Protein AF-0000000079000591 (afdb_homodimer)

Solvent-accessible surface area (backbone atoms only — not comparable to full-atom values): 46806 Å² total; per-residue (Å²): 119,65,68,60,52,50,49,56,67,38,37,59,54,49,50,49,48,50,48,49,52,49,49,50,49,47,48,49,46,45,53,67,62,35,70,65,86,67,61,50,68,36,43,50,58,63,55,76,77,54,72,83,65,67,75,59,40,80,70,52,73,66,54,51,50,54,41,52,32,21,48,31,30,57,65,73,35,48,44,93,63,38,47,54,37,32,30,71,96,40,66,27,30,32,38,39,32,44,15,27,47,52,42,21,47,54,18,33,38,75,63,64,70,42,50,70,68,57,41,52,50,46,54,52,33,29,47,53,42,61,58,66,50,63,55,24,93,68,35,31,60,37,36,30,29,33,55,86,74,54,38,74,42,80,68,71,42,62,39,71,51,23,49,14,40,29,45,48,34,50,49,36,38,33,66,73,38,27,88,49,17,54,56,52,42,55,38,46,26,68,27,36,53,56,63,69,60,62,73,58,78,76,72,84,77,67,48,42,43,60,49,61,68,66,63,87,82,46,86,64,71,32,48,48,40,42,52,48,18,27,76,43,45,22,35,31,35,45,60,38,5,31,10,46,57,32,74,54,87,85,63,38,55,37,75,48,97,88,40,77,39,68,48,32,86,41,50,36,76,91,46,89,45,70,30,42,71,53,54,40,33,46,48,38,32,40,39,38,17,24,33,15,46,38,44,33,50,45,50,48,52,49,50,47,51,50,54,42,67,68,36,90,67,76,57,79,74,45,39,21,48,74,54,90,69,80,76,85,59,51,77,70,50,87,82,59,69,57,76,58,60,97,72,62,65,69,74,69,76,65,53,48,64,29,43,40,34,53,36,37,34,52,22,33,35,40,30,42,56,57,59,43,75,66,28,46,52,46,35,59,70,44,53,79,40,56,37,86,85,49,16,33,27,43,29,27,36,80,86,66,45,76,37,78,53,36,34,33,53,38,18,18,35,42,24,34,18,54,28,23,32,44,64,34,34,67,35,35,52,26,68,48,39,61,81,80,81,68,74,72,81,71,75,78,71,130,119,67,67,60,54,51,49,56,66,39,37,60,57,49,51,48,48,50,48,49,50,50,50,50,47,47,49,50,47,45,54,66,63,33,70,64,85,65,60,49,68,37,46,49,57,64,57,75,79,54,72,82,65,67,74,58,39,82,70,52,74,66,55,51,49,52,40,50,31,22,49,32,30,60,65,74,36,49,43,93,64,38,45,52,36,31,31,72,97,40,66,26,31,30,38,39,33,46,15,28,46,53,41,22,47,54,18,33,38,75,63,64,70,42,49,70,66,58,41,54,50,46,53,52,32,28,48,52,41,61,59,67,50,64,55,22,93,66,35,32,59,37,36,30,29,33,56,86,74,53,38,74,41,78,66,72,41,61,36,69,51,24,49,14,40,28,45,50,35,50,51,38,38,34,66,73,39,28,87,49,16,54,55,53,43,57,37,45,27,67,27,36,54,57,62,67,57,50,69,67,81,73,65,90,65,71,44,52,43,67,44,58,51,61,64,88,80,47,87,63,71,33,49,48,40,42,53,48,18,27,76,43,44,21,35,30,36,44,57,38,6,28,12,46,58,33,78,58,89,84,64,39,55,38,74,51,97,88,39,75,38,68,49,34,85,41,51,36,77,91,46,91,44,69,30,40,71,53,53,38,33,45,49,37,30,40,38,39,18,24,33,14,46,39,44,34,52,46,50,48,51,49,51,46,53,50,54,43,66,68,36,90,66,78,58,77,74,44,40,22,47,75,49,89,69,80,74,83,60,47,77,71,46,86,82,58,67,58,75,57,60,98,73,61,61,91,55,78,68,62,51,49,54,35,44,40,35,53,36,37,35,52,21,33,35,41,30,41,55,55,59,44,77,68,27,47,51,44,36,59,69,45,54,79,41,56,37,86,85,49,17,33,28,44,30,26,38,80,87,64,44,77,37,78,54,38,36,33,53,40,18,17,35,42,23,34,18,53,27,22,30,44,63,33,33,68,36,34,53,26,67,48,39,60,80,79,81,70,74,72,83,71,75,80,72,130

InterPro domains:
  IPR021478 Domain of unknown function DUF3131 [PF11329] (66-422)

Secondary structure (DSSP, 8-state):
-HHHHHHHHHHHHHHHHHHHHHHHHHHHHHHHHS------SS-----TTPPPPPPP-PPPHHHHHHHHHHHHHHHHTB-TTS-B-SBTTB-EEEHHHHHHHHHHHHHHHHTTSS-HHHHHHHHHHHHHHHHTS-B-TTS-B-SEEETTT-PBPSSS---HHHHHHHHHHHHHHHHH-GGGHHHHHHHHHTS-GGGGS----S-SSS-GGG-----TT-S--SHHHHHHHHHHHTTS-HHHHHHHTSPPTT--EEEETTEEEE--S-B-TTSSPBPEE-HHHHHHHHHH---HHHHHHHHHHHHHHHHHHS-SS-PPP-EE---------GGG-SSS-----TTS-S---S-GGG-B-EEHHHHHHHHHHT--HHHHHHHHHTGGGEETTTEEEEEE-TTS-EEEEEBHHHHHHHHHHHHHHHH--SS-SGGG------TT------/-HHHHHHHHHHHHHHHHHHHHHHHHHHHHHHHHS------SS-----TTPPPPPPP-PPPHHHHHHHHHHHHHHHHTB-TTS-B-SBTTB-EEEHHHHHHHHHHHHHHHHTTSS-HHHHHHHHHHHHHHHHTS-B-TTS-B-SEEETTT-PBPSSS---HHHHHHHHHHHHHHHHH-GGGHHHHHHHHHTS-GGGGS----S-SSS-GGG-----TT-TT-SHHHHHHHHHHHTTS-HHHHHHHTSPPTT--EEEETTEEEE--S-B-TTSSPBPEE-HHHHHHHHHH---HHHHHHHHHHHHHHHHHHS-SS-PPP-EE---------GGG-SSS-----TTS-TTTTS-GGGSB-EEHHHHHHHHHHT--HHHHHHHHHTGGGEETTTEEEEEE-TTS-EEEEEBHHHHHHHHHHHHHHHH--SS-SGGG------TT------

pLDDT: mean 79.76, std 21.19, range [26.06, 98.94]

Structure (mmCIF, N/CA/C/O backbone):
data_AF-0000000079000591-model_v1
#
loop_
_entity.id
_entity.type
_entity.pdbx_description
1 polymer 'DUF3131 domain-containing protein'
#
loop_
_atom_site.group_PDB
_atom_site.id
_atom_site.type_symbol
_atom_site.label_atom_id
_atom_site.label_alt_id
_atom_site.label_comp_id
_atom_site.label_asym_id
_atom_site.label_entity_id
_atom_site.label_seq_id
_atom_site.pdbx_PDB_ins_code
_atom_site.Cartn_x
_atom_site.Cartn_y
_atom_site.Cartn_z
_atom_site.occupancy
_atom_site.B_iso_or_equiv
_atom_site.auth_seq_id
_atom_site.auth_comp_id
_atom_site.auth_asym_id
_atom_site.auth_atom_id
_atom_site.pdbx_PDB_model_num
ATOM 1 N N . MET A 1 1 ? 69.938 27.797 -31.812 1 36.22 1 MET A N 1
ATOM 2 C CA . MET A 1 1 ? 70.5 26.578 -31.234 1 36.22 1 MET A CA 1
ATOM 3 C C . MET A 1 1 ? 70.062 26.375 -29.797 1 36.22 1 MET A C 1
ATOM 5 O O . MET A 1 1 ? 70.188 25.281 -29.266 1 36.22 1 MET A O 1
ATOM 9 N N . LYS A 1 2 ? 69.812 27.609 -29.094 1 47.53 2 LYS A N 1
ATOM 10 C CA . LYS A 1 2 ? 69.562 27.609 -27.656 1 47.53 2 LYS A CA 1
ATOM 11 C C . LYS A 1 2 ? 68.125 27.219 -27.328 1 47.53 2 LYS A C 1
ATOM 13 O O . LYS A 1 2 ? 67.875 26.703 -26.234 1 47.53 2 LYS A O 1
ATOM 18 N N . VAL A 1 3 ? 67.312 27.562 -28.156 1 53.5 3 VAL A N 1
ATOM 19 C CA . VAL A 1 3 ? 65.875 27.266 -27.922 1 53.5 3 VAL A CA 1
ATOM 20 C C . VAL A 1 3 ? 65.688 25.75 -28.031 1 53.5 3 VAL A C 1
ATOM 22 O O . VAL A 1 3 ? 64.875 25.188 -27.266 1 53.5 3 VAL A O 1
ATOM 25 N N . SER A 1 4 ? 66.5 25.094 -28.891 1 54.19 4 SER A N 1
ATOM 26 C CA . SER A 1 4 ? 66.312 23.656 -29.109 1 54.19 4 SER A CA 1
ATOM 27 C C . SER A 1 4 ? 66.812 22.859 -27.922 1 54.19 4 SER A C 1
ATOM 29 O O . SER A 1 4 ? 66.312 21.797 -27.578 1 54.19 4 SER A O 1
ATOM 31 N N . SER A 1 5 ? 67.938 23.375 -27.281 1 55.09 5 SER A N 1
ATOM 32 C CA . SER A 1 5 ? 68.5 22.688 -26.125 1 55.09 5 SER A CA 1
ATOM 33 C C . SER A 1 5 ? 67.625 22.844 -24.891 1 55.09 5 SER A C 1
ATOM 35 O O . SER A 1 5 ? 67.5 21.922 -24.062 1 55.09 5 SER A O 1
ATOM 37 N N . ALA A 1 6 ? 67 24 -24.797 1 57.06 6 ALA A N 1
ATOM 38 C CA . ALA A 1 6 ? 66.125 24.234 -23.656 1 57.06 6 ALA A CA 1
ATOM 39 C C . ALA A 1 6 ? 64.875 23.406 -23.75 1 57.06 6 ALA A C 1
ATOM 41 O O . ALA A 1 6 ? 64.375 22.922 -22.75 1 57.06 6 ALA A O 1
ATOM 42 N N . LEU A 1 7 ? 64.438 23.219 -24.938 1 56.03 7 LEU A N 1
ATOM 43 C CA . LEU A 1 7 ? 63.25 22.406 -25.156 1 56.03 7 LEU A CA 1
ATOM 44 C C . LEU A 1 7 ? 63.562 20.922 -24.922 1 56.03 7 LEU A C 1
ATOM 46 O O . LEU A 1 7 ? 62.688 20.188 -24.438 1 56.03 7 LEU A O 1
ATOM 50 N N . LEU A 1 8 ? 64.875 20.547 -25.109 1 59.09 8 LEU A N 1
ATOM 51 C CA . LEU A 1 8 ? 65.25 19.172 -24.844 1 59.09 8 LEU A CA 1
ATOM 52 C C . LEU A 1 8 ? 65.375 18.906 -23.344 1 59.09 8 LEU A C 1
ATOM 54 O O . LEU A 1 8 ? 65 17.828 -22.891 1 59.09 8 LEU A O 1
ATOM 58 N N . SER A 1 9 ? 65.875 19.922 -22.578 1 60.62 9 SER A N 1
ATOM 59 C CA . SER A 1 9 ? 65.938 19.734 -21.125 1 60.62 9 SER A CA 1
ATOM 60 C C . SER A 1 9 ? 64.5 19.797 -20.5 1 60.62 9 SER A C 1
ATOM 62 O O . SER A 1 9 ? 64.25 19.141 -19.5 1 60.62 9 SER A O 1
ATOM 64 N N . ALA A 1 10 ? 63.719 20.625 -21.125 1 59.75 10 ALA A N 1
ATOM 65 C CA . ALA A 1 10 ? 62.375 20.781 -20.609 1 59.75 10 ALA A CA 1
ATOM 66 C C . ALA A 1 10 ? 61.438 19.688 -21.141 1 59.75 10 ALA A C 1
ATOM 68 O O . ALA A 1 10 ? 60.281 19.625 -20.781 1 59.75 10 ALA A O 1
ATOM 69 N N . ARG A 1 11 ? 62.094 18.875 -21.984 1 61.03 11 ARG A N 1
ATOM 70 C CA . ARG A 1 11 ? 61.344 17.781 -22.578 1 61.03 11 ARG A CA 1
ATOM 71 C C . ARG A 1 11 ? 60.812 16.828 -21.516 1 61.03 11 ARG A C 1
ATOM 73 O O . ARG A 1 11 ? 59.656 16.359 -21.609 1 61.03 11 ARG A O 1
ATOM 80 N N . SER A 1 12 ? 61.688 16.672 -20.547 1 62.84 12 SER A N 1
ATOM 81 C CA . SER A 1 12 ? 61.25 15.797 -19.469 1 62.84 12 SER A CA 1
ATOM 82 C C . SER A 1 12 ? 60.094 16.422 -18.672 1 62.84 12 SER A C 1
ATOM 84 O O . SER A 1 12 ? 59.156 15.727 -18.297 1 62.84 12 SER A O 1
ATOM 86 N N . TYR A 1 13 ? 60.281 17.734 -18.516 1 61.78 13 TYR A N 1
ATOM 87 C CA . TYR A 1 13 ? 59.219 18.406 -17.766 1 61.78 13 TYR A CA 1
ATOM 88 C C . TYR A 1 13 ? 57.938 18.516 -18.594 1 61.78 13 TYR A C 1
ATOM 90 O O . TYR A 1 13 ? 56.844 18.328 -18.062 1 61.78 13 TYR A O 1
ATOM 98 N N . ILE A 1 14 ? 58.094 18.734 -19.875 1 64.38 14 ILE A N 1
ATOM 99 C CA . ILE A 1 14 ? 56.938 18.844 -20.766 1 64.38 14 ILE A CA 1
ATOM 100 C C . ILE A 1 14 ? 56.281 17.469 -20.891 1 64.38 14 ILE A C 1
ATOM 102 O O . ILE A 1 14 ? 55.031 17.375 -20.859 1 64.38 14 ILE A O 1
ATOM 106 N N . THR A 1 15 ? 57.094 16.359 -20.922 1 66.12 15 THR A N 1
ATOM 107 C CA . THR A 1 15 ? 56.531 15.016 -20.984 1 66.12 15 THR A CA 1
ATOM 108 C C . THR A 1 15 ? 55.781 14.68 -19.703 1 66.12 15 THR A C 1
ATOM 110 O O . THR A 1 15 ? 54.719 14.055 -19.734 1 66.12 15 THR A O 1
ATOM 113 N N . ILE A 1 16 ? 56.312 15.195 -18.625 1 63 16 ILE A N 1
ATOM 114 C CA . ILE A 1 16 ? 55.656 14.977 -17.344 1 63 16 ILE A CA 1
ATOM 115 C C . ILE A 1 16 ? 54.375 15.797 -17.266 1 63 16 ILE A C 1
ATOM 117 O O . ILE A 1 16 ? 53.344 15.297 -16.828 1 63 16 ILE A O 1
ATOM 121 N N . LEU A 1 17 ? 54.469 17.016 -17.797 1 67.62 17 LEU A N 1
ATOM 122 C CA . LEU A 1 17 ? 53.281 17.875 -17.781 1 67.62 17 LEU A CA 1
ATOM 123 C C . LEU A 1 17 ? 52.219 17.344 -18.703 1 67.62 17 LEU A C 1
ATOM 125 O O . LEU A 1 17 ? 51.031 17.359 -18.359 1 67.62 17 LEU A O 1
ATOM 129 N N . VAL A 1 18 ? 52.625 16.859 -19.828 1 70.88 18 VAL A N 1
ATOM 130 C CA . VAL A 1 18 ? 51.688 16.266 -20.781 1 70.88 18 VAL A CA 1
ATOM 131 C C . VAL A 1 18 ? 51.094 14.984 -20.203 1 70.88 18 VAL A C 1
ATOM 133 O O . VAL A 1 18 ? 49.906 14.727 -20.328 1 70.88 18 VAL A O 1
ATOM 136 N N . GLY A 1 19 ? 51.969 14.211 -19.547 1 66.75 19 GLY A N 1
ATOM 137 C CA . GLY A 1 19 ? 51.469 13.031 -18.859 1 66.75 19 GLY A CA 1
ATOM 138 C C . GLY A 1 19 ? 50.469 13.352 -17.781 1 66.75 19 GLY A C 1
ATOM 139 O O . GLY A 1 19 ? 49.438 12.688 -17.656 1 66.75 19 GLY A O 1
ATOM 140 N N . PHE A 1 20 ? 50.781 14.445 -17.016 1 66.31 20 PHE A N 1
ATOM 141 C CA . PHE A 1 20 ? 49.844 14.891 -15.977 1 66.31 20 PHE A CA 1
ATOM 142 C C . PHE A 1 20 ? 48.562 15.398 -16.578 1 66.31 20 PHE A C 1
ATOM 144 O O . PHE A 1 20 ? 47.469 15.125 -16.062 1 66.31 20 PHE A O 1
ATOM 151 N N . LEU A 1 21 ? 48.625 16.094 -17.672 1 69.19 21 LEU A N 1
ATOM 152 C CA . LEU A 1 21 ? 47.438 16.625 -18.312 1 69.19 21 LEU A CA 1
ATOM 153 C C . LEU A 1 21 ? 46.594 15.5 -18.922 1 69.19 21 LEU A C 1
ATOM 155 O O . LEU A 1 21 ? 45.375 15.531 -18.859 1 69.19 21 LEU A O 1
ATOM 159 N N . ILE A 1 22 ? 47.25 14.523 -19.422 1 70.81 22 ILE A N 1
ATOM 160 C CA . ILE A 1 22 ? 46.531 13.367 -19.953 1 70.81 22 ILE A CA 1
ATOM 161 C C . ILE A 1 22 ? 45.938 12.57 -18.812 1 70.81 22 ILE A C 1
ATOM 163 O O . ILE A 1 22 ? 44.781 12.141 -18.891 1 70.81 22 ILE A O 1
ATOM 167 N N . GLY A 1 23 ? 46.688 12.391 -17.797 1 63.59 23 GLY A N 1
ATOM 168 C CA . GLY A 1 23 ? 46.125 11.742 -16.609 1 63.59 23 GLY A CA 1
ATOM 169 C C . GLY A 1 23 ? 44.938 12.469 -16.031 1 63.59 23 GLY A C 1
ATOM 170 O O . GLY A 1 23 ? 43.906 11.844 -15.719 1 63.59 23 GLY A O 1
ATOM 171 N N . PHE A 1 24 ? 45.062 13.742 -15.945 1 65.31 24 PHE A N 1
ATOM 172 C CA . PHE A 1 24 ? 43.938 14.578 -15.477 1 65.31 24 PHE A CA 1
ATOM 173 C C . PHE A 1 24 ? 42.75 14.508 -16.422 1 65.31 24 PHE A C 1
ATOM 175 O O . PHE A 1 24 ? 41.625 14.406 -15.992 1 65.31 24 PHE A O 1
ATOM 182 N N . ALA A 1 25 ? 43 14.508 -17.609 1 66.19 25 ALA A N 1
ATOM 183 C CA . ALA A 1 25 ? 41.938 14.398 -18.609 1 66.19 25 ALA A CA 1
ATOM 184 C C . ALA A 1 25 ? 41.25 13.039 -18.531 1 66.19 25 ALA A C 1
ATOM 186 O O . ALA A 1 25 ? 40.031 12.945 -18.656 1 66.19 25 ALA A O 1
ATOM 187 N N . VAL A 1 26 ? 41.938 12.055 -18.344 1 64.56 26 VAL A N 1
ATOM 188 C CA . VAL A 1 26 ? 41.375 10.711 -18.188 1 64.56 26 VAL A CA 1
ATOM 189 C C . VAL A 1 26 ? 40.531 10.641 -16.906 1 64.56 26 VAL A C 1
ATOM 191 O O . VAL A 1 26 ? 39.438 10.078 -16.906 1 64.56 26 VAL A O 1
ATOM 194 N N . VAL A 1 27 ? 41.062 11.172 -15.859 1 57.75 27 VAL A N 1
ATOM 195 C CA . VAL A 1 27 ? 40.312 11.188 -14.602 1 57.75 27 VAL A CA 1
ATOM 196 C C . VAL A 1 27 ? 39 11.961 -14.797 1 57.75 27 VAL A C 1
ATOM 198 O O . VAL A 1 27 ? 37.938 11.5 -14.367 1 57.75 27 VAL A O 1
ATOM 201 N N . VAL A 1 28 ? 39.156 13.078 -15.359 1 59.5 28 VAL A N 1
ATOM 202 C CA . VAL A 1 28 ? 37.938 13.867 -15.625 1 59.5 28 VAL A CA 1
ATOM 203 C C . VAL A 1 28 ? 37.031 13.109 -16.578 1 59.5 28 VAL A C 1
ATOM 205 O O . VAL A 1 28 ? 35.812 13.102 -16.406 1 59.5 28 VAL A O 1
ATOM 208 N N . TRP A 1 29 ? 37.594 12.484 -17.5 1 59.56 29 TRP A N 1
ATOM 209 C CA . TRP A 1 29 ? 36.812 11.688 -18.453 1 59.56 29 TRP A CA 1
ATOM 210 C C . TRP A 1 29 ? 36.156 10.5 -17.75 1 59.56 29 TRP A C 1
ATOM 212 O O . TRP A 1 29 ? 34.969 10.219 -17.969 1 59.56 29 TRP A O 1
ATOM 222 N N . VAL A 1 30 ? 36.906 9.812 -17.016 1 52.81 30 VAL A N 1
ATOM 223 C CA . VAL A 1 30 ? 36.375 8.703 -16.234 1 52.81 30 VAL A CA 1
ATOM 224 C C . VAL A 1 30 ? 35.312 9.219 -15.242 1 52.81 30 VAL A C 1
ATOM 226 O O . VAL A 1 30 ? 34.281 8.609 -15.062 1 52.81 30 VAL A O 1
ATOM 229 N N . GLU A 1 31 ? 35.719 10.281 -14.523 1 47.88 31 GLU A N 1
ATOM 230 C CA . GLU A 1 31 ? 34.75 10.922 -13.633 1 47.88 31 GLU A CA 1
ATOM 231 C C . GLU A 1 31 ? 33.5 11.328 -14.383 1 47.88 31 GLU A C 1
ATOM 233 O O . GLU A 1 31 ? 32.375 11.18 -13.859 1 47.88 31 GLU A O 1
ATOM 238 N N . ARG A 1 32 ? 33.75 11.875 -15.453 1 46.72 32 ARG A N 1
ATOM 239 C CA . ARG A 1 32 ? 32.594 12.258 -16.281 1 46.72 32 ARG A CA 1
ATOM 240 C C . ARG A 1 32 ? 31.828 11.023 -16.75 1 46.72 32 ARG A C 1
ATOM 242 O O . ARG A 1 32 ? 30.625 11.094 -17.031 1 46.72 32 ARG A O 1
ATOM 249 N N . GLN A 1 33 ? 32.625 10.078 -17.094 1 41.69 33 GLN A N 1
ATOM 250 C CA . GLN A 1 33 ? 31.984 8.828 -17.469 1 41.69 33 GLN A CA 1
ATOM 251 C C . GLN A 1 33 ? 31.516 8.055 -16.25 1 41.69 33 GLN A C 1
ATOM 253 O O . GLN A 1 33 ? 30.781 7.066 -16.375 1 41.69 33 GLN A O 1
ATOM 258 N N . MET A 1 34 ? 32.25 8.312 -15.227 1 37.62 34 MET A N 1
ATOM 259 C CA . MET A 1 34 ? 31.75 7.703 -13.992 1 37.62 34 MET A CA 1
ATOM 260 C C . MET A 1 34 ? 30.312 8.125 -13.711 1 37.62 34 MET A C 1
ATOM 262 O O . MET A 1 34 ? 30 9.312 -13.711 1 37.62 34 MET A O 1
ATOM 266 N N . PRO A 1 35 ? 29.453 7.328 -13.93 1 33.84 35 PRO A N 1
ATOM 267 C CA . PRO A 1 35 ? 28.109 7.805 -13.57 1 33.84 35 PRO A CA 1
ATOM 268 C C . PRO A 1 35 ? 28.047 8.359 -12.156 1 33.84 35 PRO A C 1
ATOM 270 O O . PRO A 1 35 ? 28.703 7.84 -11.25 1 33.84 35 PRO A O 1
ATOM 273 N N . THR A 1 36 ? 28.172 9.664 -11.891 1 35.19 36 THR A N 1
ATOM 274 C CA . THR A 1 36 ? 27.844 10.25 -10.594 1 35.19 36 THR A CA 1
ATOM 275 C C . THR A 1 36 ? 26.922 9.336 -9.805 1 35.19 36 THR A C 1
ATOM 277 O O . THR A 1 36 ? 26.047 8.688 -10.383 1 35.19 36 THR A O 1
ATOM 280 N N . ARG A 1 37 ? 27.391 8.914 -8.594 1 36.34 37 ARG A N 1
ATOM 281 C CA . ARG A 1 37 ? 26.438 8.258 -7.699 1 36.34 37 ARG A CA 1
ATOM 282 C C . ARG A 1 37 ? 25.047 8.859 -7.844 1 36.34 37 ARG A C 1
ATOM 284 O O . ARG A 1 37 ? 24.766 9.938 -7.312 1 36.34 37 ARG A O 1
ATOM 291 N N . VAL A 1 38 ? 24.547 8.906 -8.961 1 37.97 38 VAL A N 1
ATOM 292 C CA . VAL A 1 38 ? 23.156 9.375 -9.07 1 37.97 38 VAL A CA 1
ATOM 293 C C . VAL A 1 38 ? 22.25 8.508 -8.195 1 37.97 38 VAL A C 1
ATOM 295 O O . VAL A 1 38 ? 22.078 7.316 -8.461 1 37.97 38 VAL A O 1
ATOM 298 N N . GLU A 1 39 ? 22.406 8.781 -6.754 1 42.69 39 GLU A N 1
ATOM 299 C CA . GLU A 1 39 ? 21.359 8.156 -5.938 1 42.69 39 GLU A CA 1
ATOM 300 C C . GLU A 1 39 ? 19.984 8.297 -6.59 1 42.69 39 GLU A C 1
ATOM 302 O O . GLU A 1 39 ? 19.594 9.398 -6.984 1 42.69 39 GLU A O 1
ATOM 307 N N . SER A 1 40 ? 19.641 7.262 -7.188 1 46.94 40 SER A N 1
ATOM 308 C CA . SER A 1 40 ? 18.281 7.293 -7.75 1 46.94 40 SER A CA 1
ATOM 309 C C . SER A 1 40 ? 17.25 7.555 -6.668 1 46.94 40 SER A C 1
ATOM 311 O O . SER A 1 40 ? 17.438 7.184 -5.508 1 46.94 40 SER A O 1
ATOM 313 N N . SER A 1 41 ? 16.406 8.578 -6.914 1 44.34 41 SER A N 1
ATOM 314 C CA . SER A 1 41 ? 15.297 8.867 -6.012 1 44.34 41 SER A CA 1
ATOM 315 C C . SER A 1 41 ? 14.547 7.602 -5.621 1 44.34 41 SER A C 1
ATOM 317 O O . SER A 1 41 ? 13.836 7.578 -4.617 1 44.34 41 SER A O 1
ATOM 319 N N . SER A 1 42 ? 14.859 6.586 -6.594 1 55.12 42 SER A N 1
ATOM 320 C CA . SER A 1 42 ? 14.281 5.277 -6.312 1 55.12 42 SER A CA 1
ATOM 321 C C . SER A 1 42 ? 15.266 4.387 -5.566 1 55.12 42 SER A C 1
ATOM 323 O O . SER A 1 42 ? 16.484 4.531 -5.719 1 55.12 42 SER A O 1
ATOM 325 N N . GLY A 1 43 ? 15.086 4.082 -4.152 1 63 43 GLY A N 1
ATOM 326 C CA . GLY A 1 43 ? 15.953 3.184 -3.406 1 63 43 GLY A CA 1
ATOM 327 C C . GLY A 1 43 ? 16.547 3.818 -2.16 1 63 43 GLY A C 1
ATOM 328 O O . GLY A 1 43 ? 17.656 3.492 -1.758 1 63 43 GLY A O 1
ATOM 329 N N . ILE A 1 44 ? 15.938 4.816 -1.806 1 74.25 44 ILE A N 1
ATOM 330 C CA . ILE A 1 44 ? 16.375 5.477 -0.583 1 74.25 44 ILE A CA 1
ATOM 331 C C . ILE A 1 44 ? 16.203 4.539 0.606 1 74.25 44 ILE A C 1
ATOM 333 O O . ILE A 1 44 ? 15.117 3.986 0.812 1 74.25 44 ILE A O 1
ATOM 337 N N . THR A 1 45 ? 17.391 4.312 1.263 1 78.81 45 THR A N 1
ATOM 338 C CA . THR A 1 45 ? 17.375 3.494 2.471 1 78.81 45 THR A CA 1
ATOM 339 C C . THR A 1 45 ? 17.609 4.359 3.709 1 78.81 45 THR A C 1
ATOM 341 O O . THR A 1 45 ? 18.062 5.5 3.604 1 78.81 45 THR A O 1
ATOM 344 N N . LEU A 1 46 ? 17.234 3.871 4.793 1 85.12 46 LEU A N 1
ATOM 345 C CA . LEU A 1 46 ? 17.391 4.605 6.043 1 85.12 46 LEU A CA 1
ATOM 346 C C . LEU A 1 46 ? 18.859 4.789 6.391 1 85.12 46 LEU A C 1
ATOM 348 O O . LEU A 1 46 ? 19.656 3.84 6.305 1 85.12 46 LEU A O 1
ATOM 352 N N . SER A 1 47 ? 19.172 5.973 6.734 1 84.69 47 SER A N 1
ATOM 353 C CA . SER A 1 47 ? 20.531 6.258 7.191 1 84.69 47 SER A CA 1
ATOM 354 C C . SER A 1 47 ? 20.781 5.691 8.586 1 84.69 47 SER A C 1
ATOM 356 O O . SER A 1 47 ? 19.828 5.445 9.336 1 84.69 47 SER A O 1
ATOM 358 N N . ASP A 1 48 ? 22.078 5.543 8.945 1 80 48 ASP A N 1
ATOM 359 C CA . ASP A 1 48 ? 22.453 4.988 10.242 1 80 48 ASP A CA 1
ATOM 360 C C . ASP A 1 48 ? 22.062 5.926 11.375 1 80 48 ASP A C 1
ATOM 362 O O . ASP A 1 48 ? 21.828 5.48 12.5 1 80 48 ASP A O 1
ATOM 366 N N . ASP A 1 49 ? 21.953 7.129 11.055 1 85.94 49 ASP A N 1
ATOM 367 C CA . ASP A 1 49 ? 21.672 8.102 12.102 1 85.94 49 ASP A CA 1
ATOM 368 C C . ASP A 1 49 ? 20.188 8.422 12.172 1 85.94 49 ASP A C 1
ATOM 370 O O . ASP A 1 49 ? 19.781 9.359 12.867 1 85.94 49 ASP A O 1
ATOM 374 N N . PHE A 1 50 ? 19.422 7.699 11.383 1 89.5 50 PHE A N 1
ATOM 375 C CA . PHE A 1 50 ? 17.984 7.863 11.531 1 89.5 50 PHE A CA 1
ATOM 376 C C . PHE A 1 50 ? 17.547 7.625 12.977 1 89.5 50 PHE A C 1
ATOM 378 O O . PHE A 1 50 ? 17.875 6.594 13.562 1 89.5 50 PHE A O 1
ATOM 385 N N . PRO A 1 51 ? 16.797 8.516 13.562 1 88.38 51 PRO A N 1
ATOM 386 C CA . PRO A 1 51 ? 16.484 8.406 14.984 1 88.38 51 PRO A CA 1
ATOM 387 C C . PRO A 1 51 ? 15.328 7.441 15.266 1 88.38 51 PRO A C 1
ATOM 389 O O . PRO A 1 51 ? 14.484 7.215 14.391 1 88.38 51 PRO A O 1
ATOM 392 N N . PRO A 1 52 ? 15.359 6.871 16.469 1 84.31 52 PRO A N 1
ATOM 393 C CA . PRO A 1 52 ? 14.141 6.164 16.859 1 84.31 52 PRO A CA 1
ATOM 394 C C . PRO A 1 52 ? 12.922 7.086 16.953 1 84.31 52 PRO A C 1
ATOM 396 O O . PRO A 1 52 ? 13.047 8.234 17.375 1 84.31 52 PRO A O 1
ATOM 399 N N . LEU A 1 53 ? 11.852 6.617 16.516 1 89.12 53 LEU A N 1
ATOM 400 C CA . LEU A 1 53 ? 10.633 7.414 16.578 1 89.12 53 LEU A CA 1
ATOM 401 C C . LEU A 1 53 ? 9.961 7.281 17.938 1 89.12 53 LEU A C 1
ATOM 403 O O . LEU A 1 53 ? 10.039 6.223 18.578 1 89.12 53 LEU A O 1
ATOM 407 N N . PRO A 1 54 ? 9.312 8.305 18.312 1 91.44 54 PRO A N 1
ATOM 408 C CA . PRO A 1 54 ? 8.75 8.32 19.656 1 91.44 54 PRO A CA 1
ATOM 409 C C . PRO A 1 54 ? 7.562 7.367 19.812 1 91.44 54 PRO A C 1
ATOM 411 O O . PRO A 1 54 ? 6.781 7.191 18.875 1 91.44 54 PRO A O 1
ATOM 414 N N . ASP A 1 55 ? 7.383 6.891 21.062 1 89.44 55 ASP A N 1
ATOM 415 C CA . ASP A 1 55 ? 6.23 6.059 21.391 1 89.44 55 ASP A CA 1
ATOM 416 C C . ASP A 1 55 ? 4.984 6.91 21.625 1 89.44 55 ASP A C 1
ATOM 418 O O . ASP A 1 55 ? 5.09 8.094 21.953 1 89.44 55 ASP A O 1
ATOM 422 N N . ALA A 1 56 ? 3.898 6.242 21.469 1 93.69 56 ALA A N 1
ATOM 423 C CA . ALA A 1 56 ? 2.643 6.906 21.812 1 93.69 56 ALA A CA 1
ATOM 424 C C . ALA A 1 56 ? 2.572 7.219 23.297 1 93.69 56 ALA A C 1
ATOM 426 O O . ALA A 1 56 ? 3.146 6.5 24.125 1 93.69 56 ALA A O 1
ATOM 427 N N . ARG A 1 57 ? 1.882 8.266 23.625 1 96.19 57 ARG A N 1
ATOM 428 C CA . ARG A 1 57 ? 1.639 8.695 25 1 96.19 57 ARG A CA 1
ATOM 429 C C . ARG A 1 57 ? 0.338 9.484 25.109 1 96.19 57 ARG A C 1
ATOM 431 O O . ARG A 1 57 ? -0.161 10 24.094 1 96.19 57 ARG A O 1
ATOM 438 N N . PRO A 1 58 ? -0.187 9.523 26.297 1 97.06 58 PRO A N 1
ATOM 439 C CA . PRO A 1 58 ? -1.362 10.383 26.453 1 97.06 58 PRO A CA 1
ATOM 440 C C . PRO A 1 58 ? -1.063 11.852 26.156 1 97.06 58 PRO A C 1
ATOM 442 O O . PRO A 1 58 ? 0.076 12.297 26.312 1 97.06 58 PRO A O 1
ATOM 445 N N . LEU A 1 59 ? -2.043 12.539 25.75 1 98.38 59 LEU A N 1
ATOM 446 C CA . LEU A 1 59 ? -1.896 13.969 25.5 1 98.38 59 LEU A CA 1
ATOM 447 C C . LEU A 1 59 ? -1.768 14.734 26.812 1 98.38 59 LEU A C 1
ATOM 449 O O . LEU A 1 59 ? -2.387 14.375 27.812 1 98.38 59 LEU A O 1
ATOM 453 N N . THR A 1 60 ? -0.955 15.773 26.797 1 98.12 60 THR A N 1
ATOM 454 C CA . THR A 1 60 ? -0.987 16.734 27.891 1 98.12 60 THR A CA 1
ATOM 455 C C . THR A 1 60 ? -2.287 17.531 27.875 1 98.12 60 THR A C 1
ATOM 457 O O . THR A 1 60 ? -3.041 17.484 26.891 1 98.12 60 THR A O 1
ATOM 460 N N . PHE A 1 61 ? -2.531 18.219 28.922 1 97.88 61 PHE A N 1
ATOM 461 C CA . PHE A 1 61 ? -3.725 19.062 29.016 1 97.88 61 PHE A CA 1
ATOM 462 C C . PHE A 1 61 ? -3.775 20.062 27.859 1 97.88 61 PHE A C 1
ATOM 464 O O . PHE A 1 61 ? -4.809 20.203 27.219 1 97.88 61 PHE A O 1
ATOM 471 N N . ASP A 1 62 ? -2.695 20.75 27.609 1 98.06 62 ASP A N 1
ATOM 472 C CA . ASP A 1 62 ? -2.631 21.734 26.531 1 98.06 62 ASP A CA 1
ATOM 473 C C . ASP A 1 62 ? -2.896 21.078 25.172 1 98.06 62 ASP A C 1
ATOM 475 O O . ASP A 1 62 ? -3.631 21.641 24.344 1 98.06 62 ASP A O 1
ATOM 479 N N . GLU A 1 63 ? -2.305 19.969 24.938 1 98.62 63 GLU A N 1
ATOM 480 C CA . GLU A 1 63 ? -2.486 19.266 23.672 1 98.62 63 GLU A CA 1
ATOM 481 C C . GLU A 1 63 ? -3.951 18.891 23.453 1 98.62 63 GLU A C 1
ATOM 483 O O . GLU A 1 63 ? -4.449 18.938 22.328 1 98.62 63 GLU A O 1
ATOM 488 N N . ALA A 1 64 ? -4.633 18.5 24.516 1 98.62 64 ALA A N 1
ATOM 489 C CA . ALA A 1 64 ? -6.055 18.188 24.438 1 98.62 64 ALA A CA 1
ATOM 490 C C . ALA A 1 64 ? -6.867 19.422 24.047 1 98.62 64 ALA A C 1
ATOM 492 O O . ALA A 1 64 ? -7.812 19.328 23.25 1 98.62 64 ALA A O 1
ATOM 493 N N . ILE A 1 65 ? -6.488 20.531 24.578 1 98.38 65 ILE A N 1
ATOM 494 C CA . ILE A 1 65 ? -7.148 21.781 24.234 1 98.38 65 ILE A CA 1
ATOM 495 C C . ILE A 1 65 ? -6.887 22.125 22.766 1 98.38 65 ILE A C 1
ATOM 497 O O . ILE A 1 65 ? -7.797 22.531 22.047 1 98.38 65 ILE A O 1
ATOM 501 N N . TRP A 1 66 ? -5.59 21.953 22.297 1 98.81 66 TRP A N 1
ATOM 502 C CA . TRP A 1 66 ? -5.242 22.219 20.906 1 98.81 66 TRP A CA 1
ATOM 503 C C . TRP A 1 66 ? -6.125 21.406 19.953 1 98.81 66 TRP A C 1
ATOM 505 O O . TRP A 1 66 ? -6.57 21.906 18.922 1 98.81 66 TRP A O 1
ATOM 515 N N . ALA A 1 67 ? -6.398 20.141 20.359 1 98.88 67 ALA A N 1
ATOM 516 C CA . ALA A 1 67 ? -7.223 19.25 19.547 1 98.88 67 ALA A CA 1
ATOM 517 C C . ALA A 1 67 ? -8.656 19.766 19.453 1 98.88 67 ALA A C 1
ATOM 519 O O . ALA A 1 67 ? -9.242 19.766 18.375 1 98.88 67 ALA A O 1
ATOM 520 N N . ARG A 1 68 ? -9.195 20.203 20.516 1 98.75 68 ARG A N 1
ATOM 521 C CA . ARG A 1 68 ? -10.57 20.703 20.531 1 98.75 68 ARG A CA 1
ATOM 522 C C . ARG A 1 68 ? -10.703 21.984 19.703 1 98.75 68 ARG A C 1
ATOM 524 O O . ARG A 1 68 ? -11.711 22.172 19.016 1 98.75 68 ARG A O 1
ATOM 531 N N . VAL A 1 69 ? -9.703 22.781 19.812 1 98.81 69 VAL A N 1
ATOM 532 C CA . VAL A 1 69 ? -9.719 24.016 19.016 1 98.81 69 VAL A CA 1
ATOM 533 C C . VAL A 1 69 ? -9.633 23.688 17.531 1 98.81 69 VAL A C 1
ATOM 535 O O . VAL A 1 69 ? -10.336 24.281 16.719 1 98.81 69 VAL A O 1
ATOM 538 N N . ALA A 1 70 ? -8.766 22.75 17.156 1 98.94 70 ALA A N 1
ATOM 539 C CA . ALA A 1 70 ? -8.672 22.328 15.75 1 98.94 70 ALA A CA 1
ATOM 540 C C . ALA A 1 70 ? -10 21.766 15.258 1 98.94 70 ALA A C 1
ATOM 542 O O . ALA A 1 70 ? -10.43 22.062 14.141 1 98.94 70 ALA A O 1
ATOM 543 N N . TRP A 1 71 ? -10.672 20.984 16.094 1 98.88 71 TRP A N 1
ATOM 544 C CA . TRP A 1 71 ? -11.953 20.391 15.719 1 98.88 71 TRP A CA 1
ATOM 545 C C . TRP A 1 71 ? -13.023 21.453 15.555 1 98.88 71 TRP A C 1
ATOM 547 O O . TRP A 1 71 ? -13.93 21.312 14.727 1 98.88 71 TRP A O 1
ATOM 557 N N . GLN A 1 72 ? -12.891 22.516 16.297 1 98.81 72 GLN A N 1
ATOM 558 C CA . GLN A 1 72 ? -13.875 23.594 16.219 1 98.81 72 GLN A CA 1
ATOM 559 C C . GLN A 1 72 ? -14 24.109 14.781 1 98.81 72 GLN A C 1
ATOM 561 O O . GLN A 1 72 ? -15.094 24.5 14.359 1 98.81 72 GLN A O 1
ATOM 566 N N . TYR A 1 73 ? -12.922 24.109 14.039 1 98.81 73 TYR A N 1
ATOM 567 C CA . TYR A 1 73 ? -13.023 24.469 12.633 1 98.81 73 TYR A CA 1
ATOM 568 C C . TYR A 1 73 ? -14.094 23.656 11.93 1 98.81 73 TYR A C 1
ATOM 570 O O . TYR A 1 73 ? -14.906 24.188 11.18 1 98.81 73 TYR A O 1
ATOM 578 N N . PHE A 1 74 ? -14.07 22.375 12.125 1 98.81 74 PHE A N 1
ATOM 579 C CA . PHE A 1 74 ? -14.953 21.453 11.414 1 98.81 74 PHE A CA 1
ATOM 580 C C . PHE A 1 74 ? -16.391 21.578 11.93 1 98.81 74 PHE A C 1
ATOM 582 O O . PHE A 1 74 ? -17.344 21.281 11.203 1 98.81 74 PHE A O 1
ATOM 589 N N . VAL A 1 75 ? -16.547 21.984 13.148 1 98.44 75 VAL A N 1
ATOM 590 C CA . VAL A 1 75 ? -17.875 22.312 13.648 1 98.44 75 VAL A CA 1
ATOM 591 C C . VAL A 1 75 ? -18.406 23.562 12.945 1 98.44 75 VAL A C 1
ATOM 593 O O . VAL A 1 75 ? -19.531 23.578 12.43 1 98.44 75 VAL A O 1
ATOM 596 N N . ASN A 1 76 ? -17.531 24.562 12.828 1 98.19 76 ASN A N 1
ATOM 597 C CA . ASN A 1 76 ? -17.922 25.875 12.305 1 98.19 76 ASN A CA 1
ATOM 598 C C . ASN A 1 76 ? -18.203 25.812 10.805 1 98.19 76 ASN A C 1
ATOM 600 O O . ASN A 1 76 ? -19 26.594 10.289 1 98.19 76 ASN A O 1
ATOM 604 N N . ASN A 1 77 ? -17.547 24.906 10.117 1 97.44 77 ASN A N 1
ATOM 605 C CA . ASN A 1 77 ? -17.594 24.953 8.656 1 97.44 77 ASN A CA 1
ATOM 606 C C . ASN A 1 77 ? -18.328 23.75 8.078 1 97.44 77 ASN A C 1
ATOM 608 O O . ASN A 1 77 ? -18.25 23.484 6.879 1 97.44 77 ASN A O 1
ATOM 612 N N . SER A 1 78 ? -18.969 23 8.938 1 96.56 78 SER A N 1
ATOM 613 C CA . SER A 1 78 ? -19.828 21.906 8.484 1 96.56 78 SER A CA 1
ATOM 614 C C . SER A 1 78 ? -21.031 22.438 7.703 1 96.56 78 SER A C 1
ATOM 616 O O . SER A 1 78 ? -21.625 23.453 8.086 1 96.56 78 SER A O 1
ATOM 618 N N . ARG A 1 79 ? -21.375 21.719 6.715 1 94.06 79 ARG A N 1
ATOM 619 C CA . ARG A 1 79 ? -22.5 22.094 5.875 1 94.06 79 ARG A CA 1
ATOM 620 C C . ARG A 1 79 ? -23.672 21.141 6.094 1 94.06 79 ARG A C 1
ATOM 622 O O . ARG A 1 79 ? -23.516 20.047 6.617 1 94.06 79 ARG A O 1
ATOM 629 N N . PRO A 1 80 ? -24.844 21.531 5.566 1 91.88 80 PRO A N 1
ATOM 630 C CA . PRO A 1 80 ? -26.031 20.688 5.738 1 91.88 80 PRO A CA 1
ATOM 631 C C . PRO A 1 80 ? -25.906 19.359 4.996 1 91.88 80 PRO A C 1
ATOM 633 O O . PRO A 1 80 ? -26.531 18.359 5.402 1 91.88 80 PRO A O 1
ATOM 636 N N . ASP A 1 81 ? -25.188 19.344 3.977 1 91.62 81 ASP A N 1
ATOM 637 C CA . ASP A 1 81 ? -25.094 18.109 3.201 1 91.62 81 ASP A CA 1
ATOM 638 C C . ASP A 1 81 ? -24.109 17.141 3.834 1 91.62 81 ASP A C 1
ATOM 640 O O . ASP A 1 81 ? -23.938 16.016 3.357 1 91.62 81 ASP A O 1
ATOM 644 N N . GLY A 1 82 ? -23.438 17.594 4.844 1 94.12 82 GLY A N 1
ATOM 645 C CA . GLY A 1 82 ? -22.547 16.688 5.555 1 94.12 82 GLY A CA 1
ATOM 646 C C . GLY A 1 82 ? -21.094 16.891 5.207 1 94.12 82 GLY A C 1
ATOM 647 O O . GLY A 1 82 ? -20.203 16.297 5.824 1 94.12 82 GLY A O 1
ATOM 648 N N . LEU A 1 83 ? -20.797 17.734 4.234 1 96.38 83 LEU A N 1
ATOM 649 C CA . LEU A 1 83 ? -19.422 18.047 3.869 1 96.38 83 LEU A CA 1
ATOM 650 C C . LEU A 1 83 ? -18.953 19.312 4.578 1 96.38 83 LEU A C 1
ATOM 652 O O . LEU A 1 83 ? -19.703 19.938 5.328 1 96.38 83 LEU A O 1
ATOM 656 N N . VAL A 1 84 ? -17.688 19.609 4.5 1 97.19 84 VAL A N 1
ATOM 657 C CA . VAL A 1 84 ? -17.078 20.734 5.191 1 97.19 84 VAL A CA 1
ATOM 658 C C . VAL A 1 84 ? -16.359 21.625 4.184 1 97.19 84 VAL A C 1
ATOM 660 O O . VAL A 1 84 ? -15.695 21.141 3.27 1 97.19 84 VAL A O 1
ATOM 663 N N . ASN A 1 85 ? -16.516 22.922 4.387 1 95.06 85 ASN A N 1
ATOM 664 C CA . ASN A 1 85 ? -15.805 23.859 3.527 1 95.06 85 ASN A CA 1
ATOM 665 C C . ASN A 1 85 ? -14.297 23.75 3.697 1 95.06 85 ASN A C 1
ATOM 667 O O . ASN A 1 85 ? -13.805 23.547 4.809 1 95.06 85 ASN A O 1
ATOM 671 N N . ALA A 1 86 ? -13.562 23.969 2.584 1 94.44 86 ALA A N 1
ATOM 672 C CA . ALA A 1 86 ? -12.109 23.844 2.59 1 94.44 86 ALA A CA 1
ATOM 673 C C . ALA A 1 86 ? -11.461 25.016 3.316 1 94.44 86 ALA A C 1
ATOM 675 O O . ALA A 1 86 ? -10.32 24.906 3.779 1 94.44 86 ALA A O 1
ATOM 676 N N . GLN A 1 87 ? -12.148 26.125 3.414 1 93.44 87 GLN A N 1
ATOM 677 C CA . GLN A 1 87 ? -11.625 27.344 4.012 1 93.44 87 GLN A CA 1
ATOM 678 C C . GLN A 1 87 ? -12.719 28.125 4.738 1 93.44 87 GLN A C 1
ATOM 680 O O . GLN A 1 87 ? -13.844 28.219 4.246 1 93.44 87 GLN A O 1
ATOM 685 N N . ASP A 1 88 ? -12.312 28.578 5.895 1 94.5 88 ASP A N 1
ATOM 686 C CA . ASP A 1 88 ? -13.258 29.391 6.668 1 94.5 88 ASP A CA 1
ATOM 687 C C . ASP A 1 88 ? -13.703 30.625 5.879 1 94.5 88 ASP A C 1
ATOM 689 O O . ASP A 1 88 ? -12.867 31.359 5.34 1 94.5 88 ASP A O 1
ATOM 693 N N . GLY A 1 89 ? -15 30.766 5.812 1 88.56 89 GLY A N 1
ATOM 694 C CA . GLY A 1 89 ? -15.562 31.938 5.141 1 88.56 89 GLY A CA 1
ATOM 695 C C . GLY A 1 89 ? -15.602 31.781 3.633 1 88.56 89 GLY A C 1
ATOM 696 O O . GLY A 1 89 ? -15.961 32.719 2.922 1 88.56 89 GLY A O 1
ATOM 697 N N . ALA A 1 90 ? -15.203 30.672 3.07 1 87.25 90 ALA A N 1
ATOM 698 C CA . ALA A 1 90 ? -15.227 30.422 1.63 1 87.25 90 ALA A CA 1
ATOM 699 C C . ALA A 1 90 ? -16 29.156 1.301 1 87.25 90 ALA A C 1
ATOM 701 O O . ALA A 1 90 ? -15.609 28.062 1.718 1 87.25 90 ALA A O 1
ATOM 702 N N . PRO A 1 91 ? -17 29.25 0.479 1 89.5 91 PRO A N 1
ATOM 703 C CA . PRO A 1 91 ? -17.906 28.109 0.26 1 89.5 91 PRO A CA 1
ATOM 704 C C . PRO A 1 91 ? -17.438 27.188 -0.864 1 89.5 91 PRO A C 1
ATOM 706 O O . PRO A 1 91 ? -18.109 27.078 -1.89 1 89.5 91 PRO A O 1
ATOM 709 N N . TRP A 1 92 ? -16.344 26.547 -0.676 1 90.81 92 TRP A N 1
ATOM 710 C CA . TRP A 1 92 ? -15.852 25.562 -1.639 1 90.81 92 TRP A CA 1
ATOM 711 C C . TRP A 1 92 ? -15.156 24.406 -0.93 1 90.81 92 TRP A C 1
ATOM 713 O O . TRP A 1 92 ? -14.852 24.5 0.261 1 90.81 92 TRP A O 1
ATOM 723 N N . PHE A 1 93 ? -15.086 23.359 -1.649 1 92.62 93 PHE A N 1
ATOM 724 C CA . PHE A 1 93 ? -14.328 22.219 -1.146 1 92.62 93 PHE A CA 1
ATOM 725 C C . PHE A 1 93 ? -13.711 21.438 -2.295 1 92.62 93 PHE A C 1
ATOM 727 O O . PHE A 1 93 ? -14.039 21.656 -3.461 1 92.62 93 PHE A O 1
ATOM 734 N N . SER A 1 94 ? -12.734 20.641 -1.97 1 91.88 94 SER A N 1
ATOM 735 C CA . SER A 1 94 ? -12.047 19.766 -2.914 1 91.88 94 SER A CA 1
ATOM 736 C C . SER A 1 94 ? -12 18.344 -2.402 1 91.88 94 SER A C 1
ATOM 738 O O . SER A 1 94 ? -12.359 18.062 -1.257 1 91.88 94 SER A O 1
ATOM 740 N N . LEU A 1 95 ? -11.562 17.422 -3.268 1 93.31 95 LEU A N 1
ATOM 741 C CA . LEU A 1 95 ? -11.391 16.047 -2.824 1 93.31 95 LEU A CA 1
ATOM 742 C C . LEU A 1 95 ? -10.312 15.953 -1.75 1 93.31 95 LEU A C 1
ATOM 744 O O . LEU A 1 95 ? -10.438 15.164 -0.808 1 93.31 95 LEU A O 1
ATOM 748 N N . TRP A 1 96 ? -9.273 16.75 -1.925 1 94 96 TRP A N 1
ATOM 749 C CA . TRP A 1 96 ? -8.211 16.781 -0.927 1 94 96 TRP A CA 1
ATOM 750 C C . TRP A 1 96 ? -8.742 17.234 0.426 1 94 96 TRP A C 1
ATOM 752 O O . TRP A 1 96 ? -8.539 16.562 1.441 1 94 96 TRP A O 1
ATOM 762 N N . SER A 1 97 ? -9.469 18.344 0.406 1 95.19 97 SER A N 1
ATOM 763 C CA . SER A 1 97 ? -9.977 18.875 1.667 1 95.19 97 SER A CA 1
ATOM 764 C C . SER A 1 97 ? -10.984 17.922 2.303 1 95.19 97 SER A C 1
ATOM 766 O O . SER A 1 97 ? -11.07 17.844 3.529 1 95.19 97 SER A O 1
ATOM 768 N N . THR A 1 98 ? -11.719 17.25 1.49 1 97.25 98 THR A N 1
ATOM 769 C CA . THR A 1 98 ? -12.672 16.281 2.016 1 97.25 98 THR A CA 1
ATOM 770 C C . THR A 1 98 ? -11.945 15.094 2.639 1 97.25 98 THR A C 1
ATOM 772 O O . THR A 1 98 ? -12.344 14.594 3.691 1 97.25 98 THR A O 1
ATOM 775 N N . GLY A 1 99 ? -10.891 14.617 1.937 1 98.25 99 GLY A N 1
ATOM 776 C CA . GLY A 1 99 ? -10.055 13.609 2.564 1 98.25 99 GLY A CA 1
ATOM 777 C C . GLY A 1 99 ? -9.5 14.047 3.906 1 98.25 99 GLY A C 1
ATOM 778 O O . GLY A 1 99 ? -9.5 13.281 4.867 1 98.25 99 GLY A O 1
ATOM 779 N N . SER A 1 100 ? -9.07 15.281 3.949 1 98 100 SER A N 1
ATOM 780 C CA . SER A 1 100 ? -8.57 15.852 5.195 1 98 100 SER A CA 1
ATOM 781 C C . SER A 1 100 ? -9.656 15.867 6.27 1 98 100 SER A C 1
ATOM 783 O O . SER A 1 100 ? -9.383 15.57 7.434 1 98 100 SER A O 1
ATOM 785 N N . TYR A 1 101 ? -10.859 16.203 5.898 1 98.75 101 TYR A N 1
ATOM 786 C CA . TYR A 1 101 ? -11.984 16.219 6.828 1 98.75 101 TYR A CA 1
ATOM 787 C C . TYR A 1 101 ? -12.258 14.836 7.395 1 98.75 101 TYR A C 1
ATOM 789 O O . TYR A 1 101 ? -12.422 14.672 8.609 1 98.75 101 TYR A O 1
ATOM 797 N N . LEU A 1 102 ? -12.297 13.82 6.527 1 98.94 102 LEU A N 1
ATOM 798 C CA . LEU A 1 102 ? -12.555 12.461 6.996 1 98.94 102 LEU A CA 1
ATOM 799 C C . LEU A 1 102 ? -11.477 12.008 7.973 1 98.94 102 LEU A C 1
ATOM 801 O O . LEU A 1 102 ? -11.781 11.406 9.008 1 98.94 102 LEU A O 1
ATOM 805 N N . LEU A 1 103 ? -10.242 12.312 7.684 1 98.88 103 LEU A N 1
ATOM 806 C CA . LEU A 1 103 ? -9.133 11.938 8.562 1 98.88 103 LEU A CA 1
ATOM 807 C C . LEU A 1 103 ? -9.172 12.742 9.859 1 98.88 103 LEU A C 1
ATOM 809 O O . LEU A 1 103 ? -8.797 12.234 10.914 1 98.88 103 LEU A O 1
ATOM 813 N N . ALA A 1 104 ? -9.641 14 9.727 1 98.94 104 ALA A N 1
ATOM 814 C CA . ALA A 1 104 ? -9.852 14.805 10.93 1 98.94 104 ALA A CA 1
ATOM 815 C C . ALA A 1 104 ? -10.898 14.172 11.828 1 98.94 104 ALA A C 1
ATOM 817 O O . ALA A 1 104 ? -10.734 14.141 13.055 1 98.94 104 ALA A O 1
ATOM 818 N N . ALA A 1 105 ? -11.961 13.719 11.258 1 98.94 105 ALA A N 1
ATOM 819 C CA . ALA A 1 105 ? -13.016 13.078 12.031 1 98.94 105 ALA A CA 1
ATOM 820 C C . ALA A 1 105 ? -12.5 11.812 12.719 1 98.94 105 ALA A C 1
ATOM 822 O O . ALA A 1 105 ? -12.805 11.578 13.891 1 98.94 105 ALA A O 1
ATOM 823 N N . VAL A 1 106 ? -11.719 11 12.008 1 98.81 106 VAL A N 1
ATOM 824 C CA . VAL A 1 106 ? -11.102 9.82 12.609 1 98.81 106 VAL A CA 1
ATOM 825 C C . VAL A 1 106 ? -10.242 10.234 13.797 1 98.81 106 VAL A C 1
ATOM 827 O O . VAL A 1 106 ? -10.328 9.633 14.875 1 98.81 106 VAL A O 1
ATOM 830 N N . SER A 1 107 ? -9.477 11.266 13.594 1 98.88 107 SER A N 1
ATOM 831 C CA . SER A 1 107 ? -8.57 11.734 14.633 1 98.88 107 SER A CA 1
ATOM 832 C C . SER A 1 107 ? -9.344 12.273 15.836 1 98.88 107 SER A C 1
ATOM 834 O O . SER A 1 107 ? -9.008 11.969 16.984 1 98.88 107 SER A O 1
ATOM 836 N N . ALA A 1 108 ? -10.352 13.062 15.57 1 98.88 108 ALA A N 1
ATOM 837 C CA . ALA A 1 108 ? -11.172 13.617 16.641 1 98.88 108 ALA A CA 1
ATOM 838 C C . ALA A 1 108 ? -11.828 12.516 17.469 1 98.88 108 ALA A C 1
ATOM 840 O O . ALA A 1 108 ? -11.906 12.609 18.688 1 98.88 108 ALA A O 1
ATOM 841 N N . TYR A 1 109 ? -12.305 11.508 16.828 1 98.69 109 TYR A N 1
ATOM 842 C CA . TYR A 1 109 ? -12.898 10.367 17.516 1 98.69 109 TYR A CA 1
ATOM 843 C C . TYR A 1 109 ? -11.867 9.656 18.375 1 98.69 109 TYR A C 1
ATOM 845 O O . TYR A 1 109 ? -12.125 9.375 19.547 1 98.69 109 TYR A O 1
ATOM 853 N N . ARG A 1 110 ? -10.672 9.438 17.828 1 97.81 110 ARG A N 1
ATOM 854 C CA . ARG A 1 110 ? -9.617 8.734 18.547 1 97.81 110 ARG A CA 1
ATOM 855 C C . ARG A 1 110 ? -9.141 9.547 19.75 1 97.81 110 ARG A C 1
ATOM 857 O O . ARG A 1 110 ? -8.68 8.977 20.75 1 97.81 110 ARG A O 1
ATOM 864 N N . LEU A 1 111 ? -9.305 10.836 19.688 1 98.5 111 LEU A N 1
ATOM 865 C CA . LEU A 1 111 ? -8.852 11.727 20.75 1 98.5 111 LEU A CA 1
ATOM 866 C C . LEU A 1 111 ? -9.969 12 21.75 1 98.5 111 LEU A C 1
ATOM 868 O O . LEU A 1 111 ? -9.812 12.828 22.641 1 98.5 111 LEU A O 1
ATOM 872 N N . ASP A 1 112 ? -11.141 11.391 21.516 1 97.56 112 ASP A N 1
ATOM 873 C CA . ASP A 1 112 ? -12.312 11.523 22.375 1 97.56 112 ASP A CA 1
ATOM 874 C C . ASP A 1 112 ? -12.836 12.953 22.375 1 97.56 112 ASP A C 1
ATOM 876 O O . ASP A 1 112 ? -13.32 13.453 23.391 1 97.56 112 ASP A O 1
ATOM 880 N N . VAL A 1 113 ? -12.586 13.602 21.281 1 98.62 113 VAL A N 1
ATOM 881 C CA . VAL A 1 113 ? -13.156 14.938 21.094 1 98.62 113 VAL A CA 1
ATOM 882 C C . VAL A 1 113 ? -14.625 14.82 20.703 1 98.62 113 VAL A C 1
ATOM 884 O O . VAL A 1 113 ? -15.445 15.664 21.094 1 98.62 113 VAL A O 1
ATOM 887 N N . ILE A 1 114 ? -14.938 13.836 19.922 1 98.69 114 ILE A N 1
ATOM 888 C CA . ILE A 1 114 ? -16.328 13.578 19.547 1 98.69 114 ILE A CA 1
ATOM 889 C C . ILE A 1 114 ? -16.703 12.141 19.922 1 98.69 114 ILE A C 1
ATOM 891 O O . ILE A 1 114 ? -15.82 11.289 20.062 1 98.69 114 ILE A O 1
ATOM 895 N N . THR A 1 115 ? -17.953 11.852 20.031 1 98.31 115 THR A N 1
ATOM 896 C CA . THR A 1 115 ? -18.453 10.531 20.391 1 98.31 115 THR A CA 1
ATOM 897 C C . THR A 1 115 ? -18.484 9.617 19.172 1 98.31 115 THR A C 1
ATOM 899 O O . THR A 1 115 ? -18.375 10.086 18.031 1 98.31 115 THR A O 1
ATOM 902 N N . ARG A 1 116 ? -18.641 8.344 19.422 1 97.62 116 ARG A N 1
ATOM 903 C CA . ARG A 1 116 ? -18.781 7.355 18.359 1 97.62 116 ARG A CA 1
ATOM 904 C C . ARG A 1 116 ? -19.984 7.676 17.469 1 97.62 116 ARG A C 1
ATOM 906 O O . ARG A 1 116 ? -19.891 7.594 16.25 1 97.62 116 ARG A O 1
ATOM 913 N N . ASP A 1 117 ? -21.094 8.031 18.094 1 98.38 117 ASP A N 1
ATOM 914 C CA . ASP A 1 117 ? -22.312 8.328 17.344 1 98.38 117 ASP A CA 1
ATOM 915 C C . ASP A 1 117 ? -22.094 9.523 16.406 1 98.38 117 ASP A C 1
ATOM 917 O O . ASP A 1 117 ? -22.5 9.484 15.25 1 98.38 117 ASP A O 1
ATOM 921 N N . GLU A 1 118 ? -21.469 10.578 16.969 1 98.44 118 GLU A N 1
ATOM 922 C CA . GLU A 1 118 ? -21.219 11.75 16.141 1 98.44 118 GLU A CA 1
ATOM 923 C C . GLU A 1 118 ? -20.266 11.414 15 1 98.44 118 GLU A C 1
ATOM 925 O O . GLU A 1 118 ? -20.484 11.852 13.859 1 98.44 118 GLU A O 1
ATOM 930 N N . PHE A 1 119 ? -19.297 10.664 15.352 1 98.69 119 PHE A N 1
ATOM 931 C CA . PHE A 1 119 ? -18.344 10.25 14.344 1 98.69 119 PHE A CA 1
ATOM 932 C C . PHE A 1 119 ? -19.031 9.492 13.211 1 98.69 119 PHE A C 1
ATOM 934 O O . PHE A 1 119 ? -18.891 9.844 12.039 1 98.69 119 PHE A O 1
ATOM 941 N N . ASP A 1 120 ? -19.766 8.461 13.516 1 98.69 120 ASP A N 1
ATOM 942 C CA . ASP A 1 120 ? -20.438 7.621 12.531 1 98.69 120 ASP A CA 1
ATOM 943 C C . ASP A 1 120 ? -21.422 8.43 11.695 1 98.69 120 ASP A C 1
ATOM 945 O O . ASP A 1 120 ? -21.531 8.234 10.484 1 98.69 120 ASP A O 1
ATOM 949 N N . GLU A 1 121 ? -22.109 9.297 12.32 1 98.5 121 GLU A N 1
ATOM 950 C CA . GLU A 1 121 ? -23.062 10.141 11.609 1 98.5 121 GLU A CA 1
ATOM 951 C C . GLU A 1 121 ? -22.359 11.047 10.602 1 98.5 121 GLU A C 1
ATOM 953 O O . GLU A 1 121 ? -22.781 11.148 9.445 1 98.5 121 GLU A O 1
ATOM 958 N N . ARG A 1 122 ? -21.312 11.695 11.016 1 98.69 122 ARG A N 1
ATOM 959 C CA . ARG A 1 122 ? -20.562 12.602 10.141 1 98.69 122 ARG A CA 1
ATOM 960 C C . ARG A 1 122 ? -19.984 11.859 8.945 1 98.69 122 ARG A C 1
ATOM 962 O O . ARG A 1 122 ? -20.094 12.328 7.809 1 98.69 122 ARG A O 1
ATOM 969 N N . ILE A 1 123 ? -19.344 10.68 9.219 1 98.81 123 ILE A N 1
ATOM 970 C CA . ILE A 1 123 ? -18.734 9.898 8.148 1 98.81 123 ILE A CA 1
ATOM 971 C C . ILE A 1 123 ? -19.812 9.438 7.172 1 98.81 123 ILE A C 1
ATOM 973 O O . ILE A 1 123 ? -19.656 9.562 5.957 1 98.81 123 ILE A O 1
ATOM 977 N N . SER A 1 124 ? -20.922 8.922 7.68 1 98.56 124 SER A N 1
ATOM 978 C CA . SER A 1 124 ? -22.016 8.43 6.832 1 98.56 124 SER A CA 1
ATOM 979 C C . SER A 1 124 ? -22.562 9.547 5.949 1 98.56 124 SER A C 1
ATOM 981 O O . SER A 1 124 ? -22.781 9.352 4.754 1 98.56 124 SER A O 1
ATOM 983 N N . GLN A 1 125 ? -22.766 10.695 6.535 1 98 125 GLN A N 1
ATOM 984 C CA . GLN A 1 125 ? -23.297 11.828 5.781 1 98 125 GLN A CA 1
ATOM 985 C C . GLN A 1 125 ? -22.312 12.289 4.715 1 98 125 GLN A C 1
ATOM 987 O O . GLN A 1 125 ? -22.719 12.617 3.594 1 98 125 GLN A O 1
ATOM 992 N N . ALA A 1 126 ? -21.109 12.336 5.074 1 98.38 126 ALA A N 1
ATOM 993 C CA . ALA A 1 126 ? -20.078 12.773 4.125 1 98.38 126 ALA A CA 1
ATOM 994 C C . ALA A 1 126 ? -20 11.82 2.934 1 98.38 126 ALA A C 1
ATOM 996 O O . ALA A 1 126 ? -19.938 12.258 1.783 1 98.38 126 ALA A O 1
ATOM 997 N N . LEU A 1 127 ? -19.969 10.523 3.225 1 98.44 127 LEU A N 1
ATOM 998 C CA . LEU A 1 127 ? -19.891 9.523 2.16 1 98.44 127 LEU A CA 1
ATOM 999 C C . LEU A 1 127 ? -21.125 9.586 1.26 1 98.44 127 LEU A C 1
ATOM 1001 O O . LEU A 1 127 ? -21 9.461 0.039 1 98.44 127 LEU A O 1
ATOM 1005 N N . PHE A 1 128 ? -22.25 9.766 1.854 1 97.19 128 PHE A N 1
ATOM 1006 C CA . PHE A 1 128 ? -23.469 9.914 1.071 1 97.19 128 PHE A CA 1
ATOM 1007 C C . PHE A 1 128 ? -23.391 11.148 0.179 1 97.19 128 PHE A C 1
ATOM 1009 O O . PHE A 1 128 ? -23.703 11.078 -1.014 1 97.19 128 PHE A O 1
ATOM 1016 N N . ALA A 1 129 ? -22.984 12.242 0.757 1 96.44 129 ALA A N 1
ATOM 1017 C CA . ALA A 1 129 ? -22.891 13.5 0.014 1 96.44 129 ALA A CA 1
ATOM 1018 C C . ALA A 1 129 ? -21.906 13.375 -1.146 1 96.44 129 ALA A C 1
ATOM 1020 O O . ALA A 1 129 ? -22.172 13.883 -2.24 1 96.44 129 ALA A O 1
ATOM 1021 N N . LEU A 1 130 ? -20.812 12.734 -0.945 1 96.94 130 LEU A N 1
ATOM 1022 C CA . LEU A 1 130 ? -19.828 12.5 -1.998 1 96.94 130 LEU A CA 1
ATOM 1023 C C . LEU A 1 130 ? -20.453 11.734 -3.158 1 96.94 130 LEU A C 1
ATOM 1025 O O . LEU A 1 130 ? -20.156 12 -4.32 1 96.94 130 LEU A O 1
ATOM 1029 N N . GLY A 1 131 ? -21.266 10.781 -2.836 1 95.44 131 GLY A N 1
ATOM 1030 C CA . GLY A 1 131 ? -21.906 9.969 -3.846 1 95.44 131 GLY A CA 1
ATOM 1031 C C . GLY A 1 131 ? -22.906 10.734 -4.684 1 95.44 131 GLY A C 1
ATOM 1032 O O . GLY A 1 131 ? -23.297 10.289 -5.77 1 95.44 131 GLY A O 1
ATOM 1033 N N . GLU A 1 132 ? -23.312 11.898 -4.227 1 94.38 132 GLU A N 1
ATOM 1034 C CA . GLU A 1 132 ? -24.344 12.688 -4.898 1 94.38 132 GLU A CA 1
ATOM 1035 C C . GLU A 1 132 ? -23.719 13.805 -5.738 1 94.38 132 GLU A C 1
ATOM 1037 O O . GLU A 1 132 ? -24.438 14.539 -6.422 1 94.38 132 GLU A O 1
ATOM 1042 N N . LEU A 1 133 ? -22.469 13.922 -5.707 1 94.81 133 LEU A N 1
ATOM 1043 C CA . LEU A 1 133 ? -21.812 15.008 -6.43 1 94.81 133 LEU A CA 1
ATOM 1044 C C . LEU A 1 133 ? -21.953 14.828 -7.934 1 94.81 133 LEU A C 1
ATOM 1046 O O . LEU A 1 133 ? -21.891 13.711 -8.445 1 94.81 133 LEU A O 1
ATOM 1050 N N . PRO A 1 134 ? -22.172 15.984 -8.609 1 94.81 134 PRO A N 1
ATOM 1051 C CA . PRO A 1 134 ? -22.047 15.875 -10.062 1 94.81 134 PRO A CA 1
ATOM 1052 C C . PRO A 1 134 ? -20.656 15.438 -10.516 1 94.81 134 PRO A C 1
ATOM 1054 O O . PRO A 1 134 ? -19.656 15.859 -9.93 1 94.81 134 PRO A O 1
ATOM 1057 N N . LEU A 1 135 ? -20.641 14.656 -11.523 1 95.06 135 LEU A N 1
ATOM 1058 C CA . LEU A 1 135 ? -19.375 14.125 -12.008 1 95.06 135 LEU A CA 1
ATOM 1059 C C . LEU A 1 135 ? -18.953 14.805 -13.297 1 95.06 135 LEU A C 1
ATOM 1061 O O . LEU A 1 135 ? -19.781 15.438 -13.969 1 95.06 135 LEU A O 1
ATOM 1065 N N . THR A 1 136 ? -17.703 14.766 -13.586 1 92.12 136 THR A N 1
ATOM 1066 C CA . THR A 1 136 ? -17.172 15.219 -14.867 1 92.12 136 THR A CA 1
ATOM 1067 C C . THR A 1 136 ? -17.656 14.328 -16 1 92.12 136 THR A C 1
ATOM 1069 O O . THR A 1 136 ? -18.203 13.25 -15.766 1 92.12 136 THR A O 1
ATOM 1072 N N . PRO A 1 137 ? -17.453 14.781 -17.188 1 91.19 137 PRO A N 1
ATOM 1073 C CA . PRO A 1 137 ? -17.875 13.969 -18.344 1 91.19 137 PRO A CA 1
ATOM 1074 C C . PRO A 1 137 ? -17.234 12.586 -18.359 1 91.19 137 PRO A C 1
ATOM 1076 O O . PRO A 1 137 ? -17.797 11.641 -18.906 1 91.19 137 PRO A O 1
ATOM 1079 N N . ASP A 1 138 ? -16.156 12.43 -17.734 1 88.56 138 ASP A N 1
ATOM 1080 C CA . ASP A 1 138 ? -15.445 11.156 -17.719 1 88.56 138 ASP A CA 1
ATOM 1081 C C . ASP A 1 138 ? -15.914 10.273 -16.562 1 88.56 138 ASP A C 1
ATOM 1083 O O . ASP A 1 138 ? -15.383 9.18 -16.359 1 88.56 138 ASP A O 1
ATOM 1087 N N . GLY A 1 139 ? -16.828 10.758 -15.797 1 93.62 139 GLY A N 1
ATOM 1088 C CA . GLY A 1 139 ? -17.422 9.961 -14.734 1 93.62 139 GLY A CA 1
ATOM 1089 C C . GLY A 1 139 ? -16.625 10 -13.438 1 93.62 139 GLY A C 1
ATOM 1090 O O . GLY A 1 139 ? -16.641 9.047 -12.664 1 93.62 139 GLY A O 1
ATOM 1091 N N . LEU A 1 140 ? -15.883 11.125 -13.289 1 92.88 140 LEU A N 1
ATOM 1092 C CA . LEU A 1 140 ? -15.062 11.297 -12.094 1 92.88 140 LEU A CA 1
ATOM 1093 C C . LEU A 1 140 ? -15.508 12.523 -11.305 1 92.88 140 LEU A C 1
ATOM 1095 O O . LEU A 1 140 ? -16.062 13.469 -11.875 1 92.88 140 LEU A O 1
ATOM 1099 N N . PRO A 1 141 ? -15.32 12.469 -9.969 1 93.88 141 PRO A N 1
ATOM 1100 C CA . PRO A 1 141 ? -15.508 13.727 -9.25 1 93.88 141 PRO A CA 1
ATOM 1101 C C . PRO A 1 141 ? -14.531 14.82 -9.703 1 93.88 141 PRO A C 1
ATOM 1103 O O . PRO A 1 141 ? -13.375 14.523 -10.016 1 93.88 141 PRO A O 1
ATOM 1106 N N . ALA A 1 142 ? -15.062 15.984 -9.695 1 90.94 142 ALA A N 1
ATOM 1107 C CA . ALA A 1 142 ? -14.242 17.125 -10.086 1 90.94 142 ALA A CA 1
ATOM 1108 C C . ALA A 1 142 ? -13.25 17.484 -8.992 1 90.94 142 ALA A C 1
ATOM 1110 O O . ALA A 1 142 ? -13.391 17.047 -7.848 1 90.94 142 ALA A O 1
ATOM 1111 N N . ALA A 1 143 ? -12.297 18.344 -9.336 1 86.94 143 ALA A N 1
ATOM 1112 C CA . ALA A 1 143 ? -11.266 18.75 -8.383 1 86.94 143 ALA A CA 1
ATOM 1113 C C . ALA A 1 143 ? -11.852 19.656 -7.301 1 86.94 143 ALA A C 1
ATOM 1115 O O . ALA A 1 143 ? -11.453 19.578 -6.137 1 86.94 143 ALA A O 1
ATOM 1116 N N . TYR A 1 144 ? -12.789 20.516 -7.781 1 89.06 144 TYR A N 1
ATOM 1117 C CA . TYR A 1 144 ? -13.344 21.516 -6.871 1 89.06 144 TYR A CA 1
ATOM 1118 C C . TYR A 1 144 ? -14.852 21.641 -7.047 1 89.06 144 TYR A C 1
ATOM 1120 O O . TYR A 1 144 ? -15.367 21.516 -8.156 1 89.06 144 TYR A O 1
ATOM 1128 N N . TYR A 1 145 ? -15.461 21.922 -5.953 1 91.38 145 TYR A N 1
ATOM 1129 C CA . TYR A 1 145 ? -16.906 22.141 -5.938 1 91.38 145 TYR A CA 1
ATOM 1130 C C . TYR A 1 145 ? -17.25 23.391 -5.137 1 91.38 145 TYR A C 1
ATOM 1132 O O . TYR A 1 145 ? -16.531 23.766 -4.203 1 91.38 145 TYR A O 1
ATOM 1140 N N . ARG A 1 146 ? -18.375 23.906 -5.566 1 88.38 146 ARG A N 1
ATOM 1141 C CA . ARG A 1 146 ? -18.969 24.969 -4.746 1 88.38 146 ARG A CA 1
ATOM 1142 C C . ARG A 1 146 ? -19.719 24.375 -3.555 1 88.38 146 ARG A C 1
ATOM 1144 O O . ARG A 1 146 ? -20.312 23.312 -3.658 1 88.38 146 ARG A O 1
ATOM 1151 N N . GLY A 1 147 ? -19.641 24.969 -2.459 1 79.62 147 GLY A N 1
ATOM 1152 C CA . GLY A 1 147 ? -20.266 24.484 -1.239 1 79.62 147 GLY A CA 1
ATOM 1153 C C . GLY A 1 147 ? -21.781 24.562 -1.269 1 79.62 147 GLY A C 1
ATOM 1154 O O . GLY A 1 147 ? -22.469 23.766 -0.615 1 79.62 147 GLY A O 1
ATOM 1155 N N . ASP A 1 148 ? -22.469 25.469 -1.845 1 70.62 148 ASP A N 1
ATOM 1156 C CA . ASP A 1 148 ? -23.922 25.688 -1.746 1 70.62 148 ASP A CA 1
ATOM 1157 C C . ASP A 1 148 ? -24.672 24.812 -2.752 1 70.62 148 ASP A C 1
ATOM 1159 O O . ASP A 1 148 ? -25.75 24.297 -2.453 1 70.62 148 ASP A O 1
ATOM 1163 N N . LYS A 1 149 ? -24.297 24.703 -4.008 1 66.38 149 LYS A N 1
ATOM 1164 C CA . LYS A 1 149 ? -25.094 23.984 -5.004 1 66.38 149 LYS A CA 1
ATOM 1165 C C . LYS A 1 149 ? -24.344 22.766 -5.531 1 66.38 149 LYS A C 1
ATOM 1167 O O . LYS A 1 149 ? -24.875 21.984 -6.32 1 66.38 149 LYS A O 1
ATOM 1172 N N . GLN A 1 150 ? -23.5 22.344 -4.918 1 71.38 150 GLN A N 1
ATOM 1173 C CA . GLN A 1 150 ? -22.625 21.25 -5.332 1 71.38 150 GLN A CA 1
ATOM 1174 C C . GLN A 1 150 ? -22.312 21.328 -6.828 1 71.38 150 GLN A C 1
ATOM 1176 O O . GLN A 1 150 ? -22.453 20.344 -7.543 1 71.38 150 GLN A O 1
ATOM 1181 N N . GLU A 1 151 ? -22.031 22.516 -7.234 1 87.12 151 GLU A N 1
ATOM 1182 C CA . GLU A 1 151 ? -21.641 22.75 -8.625 1 87.12 151 GLU A CA 1
ATOM 1183 C C . GLU A 1 151 ? -20.125 22.656 -8.797 1 87.12 151 GLU A C 1
ATOM 1185 O O . GLU A 1 151 ? -19.375 23.047 -7.895 1 87.12 151 GLU A O 1
ATOM 1190 N N . ILE A 1 152 ? -19.781 22.094 -9.891 1 90.25 152 ILE A N 1
ATOM 1191 C CA . ILE A 1 152 ? -18.359 22.016 -10.203 1 90.25 152 ILE A CA 1
ATOM 1192 C C . ILE A 1 152 ? -17.781 23.422 -10.328 1 90.25 152 ILE A C 1
ATOM 1194 O O . ILE A 1 152 ? -18.375 24.297 -10.953 1 90.25 152 ILE A O 1
ATOM 1198 N N . LEU A 1 153 ? -16.766 23.594 -9.641 1 85.19 153 LEU A N 1
ATOM 1199 C CA . LEU A 1 153 ? -16.047 24.859 -9.695 1 85.19 153 LEU A CA 1
ATOM 1200 C C . LEU A 1 153 ? -14.867 24.781 -10.664 1 85.19 153 LEU A C 1
ATOM 1202 O O . LEU A 1 153 ? -14.016 23.906 -10.531 1 85.19 153 LEU A O 1
ATOM 1206 N N . GLY A 1 154 ? -14.812 25.688 -11.68 1 80.38 154 GLY A N 1
ATOM 1207 C CA . GLY A 1 154 ? -13.742 25.688 -12.664 1 80.38 154 GLY A CA 1
ATOM 1208 C C . GLY A 1 154 ? -13.922 24.625 -13.742 1 80.38 154 GLY A C 1
ATOM 1209 O O . GLY A 1 154 ? -15.047 24.359 -14.172 1 80.38 154 GLY A O 1
ATOM 1210 N N . LYS A 1 155 ? -12.766 24.094 -14.195 1 80.06 155 LYS A N 1
ATOM 1211 C CA . LYS A 1 155 ? -12.805 23.078 -15.25 1 80.06 155 LYS A CA 1
ATOM 1212 C C . LYS A 1 155 ? -13.32 21.75 -14.703 1 80.06 155 LYS A C 1
ATOM 1214 O O . LYS A 1 155 ? -12.969 21.359 -13.594 1 80.06 155 LYS A O 1
ATOM 1219 N N . PRO A 1 156 ? -14.141 21.203 -15.469 1 86.12 156 PRO A N 1
ATOM 1220 C CA . PRO A 1 156 ? -14.672 19.906 -15.047 1 86.12 156 PRO A CA 1
ATOM 1221 C C . PRO A 1 156 ? -13.648 18.766 -15.188 1 86.12 156 PRO A C 1
ATOM 1223 O O . PRO A 1 156 ? -13.867 17.828 -15.961 1 86.12 156 PRO A O 1
ATOM 1226 N N . GLU A 1 157 ? -12.609 18.906 -14.445 1 83.94 157 GLU A N 1
ATOM 1227 C CA . GLU A 1 157 ? -11.523 17.922 -14.438 1 83.94 157 GLU A CA 1
ATOM 1228 C C . GLU A 1 157 ? -11.266 17.406 -13.023 1 83.94 157 GLU A C 1
ATOM 1230 O O . GLU A 1 157 ? -11.547 18.094 -12.039 1 83.94 157 GLU A O 1
ATOM 1235 N N . SER A 1 158 ? -10.812 16.234 -13.055 1 87.62 158 SER A N 1
ATOM 1236 C CA . SER A 1 158 ? -10.547 15.617 -11.766 1 87.62 158 SER A CA 1
ATOM 1237 C C . SER A 1 158 ? -9.102 15.844 -11.328 1 87.62 158 SER A C 1
ATOM 1239 O O . SER A 1 158 ? -8.242 16.141 -12.156 1 87.62 158 SER A O 1
ATOM 1241 N N . SER A 1 159 ? -8.844 15.797 -10.031 1 86.19 159 SER A N 1
ATOM 1242 C CA . SER A 1 159 ? -7.508 15.852 -9.445 1 86.19 159 SER A CA 1
ATOM 1243 C C . SER A 1 159 ? -7.059 14.477 -8.961 1 86.19 159 SER A C 1
ATOM 1245 O O . SER A 1 159 ? -7.582 13.961 -7.973 1 86.19 159 SER A O 1
ATOM 1247 N N . ALA A 1 160 ? -6.008 13.891 -9.609 1 87.69 160 ALA A N 1
ATOM 1248 C CA . ALA A 1 160 ? -5.516 12.578 -9.203 1 87.69 160 ALA A CA 1
ATOM 1249 C C . ALA A 1 160 ? -4.984 12.617 -7.773 1 87.69 160 ALA A C 1
ATOM 1251 O O . ALA A 1 160 ? -5.219 11.688 -6.996 1 87.69 160 ALA A O 1
ATOM 1252 N N . ILE A 1 161 ? -4.285 13.664 -7.441 1 89.94 161 ILE A N 1
ATOM 1253 C CA . ILE A 1 161 ? -3.699 13.789 -6.113 1 89.94 161 ILE A CA 1
ATOM 1254 C C . ILE A 1 161 ? -4.809 13.953 -5.074 1 89.94 161 ILE A C 1
ATOM 1256 O O . ILE A 1 161 ? -4.727 13.391 -3.977 1 89.94 161 ILE A O 1
ATOM 1260 N N . GLY A 1 162 ? -5.859 14.719 -5.441 1 92.06 162 GLY A N 1
ATOM 1261 C CA . GLY A 1 162 ? -7.02 14.828 -4.57 1 92.06 162 GLY A CA 1
ATOM 1262 C C . GLY A 1 162 ? -7.715 13.508 -4.324 1 92.06 162 GLY A C 1
ATOM 1263 O O . GLY A 1 162 ? -8.086 13.195 -3.193 1 92.06 162 GLY A O 1
ATOM 1264 N N . VAL A 1 163 ? -7.848 12.75 -5.398 1 93.88 163 VAL A N 1
ATOM 1265 C CA . VAL A 1 163 ? -8.43 11.414 -5.277 1 93.88 163 VAL A CA 1
ATOM 1266 C C . VAL A 1 163 ? -7.566 10.547 -4.367 1 93.88 163 VAL A C 1
ATOM 1268 O O . VAL A 1 163 ? -8.086 9.805 -3.531 1 93.88 163 VAL A O 1
ATOM 1271 N N . GLY A 1 164 ? -6.262 10.688 -4.535 1 95.06 164 GLY A N 1
ATOM 1272 C CA . GLY A 1 164 ? -5.344 9.93 -3.695 1 95.06 164 GLY A CA 1
ATOM 1273 C C . GLY A 1 164 ? -5.539 10.195 -2.215 1 95.06 164 GLY A C 1
ATOM 1274 O O . GLY A 1 164 ? -5.52 9.266 -1.405 1 95.06 164 GLY A O 1
ATOM 1275 N N . ARG A 1 165 ? -5.684 11.469 -1.853 1 96.06 165 ARG A N 1
ATOM 1276 C CA . ARG A 1 165 ? -5.902 11.844 -0.458 1 96.06 165 ARG A CA 1
ATOM 1277 C C . ARG A 1 165 ? -7.211 11.258 0.066 1 96.06 165 ARG A C 1
ATOM 1279 O O . ARG A 1 165 ? -7.262 10.75 1.188 1 96.06 165 ARG A O 1
ATOM 1286 N N . LEU A 1 166 ? -8.25 11.375 -0.737 1 97.88 166 LEU A N 1
ATOM 1287 C CA . LEU A 1 166 ? -9.539 10.836 -0.336 1 97.88 166 LEU A CA 1
ATOM 1288 C C . LEU A 1 166 ? -9.469 9.32 -0.166 1 97.88 166 LEU A C 1
ATOM 1290 O O . LEU A 1 166 ? -10 8.773 0.805 1 97.88 166 LEU A O 1
ATOM 1294 N N . LEU A 1 167 ? -8.797 8.648 -1.09 1 98.19 167 LEU A N 1
ATOM 1295 C CA . LEU A 1 167 ? -8.664 7.199 -1.007 1 98.19 167 LEU A CA 1
ATOM 1296 C C . LEU A 1 167 ? -7.902 6.793 0.253 1 98.19 167 LEU A C 1
ATOM 1298 O O . LEU A 1 167 ? -8.18 5.746 0.842 1 98.19 167 LEU A O 1
ATOM 1302 N N . MET A 1 168 ? -6.922 7.602 0.653 1 98.44 168 MET A N 1
ATOM 1303 C CA . MET A 1 168 ? -6.211 7.332 1.9 1 98.44 168 MET A CA 1
ATOM 1304 C C . MET A 1 168 ? -7.176 7.309 3.082 1 98.44 168 MET A C 1
ATOM 1306 O O . MET A 1 168 ? -7.125 6.402 3.914 1 98.44 168 MET A O 1
ATOM 1310 N N . ALA A 1 169 ? -8.039 8.281 3.127 1 98.81 169 ALA A N 1
ATOM 1311 C CA . ALA A 1 169 ? -9.031 8.336 4.191 1 98.81 169 ALA A CA 1
ATOM 1312 C C . ALA A 1 169 ? -9.969 7.129 4.137 1 98.81 169 ALA A C 1
ATOM 1314 O O . ALA A 1 169 ? -10.289 6.539 5.168 1 98.81 169 ALA A O 1
ATOM 1315 N N . LEU A 1 170 ? -10.398 6.773 2.953 1 98.75 170 LEU A N 1
ATOM 1316 C CA . LEU A 1 170 ? -11.312 5.645 2.795 1 98.75 170 LEU A CA 1
ATOM 1317 C C . LEU A 1 170 ? -10.648 4.34 3.219 1 98.75 170 LEU A C 1
ATOM 1319 O O . LEU A 1 170 ? -11.297 3.469 3.805 1 98.75 170 LEU A O 1
ATOM 1323 N N . GLN A 1 171 ? -9.383 4.23 2.932 1 98.31 171 GLN A N 1
ATOM 1324 C CA . GLN A 1 171 ? -8.648 3.037 3.344 1 98.31 171 GLN A CA 1
ATOM 1325 C C . GLN A 1 171 ? -8.633 2.9 4.863 1 98.31 171 GLN A C 1
ATOM 1327 O O . GLN A 1 171 ? -8.812 1.804 5.395 1 98.31 171 GLN A O 1
ATOM 1332 N N . VAL A 1 172 ? -8.375 3.984 5.52 1 98.44 172 VAL A N 1
ATOM 1333 C CA . VAL A 1 172 ? -8.383 3.975 6.98 1 98.44 172 VAL A CA 1
ATOM 1334 C C . VAL A 1 172 ? -9.75 3.527 7.488 1 98.44 172 VAL A C 1
ATOM 1336 O O . VAL A 1 172 ? -9.844 2.701 8.398 1 98.44 172 VAL A O 1
ATOM 1339 N N . LEU A 1 173 ? -10.82 4.035 6.859 1 98.56 173 LEU A N 1
ATOM 1340 C CA . LEU A 1 173 ? -12.172 3.672 7.258 1 98.56 173 LEU A CA 1
ATOM 1341 C C . LEU A 1 173 ? -12.414 2.18 7.062 1 98.56 173 LEU A C 1
ATOM 1343 O O . LEU A 1 173 ? -13.008 1.523 7.922 1 98.56 173 LEU A O 1
ATOM 1347 N N . LEU A 1 174 ? -11.93 1.616 6.027 1 97.69 174 LEU A N 1
ATOM 1348 C CA . LEU A 1 174 ? -12.172 0.216 5.707 1 97.69 174 LEU A CA 1
ATOM 1349 C C . LEU A 1 174 ? -11.508 -0.703 6.727 1 97.69 174 LEU A C 1
ATOM 1351 O O . LEU A 1 174 ? -12.117 -1.681 7.172 1 97.69 174 LEU A O 1
ATOM 1355 N N . TRP A 1 175 ? -10.336 -0.373 7.121 1 96.94 175 TRP A N 1
ATOM 1356 C CA . TRP A 1 175 ? -9.586 -1.252 8.008 1 96.94 175 TRP A CA 1
ATOM 1357 C C . TRP A 1 175 ? -10.07 -1.129 9.445 1 96.94 175 TRP A C 1
ATOM 1359 O O . TRP A 1 175 ? -10.023 -2.098 10.211 1 96.94 175 TRP A O 1
ATOM 1369 N N . HIS A 1 176 ? -10.586 0.073 9.82 1 97.31 176 HIS A N 1
ATOM 1370 C CA . HIS A 1 176 ? -10.773 0.287 11.25 1 97.31 176 HIS A CA 1
ATOM 1371 C C . HIS A 1 176 ? -12.242 0.52 11.586 1 97.31 176 HIS A C 1
ATOM 1373 O O . HIS A 1 176 ? -12.648 0.395 12.742 1 97.31 176 HIS A O 1
ATOM 1379 N N . TYR A 1 177 ? -13.008 0.847 10.617 1 97.69 177 TYR A N 1
ATOM 1380 C CA . TYR A 1 177 ? -14.406 1.174 10.852 1 97.69 177 TYR A CA 1
ATOM 1381 C C . TYR A 1 177 ? -15.305 0.466 9.844 1 97.69 177 TYR A C 1
ATOM 1383 O O . TYR A 1 177 ? -15.938 1.112 9.008 1 97.69 177 TYR A O 1
ATOM 1391 N N . PRO A 1 178 ? -15.445 -0.84 10.078 1 96.19 178 PRO A N 1
ATOM 1392 C CA . PRO A 1 178 ? -16.094 -1.711 9.086 1 96.19 178 PRO A CA 1
ATOM 1393 C C . PRO A 1 178 ? -17.547 -1.349 8.836 1 96.19 178 PRO A C 1
ATOM 1395 O O . PRO A 1 178 ? -18.094 -1.682 7.785 1 96.19 178 PRO A O 1
ATOM 1398 N N . GLN A 1 179 ? -18.203 -0.647 9.711 1 96.88 179 GLN A N 1
ATOM 1399 C CA . GLN A 1 179 ? -19.594 -0.26 9.523 1 96.88 179 GLN A CA 1
ATOM 1400 C C . GLN A 1 179 ? -19.75 0.683 8.336 1 96.88 179 GLN A C 1
ATOM 1402 O O . GLN A 1 179 ? -20.844 0.836 7.797 1 96.88 179 GLN A O 1
ATOM 1407 N N . HIS A 1 180 ? -18.719 1.312 7.934 1 98.31 180 HIS A N 1
ATOM 1408 C CA . HIS A 1 180 ? -18.797 2.275 6.84 1 98.31 180 HIS A CA 1
ATOM 1409 C C . HIS A 1 180 ? -18.359 1.648 5.52 1 98.31 180 HIS A C 1
ATOM 1411 O O . HIS A 1 180 ? -18.422 2.295 4.469 1 98.31 180 HIS A O 1
ATOM 1417 N N . ALA A 1 181 ? -17.969 0.357 5.539 1 97.81 181 ALA A N 1
ATOM 1418 C CA . ALA A 1 181 ? -17.422 -0.319 4.367 1 97.81 181 ALA A CA 1
ATOM 1419 C C . ALA A 1 181 ? -18.453 -0.372 3.238 1 97.81 181 ALA A C 1
ATOM 1421 O O . ALA A 1 181 ? -18.125 -0.119 2.078 1 97.81 181 ALA A O 1
ATOM 1422 N N . PRO A 1 182 ? -19.734 -0.652 3.537 1 97.38 182 PRO A N 1
ATOM 1423 C CA . PRO A 1 182 ? -20.703 -0.669 2.439 1 97.38 182 PRO A CA 1
ATOM 1424 C C . PRO A 1 182 ? -20.844 0.687 1.75 1 97.38 182 PRO A C 1
ATOM 1426 O O . PRO A 1 182 ? -20.953 0.752 0.523 1 97.38 182 PRO A O 1
ATOM 1429 N N . ALA A 1 183 ? -20.844 1.74 2.559 1 98.19 183 ALA A N 1
ATOM 1430 C CA . ALA A 1 183 ? -20.969 3.078 1.986 1 98.19 183 ALA A CA 1
ATOM 1431 C C . ALA A 1 183 ? -19.75 3.418 1.131 1 98.19 183 ALA A C 1
ATOM 1433 O O . ALA A 1 183 ? -19.875 4.055 0.082 1 98.19 183 ALA A O 1
ATOM 1434 N N . VAL A 1 184 ? -18.562 3.023 1.57 1 98.19 184 VAL A N 1
ATOM 1435 C CA . VAL A 1 184 ? -17.328 3.25 0.808 1 98.19 184 VAL A CA 1
ATOM 1436 C C . VAL A 1 184 ? -17.422 2.512 -0.527 1 98.19 184 VAL A C 1
ATOM 1438 O O . VAL A 1 184 ? -17.094 3.074 -1.574 1 98.19 184 VAL A O 1
ATOM 1441 N N . ASN A 1 185 ? -17.781 1.258 -0.451 1 95.81 185 ASN A N 1
ATOM 1442 C CA . ASN A 1 185 ? -17.922 0.448 -1.657 1 95.81 185 ASN A CA 1
ATOM 1443 C C . ASN A 1 185 ? -18.922 1.06 -2.631 1 95.81 185 ASN A C 1
ATOM 1445 O O . ASN A 1 185 ? -18.672 1.135 -3.832 1 95.81 185 ASN A O 1
ATOM 1449 N N . ALA A 1 186 ? -20.078 1.511 -2.133 1 95.75 186 ALA A N 1
ATOM 1450 C CA . ALA A 1 186 ? -21.094 2.143 -2.959 1 95.75 186 ALA A CA 1
ATOM 1451 C C . ALA A 1 186 ? -20.562 3.41 -3.621 1 95.75 186 ALA A C 1
ATOM 1453 O O . ALA A 1 186 ? -20.828 3.664 -4.797 1 95.75 186 ALA A O 1
ATOM 1454 N N . LEU A 1 187 ? -19.844 4.164 -2.914 1 96.75 187 LEU A N 1
ATOM 1455 C CA . LEU A 1 187 ? -19.25 5.398 -3.42 1 96.75 187 LEU A CA 1
ATOM 1456 C C . LEU A 1 187 ? -18.344 5.113 -4.605 1 96.75 187 LEU A C 1
ATOM 1458 O O . LEU A 1 187 ? -18.484 5.727 -5.668 1 96.75 187 LEU A O 1
ATOM 1462 N N . LEU A 1 188 ? -17.469 4.207 -4.449 1 96 188 LEU A N 1
ATOM 1463 C CA . LEU A 1 188 ? -16.438 3.941 -5.457 1 96 188 LEU A CA 1
ATOM 1464 C C . LEU A 1 188 ? -17.047 3.287 -6.691 1 96 188 LEU A C 1
ATOM 1466 O O . LEU A 1 188 ? -16.531 3.428 -7.797 1 96 188 LEU A O 1
ATOM 1470 N N . SER A 1 189 ? -18.125 2.582 -6.547 1 94.31 189 SER A N 1
ATOM 1471 C CA . SER A 1 189 ? -18.781 1.931 -7.676 1 94.31 189 SER A CA 1
ATOM 1472 C C . SER A 1 189 ? -19.375 2.957 -8.633 1 94.31 189 SER A C 1
ATOM 1474 O O . SER A 1 189 ? -19.703 2.627 -9.773 1 94.31 189 SER A O 1
ATOM 1476 N N . GLN A 1 190 ? -19.5 4.188 -8.172 1 95 190 GLN A N 1
ATOM 1477 C CA . GLN A 1 190 ? -20.094 5.234 -8.984 1 95 190 GLN A CA 1
ATOM 1478 C C . GLN A 1 190 ? -19.047 5.922 -9.859 1 95 190 GLN A C 1
ATOM 1480 O O . GLN A 1 190 ? -19.391 6.633 -10.805 1 95 190 GLN A O 1
ATOM 1485 N N . TRP A 1 191 ? -17.859 5.754 -9.523 1 95.75 191 TRP A N 1
ATOM 1486 C CA . TRP A 1 191 ? -16.812 6.539 -10.164 1 95.75 191 TRP A CA 1
ATOM 1487 C C . TRP A 1 191 ? -16.062 5.703 -11.195 1 95.75 191 TRP A C 1
ATOM 1489 O O . TRP A 1 191 ? -15.68 4.562 -10.922 1 95.75 191 TRP A O 1
ATOM 1499 N N . HIS A 1 192 ? -15.812 6.285 -12.344 1 93.69 192 HIS A N 1
ATOM 1500 C CA . HIS A 1 192 ? -14.992 5.664 -13.375 1 93.69 192 HIS A CA 1
ATOM 1501 C C . HIS A 1 192 ? -13.516 5.941 -13.141 1 93.69 192 HIS A C 1
ATOM 1503 O O . HIS A 1 192 ? -12.875 6.633 -13.938 1 93.69 192 HIS A O 1
ATOM 1509 N N . LEU A 1 193 ? -12.953 5.324 -12.203 1 92.94 193 LEU A N 1
ATOM 1510 C CA . LEU A 1 193 ? -11.609 5.645 -11.727 1 92.94 193 LEU A CA 1
ATOM 1511 C C . LEU A 1 193 ? -10.562 5.336 -12.789 1 92.94 193 LEU A C 1
ATOM 1513 O O . LEU A 1 193 ? -9.477 5.918 -12.789 1 92.94 193 LEU A O 1
ATOM 1517 N N . ASP A 1 194 ? -10.812 4.441 -13.711 1 87.94 194 ASP A N 1
ATOM 1518 C CA . ASP A 1 194 ? -9.883 4.125 -14.789 1 87.94 194 ASP A CA 1
ATOM 1519 C C . ASP A 1 194 ? -9.594 5.355 -15.641 1 87.94 194 ASP A C 1
ATOM 1521 O O . ASP A 1 194 ? -8.531 5.453 -16.266 1 87.94 194 ASP A O 1
ATOM 1525 N N . ALA A 1 195 ? -10.531 6.266 -15.648 1 86.56 195 ALA A N 1
ATOM 1526 C CA . ALA A 1 195 ? -10.438 7.441 -16.516 1 86.56 195 ALA A CA 1
ATOM 1527 C C . ALA A 1 195 ? -9.414 8.438 -15.977 1 86.56 195 ALA A C 1
ATOM 1529 O O . ALA A 1 195 ? -9.047 9.391 -16.656 1 86.56 195 ALA A O 1
ATOM 1530 N N . LEU A 1 196 ? -8.93 8.188 -14.805 1 85.12 196 LEU A N 1
ATOM 1531 C CA . LEU A 1 196 ? -7.926 9.078 -14.234 1 85.12 196 LEU A CA 1
ATOM 1532 C C . LEU A 1 196 ? -6.609 8.977 -14.992 1 85.12 196 LEU A C 1
ATOM 1534 O O . LEU A 1 196 ? -5.777 9.883 -14.93 1 85.12 196 LEU A O 1
ATOM 1538 N N . PHE A 1 197 ? -6.461 7.812 -15.609 1 76.69 197 PHE A N 1
ATOM 1539 C CA . PHE A 1 197 ? -5.184 7.562 -16.266 1 76.69 197 PHE A CA 1
ATOM 1540 C C . PHE A 1 197 ? -5.375 7.363 -17.766 1 76.69 197 PHE A C 1
ATOM 1542 O O . PHE A 1 197 ? -6.254 6.609 -18.188 1 76.69 197 PHE A O 1
ATOM 1549 N N . VAL A 1 198 ? -5.008 8.469 -18.531 1 61.69 198 VAL A N 1
ATOM 1550 C CA . VAL A 1 198 ? -5.199 8.406 -19.984 1 61.69 198 VAL A CA 1
ATOM 1551 C C . VAL A 1 198 ? -3.939 7.859 -20.641 1 61.69 198 VAL A C 1
ATOM 1553 O O . VAL A 1 198 ? -2.822 8.133 -20.203 1 61.69 198 VAL A O 1
ATOM 1556 N N . GLN A 1 199 ? -4.176 6.797 -21.438 1 54.47 199 GLN A N 1
ATOM 1557 C CA . GLN A 1 199 ? -3.092 6.285 -22.266 1 54.47 199 GLN A CA 1
ATOM 1558 C C . GLN A 1 199 ? -2.518 7.383 -23.156 1 54.47 199 GLN A C 1
ATOM 1560 O O . GLN A 1 199 ? -3.266 8.164 -23.75 1 54.47 199 GLN A O 1
ATOM 1565 N N . ALA A 1 200 ? -1.375 7.879 -22.875 1 48.72 200 ALA A N 1
ATOM 1566 C CA . ALA A 1 200 ? -0.753 8.867 -23.766 1 48.72 200 ALA A CA 1
ATOM 1567 C C . ALA A 1 200 ? -0.872 8.445 -25.219 1 48.72 200 ALA A C 1
ATOM 1569 O O . ALA A 1 200 ? -0.637 7.281 -25.562 1 48.72 200 ALA A O 1
ATOM 1570 N N . LYS A 1 201 ? -1.875 8.93 -26.078 1 43.91 201 LYS A N 1
ATOM 1571 C CA . LYS A 1 201 ? -1.943 8.641 -27.516 1 43.91 201 LYS A CA 1
ATOM 1572 C C . LYS A 1 201 ? -0.562 8.32 -28.078 1 43.91 201 LYS A C 1
ATOM 1574 O O . LYS A 1 201 ? -0.094 7.184 -27.969 1 43.91 201 LYS A O 1
ATOM 1579 N N . ASN A 1 202 ? -0.181 9.156 -29.234 1 38.62 202 ASN A N 1
ATOM 1580 C CA . ASN A 1 202 ? 0.668 9.086 -30.422 1 38.62 202 ASN A CA 1
ATOM 1581 C C . ASN A 1 202 ? 2.131 8.859 -30.047 1 38.62 202 ASN A C 1
ATOM 1583 O O . ASN A 1 202 ? 3.027 9.133 -30.859 1 38.62 202 ASN A O 1
ATOM 1587 N N . THR A 1 203 ? 2.621 9.375 -28.969 1 38.88 203 THR A N 1
ATOM 1588 C CA . THR A 1 203 ? 4.039 9.5 -29.281 1 38.88 203 THR A CA 1
ATOM 1589 C C . THR A 1 203 ? 4.676 8.125 -29.484 1 38.88 203 THR A C 1
ATOM 1591 O O . THR A 1 203 ? 4.312 7.164 -28.812 1 38.88 203 THR A O 1
ATOM 1594 N N . ASN A 1 204 ? 5.066 7.785 -30.625 1 38.44 204 ASN A N 1
ATOM 1595 C CA . ASN A 1 204 ? 5.797 6.617 -31.109 1 38.44 204 ASN A CA 1
ATOM 1596 C C . ASN A 1 204 ? 6.395 5.824 -29.938 1 38.44 204 ASN A C 1
ATOM 1598 O O . ASN A 1 204 ? 6.734 4.648 -30.094 1 38.44 204 ASN A O 1
ATOM 1602 N N . ALA A 1 205 ? 7.34 6.469 -29.203 1 38.56 205 ALA A N 1
ATOM 1603 C CA . ALA A 1 205 ? 8.312 5.746 -28.391 1 38.56 205 ALA A CA 1
ATOM 1604 C C . ALA A 1 205 ? 7.633 5.023 -27.234 1 38.56 205 ALA A C 1
ATOM 1606 O O . ALA A 1 205 ? 7.824 3.818 -27.047 1 38.56 205 ALA A O 1
ATOM 1607 N N . ALA A 1 206 ? 7.758 5.75 -25.891 1 42.22 206 ALA A N 1
ATOM 1608 C CA . ALA A 1 206 ? 7.859 5.301 -24.516 1 42.22 206 ALA A CA 1
ATOM 1609 C C . ALA A 1 206 ? 6.504 4.844 -23.984 1 42.22 206 ALA A C 1
ATOM 1611 O O . ALA A 1 206 ? 5.461 5.332 -24.422 1 42.22 206 ALA A O 1
ATOM 1612 N N . LEU A 1 207 ? 6.469 3.693 -23.406 1 49.5 207 LEU A N 1
ATOM 1613 C CA . LEU A 1 207 ? 5.363 3.035 -22.703 1 49.5 207 LEU A CA 1
ATOM 1614 C C . LEU A 1 207 ? 4.457 4.059 -22.031 1 49.5 207 LEU A C 1
ATOM 1616 O O . LEU A 1 207 ? 4.938 4.938 -21.312 1 49.5 207 LEU A O 1
ATOM 1620 N N . ALA A 1 208 ? 3.277 4.238 -22.547 1 49.31 208 ALA A N 1
ATOM 1621 C CA . ALA A 1 208 ? 2.217 5.066 -21.969 1 49.31 208 ALA A CA 1
ATOM 1622 C C . ALA A 1 208 ? 2.318 5.113 -20.453 1 49.31 208 ALA A C 1
ATOM 1624 O O . ALA A 1 208 ? 1.983 6.125 -19.828 1 49.31 208 ALA A O 1
ATOM 1625 N N . VAL A 1 209 ? 2.717 4.027 -19.891 1 53.72 209 VAL A N 1
ATOM 1626 C CA . VAL A 1 209 ? 2.705 3.865 -18.438 1 53.72 209 VAL A CA 1
ATOM 1627 C C . VAL A 1 209 ? 3.779 4.75 -17.812 1 53.72 209 VAL A C 1
ATOM 1629 O O . VAL A 1 209 ? 3.725 5.055 -16.625 1 53.72 209 VAL A O 1
ATOM 1632 N N . ARG A 1 210 ? 4.66 5.152 -18.672 1 52.78 210 ARG A N 1
ATOM 1633 C CA . ARG A 1 210 ? 5.77 5.895 -18.094 1 52.78 210 ARG A CA 1
ATOM 1634 C C . ARG A 1 210 ? 5.348 7.316 -17.734 1 52.78 210 ARG A C 1
ATOM 1636 O O . ARG A 1 210 ? 5.977 7.961 -16.891 1 52.78 210 ARG A O 1
ATOM 1643 N N . HIS A 1 211 ? 4.289 7.707 -18.438 1 51.34 211 HIS A N 1
ATOM 1644 C CA . HIS A 1 211 ? 4.051 9.109 -18.125 1 51.34 211 HIS A CA 1
ATOM 1645 C C . HIS A 1 211 ? 2.658 9.312 -17.531 1 51.34 211 HIS A C 1
ATOM 1647 O O . HIS A 1 211 ? 1.657 8.992 -18.172 1 51.34 211 HIS A O 1
ATOM 1653 N N . TRP A 1 212 ? 2.67 8.992 -16.312 1 56.53 212 TRP A N 1
ATOM 1654 C CA . TRP A 1 212 ? 1.458 9.422 -15.625 1 56.53 212 TRP A CA 1
ATOM 1655 C C . TRP A 1 212 ? 1.267 10.93 -15.75 1 56.53 212 TRP A C 1
ATOM 1657 O O . TRP A 1 212 ? 2.16 11.703 -15.406 1 56.53 212 TRP A O 1
ATOM 1667 N N . VAL A 1 213 ? 0.343 11.312 -16.75 1 54.56 213 VAL A N 1
ATOM 1668 C CA . VAL A 1 213 ? 0.144 12.742 -16.906 1 54.56 213 VAL A CA 1
ATOM 1669 C C . VAL A 1 213 ? -0.91 13.234 -15.914 1 54.56 213 VAL A C 1
ATOM 1671 O O . VAL A 1 213 ? -2.006 12.672 -15.836 1 54.56 213 VAL A O 1
ATOM 1674 N N . ILE A 1 214 ? -0.436 13.766 -14.852 1 55.66 214 ILE A N 1
ATOM 1675 C CA . ILE A 1 214 ? -1.34 14.555 -14.016 1 55.66 214 ILE A CA 1
ATOM 1676 C C . ILE A 1 214 ? -1.742 15.828 -14.75 1 55.66 214 ILE A C 1
ATOM 1678 O O . ILE A 1 214 ? -0.899 16.5 -15.352 1 55.66 214 ILE A O 1
ATOM 1682 N N . PRO A 1 215 ? -3.023 15.891 -14.891 1 54.06 215 PRO A N 1
ATOM 1683 C CA . PRO A 1 215 ? -3.416 17.141 -15.555 1 54.06 215 PRO A CA 1
ATOM 1684 C C . PRO A 1 215 ? -2.564 18.328 -15.125 1 54.06 215 PRO A C 1
ATOM 1686 O O . PRO A 1 215 ? -2.096 18.375 -13.984 1 54.06 215 PRO A O 1
ATOM 1689 N N . THR A 1 216 ? -2.277 19.156 -16.047 1 46.75 216 THR A N 1
ATOM 1690 C CA . THR A 1 216 ? -1.4 20.328 -15.953 1 46.75 216 THR A CA 1
ATOM 1691 C C . THR A 1 216 ? -1.869 21.266 -14.859 1 46.75 216 THR A C 1
ATOM 1693 O O . THR A 1 216 ? -1.068 22.016 -14.289 1 46.75 216 THR A O 1
ATOM 1696 N N . ASP A 1 217 ? -3.111 21.172 -14.453 1 54.19 217 ASP A N 1
ATOM 1697 C CA . ASP A 1 217 ? -3.561 22.172 -13.484 1 54.19 217 ASP A CA 1
ATOM 1698 C C . ASP A 1 217 ? -3.641 21.578 -12.086 1 54.19 217 ASP A C 1
ATOM 1700 O O . ASP A 1 217 ? -4.281 22.141 -11.195 1 54.19 217 ASP A O 1
ATOM 1704 N N . GLU A 1 218 ? -2.758 20.578 -12.008 1 61 218 GLU A N 1
ATOM 1705 C CA . GLU A 1 218 ? -2.707 19.969 -10.672 1 61 218 GLU A CA 1
ATOM 1706 C C . GLU A 1 218 ? -1.89 20.844 -9.719 1 61 218 GLU A C 1
ATOM 1708 O O . GLU A 1 218 ? -0.687 21.016 -9.906 1 61 218 GLU A O 1
ATOM 1713 N N . PRO A 1 219 ? -2.619 21.375 -8.719 1 60.56 219 PRO A N 1
ATOM 1714 C CA . PRO A 1 219 ? -1.889 22.25 -7.812 1 60.56 219 PRO A CA 1
ATOM 1715 C C . PRO A 1 219 ? -0.802 21.516 -7.023 1 60.56 219 PRO A C 1
ATOM 1717 O O . PRO A 1 219 ? 0.203 22.125 -6.645 1 60.56 219 PRO A O 1
ATOM 1720 N N . ARG A 1 220 ? -1.03 20.234 -6.82 1 63.78 220 ARG A N 1
ATOM 1721 C CA . ARG A 1 220 ? -0.059 19.438 -6.078 1 63.78 220 ARG A CA 1
ATOM 1722 C C . ARG A 1 220 ? 0.67 18.469 -7.004 1 63.78 220 ARG A C 1
ATOM 1724 O O . ARG A 1 220 ? 0.352 17.281 -7.035 1 63.78 220 ARG A O 1
ATOM 1731 N N . ASP A 1 221 ? 1.666 19 -7.75 1 71.19 221 ASP A N 1
ATOM 1732 C CA . ASP A 1 221 ? 2.297 18.141 -8.742 1 71.19 221 ASP A CA 1
ATOM 1733 C C . ASP A 1 221 ? 3.762 17.875 -8.398 1 71.19 221 ASP A C 1
ATOM 1735 O O . ASP A 1 221 ? 4.531 17.422 -9.242 1 71.19 221 ASP A O 1
ATOM 1739 N N . SER A 1 222 ? 4.117 18.156 -7.113 1 80.62 222 SER A N 1
ATOM 1740 C CA . SER A 1 222 ? 5.488 17.859 -6.703 1 80.62 222 SER A CA 1
ATOM 1741 C C . SER A 1 222 ? 5.711 16.359 -6.555 1 80.62 222 SER A C 1
ATOM 1743 O O . SER A 1 222 ? 4.754 15.586 -6.469 1 80.62 222 SER A O 1
ATOM 1745 N N . PHE A 1 223 ? 7 16 -6.547 1 85.56 223 PHE A N 1
ATOM 1746 C CA . PHE A 1 223 ? 7.367 14.602 -6.418 1 85.56 223 PHE A CA 1
ATOM 1747 C C . PHE A 1 223 ? 6.816 14.016 -5.121 1 85.56 223 PHE A C 1
ATOM 1749 O O . PHE A 1 223 ? 6.312 12.891 -5.109 1 85.56 223 PHE A O 1
ATOM 1756 N N . GLY A 1 224 ? 6.891 14.75 -4.066 1 88.81 224 GLY A N 1
ATOM 1757 C CA . GLY A 1 224 ? 6.406 14.289 -2.775 1 88.81 224 GLY A CA 1
ATOM 1758 C C . GLY A 1 224 ? 4.922 13.977 -2.773 1 88.81 224 GLY A C 1
ATOM 1759 O O . GLY A 1 224 ? 4.504 12.922 -2.285 1 88.81 224 GLY A O 1
ATOM 1760 N N . TYR A 1 225 ? 4.129 14.875 -3.33 1 89.56 225 TYR A N 1
ATOM 1761 C CA . TYR A 1 225 ? 2.684 14.672 -3.346 1 89.56 225 TYR A CA 1
ATOM 1762 C C . TYR A 1 225 ? 2.307 13.531 -4.281 1 89.56 225 TYR A C 1
ATOM 1764 O O . TYR A 1 225 ? 1.358 12.789 -4.016 1 89.56 225 TYR A O 1
ATOM 1772 N N . ARG A 1 226 ? 3.041 13.406 -5.352 1 87.12 226 ARG A N 1
ATOM 1773 C CA . ARG A 1 226 ? 2.816 12.266 -6.238 1 87.12 226 ARG A CA 1
ATOM 1774 C C . ARG A 1 226 ? 3.121 10.953 -5.535 1 87.12 226 ARG A C 1
ATOM 1776 O O . ARG A 1 226 ? 2.371 9.984 -5.668 1 87.12 226 ARG A O 1
ATOM 1783 N N . THR A 1 227 ? 4.215 10.945 -4.832 1 90.69 227 THR A N 1
ATOM 1784 C CA . THR A 1 227 ? 4.598 9.75 -4.094 1 90.69 227 THR A CA 1
ATOM 1785 C C . THR A 1 227 ? 3.555 9.406 -3.035 1 90.69 227 THR A C 1
ATOM 1787 O O . THR A 1 227 ? 3.174 8.242 -2.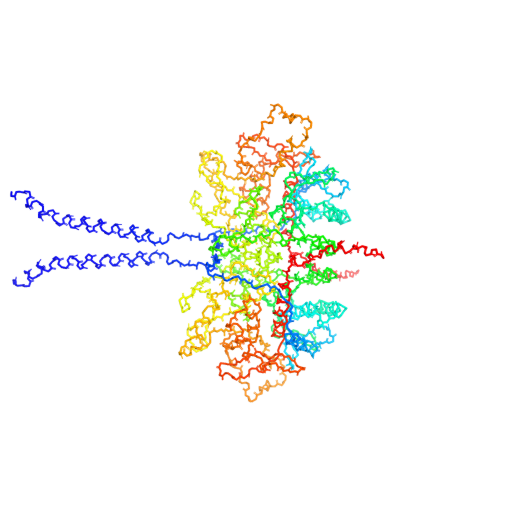881 1 90.69 227 THR A O 1
ATOM 1790 N N . TYR A 1 228 ? 3.072 10.43 -2.377 1 93.94 228 TYR A N 1
ATOM 1791 C CA . TYR A 1 228 ? 2.021 10.242 -1.384 1 93.94 228 TYR A CA 1
ATOM 1792 C C . TYR A 1 228 ? 0.775 9.633 -2.02 1 93.94 228 TYR A C 1
ATOM 1794 O O . TYR A 1 228 ? 0.229 8.648 -1.516 1 93.94 228 TYR A O 1
ATOM 1802 N N . ALA A 1 229 ? 0.381 10.203 -3.109 1 93 229 ALA A N 1
ATOM 1803 C CA . ALA A 1 229 ? -0.844 9.758 -3.771 1 93 229 ALA A CA 1
ATOM 1804 C C . ALA A 1 229 ? -0.68 8.352 -4.344 1 93 229 ALA A C 1
ATOM 1806 O O . ALA A 1 229 ? -1.657 7.613 -4.48 1 93 229 ALA A O 1
ATOM 1807 N N . SER A 1 230 ? 0.54 7.945 -4.648 1 92.62 230 SER A N 1
ATOM 1808 C CA . SER A 1 230 ? 0.787 6.648 -5.27 1 92.62 230 SER A CA 1
ATOM 1809 C C . SER A 1 230 ? 0.438 5.504 -4.32 1 92.62 230 SER A C 1
ATOM 1811 O O . SER A 1 230 ? 0.169 4.387 -4.762 1 92.62 230 SER A O 1
ATOM 1813 N N . HIS A 1 231 ? 0.399 5.766 -3.035 1 95.25 231 HIS A N 1
ATOM 1814 C CA . HIS A 1 231 ? 0.099 4.73 -2.051 1 95.25 231 HIS A CA 1
ATOM 1815 C C . HIS A 1 231 ? -1.3 4.16 -2.26 1 95.25 231 HIS A C 1
ATOM 1817 O O . HIS A 1 231 ? -1.563 3.008 -1.912 1 95.25 231 HIS A O 1
ATOM 1823 N N . THR A 1 232 ? -2.172 4.945 -2.859 1 96.56 232 THR A N 1
ATOM 1824 C CA . THR A 1 232 ? -3.543 4.48 -3.02 1 96.56 232 THR A CA 1
ATOM 1825 C C . THR A 1 232 ? -3.924 4.414 -4.496 1 96.56 232 THR A C 1
ATOM 1827 O O . THR A 1 232 ? -4.664 3.52 -4.914 1 96.56 232 THR A O 1
ATOM 1830 N N . LEU A 1 233 ? -3.395 5.336 -5.297 1 93.81 233 LEU A N 1
ATOM 1831 C CA . LEU A 1 233 ? -3.746 5.367 -6.711 1 93.81 233 LEU A CA 1
ATOM 1832 C C . LEU A 1 233 ? -3.316 4.078 -7.406 1 93.81 233 LEU A C 1
ATOM 1834 O O . LEU A 1 233 ? -3.893 3.697 -8.43 1 93.81 233 LEU A O 1
ATOM 1838 N N . ARG A 1 234 ? -2.373 3.4 -6.785 1 93.62 234 ARG A N 1
ATOM 1839 C CA . ARG A 1 234 ? -1.842 2.186 -7.395 1 93.62 234 ARG A CA 1
ATOM 1840 C C . ARG A 1 234 ? -2.896 1.083 -7.426 1 93.62 234 ARG A C 1
ATOM 1842 O O . ARG A 1 234 ? -2.768 0.116 -8.18 1 93.62 234 ARG A O 1
ATOM 1849 N N . PHE A 1 235 ? -3.934 1.211 -6.684 1 95.06 235 PHE A N 1
ATOM 1850 C CA . PHE A 1 235 ? -4.938 0.16 -6.574 1 95.06 235 PHE A CA 1
ATOM 1851 C C . PHE A 1 235 ? -5.992 0.302 -7.664 1 95.06 235 PHE A C 1
ATOM 1853 O O . PHE A 1 235 ? -6.891 -0.535 -7.781 1 95.06 235 PHE A O 1
ATOM 1860 N N . ILE A 1 236 ? -5.93 1.32 -8.484 1 93.25 236 ILE A N 1
ATOM 1861 C CA . ILE A 1 236 ? -6.992 1.6 -9.445 1 93.25 236 ILE A CA 1
ATOM 1862 C C . ILE A 1 236 ? -7 0.53 -10.531 1 93.25 236 ILE A C 1
ATOM 1864 O O . ILE A 1 236 ? -8.023 -0.115 -10.773 1 93.25 236 ILE A O 1
ATOM 1868 N N . ASN A 1 237 ? -5.891 0.319 -11.188 1 90.56 237 ASN A N 1
ATOM 1869 C CA . ASN A 1 237 ? -5.691 -0.739 -12.18 1 90.56 237 ASN A CA 1
ATOM 1870 C C . ASN A 1 237 ? -4.211 -0.971 -12.461 1 90.56 237 ASN A C 1
ATOM 1872 O O . ASN A 1 237 ? -3.352 -0.323 -11.867 1 90.56 237 ASN A O 1
ATOM 1876 N N . THR A 1 238 ? -3.924 -1.911 -13.289 1 88.81 238 THR A N 1
ATOM 1877 C CA . THR A 1 238 ? -2.543 -2.305 -13.555 1 88.81 238 THR A CA 1
ATOM 1878 C C . THR A 1 238 ? -1.755 -1.14 -14.148 1 88.81 238 THR A C 1
ATOM 1880 O O . THR A 1 238 ? -0.608 -0.901 -13.766 1 88.81 238 THR A O 1
ATOM 1883 N N . THR A 1 239 ? -2.344 -0.385 -15.023 1 84.88 239 THR A N 1
ATOM 1884 C CA . THR A 1 239 ? -1.695 0.774 -15.625 1 84.88 239 THR A CA 1
ATOM 1885 C C . THR A 1 239 ? -1.361 1.819 -14.562 1 84.88 239 THR A C 1
ATOM 1887 O O . THR A 1 239 ? -0.264 2.383 -14.562 1 84.88 239 THR A O 1
ATOM 1890 N N . ALA A 1 240 ? -2.303 2.047 -13.742 1 88.38 240 ALA A N 1
ATOM 1891 C CA . ALA A 1 240 ? -2.09 3.006 -12.656 1 88.38 240 ALA A CA 1
ATOM 1892 C C . ALA A 1 240 ? -0.936 2.572 -11.758 1 88.38 240 ALA A C 1
ATOM 1894 O O . ALA A 1 240 ? -0.066 3.379 -11.422 1 88.38 240 ALA A O 1
ATOM 1895 N N . GLY A 1 241 ? -0.947 1.287 -11.391 1 89.56 241 GLY A N 1
ATOM 1896 C CA . GLY A 1 241 ? 0.107 0.779 -10.523 1 89.56 241 GLY A CA 1
ATOM 1897 C C . GLY A 1 241 ? 1.497 0.989 -11.094 1 89.56 241 GLY A C 1
ATOM 1898 O O . GLY A 1 241 ? 2.412 1.401 -10.383 1 89.56 241 GLY A O 1
ATOM 1899 N N . LEU A 1 242 ? 1.665 0.771 -12.328 1 88.44 242 LEU A N 1
ATOM 1900 C CA . LEU A 1 242 ? 2.947 0.945 -13.008 1 88.44 242 LEU A CA 1
ATOM 1901 C C . LEU A 1 242 ? 3.291 2.424 -13.141 1 88.44 242 LEU A C 1
ATOM 1903 O O . LEU A 1 242 ? 4.43 2.826 -12.891 1 88.44 242 LEU A O 1
ATOM 1907 N N . ALA A 1 243 ? 2.307 3.191 -13.445 1 85.56 243 ALA A N 1
ATOM 1908 C CA . ALA A 1 243 ? 2.527 4.598 -13.773 1 85.56 243 ALA A CA 1
ATOM 1909 C C . ALA A 1 243 ? 2.861 5.406 -12.523 1 85.56 243 ALA A C 1
ATOM 1911 O O . ALA A 1 243 ? 3.822 6.18 -12.516 1 85.56 243 ALA A O 1
ATOM 1912 N N . VAL A 1 244 ? 2.143 5.207 -11.469 1 88.31 244 VAL A N 1
ATOM 1913 C CA . VAL A 1 244 ? 2.229 6.133 -10.344 1 88.31 244 VAL A CA 1
ATOM 1914 C C . VAL A 1 244 ? 3.43 5.777 -9.469 1 88.31 244 VAL A C 1
ATOM 1916 O O . VAL A 1 244 ? 3.875 6.586 -8.656 1 88.31 244 VAL A O 1
ATOM 1919 N N . THR A 1 245 ? 3.906 4.57 -9.625 1 88.19 245 THR A N 1
ATOM 1920 C CA . THR A 1 245 ? 5.043 4.164 -8.805 1 88.19 245 THR A CA 1
ATOM 1921 C C . THR A 1 245 ? 6.352 4.355 -9.562 1 88.19 245 THR A C 1
ATOM 1923 O O . THR A 1 245 ? 7.43 4.07 -9.039 1 88.19 245 THR A O 1
ATOM 1926 N N . GLN A 1 246 ? 6.242 4.844 -10.758 1 81.56 246 GLN A N 1
ATOM 1927 C CA . GLN A 1 246 ? 7.402 5.219 -11.562 1 81.56 246 GLN A CA 1
ATOM 1928 C C . GLN A 1 246 ? 7.785 6.676 -11.328 1 81.56 246 GLN A C 1
ATOM 1930 O O . GLN A 1 246 ? 6.938 7.57 -11.414 1 81.56 246 GLN A O 1
ATOM 1935 N N . PRO A 1 247 ? 9.055 6.832 -10.992 1 76.31 247 PRO A N 1
ATOM 1936 C CA . PRO A 1 247 ? 9.445 8.242 -10.906 1 76.31 247 PRO A CA 1
ATOM 1937 C C . PRO A 1 247 ? 9.297 8.977 -12.234 1 76.31 247 PRO A C 1
ATOM 1939 O O . PRO A 1 247 ? 9.547 8.406 -13.297 1 76.31 247 PRO A O 1
ATOM 1942 N N . PRO A 1 248 ? 8.844 10.227 -12.141 1 73.88 248 PRO A N 1
ATOM 1943 C CA . PRO A 1 248 ? 8.742 11.008 -13.375 1 73.88 248 PRO A CA 1
ATOM 1944 C C . PRO A 1 248 ? 10.07 11.117 -14.117 1 73.88 248 PRO A C 1
ATOM 1946 O O . PRO A 1 248 ? 11.133 11.008 -13.5 1 73.88 248 PRO A O 1
ATOM 1949 N N . GLU A 1 249 ? 9.93 11.312 -15.422 1 69.56 249 GLU A N 1
ATOM 1950 C CA . GLU A 1 249 ? 11.133 11.484 -16.234 1 69.56 249 GLU A CA 1
ATOM 1951 C C . GLU A 1 249 ? 11.969 12.664 -15.734 1 69.56 249 GLU A C 1
ATOM 1953 O O . GLU A 1 249 ? 11.43 13.734 -15.469 1 69.56 249 GLU A O 1
ATOM 1958 N N . GLY A 1 250 ? 13.211 12.438 -15.523 1 70.06 250 GLY A N 1
ATOM 1959 C CA . GLY A 1 250 ? 14.109 13.508 -15.102 1 70.06 250 GLY A CA 1
ATOM 1960 C C . GLY A 1 250 ? 14.164 13.68 -13.594 1 70.06 250 GLY A C 1
ATOM 1961 O O . GLY A 1 250 ? 14.805 14.602 -13.094 1 70.06 250 GLY A O 1
ATOM 1962 N N . GLN A 1 251 ? 13.422 12.812 -12.953 1 79.19 251 GLN A N 1
ATOM 1963 C CA . GLN A 1 251 ? 13.484 12.883 -11.492 1 79.19 251 GLN A CA 1
ATOM 1964 C C . GLN A 1 251 ? 14.914 12.664 -11 1 79.19 251 GLN A C 1
ATOM 1966 O O . GLN A 1 251 ? 15.602 11.75 -11.453 1 79.19 251 GLN A O 1
ATOM 1971 N N . SER A 1 252 ? 15.367 13.547 -10.125 1 78.62 252 SER A N 1
ATOM 1972 C CA . SER A 1 252 ? 16.734 13.469 -9.633 1 78.62 252 SER A CA 1
ATOM 1973 C C . SER A 1 252 ? 16.828 13.875 -8.164 1 78.62 252 SER A C 1
ATOM 1975 O O . SER A 1 252 ? 15.844 14.336 -7.586 1 78.62 252 SER A O 1
ATOM 1977 N N . MET A 1 253 ? 17.953 13.492 -7.613 1 85.12 253 MET A N 1
ATOM 1978 C CA . MET A 1 253 ? 18.297 14 -6.285 1 85.12 253 MET A CA 1
ATOM 1979 C C . MET A 1 253 ? 19.031 15.328 -6.379 1 85.12 253 MET A C 1
ATOM 1981 O O . MET A 1 253 ? 19.766 15.57 -7.336 1 85.12 253 MET A O 1
ATOM 1985 N N . ILE A 1 254 ? 18.797 16.188 -5.43 1 83.94 254 ILE A N 1
ATOM 1986 C CA . ILE A 1 254 ? 19.5 17.469 -5.379 1 83.94 254 ILE A CA 1
ATOM 1987 C C . ILE A 1 254 ? 20.156 17.625 -4.012 1 83.94 254 ILE A C 1
ATOM 1989 O O . ILE A 1 254 ? 19.672 17.109 -3.012 1 83.94 254 ILE A O 1
ATOM 1993 N N . ASP A 1 255 ? 21.25 18.312 -4.09 1 84.75 255 ASP A N 1
ATOM 1994 C CA . ASP A 1 255 ? 22 18.609 -2.867 1 84.75 255 ASP A CA 1
ATOM 1995 C C . ASP A 1 255 ? 21.578 19.938 -2.262 1 84.75 255 ASP A C 1
ATOM 1997 O O . ASP A 1 255 ? 21.656 20.984 -2.92 1 84.75 255 ASP A O 1
ATOM 2001 N N . ILE A 1 256 ? 21.094 19.922 -1.091 1 85.19 256 ILE A N 1
ATOM 2002 C CA . ILE A 1 256 ? 20.797 21.125 -0.329 1 85.19 256 ILE A CA 1
ATOM 2003 C C . ILE A 1 256 ? 21.578 21.109 0.981 1 85.19 256 ILE A C 1
ATOM 2005 O O . ILE A 1 256 ? 21.281 20.328 1.88 1 85.19 256 ILE A O 1
ATOM 2009 N N . ASP A 1 257 ? 22.594 22.062 1.057 1 83.69 257 ASP A N 1
ATOM 2010 C CA . ASP A 1 257 ? 23.438 22.203 2.244 1 83.69 257 ASP A CA 1
ATOM 2011 C C . ASP A 1 257 ? 24.109 20.891 2.609 1 83.69 257 ASP A C 1
ATOM 2013 O O . ASP A 1 257 ? 24.141 20.5 3.781 1 83.69 257 ASP A O 1
ATOM 2017 N N . GLY A 1 258 ? 24.516 20.062 1.669 1 84.69 258 GLY A N 1
ATOM 2018 C CA . GLY A 1 258 ? 25.266 18.844 1.875 1 84.69 258 GLY A CA 1
ATOM 2019 C C . GLY A 1 258 ? 24.391 17.609 2.061 1 84.69 258 GLY A C 1
ATOM 2020 O O . GLY A 1 258 ? 24.906 16.516 2.328 1 84.69 258 GLY A O 1
ATOM 2021 N N . ILE A 1 259 ? 23.156 17.812 1.964 1 89.25 259 ILE A N 1
ATOM 2022 C CA . ILE A 1 259 ? 22.234 16.703 2.158 1 89.25 259 ILE A CA 1
ATOM 2023 C C . ILE A 1 259 ? 21.438 16.469 0.88 1 89.25 259 ILE A C 1
ATOM 2025 O O . ILE A 1 259 ? 20.859 17.406 0.317 1 89.25 259 ILE A O 1
ATOM 2029 N N . MET A 1 260 ? 21.422 15.18 0.413 1 88.44 260 MET A N 1
ATOM 2030 C CA . MET A 1 260 ? 20.719 14.836 -0.822 1 88.44 260 MET A CA 1
ATOM 2031 C C . MET A 1 260 ? 19.234 14.586 -0.558 1 88.44 260 MET A C 1
ATOM 2033 O O . MET A 1 260 ? 18.875 13.789 0.313 1 88.44 260 MET A O 1
ATOM 2037 N N . VAL A 1 261 ? 18.391 15.305 -1.266 1 90 261 VAL A N 1
ATOM 2038 C CA . VAL A 1 261 ? 16.938 15.102 -1.194 1 90 261 VAL A CA 1
ATOM 2039 C C . VAL A 1 261 ? 16.359 15.039 -2.604 1 90 261 VAL A C 1
ATOM 2041 O O . VAL A 1 261 ? 16.969 15.523 -3.559 1 90 261 VAL A O 1
ATOM 2044 N N . PRO A 1 262 ? 15.203 14.359 -2.727 1 87.69 262 PRO A N 1
ATOM 2045 C CA . PRO A 1 262 ? 14.594 14.352 -4.059 1 87.69 262 PRO A CA 1
ATOM 2046 C C . PRO A 1 262 ? 14.234 15.75 -4.555 1 87.69 262 PRO A C 1
ATOM 2048 O O . PRO A 1 262 ? 13.773 16.578 -3.771 1 87.69 262 PRO A O 1
ATOM 2051 N N . ASP A 1 263 ? 14.438 15.953 -5.816 1 84.69 263 ASP A N 1
ATOM 2052 C CA . ASP A 1 263 ? 14.023 17.203 -6.438 1 84.69 263 ASP A CA 1
ATOM 2053 C C . ASP A 1 263 ? 12.5 17.266 -6.566 1 84.69 263 ASP A C 1
ATOM 2055 O O . ASP A 1 263 ? 11.891 16.438 -7.246 1 84.69 263 ASP A O 1
ATOM 2059 N N . GLU A 1 264 ? 11.922 18.203 -5.934 1 81.81 264 GLU A N 1
ATOM 2060 C CA . GLU A 1 264 ? 10.469 18.344 -5.918 1 81.81 264 GLU A CA 1
ATOM 2061 C C . GLU A 1 264 ? 9.969 19.016 -7.188 1 81.81 264 GLU A C 1
ATOM 2063 O O . GLU A 1 264 ? 8.758 19.078 -7.434 1 81.81 264 GLU A O 1
ATOM 2068 N N . GLY A 1 265 ? 10.836 19.391 -8.016 1 73.5 265 GLY A N 1
ATOM 2069 C CA . GLY A 1 265 ? 10.477 20.109 -9.227 1 73.5 265 GLY A CA 1
ATOM 2070 C C . GLY A 1 265 ? 10 21.531 -8.969 1 73.5 265 GLY A C 1
ATOM 2071 O O . GLY A 1 265 ? 9.375 22.141 -9.836 1 73.5 265 GLY A O 1
ATOM 2072 N N . LEU A 1 266 ? 10.18 21.984 -7.754 1 72.06 266 LEU A N 1
ATOM 2073 C CA . LEU A 1 266 ? 9.766 23.328 -7.348 1 72.06 266 LEU A CA 1
ATOM 2074 C C . LEU A 1 266 ? 10.984 24.203 -7.082 1 72.06 266 LEU A C 1
ATOM 2076 O O . LEU A 1 266 ? 12.016 23.719 -6.605 1 72.06 266 LEU A O 1
ATOM 2080 N N . ARG A 1 267 ? 10.773 25.406 -7.566 1 66.88 267 ARG A N 1
ATOM 2081 C CA . ARG A 1 267 ? 11.82 26.391 -7.316 1 66.88 267 ARG A CA 1
ATOM 2082 C C . ARG A 1 267 ? 11.289 27.562 -6.496 1 66.88 267 ARG A C 1
ATOM 2084 O O . ARG A 1 267 ? 10.094 27.859 -6.543 1 66.88 267 ARG A O 1
ATOM 2091 N N . THR A 1 268 ? 12.195 28.172 -5.594 1 63.56 268 THR A N 1
ATOM 2092 C CA . THR A 1 268 ? 11.812 29.281 -4.727 1 63.56 268 THR A CA 1
ATOM 2093 C C . THR A 1 268 ? 11.484 30.516 -5.551 1 63.56 268 THR A C 1
ATOM 2095 O O . THR A 1 268 ? 11.953 30.672 -6.68 1 63.56 268 THR A O 1
ATOM 2098 N N . PRO A 1 269 ? 10.562 31.375 -4.965 1 58.34 269 PRO A N 1
ATOM 2099 C CA . PRO A 1 269 ? 10.195 32.594 -5.691 1 58.34 269 PRO A CA 1
ATOM 2100 C C . PRO A 1 269 ? 11.398 33.5 -5.977 1 58.34 269 PRO A C 1
ATOM 2102 O O . PRO A 1 269 ? 11.352 34.312 -6.902 1 58.34 269 PRO A O 1
ATOM 2105 N N . TRP A 1 270 ? 12.352 33.531 -5.062 1 56.91 270 TRP A N 1
ATOM 2106 C CA . TRP A 1 270 ? 13.445 34.5 -5.199 1 56.91 270 TRP A CA 1
ATOM 2107 C C . TRP A 1 270 ? 14.586 33.906 -6.02 1 56.91 270 TRP A C 1
ATOM 2109 O O . TRP A 1 270 ? 15.688 34.438 -6.07 1 56.91 270 TRP A O 1
ATOM 2119 N N . GLY A 1 271 ? 14.398 32.656 -6.633 1 56.81 271 GLY A N 1
ATOM 2120 C CA . GLY A 1 271 ? 15.508 32.219 -7.461 1 56.81 271 GLY A CA 1
ATOM 2121 C C . GLY A 1 271 ? 15.414 30.75 -7.852 1 56.81 271 GLY A C 1
ATOM 2122 O O . GLY A 1 271 ? 14.32 30.203 -7.941 1 56.81 271 GLY A O 1
ATOM 2123 N N . LYS A 1 272 ? 16.609 30.266 -8.219 1 60.94 272 LYS A N 1
ATOM 2124 C CA . LYS A 1 272 ? 16.859 28.938 -8.805 1 60.94 272 LYS A CA 1
ATOM 2125 C C . LYS A 1 272 ? 17.031 27.891 -7.719 1 60.94 272 LYS A C 1
ATOM 2127 O O . LYS A 1 272 ? 17.281 26.719 -8.016 1 60.94 272 LYS A O 1
ATOM 2132 N N . GLN A 1 273 ? 16.672 28.453 -6.434 1 68.75 273 GLN A N 1
ATOM 2133 C CA . GLN A 1 273 ? 16.922 27.438 -5.41 1 68.75 273 GLN A CA 1
ATOM 2134 C C . GLN A 1 273 ? 15.758 26.453 -5.312 1 68.75 273 GLN A C 1
ATOM 2136 O O . GLN A 1 273 ? 14.594 26.844 -5.43 1 68.75 273 GLN A O 1
ATOM 2141 N N . PRO A 1 274 ? 16.203 25.281 -5.102 1 75.62 274 PRO A N 1
ATOM 2142 C CA . PRO A 1 274 ? 15.164 24.266 -4.965 1 75.62 274 PRO A CA 1
ATOM 2143 C C . PRO A 1 274 ? 14.344 24.422 -3.686 1 75.62 274 PRO A C 1
ATOM 2145 O O . PRO A 1 274 ? 14.867 24.875 -2.666 1 75.62 274 PRO A O 1
ATOM 2148 N N . SER A 1 275 ? 13.062 24.25 -3.84 1 76.19 275 SER A N 1
ATOM 2149 C CA . SER A 1 275 ? 12.164 24.297 -2.691 1 76.19 275 SER A CA 1
ATOM 2150 C C . SER A 1 275 ? 11.922 22.891 -2.129 1 76.19 275 SER A C 1
ATOM 2152 O O . SER A 1 275 ? 11.922 21.922 -2.873 1 76.19 275 SER A O 1
ATOM 2154 N N . LEU A 1 276 ? 11.836 22.906 -0.789 1 83.44 276 LEU A N 1
ATOM 2155 C CA . LEU A 1 276 ? 11.539 21.656 -0.105 1 83.44 276 LEU A CA 1
ATOM 2156 C C . LEU A 1 276 ? 10.039 21.547 0.181 1 83.44 276 LEU A C 1
ATOM 2158 O O . LEU A 1 276 ? 9.383 22.547 0.49 1 83.44 276 LEU A O 1
ATOM 2162 N N . VAL A 1 277 ? 9.531 20.391 -0.001 1 86.25 277 VAL A N 1
ATOM 2163 C CA . VAL A 1 277 ? 8.164 20.062 0.399 1 86.25 277 VAL A CA 1
ATOM 2164 C C . VAL A 1 277 ? 8.188 18.969 1.47 1 86.25 277 VAL A C 1
ATOM 2166 O O . VAL A 1 277 ? 8.672 17.859 1.227 1 86.25 277 VAL A O 1
ATOM 2169 N N . SER A 1 278 ? 7.613 19.281 2.619 1 90.94 278 SER A N 1
ATOM 2170 C CA . SER A 1 278 ? 7.73 18.344 3.736 1 90.94 278 SER A CA 1
ATOM 2171 C C . SER A 1 278 ? 6.438 17.578 3.945 1 90.94 278 SER A C 1
ATOM 2173 O O . SER A 1 278 ? 6.469 16.391 4.312 1 90.94 278 SER A O 1
ATOM 2175 N N . LEU A 1 279 ? 5.352 18.188 3.623 1 92.62 279 LEU A N 1
ATOM 2176 C CA . LEU A 1 279 ? 4.059 17.734 4.125 1 92.62 279 LEU A CA 1
ATOM 2177 C C . LEU A 1 279 ? 3.719 16.344 3.592 1 92.62 279 LEU A C 1
ATOM 2179 O O . LEU A 1 279 ? 3.27 15.477 4.348 1 92.62 279 LEU A O 1
ATOM 2183 N N . PRO A 1 280 ? 3.93 16.062 2.271 1 93.56 280 PRO A N 1
ATOM 2184 C CA . PRO A 1 280 ? 3.533 14.727 1.794 1 93.56 280 PRO A CA 1
ATOM 2185 C C . PRO A 1 280 ? 4.277 13.602 2.504 1 93.56 280 PRO A C 1
ATOM 2187 O O . PRO A 1 280 ? 3.707 12.531 2.734 1 93.56 280 PRO A O 1
ATOM 2190 N N . TRP A 1 281 ? 5.523 13.852 2.873 1 95.31 281 TRP A N 1
ATOM 2191 C CA . TRP A 1 281 ? 6.305 12.852 3.594 1 95.31 281 TRP A CA 1
ATOM 2192 C C . TRP A 1 281 ? 5.824 12.719 5.035 1 95.31 281 TRP A C 1
ATOM 2194 O O . TRP A 1 281 ? 5.723 11.609 5.566 1 95.31 281 TRP A O 1
ATOM 2204 N N . LEU A 1 282 ? 5.477 13.836 5.598 1 96.75 282 LEU A N 1
ATOM 2205 C CA . LEU A 1 282 ? 4.988 13.844 6.973 1 96.75 282 LEU A CA 1
ATOM 2206 C C . LEU A 1 282 ? 3.605 13.211 7.062 1 96.75 282 LEU A C 1
ATOM 2208 O O . LEU A 1 282 ? 3.307 12.492 8.023 1 96.75 282 LEU A O 1
ATOM 2212 N N . LEU A 1 283 ? 2.775 13.492 6.062 1 97.56 283 LEU A N 1
ATOM 2213 C CA . LEU A 1 283 ? 1.456 12.867 6.027 1 97.56 283 LEU A CA 1
ATOM 2214 C C . LEU A 1 283 ? 1.57 11.352 5.957 1 97.56 283 LEU A C 1
ATOM 2216 O O . LEU A 1 283 ? 0.813 10.641 6.621 1 97.56 283 LEU A O 1
ATOM 2220 N N . THR A 1 284 ? 2.516 10.875 5.168 1 97.75 284 THR A N 1
ATOM 2221 C CA . THR A 1 284 ? 2.742 9.438 5.102 1 97.75 284 THR A CA 1
ATOM 2222 C C . THR A 1 284 ? 3.078 8.875 6.48 1 97.75 284 THR A C 1
ATOM 2224 O O . THR A 1 284 ? 2.6 7.805 6.855 1 97.75 284 THR A O 1
ATOM 2227 N N . GLY A 1 285 ? 3.895 9.609 7.215 1 97.75 285 GLY A N 1
ATOM 2228 C CA . GLY A 1 285 ? 4.227 9.195 8.57 1 97.75 285 GLY A CA 1
ATOM 2229 C C . GLY A 1 285 ? 3.029 9.172 9.5 1 97.75 285 GLY A C 1
ATOM 2230 O O . GLY A 1 285 ? 2.811 8.188 10.211 1 97.75 285 GLY A O 1
ATOM 2231 N N . LEU A 1 286 ? 2.232 10.18 9.469 1 98.44 286 LEU A N 1
ATOM 2232 C CA . LEU A 1 286 ? 1.095 10.312 10.375 1 98.44 286 LEU A CA 1
ATOM 2233 C C . LEU A 1 286 ? 0.03 9.266 10.062 1 98.44 286 LEU A C 1
ATOM 2235 O O . LEU A 1 286 ? -0.612 8.734 10.969 1 98.44 286 LEU A O 1
ATOM 2239 N N . GLU A 1 287 ? -0.108 8.969 8.797 1 98.56 287 GLU A N 1
ATOM 2240 C CA . GLU A 1 287 ? -1.272 8.203 8.375 1 98.56 287 GLU A CA 1
ATOM 2241 C C . GLU A 1 287 ? -0.919 6.727 8.188 1 98.56 287 GLU A C 1
ATOM 2243 O O . GLU A 1 287 ? -1.706 5.848 8.539 1 98.56 287 GLU A O 1
ATOM 2248 N N . LEU A 1 288 ? 0.323 6.449 7.691 1 97.25 288 LEU A N 1
ATOM 2249 C CA . LEU A 1 288 ? 0.709 5.078 7.375 1 97.25 288 LEU A CA 1
ATOM 2250 C C . LEU A 1 288 ? 1.895 4.637 8.227 1 97.25 288 LEU A C 1
ATOM 2252 O O . LEU A 1 288 ? 2.301 3.475 8.18 1 97.25 288 LEU A O 1
ATOM 2256 N N . GLY A 1 289 ? 2.494 5.461 8.977 1 94.44 289 GLY A N 1
ATOM 2257 C CA . GLY A 1 289 ? 3.645 5.113 9.797 1 94.44 289 GLY A CA 1
ATOM 2258 C C . GLY A 1 289 ? 4.945 5.102 9.016 1 94.44 289 GLY A C 1
ATOM 2259 O O . GLY A 1 289 ? 5.859 4.332 9.336 1 94.44 289 GLY A O 1
ATOM 2260 N N . PHE A 1 290 ? 5.059 5.887 8.016 1 93.38 290 PHE A N 1
ATOM 2261 C CA . PHE A 1 290 ? 6.211 6.012 7.133 1 93.38 290 PHE A CA 1
ATOM 2262 C C . PHE A 1 290 ? 6.492 4.699 6.418 1 93.38 290 PHE A C 1
ATOM 2264 O O . PHE A 1 290 ? 5.922 3.662 6.766 1 93.38 290 PHE A O 1
ATOM 2271 N N . ASP A 1 291 ? 7.219 4.66 5.422 1 91.94 291 ASP A N 1
ATOM 2272 C CA . ASP A 1 291 ? 8.109 3.639 4.875 1 91.94 291 ASP A CA 1
ATOM 2273 C C . ASP A 1 291 ? 9.555 4.121 4.863 1 91.94 291 ASP A C 1
ATOM 2275 O O . ASP A 1 291 ? 9.844 5.246 5.27 1 91.94 291 ASP A O 1
ATOM 2279 N N . ALA A 1 292 ? 10.469 3.307 4.426 1 88.69 292 ALA A N 1
ATOM 2280 C CA . ALA A 1 292 ? 11.883 3.662 4.496 1 88.69 292 ALA A CA 1
ATOM 2281 C C . ALA A 1 292 ? 12.164 4.941 3.719 1 88.69 292 ALA A C 1
ATOM 2283 O O . ALA A 1 292 ? 12.898 5.816 4.191 1 88.69 292 ALA A O 1
ATOM 2284 N N . GLN A 1 293 ? 11.562 5.047 2.545 1 90.81 293 GLN A N 1
ATOM 2285 C CA . GLN A 1 293 ? 11.805 6.219 1.709 1 90.81 293 GLN A CA 1
ATOM 2286 C C . GLN A 1 293 ? 11.258 7.48 2.361 1 90.81 293 GLN A C 1
ATOM 2288 O O . GLN A 1 293 ? 11.977 8.469 2.521 1 90.81 293 GLN A O 1
ATOM 2293 N N . SER A 1 294 ? 10 7.449 2.711 1 94.5 294 SER A N 1
ATOM 2294 C CA . SER A 1 294 ? 9.383 8.648 3.271 1 94.5 294 SER A CA 1
ATOM 2295 C C . SER A 1 294 ? 10.008 9.016 4.613 1 94.5 294 SER A C 1
ATOM 2297 O O . SER A 1 294 ? 10.188 10.195 4.914 1 94.5 294 SER A O 1
ATOM 2299 N N . GLY A 1 295 ? 10.359 8.023 5.414 1 94.06 295 GLY A N 1
ATOM 2300 C CA . GLY A 1 295 ? 11.031 8.297 6.672 1 94.06 295 GLY A CA 1
ATOM 2301 C C . GLY A 1 295 ? 12.383 8.961 6.488 1 94.06 295 GLY A C 1
ATOM 2302 O O . GLY A 1 295 ? 12.688 9.961 7.152 1 94.06 295 GLY A O 1
ATOM 2303 N N . GLU A 1 296 ? 13.148 8.422 5.578 1 93.25 296 GLU A N 1
ATOM 2304 C CA . GLU A 1 296 ? 14.484 8.953 5.344 1 93.25 296 GLU A CA 1
ATOM 2305 C C . GLU A 1 296 ? 14.422 10.359 4.758 1 93.25 296 GLU A C 1
ATOM 2307 O O . GLU A 1 296 ? 15.164 11.25 5.18 1 93.25 296 GLU A O 1
ATOM 2312 N N . VAL A 1 297 ? 13.555 10.555 3.797 1 93.94 297 VAL A N 1
ATOM 2313 C CA . VAL A 1 297 ? 13.438 11.875 3.182 1 93.94 297 VAL A CA 1
ATOM 2314 C C . VAL A 1 297 ? 12.992 12.898 4.227 1 93.94 297 VAL A C 1
ATOM 2316 O O . VAL A 1 297 ? 13.531 14 4.289 1 93.94 297 VAL A O 1
ATOM 2319 N N . ALA A 1 298 ? 12.016 12.555 5.043 1 95.38 298 ALA A N 1
ATOM 2320 C CA . ALA A 1 298 ? 11.586 13.445 6.117 1 95.38 298 ALA A CA 1
ATOM 2321 C C . ALA A 1 298 ? 12.742 13.781 7.051 1 95.38 298 ALA A C 1
ATOM 2323 O O . ALA A 1 298 ? 12.93 14.938 7.426 1 95.38 298 ALA A O 1
ATOM 2324 N N . TRP A 1 299 ? 13.508 12.773 7.371 1 94.62 299 TRP A N 1
ATOM 2325 C CA . TRP A 1 299 ? 14.656 12.953 8.258 1 94.62 299 TRP A CA 1
ATOM 2326 C C . TRP A 1 299 ? 15.68 13.898 7.641 1 94.62 299 TRP A C 1
ATOM 2328 O O . TRP A 1 299 ? 16.172 14.812 8.305 1 94.62 299 TRP A O 1
ATOM 2338 N N . ARG A 1 300 ? 15.961 13.688 6.391 1 93.75 300 ARG A N 1
ATOM 2339 C CA . ARG A 1 300 ? 16.922 14.539 5.684 1 93.75 300 ARG A CA 1
ATOM 2340 C C . ARG A 1 300 ? 16.422 15.977 5.602 1 93.75 300 ARG A C 1
ATOM 2342 O O . ARG A 1 300 ? 17.188 16.922 5.797 1 93.75 300 ARG A O 1
ATOM 2349 N N . ILE A 1 301 ? 15.156 16.141 5.328 1 93.06 301 ILE A N 1
ATOM 2350 C CA . ILE A 1 301 ? 14.578 17.469 5.277 1 93.06 301 ILE A CA 1
ATOM 2351 C C . ILE A 1 301 ? 14.695 18.141 6.645 1 93.06 301 ILE A C 1
ATOM 2353 O O . ILE A 1 301 ? 15.039 19.328 6.742 1 93.06 301 ILE A O 1
ATOM 2357 N N . MET A 1 302 ? 14.414 17.438 7.676 1 93.56 302 MET A N 1
ATOM 2358 C CA . MET A 1 302 ? 14.531 17.969 9.023 1 93.56 302 MET A CA 1
ATOM 2359 C C . MET A 1 302 ? 15.961 18.438 9.312 1 93.56 302 MET A C 1
ATOM 2361 O O . MET A 1 302 ? 16.172 19.5 9.883 1 93.56 302 MET A O 1
ATOM 2365 N N . GLN A 1 303 ? 16.922 17.625 8.883 1 92.06 303 GLN A N 1
ATOM 2366 C CA . GLN A 1 303 ? 18.312 17.969 9.102 1 92.06 303 GLN A CA 1
ATOM 2367 C C . GLN A 1 303 ? 18.672 19.266 8.375 1 92.06 303 GLN A C 1
ATOM 2369 O O . GLN A 1 303 ? 19.375 20.109 8.93 1 92.06 303 GLN A O 1
ATOM 2374 N N . ILE A 1 304 ? 18.219 19.375 7.168 1 90 304 ILE A N 1
ATOM 2375 C CA . ILE A 1 304 ? 18.484 20.578 6.398 1 90 304 ILE A CA 1
ATOM 2376 C C . ILE A 1 304 ? 17.891 21.781 7.121 1 90 304 ILE A C 1
ATOM 2378 O O . ILE A 1 304 ? 18.562 22.812 7.281 1 90 304 ILE A O 1
ATOM 2382 N N . GLN A 1 305 ? 16.672 21.641 7.57 1 87.88 305 GLN A N 1
ATOM 2383 C CA . GLN A 1 305 ? 16 22.75 8.242 1 87.88 305 GLN A CA 1
ATOM 2384 C C . GLN A 1 305 ? 16.688 23.078 9.57 1 87.88 305 GLN A C 1
ATOM 2386 O O . GLN A 1 305 ? 16.812 24.266 9.922 1 87.88 305 GLN A O 1
ATOM 2391 N N . GLN A 1 306 ? 17.125 22.125 10.258 1 87.69 306 GLN A N 1
ATOM 2392 C CA . GLN A 1 306 ? 17.828 22.328 11.516 1 87.69 306 GLN A CA 1
ATOM 2393 C C . GLN A 1 306 ? 19.156 23.062 11.289 1 87.69 306 GLN A C 1
ATOM 2395 O O . GLN A 1 306 ? 19.484 24 12.031 1 87.69 306 GLN A O 1
ATOM 2400 N N . ARG A 1 307 ? 19.812 22.672 10.305 1 84.38 307 ARG A N 1
ATOM 2401 C CA . ARG A 1 307 ? 21.094 23.297 9.984 1 84.38 307 ARG A CA 1
ATOM 2402 C C . ARG A 1 307 ? 20.906 24.75 9.586 1 84.38 307 ARG A C 1
ATOM 2404 O O . ARG A 1 307 ? 21.703 25.609 9.961 1 84.38 307 ARG A O 1
ATOM 2411 N N . ARG A 1 308 ? 19.906 24.984 8.906 1 81.69 308 ARG A N 1
ATOM 2412 C CA . ARG A 1 308 ? 19.656 26.344 8.445 1 81.69 308 ARG A CA 1
ATOM 2413 C C . ARG A 1 308 ? 19.172 27.219 9.586 1 81.69 308 ARG A C 1
ATOM 2415 O O . ARG A 1 308 ? 19.406 28.438 9.586 1 81.69 308 ARG A O 1
ATOM 2422 N N . HIS A 1 309 ? 18.516 26.688 10.531 1 76.94 309 HIS A N 1
ATOM 2423 C CA . HIS A 1 309 ? 18.031 27.438 11.68 1 76.94 309 HIS A CA 1
ATOM 2424 C C . HIS A 1 309 ? 19.172 27.781 12.641 1 76.94 309 HIS A C 1
ATOM 2426 O O . HIS A 1 309 ? 19.109 28.797 13.344 1 76.94 309 HIS A O 1
ATOM 2432 N N . SER A 1 310 ? 20.125 26.953 12.625 1 69.44 310 SER A N 1
ATOM 2433 C CA . SER A 1 310 ? 21.234 27.125 13.578 1 69.44 310 SER A CA 1
ATOM 2434 C C . SER A 1 310 ? 22.266 28.094 13.039 1 69.44 310 SER A C 1
ATOM 2436 O O . SER A 1 310 ? 23.172 28.516 13.773 1 69.44 310 SER A O 1
ATOM 2438 N N . LEU A 1 311 ? 22.047 28.484 11.844 1 58.16 311 LEU A N 1
ATOM 2439 C CA . LEU A 1 311 ? 23.047 29.359 11.242 1 58.16 311 LEU A CA 1
ATOM 2440 C C . LEU A 1 311 ? 22.922 30.797 11.766 1 58.16 311 LEU A C 1
ATOM 2442 O O . LEU A 1 311 ? 21.812 31.25 12.062 1 58.16 311 LEU A O 1
ATOM 2446 N N . ARG A 1 312 ? 24.062 31.312 12.008 1 55.5 312 ARG A N 1
ATOM 2447 C CA . ARG A 1 312 ? 24.156 32.719 12.438 1 55.5 312 ARG A CA 1
ATOM 2448 C C . ARG A 1 312 ? 23.5 33.625 11.414 1 55.5 312 ARG A C 1
ATOM 2450 O O . ARG A 1 312 ? 22.828 34.594 11.789 1 55.5 312 ARG A O 1
ATOM 2457 N N . VAL A 1 313 ? 23.719 33.344 10.133 1 51.97 313 VAL A N 1
ATOM 2458 C CA . VAL A 1 313 ? 23.062 34.062 9.047 1 51.97 313 VAL A CA 1
ATOM 2459 C C . VAL A 1 313 ? 21.797 33.312 8.625 1 51.97 313 VAL A C 1
ATOM 2461 O O . VAL A 1 313 ? 21.875 32.156 8.219 1 51.97 313 VAL A O 1
ATOM 2464 N N . ARG A 1 314 ? 20.719 33.969 8.984 1 58.72 314 ARG A N 1
ATOM 2465 C CA . ARG A 1 314 ? 19.438 33.344 8.719 1 58.72 314 ARG A CA 1
ATOM 2466 C C . ARG A 1 314 ? 19.219 33.125 7.223 1 58.72 314 ARG A C 1
ATOM 2468 O O . ARG A 1 314 ? 19.281 34.062 6.434 1 58.72 314 ARG A O 1
ATOM 2475 N N . LYS A 1 315 ? 19.297 31.906 6.785 1 64.5 315 LYS A N 1
ATOM 2476 C CA . LYS A 1 315 ? 18.906 31.578 5.418 1 64.5 315 LYS A CA 1
ATOM 2477 C C . LYS A 1 315 ? 17.391 31.547 5.273 1 64.5 315 LYS A C 1
ATOM 2479 O O . LYS A 1 315 ? 16.672 31.219 6.227 1 64.5 315 LYS A O 1
ATOM 2484 N N . PRO A 1 316 ? 16.984 32.062 4.117 1 62.75 316 PRO A N 1
ATOM 2485 C CA . PRO A 1 316 ? 15.523 32.031 3.924 1 62.75 316 PRO A CA 1
ATOM 2486 C C . PRO A 1 316 ? 14.945 30.609 3.99 1 62.75 316 PRO A C 1
ATOM 2488 O O . PRO A 1 316 ? 15.625 29.641 3.639 1 62.75 316 PRO A O 1
ATOM 2491 N N . PRO A 1 317 ? 13.766 30.578 4.605 1 63.44 317 PRO A N 1
ATOM 2492 C CA . PRO A 1 317 ? 13.102 29.266 4.633 1 63.44 317 PRO A CA 1
ATOM 2493 C C . PRO A 1 317 ? 12.852 28.719 3.234 1 63.44 317 PRO A C 1
ATOM 2495 O O . PRO A 1 317 ? 12.547 29.469 2.307 1 63.44 317 PRO A O 1
ATOM 2498 N N . ILE A 1 318 ? 13.188 27.469 2.986 1 65 318 ILE A N 1
ATOM 2499 C CA . ILE A 1 318 ? 13.047 26.844 1.675 1 65 318 ILE A CA 1
ATOM 2500 C C . ILE A 1 318 ? 11.914 25.812 1.713 1 65 318 ILE A C 1
ATOM 2502 O O . ILE A 1 318 ? 11.719 25.078 0.752 1 65 318 ILE A O 1
ATOM 2506 N N . SER A 1 319 ? 11.266 25.766 2.879 1 64.12 319 SER A N 1
ATOM 2507 C CA . SER A 1 319 ? 10.172 24.812 2.941 1 64.12 319 SER A CA 1
ATOM 2508 C C . SER A 1 319 ? 8.852 25.438 2.521 1 64.12 319 SER A C 1
ATOM 2510 O O . SER A 1 319 ? 8.547 26.578 2.914 1 64.12 319 SER A O 1
ATOM 2512 N N . THR A 1 320 ? 8.328 24.703 1.51 1 61.31 320 THR A N 1
ATOM 2513 C CA . THR A 1 320 ? 7.035 25.203 1.06 1 61.31 320 THR A CA 1
ATOM 2514 C C . THR A 1 320 ? 5.91 24.312 1.575 1 61.31 320 THR A C 1
ATOM 2516 O O . THR A 1 320 ? 6.125 23.125 1.866 1 61.31 320 THR A O 1
ATOM 2519 N N . ASP A 1 321 ? 5.047 24.969 2.213 1 64.56 321 ASP A N 1
ATOM 2520 C CA . ASP A 1 321 ? 3.799 24.266 2.479 1 64.56 321 ASP A CA 1
ATOM 2521 C C . ASP A 1 321 ? 2.715 24.672 1.483 1 64.56 321 ASP A C 1
ATOM 2523 O O . ASP A 1 321 ? 2.514 25.859 1.227 1 64.56 321 ASP A O 1
ATOM 2527 N N . TYR A 1 322 ? 2.301 23.672 0.735 1 59.47 322 TYR A N 1
ATOM 2528 C CA . TYR A 1 322 ? 1.292 23.906 -0.294 1 59.47 322 TYR A CA 1
ATOM 2529 C C . TYR A 1 322 ? -0.007 24.406 0.319 1 59.47 322 TYR A C 1
ATOM 2531 O O . TYR A 1 322 ? -0.462 23.891 1.343 1 59.47 322 TYR A O 1
ATOM 2539 N N . ALA A 1 323 ? -0.356 25.641 -0.096 1 56.72 323 ALA A N 1
ATOM 2540 C CA . ALA A 1 323 ? -1.695 26.109 0.247 1 56.72 323 ALA A CA 1
ATOM 2541 C C . ALA A 1 323 ? -2.67 25.891 -0.907 1 56.72 323 ALA A C 1
ATOM 2543 O O . ALA A 1 323 ? -2.447 26.375 -2.018 1 56.72 323 ALA A O 1
ATOM 2544 N N . GLU A 1 324 ? -3.6 25.047 -0.666 1 56.41 324 GLU A N 1
ATOM 2545 C CA . GLU A 1 324 ? -4.637 24.891 -1.683 1 56.41 324 GLU A CA 1
ATOM 2546 C C . GLU A 1 324 ? -5.406 26.203 -1.874 1 56.41 324 GLU A C 1
ATOM 2548 O O . GLU A 1 324 ? -5.734 26.875 -0.901 1 56.41 324 GLU A O 1
ATOM 2553 N N . GLN A 1 325 ? -5.371 26.703 -3.078 1 56.91 325 GLN A N 1
ATOM 2554 C CA . GLN A 1 325 ? -6.215 27.844 -3.393 1 56.91 325 GLN A CA 1
ATOM 2555 C C . GLN A 1 325 ? -7.277 27.484 -4.426 1 56.91 325 GLN A C 1
ATOM 2557 O O . GLN A 1 325 ? -7.008 26.719 -5.355 1 56.91 325 GLN A O 1
ATOM 2562 N N . ALA A 1 326 ? -8.648 27.891 -3.99 1 57.97 326 ALA A N 1
ATOM 2563 C CA . ALA A 1 326 ? -9.688 27.703 -5 1 57.97 326 ALA A CA 1
ATOM 2564 C C . ALA A 1 326 ? -9.344 28.453 -6.285 1 57.97 326 ALA A C 1
ATOM 2566 O O . ALA A 1 326 ? -8.711 29.5 -6.242 1 57.97 326 ALA A O 1
ATOM 2567 N N . PRO A 1 327 ? -9.648 27.719 -7.422 1 56.5 327 PRO A N 1
ATOM 2568 C CA . PRO A 1 327 ? -9.453 28.453 -8.664 1 56.5 327 PRO A CA 1
ATOM 2569 C C . PRO A 1 327 ? -10.219 29.781 -8.688 1 56.5 327 PRO A C 1
ATOM 2571 O O . PRO A 1 327 ? -11.234 29.922 -8.008 1 56.5 327 PRO A O 1
ATOM 2574 N N . ASP A 1 328 ? -9.625 30.922 -9.023 1 52.44 328 ASP A N 1
ATOM 2575 C CA . ASP A 1 328 ? -10.234 32.25 -9.156 1 52.44 328 ASP A CA 1
ATOM 2576 C C . ASP A 1 328 ? -11.555 32.156 -9.914 1 52.44 328 ASP A C 1
ATOM 2578 O O . ASP A 1 328 ? -11.594 31.734 -11.07 1 52.44 328 ASP A O 1
ATOM 2582 N N . PHE A 1 329 ? -12.656 32.094 -9.234 1 43 329 PHE A N 1
ATOM 2583 C CA . PHE A 1 329 ? -14.023 32.062 -9.727 1 43 329 PHE A CA 1
ATOM 2584 C C . PHE A 1 329 ? -14.367 33.344 -10.469 1 43 329 PHE A C 1
ATOM 2586 O O . PHE A 1 329 ? -15.461 33.469 -11.023 1 43 329 PHE A O 1
ATOM 2593 N N . ALA A 1 330 ? -13.883 34.531 -10.133 1 38.22 330 ALA A N 1
ATOM 2594 C CA . ALA A 1 330 ? -14.484 35.781 -10.609 1 38.22 330 ALA A CA 1
ATOM 2595 C C . ALA A 1 330 ? -14.703 35.75 -12.117 1 38.22 330 ALA A C 1
ATOM 2597 O O . ALA A 1 330 ? -15.492 36.531 -12.656 1 38.22 330 ALA A O 1
ATOM 2598 N N . THR A 1 331 ? -13.969 35.062 -12.836 1 38.41 331 THR A N 1
ATOM 2599 C CA . THR A 1 331 ? -14.242 35.312 -14.242 1 38.41 331 THR A CA 1
ATOM 2600 C C . THR A 1 331 ? -15.523 34.625 -14.688 1 38.41 331 THR A C 1
ATOM 2602 O O . THR A 1 331 ? -15.992 34.812 -15.812 1 38.41 331 THR A O 1
ATOM 2605 N N . ALA A 1 332 ? -16.125 33.688 -13.961 1 37.44 332 ALA A N 1
ATOM 2606 C CA . ALA A 1 332 ? -17.203 33.031 -14.695 1 37.44 332 ALA A CA 1
ATOM 2607 C C . ALA A 1 332 ? -18.547 33.656 -14.336 1 37.44 332 ALA A C 1
ATOM 2609 O O . ALA A 1 332 ? -19.594 33.062 -14.609 1 37.44 332 ALA A O 1
ATOM 2610 N N . ILE A 1 333 ? -18.672 34.625 -13.375 1 35.91 333 ILE A N 1
ATOM 2611 C CA . ILE A 1 333 ? -20.016 35.188 -13.375 1 35.91 333 ILE A CA 1
ATOM 2612 C C . ILE A 1 333 ? -20.266 35.969 -14.672 1 35.91 333 ILE A C 1
ATOM 2614 O O . ILE A 1 333 ? -19.516 36.875 -14.992 1 35.91 333 ILE A O 1
ATOM 2618 N N . PRO A 1 334 ? -21.141 35.656 -15.516 1 34.88 334 PRO A N 1
ATOM 2619 C CA . PRO A 1 334 ? -21.391 36.469 -16.719 1 34.88 334 PRO A CA 1
ATOM 2620 C C . PRO A 1 334 ? -21.391 37.969 -16.422 1 34.88 334 PRO A C 1
ATOM 2622 O O . PRO A 1 334 ? -20.875 38.75 -17.219 1 34.88 334 PRO A O 1
ATOM 2625 N N . GLU A 1 335 ? -22.453 38.531 -15.633 1 33.47 335 GLU A N 1
ATOM 2626 C CA . GLU A 1 335 ? -22.75 39.969 -15.609 1 33.47 335 GLU A CA 1
ATOM 2627 C C . GLU A 1 335 ? -21.75 40.719 -14.742 1 33.47 335 GLU A C 1
ATOM 2629 O O . GLU A 1 335 ? -21.672 41.969 -14.805 1 33.47 335 GLU A O 1
ATOM 2634 N N . ARG A 1 336 ? -21.578 40.312 -13.484 1 34.34 336 ARG A N 1
ATOM 2635 C CA . ARG A 1 336 ? -20.828 41.25 -12.664 1 34.34 336 ARG A CA 1
ATOM 2636 C C . ARG A 1 336 ? -19.328 41.188 -12.992 1 34.34 336 ARG A C 1
ATOM 2638 O O . ARG A 1 336 ? -18.797 40.094 -13.234 1 34.34 336 ARG A O 1
ATOM 2645 N N . GLN A 1 337 ? -18.797 42.281 -13.406 1 29.41 337 GLN A N 1
ATOM 2646 C CA . GLN A 1 337 ? -17.359 42.531 -13.562 1 29.41 337 GLN A CA 1
ATOM 2647 C C . GLN A 1 337 ? -16.562 41.906 -12.414 1 29.41 337 GLN A C 1
ATOM 2649 O O . GLN A 1 337 ? -17.016 41.906 -11.266 1 29.41 337 GLN A O 1
ATOM 2654 N N . PRO A 1 338 ? -15.75 40.969 -12.609 1 34.28 338 PRO A N 1
ATOM 2655 C CA . PRO A 1 338 ? -14.906 40.438 -11.531 1 34.28 338 PRO A CA 1
ATOM 2656 C C . PRO A 1 338 ? -14.516 41.531 -10.523 1 34.28 338 PRO A C 1
ATOM 2658 O O . PRO A 1 338 ? -13.867 42.5 -10.883 1 34.28 338 PRO A O 1
ATOM 2661 N N . GLN A 1 339 ? -15.555 42.062 -9.781 1 31.8 339 GLN A N 1
ATOM 2662 C CA . GLN A 1 339 ? -15.094 43.094 -8.836 1 31.8 339 GLN A CA 1
ATOM 2663 C C . GLN A 1 339 ? -13.977 42.531 -7.949 1 31.8 339 GLN A C 1
ATOM 2665 O O . GLN A 1 339 ? -14.188 41.594 -7.203 1 31.8 339 GLN A O 1
ATOM 2670 N N . ARG A 1 340 ? -12.789 42.531 -8.367 1 35.66 340 ARG A N 1
ATOM 2671 C CA . ARG A 1 340 ? -11.531 42.312 -7.664 1 35.66 340 ARG A CA 1
ATOM 2672 C C . ARG A 1 340 ? -11.531 43 -6.309 1 35.66 340 ARG A C 1
ATOM 2674 O O . ARG A 1 340 ? -11.906 44.188 -6.207 1 35.66 340 ARG A O 1
ATOM 2681 N N . ALA A 1 341 ? -11.82 42.438 -5.266 1 34.5 341 ALA A N 1
ATOM 2682 C CA . ALA A 1 341 ? -11.586 43.312 -4.133 1 34.5 341 ALA A CA 1
ATOM 2683 C C . ALA A 1 341 ? -10.297 44.125 -4.316 1 34.5 341 ALA A C 1
ATOM 2685 O O . ALA A 1 341 ? -9.32 43.625 -4.875 1 34.5 341 ALA A O 1
ATOM 2686 N N . PRO A 1 342 ? -10.242 45.5 -4.211 1 35.41 342 PRO A N 1
ATOM 2687 C CA . PRO A 1 342 ? -9.242 46.5 -4.582 1 35.41 342 PRO A CA 1
ATOM 2688 C C . PRO A 1 342 ? -7.848 46.188 -4.051 1 35.41 342 PRO A C 1
ATOM 2690 O O . PRO A 1 342 ? -6.848 46.688 -4.578 1 35.41 342 PRO A O 1
ATOM 2693 N N . GLY A 1 343 ? -7.527 45.125 -3.254 1 32.12 343 GLY A N 1
ATOM 2694 C CA . GLY A 1 343 ? -6.242 44.719 -2.725 1 32.12 343 GLY A CA 1
ATOM 2695 C C . GLY A 1 343 ? -5.883 43.281 -3.109 1 32.12 343 GLY A C 1
ATOM 2696 O O . GLY A 1 343 ? -4.828 42.781 -2.721 1 32.12 343 GLY A O 1
ATOM 2697 N N . GLU A 1 344 ? -6.875 42.469 -3.168 1 32.69 344 GLU A N 1
ATOM 2698 C CA . GLU A 1 344 ? -6.484 41.125 -3.623 1 32.69 344 GLU A CA 1
ATOM 2699 C C . GLU A 1 344 ? -5.953 41.156 -5.055 1 32.69 344 GLU A C 1
ATOM 2701 O O . GLU A 1 344 ? -6.68 41.531 -5.98 1 32.69 344 GLU A O 1
ATOM 2706 N N . THR A 1 345 ? -4.773 41.719 -5.137 1 28.58 345 THR A N 1
ATOM 2707 C CA . THR A 1 345 ? -4.168 41.656 -6.465 1 28.58 345 THR A CA 1
ATOM 2708 C C . THR A 1 345 ? -4.438 40.312 -7.117 1 28.58 345 THR A C 1
ATOM 2710 O O . THR A 1 345 ? -4.652 39.312 -6.426 1 28.58 345 THR A O 1
ATOM 2713 N N . ALA A 1 346 ? -4.805 40.344 -8.328 1 30.14 346 ALA A N 1
ATOM 2714 C CA . ALA A 1 346 ? -4.922 39.219 -9.266 1 30.14 346 ALA A CA 1
ATOM 2715 C C . ALA A 1 346 ? -4.137 38 -8.773 1 30.14 346 ALA A C 1
ATOM 2717 O O . ALA A 1 346 ? -3.35 38.094 -7.828 1 30.14 346 ALA A O 1
ATOM 2718 N N . TYR A 1 347 ? -3.641 37.156 -9.805 1 30.25 347 TYR A N 1
ATOM 2719 C CA . TYR A 1 347 ? -2.572 36.188 -9.82 1 30.25 347 TYR A CA 1
ATOM 2720 C C . TYR A 1 347 ? -1.396 36.625 -8.961 1 30.25 347 TYR A C 1
ATOM 2722 O O . TYR A 1 347 ? -0.603 37.469 -9.375 1 30.25 347 TYR A O 1
ATOM 2730 N N . ASP A 1 348 ? -1.391 37.094 -7.887 1 32.5 348 ASP A N 1
ATOM 2731 C CA . ASP A 1 348 ? 0.055 37.062 -7.688 1 32.5 348 ASP A CA 1
ATOM 2732 C C . ASP A 1 348 ? 0.646 35.781 -8.273 1 32.5 348 ASP A C 1
ATOM 2734 O O . ASP A 1 348 ? 0.258 34.688 -7.891 1 32.5 348 ASP A O 1
ATOM 2738 N N . LYS A 1 349 ? 0.971 35.625 -9.461 1 38.28 349 LYS A N 1
ATOM 2739 C CA . LYS A 1 349 ? 1.68 34.656 -10.297 1 38.28 349 LYS A CA 1
ATOM 2740 C C . LYS A 1 349 ? 2.488 33.688 -9.453 1 38.28 349 LYS A C 1
ATOM 2742 O O . LYS A 1 349 ? 3.217 32.844 -9.984 1 38.28 349 LYS A O 1
ATOM 2747 N N . ALA A 1 350 ? 2.762 34 -8.32 1 41.06 350 ALA A N 1
ATOM 2748 C CA . ALA A 1 350 ? 3.703 33.125 -7.633 1 41.06 350 ALA A CA 1
ATOM 2749 C C . ALA A 1 350 ? 3.023 31.812 -7.195 1 41.06 350 ALA A C 1
ATOM 2751 O O . ALA A 1 350 ? 1.951 31.844 -6.586 1 41.06 350 ALA A O 1
ATOM 2752 N N . ALA A 1 351 ? 3.004 30.75 -7.895 1 43.5 351 ALA A N 1
ATOM 2753 C CA . ALA A 1 351 ? 2.604 29.375 -7.637 1 43.5 351 ALA A CA 1
ATOM 2754 C C . ALA A 1 351 ? 2.598 29.078 -6.141 1 43.5 351 ALA A C 1
ATOM 2756 O O . ALA A 1 351 ? 3.584 29.344 -5.445 1 43.5 351 ALA A O 1
ATOM 2757 N N . PRO A 1 352 ? 1.401 29.016 -5.512 1 44.72 352 PRO A N 1
ATOM 2758 C CA . PRO A 1 352 ? 1.243 28.781 -4.074 1 44.72 352 PRO A CA 1
ATOM 2759 C C . PRO A 1 352 ? 2.32 27.859 -3.508 1 44.72 352 PRO A C 1
ATOM 2761 O O . PRO A 1 352 ? 2.691 27.984 -2.338 1 44.72 352 PRO A O 1
ATOM 2764 N N . GLU A 1 353 ? 2.584 26.812 -4.277 1 46.94 353 GLU A N 1
ATOM 2765 C CA . GLU A 1 353 ? 3.748 26.062 -3.836 1 46.94 353 GLU A CA 1
ATOM 2766 C C . GLU A 1 353 ? 4.961 26.969 -3.645 1 46.94 353 GLU A C 1
ATOM 2768 O O . GLU A 1 353 ? 5.98 26.547 -3.096 1 46.94 353 GLU A O 1
ATOM 2773 N N . ARG A 1 354 ? 4.773 28.281 -4.113 1 51.94 354 ARG A N 1
ATOM 2774 C CA . ARG A 1 354 ? 5.953 29.109 -4.332 1 51.94 354 ARG A CA 1
ATOM 2775 C C . ARG A 1 354 ? 6.207 30.031 -3.145 1 51.94 354 ARG A C 1
ATOM 2777 O O . ARG A 1 354 ? 7.16 30.812 -3.15 1 51.94 354 ARG A O 1
ATOM 2784 N N . THR A 1 355 ? 5.117 29.906 -2.096 1 58.34 355 THR A N 1
ATOM 2785 C CA . THR A 1 355 ? 5.469 30.828 -1.021 1 58.34 355 THR A CA 1
ATOM 2786 C C . THR A 1 355 ? 5.992 30.062 0.195 1 58.34 355 THR A C 1
ATOM 2788 O O . THR A 1 355 ? 5.328 29.141 0.689 1 58.34 355 THR A O 1
ATOM 2791 N N . ALA A 1 356 ? 7.141 30.312 0.503 1 68.06 356 ALA A N 1
ATOM 2792 C CA . ALA A 1 356 ? 7.75 29.766 1.715 1 68.06 356 ALA A CA 1
ATOM 2793 C C . ALA A 1 356 ? 7.039 30.281 2.963 1 68.06 356 ALA A C 1
ATOM 2795 O O . ALA A 1 356 ? 6.684 31.469 3.041 1 68.06 356 ALA A O 1
ATOM 2796 N N . ILE A 1 357 ? 6.52 29.438 3.768 1 77.81 357 ILE A N 1
ATOM 2797 C CA . ILE A 1 357 ? 5.848 29.797 5.016 1 77.81 357 ILE A CA 1
ATOM 2798 C C . ILE A 1 357 ? 6.316 28.859 6.129 1 77.81 357 ILE A C 1
ATOM 2800 O O . ILE A 1 357 ? 6.77 27.75 5.863 1 77.81 357 ILE A O 1
ATOM 2804 N N . THR A 1 358 ? 6.359 29.453 7.344 1 84.31 358 THR A N 1
ATOM 2805 C CA . THR A 1 358 ? 6.344 28.547 8.492 1 84.31 358 THR A CA 1
ATOM 2806 C C . THR A 1 358 ? 4.953 27.953 8.688 1 84.31 358 THR A C 1
ATOM 2808 O O . THR A 1 358 ? 4.027 28.656 9.109 1 84.31 358 THR A O 1
ATOM 2811 N N . SER A 1 359 ? 4.82 26.734 8.414 1 90.06 359 SER A N 1
ATOM 2812 C CA . SER A 1 359 ? 3.518 26.094 8.312 1 90.06 359 SER A CA 1
ATOM 2813 C C . SER A 1 359 ? 3.098 25.484 9.648 1 90.06 359 SER A C 1
ATOM 2815 O O . SER A 1 359 ? 3.852 24.703 10.25 1 90.06 359 SER A O 1
ATOM 2817 N N . THR A 1 360 ? 1.836 25.781 10.062 1 94.94 360 THR A N 1
ATOM 2818 C CA . THR A 1 360 ? 1.267 25.156 11.25 1 94.94 360 THR A CA 1
ATOM 2819 C C . THR A 1 360 ? 1.182 23.641 11.07 1 94.94 360 THR A C 1
ATOM 2821 O O . THR A 1 360 ? 1.496 22.875 11.992 1 94.94 360 THR A O 1
ATOM 2824 N N . ARG A 1 361 ? 0.847 23.188 9.875 1 95.25 361 ARG A N 1
ATOM 2825 C CA . ARG A 1 361 ? 0.715 21.781 9.562 1 95.25 361 ARG A CA 1
ATOM 2826 C C . ARG A 1 361 ? 2.033 21.047 9.781 1 95.25 361 ARG A C 1
ATOM 2828 O O . ARG A 1 361 ? 2.084 20.062 10.523 1 95.25 361 ARG A O 1
ATOM 2835 N N . SER A 1 362 ? 3.027 21.578 9.156 1 93.31 362 SER A N 1
ATOM 2836 C CA . SER A 1 362 ? 4.324 20.906 9.258 1 93.31 362 SER A CA 1
ATOM 2837 C C . SER A 1 362 ? 4.867 20.969 10.68 1 93.31 362 SER A C 1
ATOM 2839 O O . SER A 1 362 ? 5.5 20.031 11.148 1 93.31 362 SER A O 1
ATOM 2841 N N . ALA A 1 363 ? 4.625 22.109 11.352 1 94.88 363 ALA A N 1
ATOM 2842 C CA . ALA A 1 363 ? 5.105 22.25 12.727 1 94.88 363 ALA A CA 1
ATOM 2843 C C . ALA A 1 363 ? 4.539 21.156 13.625 1 94.88 363 ALA A C 1
ATOM 2845 O O . ALA A 1 363 ? 5.281 20.5 14.359 1 94.88 363 ALA A O 1
ATOM 2846 N N . PHE A 1 364 ? 3.268 20.938 13.523 1 98.19 364 PHE A N 1
ATOM 2847 C CA . PHE A 1 364 ? 2.635 19.938 14.359 1 98.19 364 PHE A CA 1
ATOM 2848 C C . PHE A 1 364 ? 3.043 18.531 13.922 1 98.19 364 PHE A C 1
ATOM 2850 O O . PHE A 1 364 ? 3.211 17.641 14.758 1 98.19 364 PHE A O 1
ATOM 2857 N N . ALA A 1 365 ? 3.172 18.328 12.641 1 97.62 365 ALA A N 1
ATOM 2858 C CA . ALA A 1 365 ? 3.568 17.016 12.141 1 97.62 365 ALA A CA 1
ATOM 2859 C C . ALA A 1 365 ? 4.973 16.656 12.617 1 97.62 365 ALA A C 1
ATOM 2861 O O . ALA A 1 365 ? 5.211 15.531 13.078 1 97.62 365 ALA A O 1
ATOM 2862 N N . TRP A 1 366 ? 5.918 17.641 12.516 1 96.38 366 TRP A N 1
ATOM 2863 C CA . TRP A 1 366 ? 7.266 17.422 13.031 1 96.38 366 TRP A CA 1
ATOM 2864 C C . TRP A 1 366 ? 7.234 17.125 14.523 1 96.38 366 TRP A C 1
ATOM 2866 O O . TRP A 1 366 ? 7.918 16.203 15 1 96.38 366 TRP A O 1
ATOM 2876 N N . TYR A 1 367 ? 6.469 17.859 15.211 1 97.44 367 TYR A N 1
ATOM 2877 C CA . TYR A 1 367 ? 6.332 17.719 16.656 1 97.44 367 TYR A CA 1
ATOM 2878 C C . TYR A 1 367 ? 5.828 16.328 17.031 1 97.44 367 TYR A C 1
ATOM 2880 O O . TYR A 1 367 ? 6.312 15.727 17.984 1 97.44 367 TYR A O 1
ATOM 2888 N N . ALA A 1 368 ? 4.918 15.836 16.281 1 98.56 368 ALA A N 1
ATOM 2889 C CA . ALA A 1 368 ? 4.324 14.531 16.578 1 98.56 368 ALA A CA 1
ATOM 2890 C C . ALA A 1 368 ? 5.281 13.398 16.203 1 98.56 368 ALA A C 1
ATOM 2892 O O . ALA A 1 368 ? 5.473 12.461 16.984 1 98.56 368 ALA A O 1
ATOM 2893 N N . LEU A 1 369 ? 5.957 13.445 15.094 1 97.75 369 LEU A N 1
ATOM 2894 C CA . LEU A 1 369 ? 6.664 12.32 14.492 1 97.75 369 LEU A CA 1
ATOM 2895 C C . LEU A 1 369 ? 8.062 12.172 15.078 1 97.75 369 LEU A C 1
ATOM 2897 O O . LEU A 1 369 ? 8.547 11.062 15.266 1 97.75 369 LEU A O 1
ATOM 2901 N N . PHE A 1 370 ? 8.719 13.273 15.375 1 95.94 370 PHE A N 1
ATOM 2902 C CA . PHE A 1 370 ? 10.117 13.188 15.789 1 95.94 370 PHE A CA 1
ATOM 2903 C C . PHE A 1 370 ? 10.289 13.672 17.234 1 95.94 370 PHE A C 1
ATOM 2905 O O . PHE A 1 370 ? 11.156 13.188 17.953 1 95.94 370 PHE A O 1
ATOM 2912 N N . ARG A 1 371 ? 9.562 14.586 17.703 1 95.62 371 ARG A N 1
ATOM 2913 C CA . ARG A 1 371 ? 9.492 15.07 19.078 1 95.62 371 ARG A CA 1
ATOM 2914 C C . ARG A 1 371 ? 10.891 15.367 19.625 1 95.62 371 ARG A C 1
ATOM 2916 O O . ARG A 1 371 ? 11.258 14.867 20.688 1 95.62 371 ARG A O 1
ATOM 2923 N N . ASN A 1 372 ? 11.602 16.141 19.016 1 93.5 372 ASN A N 1
ATOM 2924 C CA . ASN A 1 372 ? 12.906 16.609 19.484 1 93.5 372 ASN A CA 1
ATOM 2925 C C . ASN A 1 372 ? 12.891 18.094 19.781 1 93.5 372 ASN A C 1
ATOM 2927 O O . ASN A 1 372 ? 11.844 18.75 19.703 1 93.5 372 ASN A O 1
ATOM 2931 N N . GLY A 1 373 ? 14.055 18.641 20.234 1 93.06 373 GLY A N 1
ATOM 2932 C CA . GLY A 1 373 ? 14.109 20.047 20.641 1 93.06 373 GLY A CA 1
ATOM 2933 C C . GLY A 1 373 ? 13.742 21 19.531 1 93.06 373 GLY A C 1
ATOM 2934 O O . GLY A 1 373 ? 13.062 22 19.766 1 93.06 373 GLY A O 1
ATOM 2935 N N . TRP A 1 374 ? 14.125 20.734 18.312 1 92.31 374 TRP A N 1
ATOM 2936 C CA . TRP A 1 374 ? 13.852 21.609 17.156 1 92.31 374 TRP A CA 1
ATOM 2937 C C . TRP A 1 374 ? 12.367 21.594 16.828 1 92.31 374 TRP A C 1
ATOM 2939 O O . TRP A 1 374 ? 11.766 22.641 16.594 1 92.31 374 TRP A O 1
ATOM 2949 N N . SER A 1 375 ? 11.773 20.391 16.781 1 94.5 375 SER A N 1
ATOM 2950 C CA . SER A 1 375 ? 10.352 20.297 16.453 1 94.5 375 SER A CA 1
ATOM 2951 C C . SER A 1 375 ? 9.492 20.922 17.547 1 94.5 375 SER A C 1
ATOM 2953 O O . SER A 1 375 ? 8.445 21.516 17.25 1 94.5 375 SER A O 1
ATOM 2955 N N . GLU A 1 376 ? 9.922 20.828 18.766 1 95.44 376 GLU A N 1
ATOM 2956 C CA . GLU A 1 376 ? 9.211 21.484 19.859 1 95.44 376 GLU A CA 1
ATOM 2957 C C . GLU A 1 376 ? 9.273 23 19.703 1 95.44 376 GLU A C 1
ATOM 2959 O O . GLU A 1 376 ? 8.273 23.688 19.922 1 95.44 376 GLU A O 1
ATOM 2964 N N . ALA A 1 377 ? 10.43 23.484 19.344 1 93.44 377 ALA A N 1
ATOM 2965 C CA . ALA A 1 377 ? 10.586 24.938 19.141 1 93.44 377 ALA A CA 1
ATOM 2966 C C . ALA A 1 377 ? 9.695 25.422 18.016 1 93.44 377 ALA A C 1
ATOM 2968 O O . ALA A 1 377 ? 9.086 26.484 18.109 1 93.44 377 ALA A O 1
ATOM 2969 N N . LEU A 1 378 ? 9.641 24.656 16.953 1 92 378 LEU A N 1
ATOM 2970 C CA . LEU A 1 378 ? 8.789 25.016 15.82 1 92 378 LEU A CA 1
ATOM 2971 C C . LEU A 1 378 ? 7.316 25.031 16.219 1 92 378 LEU A C 1
ATOM 2973 O O . LEU A 1 378 ? 6.574 25.938 15.859 1 92 378 LEU A O 1
ATOM 2977 N N . ARG A 1 379 ? 6.895 24.016 16.953 1 95.56 379 ARG A N 1
ATOM 2978 C CA . ARG A 1 379 ? 5.523 23.953 17.453 1 95.56 379 ARG A CA 1
ATOM 2979 C C . ARG A 1 379 ? 5.207 25.141 18.328 1 95.56 379 ARG A C 1
ATOM 2981 O O . ARG A 1 379 ? 4.125 25.719 18.234 1 95.56 379 ARG A O 1
ATOM 2988 N N . GLN A 1 380 ? 6.113 25.562 19.172 1 95.88 380 GLN A N 1
ATOM 2989 C CA . GLN A 1 380 ? 5.926 26.719 20.047 1 95.88 380 GLN A CA 1
ATOM 2990 C C . GLN A 1 380 ? 5.777 28 19.234 1 95.88 380 GLN A C 1
ATOM 2992 O O . GLN A 1 380 ? 5.012 28.891 19.609 1 95.88 380 GLN A O 1
ATOM 2997 N N . GLN A 1 381 ? 6.473 28.078 18.156 1 92.31 381 GLN A N 1
ATOM 2998 C CA . GLN A 1 381 ? 6.438 29.266 17.312 1 92.31 381 GLN A CA 1
ATOM 2999 C C . GLN A 1 381 ? 5.039 29.5 16.734 1 92.31 381 GLN A C 1
ATOM 3001 O O . GLN A 1 381 ? 4.633 30.641 16.516 1 92.31 381 GLN A O 1
ATOM 3006 N N . VAL A 1 382 ? 4.309 28.391 16.562 1 95.25 382 VAL A N 1
ATOM 3007 C CA . VAL A 1 382 ? 3.016 28.562 15.922 1 95.25 382 VAL A CA 1
ATOM 3008 C C . VAL A 1 382 ? 1.905 28.562 16.969 1 95.25 382 VAL A C 1
ATOM 3010 O O . VAL A 1 382 ? 0.724 28.672 16.625 1 95.25 382 VAL A O 1
ATOM 3013 N N . GLN A 1 383 ? 2.236 28.531 18.203 1 96.62 383 GLN A N 1
ATOM 3014 C CA . GLN A 1 383 ? 1.255 28.5 19.281 1 96.62 383 GLN A CA 1
ATOM 3015 C C . GLN A 1 383 ? 0.319 29.703 19.219 1 96.62 383 GLN A C 1
ATOM 3017 O O . GLN A 1 383 ? -0.889 29.562 19.422 1 96.62 383 GLN A O 1
ATOM 3022 N N . PRO A 1 384 ? 0.858 30.859 18.844 1 96.5 384 PRO A N 1
ATOM 3023 C CA . PRO A 1 384 ? -0.019 32.031 18.828 1 96.5 384 PRO A CA 1
ATOM 3024 C C . PRO A 1 384 ? -1.032 31.984 17.688 1 96.5 384 PRO A C 1
ATOM 3026 O O . PRO A 1 384 ? -1.933 32.844 17.625 1 96.5 384 PRO A O 1
ATOM 3029 N N . LEU A 1 385 ? -0.903 31.062 16.781 1 97.5 385 LEU A N 1
ATOM 3030 C CA . LEU A 1 385 ? -1.77 30.984 15.617 1 97.5 385 LEU A CA 1
ATOM 3031 C C . LEU A 1 385 ? -3.084 30.281 15.953 1 97.5 385 LEU A C 1
ATOM 3033 O O . LEU A 1 385 ? -3.969 30.172 15.102 1 97.5 385 LEU A O 1
ATOM 3037 N N . LEU A 1 386 ? -3.205 29.844 17.156 1 98.38 386 LEU A N 1
ATOM 3038 C CA . LEU A 1 386 ? -4.457 29.297 17.672 1 98.38 386 LEU A CA 1
ATOM 3039 C C . LEU A 1 386 ? -5.484 30.406 17.875 1 98.38 386 LEU A C 1
ATOM 3041 O O . LEU A 1 386 ? -5.219 31.375 18.594 1 98.38 386 LEU A O 1
ATOM 3045 N N . VAL A 1 387 ? -6.566 30.281 17.203 1 98.19 387 VAL A N 1
ATOM 3046 C CA . VAL A 1 387 ? -7.672 31.219 17.375 1 98.19 387 VAL A CA 1
ATOM 3047 C C . VAL A 1 387 ? -8.836 30.516 18.078 1 98.19 387 VAL A C 1
ATOM 3049 O O . VAL A 1 387 ? -9.562 29.734 17.453 1 98.19 387 VAL A O 1
ATOM 3052 N N . PRO A 1 388 ? -9.023 30.828 19.328 1 96.19 388 PRO A N 1
ATOM 3053 C CA . PRO A 1 388 ? -10.125 30.188 20.047 1 96.19 388 PRO A CA 1
ATOM 3054 C C . PRO A 1 388 ? -11.469 30.344 19.328 1 96.19 388 PRO A C 1
ATOM 3056 O O . PRO A 1 388 ? -11.789 31.422 18.844 1 96.19 388 PRO A O 1
ATOM 3059 N N . GLY A 1 389 ? -12.172 29.281 19.281 1 96.94 389 GLY A N 1
ATOM 3060 C CA . GLY A 1 389 ? -13.5 29.266 18.688 1 96.94 389 GLY A CA 1
ATOM 3061 C C . GLY A 1 389 ? -13.484 29.141 17.188 1 96.94 389 GLY A C 1
ATOM 3062 O O . GLY A 1 389 ? -14.539 29.047 16.547 1 96.94 389 GLY A O 1
ATOM 3063 N N . LYS A 1 390 ? -12.344 29.172 16.578 1 98 390 LYS A N 1
ATOM 3064 C CA . LYS A 1 390 ? -12.289 29.125 15.117 1 98 390 LYS A CA 1
ATOM 3065 C C . LYS A 1 390 ? -11.375 28 14.633 1 98 390 LYS A C 1
ATOM 3067 O O . LYS A 1 390 ? -11.703 27.297 13.68 1 98 390 LYS A O 1
ATOM 3072 N N . GLY A 1 391 ? -10.203 27.844 15.164 1 98.69 391 GLY A N 1
ATOM 3073 C CA . GLY A 1 391 ? -9.234 26.844 14.75 1 98.69 391 GLY A CA 1
ATOM 3074 C C . GLY A 1 391 ? -7.82 27.375 14.664 1 98.69 391 GLY A C 1
ATOM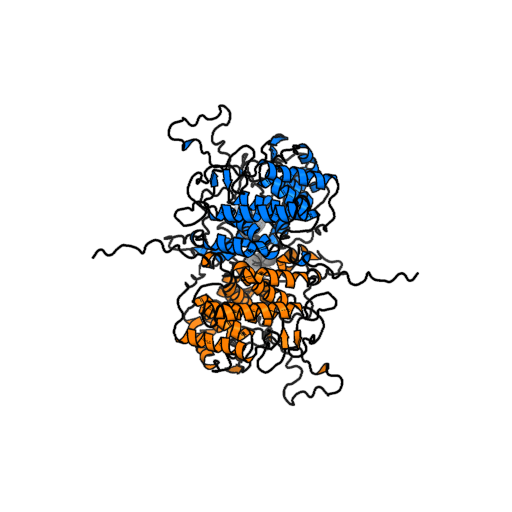 3075 O O . GLY A 1 391 ? -7.469 28.328 15.359 1 98.69 391 GLY A O 1
ATOM 3076 N N . TRP A 1 392 ? -7.004 26.75 13.945 1 98.5 392 TRP A N 1
ATOM 3077 C CA . TRP A 1 392 ? -5.602 27.109 13.75 1 98.5 392 TRP A CA 1
ATOM 3078 C C . TRP A 1 392 ? -5.402 27.812 12.406 1 98.5 392 TRP A C 1
ATOM 3080 O O . TRP A 1 392 ? -5.941 27.359 11.391 1 98.5 392 TRP A O 1
ATOM 3090 N N . GLN A 1 393 ? -4.676 28.828 12.516 1 96.25 393 GLN A N 1
ATOM 3091 C CA . GLN A 1 393 ? -4.32 29.562 11.297 1 96.25 393 GLN A CA 1
ATOM 3092 C C . GLN A 1 393 ? -3.174 28.875 10.562 1 96.25 393 GLN A C 1
ATOM 3094 O O . GLN A 1 393 ? -2.449 28.062 11.148 1 96.25 393 GLN A O 1
ATOM 3099 N N . ARG A 1 394 ? -2.971 29.172 9.336 1 92.38 394 ARG A N 1
ATOM 3100 C CA . ARG A 1 394 ? -2.139 28.453 8.391 1 92.38 394 ARG A CA 1
ATOM 3101 C C . ARG A 1 394 ? -0.667 28.516 8.781 1 92.38 394 ARG A C 1
ATOM 3103 O O . ARG A 1 394 ? 0.071 27.547 8.617 1 92.38 394 ARG A O 1
ATOM 3110 N N . GLY A 1 395 ? -0.197 29.672 9.156 1 91.81 395 GLY A N 1
ATOM 3111 C CA . GLY A 1 395 ? 1.212 29.766 9.5 1 91.81 395 GLY A CA 1
ATOM 3112 C C . GLY A 1 395 ? 1.71 31.203 9.531 1 91.81 395 GLY A C 1
ATOM 3113 O O . GLY A 1 395 ? 0.937 32.125 9.781 1 91.81 395 GLY A O 1
ATOM 3114 N N . LEU A 1 396 ? 3.059 31.312 9.492 1 87.75 396 LEU A N 1
ATOM 3115 C CA . LEU A 1 396 ? 3.723 32.594 9.438 1 87.75 396 LEU A CA 1
ATOM 3116 C C . LEU A 1 396 ? 4.352 32.844 8.062 1 87.75 396 LEU A C 1
ATOM 3118 O O . LEU A 1 396 ? 5.047 31.953 7.543 1 87.75 396 LEU A O 1
ATOM 3122 N N . ASN A 1 397 ? 4.047 33.938 7.52 1 81.81 397 ASN A N 1
ATOM 3123 C CA . ASN A 1 397 ? 4.66 34.312 6.25 1 81.81 397 ASN A CA 1
ATOM 3124 C C . ASN A 1 397 ? 6.164 34.531 6.395 1 81.81 397 ASN A C 1
ATOM 3126 O O . ASN A 1 397 ? 6.695 34.5 7.504 1 81.81 397 ASN A O 1
ATOM 3130 N N . LEU A 1 398 ? 6.871 34.719 5.301 1 75.25 398 LEU A N 1
ATOM 3131 C CA . LEU A 1 398 ? 8.32 34.844 5.305 1 75.25 398 LEU A CA 1
ATOM 3132 C C . LEU A 1 398 ? 8.742 36.062 6.16 1 75.25 398 LEU A C 1
ATOM 3134 O O . LEU A 1 398 ? 9.805 36.031 6.785 1 75.25 398 LEU A O 1
ATOM 3138 N N . ASN A 1 399 ? 7.926 37.062 6.133 1 76.75 399 ASN A N 1
ATOM 3139 C CA . ASN A 1 399 ? 8.227 38.25 6.926 1 76.75 399 ASN A CA 1
ATOM 3140 C C . ASN A 1 399 ? 7.738 38.125 8.367 1 76.75 399 ASN A C 1
ATOM 3142 O O . ASN A 1 399 ? 7.648 39.094 9.094 1 76.75 399 ASN A O 1
ATOM 3146 N N . ASN A 1 400 ? 7.27 36.969 8.742 1 81.19 400 ASN A N 1
ATOM 3147 C CA . ASN A 1 400 ? 6.852 36.594 10.094 1 81.19 400 ASN A CA 1
ATOM 3148 C C . ASN A 1 400 ? 5.477 37.156 10.43 1 81.19 400 ASN A C 1
ATOM 3150 O O . ASN A 1 400 ? 5.051 37.125 11.586 1 81.19 400 ASN A O 1
ATOM 3154 N N . SER A 1 401 ? 4.836 37.75 9.398 1 87.31 401 SER A N 1
ATOM 3155 C CA . SER A 1 401 ? 3.447 38.125 9.641 1 87.31 401 SER A CA 1
ATOM 3156 C C . SER A 1 401 ? 2.537 36.906 9.648 1 87.31 401 SER A C 1
ATOM 3158 O O . SER A 1 401 ? 2.877 35.844 9.07 1 87.31 401 SER A O 1
ATOM 3160 N N . VAL A 1 402 ? 1.455 37.062 10.281 1 91 402 VAL A N 1
ATOM 3161 C CA . VAL A 1 402 ? 0.524 35.938 10.43 1 91 402 VAL A CA 1
ATOM 3162 C C . VAL A 1 402 ? -0.228 35.719 9.117 1 91 402 VAL A C 1
ATOM 3164 O O . VAL A 1 402 ? -0.734 36.688 8.516 1 91 402 VAL A O 1
ATOM 3167 N N . ASN A 1 403 ? -0.161 34.562 8.586 1 89.12 403 ASN A N 1
ATOM 3168 C CA . ASN A 1 403 ? -1.134 34.125 7.594 1 89.12 403 ASN A CA 1
ATOM 3169 C C . ASN A 1 403 ? -2.455 33.719 8.242 1 89.12 403 ASN A C 1
ATOM 3171 O O . ASN A 1 403 ? -2.559 32.656 8.844 1 89.12 403 ASN A O 1
ATOM 3175 N N . ASN A 1 404 ? -3.457 34.469 8.102 1 90.94 404 ASN A N 1
ATOM 3176 C CA . ASN A 1 404 ? -4.648 34.344 8.938 1 90.94 404 ASN A CA 1
ATOM 3177 C C . ASN A 1 404 ? -5.668 33.406 8.312 1 90.94 404 ASN A C 1
ATOM 3179 O O . ASN A 1 404 ? -6.801 33.312 8.789 1 90.94 404 ASN A O 1
ATOM 3183 N N . VAL A 1 405 ? -5.262 32.719 7.273 1 91.12 405 VAL A N 1
ATOM 3184 C CA . VAL A 1 405 ? -6.16 31.75 6.668 1 91.12 405 VAL A CA 1
ATOM 3185 C C . VAL A 1 405 ? -6.367 30.578 7.625 1 91.12 405 VAL A C 1
ATOM 3187 O O . VAL A 1 405 ? -5.41 30.047 8.195 1 91.12 405 VAL A O 1
ATOM 3190 N N . ILE A 1 406 ? -7.613 30.281 7.859 1 95.81 406 ILE A N 1
ATOM 3191 C CA . ILE A 1 406 ? -7.996 29.094 8.625 1 95.81 406 ILE A CA 1
ATOM 3192 C C . ILE A 1 406 ? -8.68 28.078 7.699 1 95.81 406 ILE A C 1
ATOM 3194 O O . ILE A 1 406 ? -9.719 28.375 7.109 1 95.81 406 ILE A O 1
ATOM 3198 N N . ASP A 1 407 ? -8.055 26.891 7.535 1 94.94 407 ASP A N 1
ATOM 3199 C CA . ASP A 1 407 ? -8.562 25.969 6.52 1 94.94 407 ASP A CA 1
ATOM 3200 C C . ASP A 1 407 ? -8.633 24.547 7.051 1 94.94 407 ASP A C 1
ATOM 3202 O O . ASP A 1 407 ? -8.156 24.266 8.148 1 94.94 407 ASP A O 1
ATOM 3206 N N . ALA A 1 408 ? -9.297 23.703 6.324 1 96.88 408 ALA A N 1
ATOM 3207 C CA . ALA A 1 408 ? -9.562 22.312 6.711 1 96.88 408 ALA A CA 1
ATOM 3208 C C . ALA A 1 408 ? -8.266 21.516 6.82 1 96.88 408 ALA A C 1
ATOM 3210 O O . ALA A 1 408 ? -8.07 20.766 7.77 1 96.88 408 ALA A O 1
ATOM 3211 N N . ASP A 1 409 ? -7.363 21.688 5.891 1 95.5 409 ASP A N 1
ATOM 3212 C CA . ASP A 1 409 ? -6.125 20.922 5.844 1 95.5 409 ASP A CA 1
ATOM 3213 C C . ASP A 1 409 ? -5.27 21.172 7.078 1 95.5 409 ASP A C 1
ATOM 3215 O O . ASP A 1 409 ? -4.754 20.234 7.688 1 95.5 409 ASP A O 1
ATOM 3219 N N . THR A 1 410 ? -5.148 22.406 7.434 1 96.5 410 THR A N 1
ATOM 3220 C CA . THR A 1 410 ? -4.352 22.766 8.602 1 96.5 410 THR A CA 1
ATOM 3221 C C . THR A 1 410 ? -4.914 22.125 9.867 1 96.5 410 THR A C 1
ATOM 3223 O O . THR A 1 410 ? -4.184 21.469 10.609 1 96.5 410 THR A O 1
ATOM 3226 N N . ASN A 1 411 ? -6.145 22.297 10.062 1 98.75 411 ASN A N 1
ATOM 3227 C CA . ASN A 1 411 ? -6.758 21.797 11.289 1 98.75 411 ASN A CA 1
ATOM 3228 C C . ASN A 1 411 ? -6.844 20.266 11.297 1 98.75 411 ASN A C 1
ATOM 3230 O O . ASN A 1 411 ? -6.754 19.656 12.359 1 98.75 411 ASN A O 1
ATOM 3234 N N . ALA A 1 412 ? -6.98 19.672 10.141 1 98.81 412 ALA A N 1
ATOM 3235 C CA . ALA A 1 412 ? -6.934 18.219 10.047 1 98.81 412 ALA A CA 1
ATOM 3236 C C . ALA A 1 412 ? -5.562 17.688 10.461 1 98.81 412 ALA A C 1
ATOM 3238 O O . ALA A 1 412 ? -5.465 16.719 11.219 1 98.81 412 ALA A O 1
ATOM 3239 N N . VAL A 1 413 ? -4.492 18.312 9.969 1 98.31 413 VAL A N 1
ATOM 3240 C CA . VAL A 1 413 ? -3.145 17.828 10.234 1 98.31 413 VAL A CA 1
ATOM 3241 C C . VAL A 1 413 ? -2.811 18.031 11.711 1 98.31 413 VAL A C 1
ATOM 3243 O O . VAL A 1 413 ? -2.125 17.203 12.32 1 98.31 413 VAL A O 1
ATOM 3246 N N . VAL A 1 414 ? -3.309 19.109 12.289 1 98.88 414 VAL A N 1
ATOM 3247 C CA . VAL A 1 414 ? -3.141 19.281 13.727 1 98.88 414 VAL A CA 1
ATOM 3248 C C . VAL A 1 414 ? -3.791 18.125 14.477 1 98.88 414 VAL A C 1
ATOM 3250 O O . VAL A 1 414 ? -3.174 17.516 15.352 1 98.88 414 VAL A O 1
ATOM 3253 N N . LEU A 1 415 ? -5 17.812 14.109 1 98.94 415 LEU A N 1
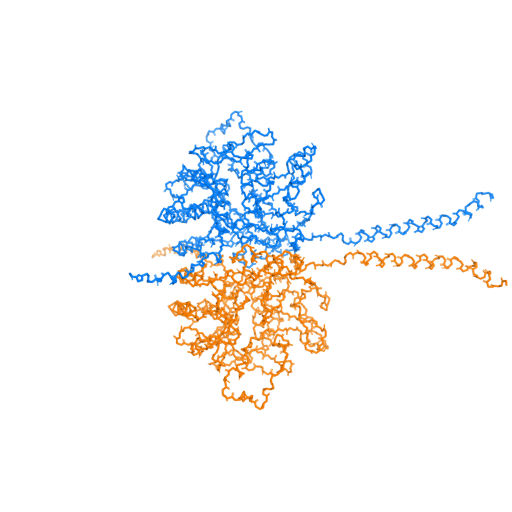ATOM 3254 C CA . LEU A 1 415 ? -5.711 16.719 14.75 1 98.94 415 LEU A CA 1
ATOM 3255 C C . LEU A 1 415 ? -4.988 15.391 14.508 1 98.94 415 LEU A C 1
ATOM 3257 O O . LEU A 1 415 ? -4.82 14.602 15.438 1 98.94 415 LEU A O 1
ATOM 3261 N N . GLU A 1 416 ? -4.539 15.141 13.266 1 98.88 416 GLU A N 1
ATOM 3262 C CA . GLU A 1 416 ? -3.816 13.914 12.945 1 98.88 416 GLU A CA 1
ATOM 3263 C C . GLU A 1 416 ? -2.529 13.797 13.758 1 98.88 416 GLU A C 1
ATOM 3265 O O . GLU A 1 416 ? -2.166 12.711 14.211 1 98.88 416 GLU A O 1
ATOM 3270 N N . SER A 1 417 ? -1.862 14.93 13.883 1 98.88 417 SER A N 1
ATOM 3271 C CA . SER A 1 417 ? -0.613 14.953 14.633 1 98.88 417 SER A CA 1
ATOM 3272 C C . SER A 1 417 ? -0.844 14.586 16.094 1 98.88 417 SER A C 1
ATOM 3274 O O . SER A 1 417 ? -0.108 13.773 16.672 1 98.88 417 SER A O 1
ATOM 3276 N N . LEU A 1 418 ? -1.857 15.148 16.656 1 98.94 418 LEU A N 1
ATOM 3277 C CA . LEU A 1 418 ? -2.158 14.875 18.047 1 98.94 418 LEU A CA 1
ATOM 3278 C C . LEU A 1 418 ? -2.67 13.445 18.234 1 98.94 418 LEU A C 1
ATOM 3280 O O . LEU A 1 418 ? -2.387 12.797 19.234 1 98.94 418 LEU A O 1
ATOM 3284 N N . ALA A 1 419 ? -3.393 12.953 17.297 1 98.69 419 ALA A N 1
ATOM 3285 C CA . ALA A 1 419 ? -3.814 11.555 17.328 1 98.69 419 ALA A CA 1
ATOM 3286 C C . ALA A 1 419 ? -2.613 10.617 17.25 1 98.69 419 ALA A C 1
ATOM 3288 O O . ALA A 1 419 ? -2.588 9.578 17.922 1 98.69 419 ALA A O 1
ATOM 3289 N N . TYR A 1 420 ? -1.656 10.977 16.422 1 98.19 420 TYR A N 1
ATOM 3290 C CA . TYR A 1 420 ? -0.439 10.18 16.312 1 98.19 420 TYR A CA 1
ATOM 3291 C C . TYR A 1 420 ? 0.289 10.125 17.656 1 98.19 420 TYR A C 1
ATOM 3293 O O . TYR A 1 420 ? 0.787 9.07 18.047 1 98.19 420 TYR A O 1
ATOM 3301 N N . ILE A 1 421 ? 0.362 11.234 18.312 1 98.25 421 ILE A N 1
ATOM 3302 C CA . ILE A 1 421 ? 1.019 11.289 19.625 1 98.25 421 ILE A CA 1
ATOM 3303 C C . ILE A 1 421 ? 0.319 10.344 20.594 1 98.25 421 ILE A C 1
ATOM 3305 O O . ILE A 1 421 ? 0.975 9.602 21.328 1 98.25 421 ILE A O 1
ATOM 3309 N N . ALA A 1 422 ? -0.953 10.305 20.516 1 97.56 422 ALA A N 1
ATOM 3310 C CA . ALA A 1 422 ? -1.746 9.57 21.5 1 97.56 422 ALA A CA 1
ATOM 3311 C C . ALA A 1 422 ? -1.775 8.078 21.172 1 97.56 422 ALA A C 1
ATOM 3313 O O . ALA A 1 422 ? -1.841 7.246 22.078 1 97.56 422 ALA A O 1
ATOM 3314 N N . GLY A 1 423 ? -1.766 7.77 19.906 1 95.62 423 GLY A N 1
ATOM 3315 C CA . GLY A 1 423 ? -2.043 6.371 19.625 1 95.62 423 GLY A CA 1
ATOM 3316 C C . GLY A 1 423 ? -1.295 5.844 18.406 1 95.62 423 GLY A C 1
ATOM 3317 O O . GLY A 1 423 ? -1.482 4.695 18.016 1 95.62 423 GLY A O 1
ATOM 3318 N N . GLY A 1 424 ? -0.484 6.641 17.812 1 95.44 424 GLY A N 1
ATOM 3319 C CA . GLY A 1 424 ? 0.251 6.203 16.625 1 95.44 424 GLY A CA 1
ATOM 3320 C C . GLY A 1 424 ? -0.443 6.555 15.328 1 95.44 424 GLY A C 1
ATOM 3321 O O . GLY A 1 424 ? -1.338 7.402 15.305 1 95.44 424 GLY A O 1
ATOM 3322 N N . GLN A 1 425 ? -0.015 5.902 14.234 1 97.25 425 GLN A N 1
ATOM 3323 C CA . GLN A 1 425 ? -0.496 6.227 12.898 1 97.25 425 GLN A CA 1
ATOM 3324 C C . GLN A 1 425 ? -1.982 5.91 12.758 1 97.25 425 GLN A C 1
ATOM 3326 O O . GLN A 1 425 ? -2.523 5.098 13.508 1 97.25 425 GLN A O 1
ATOM 3331 N N . LEU A 1 426 ? -2.584 6.504 11.758 1 98.12 426 LEU A N 1
ATOM 3332 C CA . LEU A 1 426 ? -4.027 6.355 11.602 1 98.12 426 LEU A CA 1
ATOM 3333 C C . LEU A 1 426 ? -4.379 4.965 11.086 1 98.12 426 LEU A C 1
ATOM 3335 O O . LEU A 1 426 ? -5.301 4.324 11.586 1 98.12 426 LEU A O 1
ATOM 3339 N N . LEU A 1 427 ? -3.701 4.527 10.039 1 98 427 LEU A N 1
ATOM 3340 C CA . LEU A 1 427 ? -3.836 3.133 9.625 1 98 427 LEU A CA 1
ATOM 3341 C C . LEU A 1 427 ? -2.846 2.248 10.375 1 98 427 LEU A C 1
ATOM 3343 O O . LEU A 1 427 ? -1.687 2.125 9.969 1 98 427 LEU A O 1
ATOM 3347 N N . CYS A 1 428 ? -3.326 1.602 11.422 1 96.31 428 CYS A N 1
ATOM 3348 C CA . CYS A 1 428 ? -2.49 0.82 12.328 1 96.31 428 CYS A CA 1
ATOM 3349 C C . CYS A 1 428 ? -3.152 -0.509 12.672 1 96.31 428 CYS A C 1
ATOM 3351 O O . CYS A 1 428 ? -4.031 -0.564 13.531 1 96.31 428 CYS A O 1
ATOM 3353 N N . LEU A 1 429 ? -2.631 -1.533 12.094 1 95.69 429 LEU A N 1
ATOM 3354 C CA . LEU A 1 429 ? -3.227 -2.84 12.344 1 95.69 429 LEU A CA 1
ATOM 3355 C C . LEU A 1 429 ? -2.801 -3.373 13.711 1 95.69 429 LEU A C 1
ATOM 3357 O O . LEU A 1 429 ? -3.551 -4.113 14.352 1 95.69 429 LEU A O 1
ATOM 3361 N N . GLY A 1 430 ? -1.639 -3.002 14.117 1 92.12 430 GLY A N 1
ATOM 3362 C CA . GLY A 1 430 ? -1.155 -3.432 15.422 1 92.12 430 GLY A CA 1
ATOM 3363 C C . GLY A 1 430 ? -1.859 -2.744 16.578 1 92.12 430 GLY A C 1
ATOM 3364 O O . GLY A 1 430 ? -1.824 -3.229 17.703 1 92.12 430 GLY A O 1
ATOM 3365 N N . CYS A 1 431 ? -2.502 -1.671 16.25 1 87.38 431 CYS A N 1
ATOM 3366 C CA . CYS A 1 431 ? -3.131 -0.869 17.297 1 87.38 431 CYS A CA 1
ATOM 3367 C C . CYS A 1 431 ? -4.52 -1.399 17.625 1 87.38 431 CYS A C 1
ATOM 3369 O O . CYS A 1 431 ? -5.168 -0.914 18.547 1 87.38 431 CYS A O 1
ATOM 3371 N N . GLN A 1 432 ? -4.969 -2.338 16.938 1 81.12 432 GLN A N 1
ATOM 3372 C CA . GLN A 1 432 ? -6.332 -2.834 17.078 1 81.12 432 GLN A CA 1
ATOM 3373 C C . GLN A 1 432 ? -6.449 -3.826 18.234 1 81.12 432 GLN A C 1
ATOM 3375 O O . GLN A 1 432 ? -7.547 -4.086 18.719 1 81.12 432 GLN A O 1
ATOM 3380 N N . HIS A 1 433 ? -5.273 -4.305 18.609 1 78.75 433 HIS A N 1
ATOM 3381 C CA . HIS A 1 433 ? -5.281 -5.375 19.594 1 78.75 433 HIS A CA 1
ATOM 3382 C C . HIS A 1 433 ? -5.828 -4.891 20.938 1 78.75 433 HIS A C 1
ATOM 3384 O O . HIS A 1 433 ? -5.383 -3.863 21.453 1 78.75 433 HIS A O 1
ATOM 3390 N N . THR A 1 434 ? -6.871 -5.426 21.453 1 66.88 434 THR A N 1
ATOM 3391 C CA . THR A 1 434 ? -7.418 -5.211 22.781 1 66.88 434 THR A CA 1
ATOM 3392 C C . THR A 1 434 ? -7.082 -6.383 23.703 1 66.88 434 THR A C 1
ATOM 3394 O O . THR A 1 434 ? -7.609 -7.484 23.531 1 66.88 434 THR A O 1
ATOM 3397 N N . PRO A 1 435 ? -6.039 -6.266 24.562 1 56.62 435 PRO A N 1
ATOM 3398 C CA . PRO A 1 435 ? -5.676 -7.398 25.422 1 56.62 435 PRO A CA 1
ATOM 3399 C C . PRO A 1 435 ? -6.855 -7.93 26.234 1 56.62 435 PRO A C 1
ATOM 3401 O O . PRO A 1 435 ? -7.75 -7.164 26.594 1 56.62 435 PRO A O 1
ATOM 3404 N N . SER A 1 436 ? -7.199 -9.164 26.094 1 47.66 436 SER A N 1
ATOM 3405 C CA . SER A 1 436 ? -8.203 -9.797 26.953 1 47.66 436 SER A CA 1
ATOM 3406 C C . SER A 1 436 ? -7.902 -9.562 28.422 1 47.66 436 SER A C 1
ATOM 3408 O O . SER A 1 436 ? -6.793 -9.828 28.891 1 47.66 436 SER A O 1
ATOM 3410 N N . THR A 1 437 ? -8.359 -8.586 29.094 1 42.31 437 THR A N 1
ATOM 3411 C CA . THR A 1 437 ? -8.281 -8.43 30.531 1 42.31 437 THR A CA 1
ATOM 3412 C C . THR A 1 437 ? -8.758 -9.695 31.234 1 42.31 437 THR A C 1
ATOM 3414 O O . THR A 1 437 ? -9.961 -9.898 31.422 1 42.31 437 THR A O 1
ATOM 3417 N N . ALA A 1 438 ? -8.492 -10.898 31.125 1 35.25 438 ALA A N 1
ATOM 3418 C CA . ALA A 1 438 ? -8.906 -11.945 32.062 1 35.25 438 ALA A CA 1
ATOM 3419 C C . ALA A 1 438 ? -8.422 -11.648 33.469 1 35.25 438 ALA A C 1
ATOM 3421 O O . ALA A 1 438 ? -8.828 -12.32 34.406 1 35.25 438 ALA A O 1
ATOM 3422 N N . THR A 1 439 ? -7.242 -11.25 33.906 1 33.03 439 THR A N 1
ATOM 3423 C CA . THR A 1 439 ? -6.789 -11.664 35.25 1 33.03 439 THR A CA 1
ATOM 3424 C C . THR A 1 439 ? -7.543 -10.906 36.312 1 33.03 439 THR A C 1
ATOM 3426 O O . THR A 1 439 ? -7.203 -11 37.5 1 33.03 439 THR A O 1
ATOM 3429 N N . ALA A 1 440 ? -8.273 -9.906 36.312 1 31.38 440 ALA A N 1
ATOM 3430 C CA . ALA A 1 440 ? -8.414 -9.227 37.594 1 31.38 440 ALA A CA 1
ATOM 3431 C C . ALA A 1 440 ? -9.227 -10.07 38.562 1 31.38 440 ALA A C 1
ATOM 3433 O O . ALA A 1 440 ? -9.523 -9.625 39.688 1 31.38 440 ALA A O 1
ATOM 3434 N N . SER A 1 441 ? -10.055 -11.148 38.25 1 30.3 441 SER A N 1
ATOM 3435 C CA . SER A 1 441 ? -10.883 -11.359 39.438 1 30.3 441 SER A CA 1
ATOM 3436 C C . SER A 1 441 ? -10.109 -12.047 40.531 1 30.3 441 SER A C 1
ATOM 3438 O O . SER A 1 441 ? -9.938 -13.266 40.531 1 30.3 441 SER A O 1
ATOM 3440 N N . ALA A 1 442 ? -8.875 -11.758 40.938 1 32.44 442 ALA A N 1
ATOM 3441 C CA . ALA A 1 442 ? -8.469 -12.18 42.281 1 32.44 442 ALA A CA 1
ATOM 3442 C C . ALA A 1 442 ? -9.469 -11.711 43.312 1 32.44 442 ALA A C 1
ATOM 3444 O O . ALA A 1 442 ? -9.797 -10.523 43.406 1 32.44 442 ALA A O 1
ATOM 3445 N N . GLY A 1 443 ? -10.367 -12.609 43.812 1 27.47 443 GLY A N 1
ATOM 3446 C CA . GLY A 1 443 ? -11.242 -12.672 44.969 1 27.47 443 GLY A CA 1
ATOM 3447 C C . GLY A 1 443 ? -10.555 -12.234 46.25 1 27.47 443 GLY A C 1
ATOM 3448 O O . GLY A 1 443 ? -9.516 -12.789 46.625 1 27.47 443 GLY A O 1
ATOM 3449 N N . VAL A 1 444 ? -10.422 -11.055 46.594 1 26.52 444 VAL A N 1
ATOM 3450 C CA . VAL A 1 444 ? -10.328 -10.664 48 1 26.52 444 VAL A CA 1
ATOM 3451 C C . VAL A 1 444 ? -11.391 -11.398 48.812 1 26.52 444 VAL A C 1
ATOM 3453 O O . VAL A 1 444 ? -12.586 -11.312 48.5 1 26.52 444 VAL A O 1
ATOM 3456 N N . THR A 1 445 ? -11.031 -12.594 49.312 1 28.53 445 THR A N 1
ATOM 3457 C CA . THR A 1 445 ? -11.648 -13.117 50.531 1 28.53 445 THR A CA 1
ATOM 3458 C C . THR A 1 445 ? -11.797 -12.016 51.594 1 28.53 445 THR A C 1
ATOM 3460 O O . THR A 1 445 ? -10.852 -11.258 51.844 1 28.53 445 THR A O 1
ATOM 3463 N N . PRO A 1 446 ? -13 -12.039 52.156 1 27.17 446 PRO A N 1
ATOM 3464 C CA . PRO A 1 446 ? -13.086 -11.32 53.438 1 27.17 446 PRO A CA 1
ATOM 3465 C C . PRO A 1 446 ? -12.086 -11.82 54.469 1 27.17 446 PRO A C 1
ATOM 3467 O O . PRO A 1 446 ? -11.664 -12.984 54.406 1 27.17 446 PRO A O 1
ATOM 3470 N N . MET B 1 1 ? 78.875 -1.445 -20.734 1 36.97 1 MET B N 1
ATOM 3471 C CA . MET B 1 1 ? 78.562 -0.184 -21.422 1 36.97 1 MET B CA 1
ATOM 3472 C C . MET B 1 1 ? 77.312 -0.284 -22.25 1 36.97 1 MET B C 1
ATOM 3474 O O . MET B 1 1 ? 76.75 0.735 -22.641 1 36.97 1 MET B O 1
ATOM 3478 N N . LYS B 1 2 ? 77.062 -1.601 -22.812 1 47.66 2 LYS B N 1
ATOM 3479 C CA . LYS B 1 2 ? 76 -1.811 -23.781 1 47.66 2 LYS B CA 1
ATOM 3480 C C . LYS B 1 2 ? 74.625 -1.849 -23.109 1 47.66 2 LYS B C 1
ATOM 3482 O O . LYS B 1 2 ? 73.625 -1.546 -23.734 1 47.66 2 LYS B O 1
ATOM 3487 N N . VAL B 1 3 ? 74.562 -2.275 -21.938 1 53.78 3 VAL B N 1
ATOM 3488 C CA . VAL B 1 3 ? 73.312 -2.395 -21.219 1 53.78 3 VAL B CA 1
ATOM 3489 C C . VAL B 1 3 ? 72.812 -1.008 -20.844 1 53.78 3 VAL B C 1
ATOM 3491 O O . VAL B 1 3 ? 71.625 -0.757 -20.891 1 53.78 3 VAL B O 1
ATOM 3494 N N . SER B 1 4 ? 73.75 -0.054 -20.641 1 54.59 4 SER B N 1
ATOM 3495 C CA . SER B 1 4 ? 73.375 1.297 -20.234 1 54.59 4 SER B CA 1
ATOM 3496 C C . SER B 1 4 ? 72.75 2.078 -21.406 1 54.59 4 SER B C 1
ATOM 3498 O O . SER B 1 4 ? 71.875 2.887 -21.219 1 54.59 4 SER B O 1
ATOM 3500 N N . SER B 1 5 ? 73.312 1.86 -22.625 1 55.06 5 SER B N 1
ATOM 3501 C CA . SER B 1 5 ? 72.875 2.57 -23.797 1 55.06 5 SER B CA 1
ATOM 3502 C C . SER B 1 5 ? 71.5 2.049 -24.234 1 55.06 5 SER B C 1
ATOM 3504 O O . SER B 1 5 ? 70.625 2.812 -24.703 1 55.06 5 SER B O 1
ATOM 3506 N N . ALA B 1 6 ? 71.312 0.753 -24.047 1 57.5 6 ALA B N 1
ATOM 3507 C CA . ALA B 1 6 ? 70.062 0.159 -24.422 1 57.5 6 ALA B CA 1
ATOM 3508 C C . ALA B 1 6 ? 68.938 0.598 -23.469 1 57.5 6 ALA B C 1
ATOM 3510 O O . ALA B 1 6 ? 67.812 0.81 -23.875 1 57.5 6 ALA B O 1
ATOM 3511 N N . LEU B 1 7 ? 69.312 0.817 -22.266 1 56.34 7 LEU B N 1
ATOM 3512 C CA . LEU B 1 7 ? 68.375 1.268 -21.266 1 56.34 7 LEU B CA 1
ATOM 3513 C C . LEU B 1 7 ? 68 2.73 -21.5 1 56.34 7 LEU B C 1
ATOM 3515 O O . LEU B 1 7 ? 66.812 3.127 -21.266 1 56.34 7 LEU B O 1
ATOM 3519 N N . LEU B 1 8 ? 68.938 3.475 -22.109 1 59.5 8 LEU B N 1
ATOM 3520 C CA . LEU B 1 8 ? 68.688 4.875 -22.422 1 59.5 8 LEU B CA 1
ATOM 3521 C C . LEU B 1 8 ? 67.75 4.992 -23.609 1 59.5 8 LEU B C 1
ATOM 3523 O O . LEU B 1 8 ? 66.875 5.859 -23.609 1 59.5 8 LEU B O 1
ATOM 3527 N N . SER B 1 9 ? 67.938 4.109 -24.625 1 60.72 9 SER B N 1
ATOM 3528 C CA . SER B 1 9 ? 67 4.141 -25.766 1 60.72 9 SER B CA 1
ATOM 3529 C C . SER B 1 9 ? 65.625 3.6 -25.391 1 60.72 9 SER B C 1
ATOM 3531 O O . SER B 1 9 ? 64.625 4.035 -25.938 1 60.72 9 SER B O 1
ATOM 3533 N N . ALA B 1 10 ? 65.688 2.674 -24.484 1 60.22 10 ALA B N 1
ATOM 3534 C CA . ALA B 1 10 ? 64.438 2.062 -24.047 1 60.22 10 ALA B CA 1
ATOM 3535 C C . ALA B 1 10 ? 63.75 2.906 -22.953 1 60.22 10 ALA B C 1
ATOM 3537 O O . ALA B 1 10 ? 62.656 2.57 -22.484 1 60.22 10 ALA B O 1
ATOM 3538 N N . ARG B 1 11 ? 64.5 3.967 -22.641 1 61.16 11 ARG B N 1
ATOM 3539 C CA . ARG B 1 11 ? 64 4.844 -21.594 1 61.16 11 ARG B CA 1
ATOM 3540 C C . ARG B 1 11 ? 62.656 5.465 -22 1 61.16 11 ARG B C 1
ATOM 3542 O O . ARG B 1 11 ? 61.75 5.574 -21.172 1 61.16 11 ARG B O 1
ATOM 3549 N N . SER B 1 12 ? 62.656 5.781 -23.281 1 62.72 12 SER B N 1
ATOM 3550 C CA . SER B 1 12 ? 61.406 6.367 -23.75 1 62.72 12 SER B CA 1
ATOM 3551 C C . SER B 1 12 ? 60.281 5.348 -23.719 1 62.72 12 SER B C 1
ATOM 3553 O O . SER B 1 12 ? 59.125 5.68 -23.344 1 62.72 12 SER B O 1
ATOM 3555 N N . TYR B 1 13 ? 60.688 4.145 -24.094 1 61.53 13 TYR B N 1
ATOM 3556 C CA . TYR B 1 13 ? 59.656 3.104 -24.094 1 61.53 13 TYR B CA 1
ATOM 3557 C C . TYR B 1 13 ? 59.281 2.725 -22.656 1 61.53 13 TYR B C 1
ATOM 3559 O O . TYR B 1 13 ? 58.094 2.504 -22.375 1 61.53 13 TYR B O 1
ATOM 3567 N N . ILE B 1 14 ? 60.25 2.725 -21.781 1 64.69 14 ILE B N 1
ATOM 3568 C CA . ILE B 1 14 ? 60 2.393 -20.375 1 64.69 14 ILE B CA 1
ATOM 3569 C C . ILE B 1 14 ? 59.156 3.494 -19.734 1 64.69 14 ILE B C 1
ATOM 3571 O O . ILE B 1 14 ? 58.219 3.211 -18.984 1 64.69 14 ILE B O 1
ATOM 3575 N N . THR B 1 15 ? 59.438 4.781 -20.094 1 66.31 15 THR B N 1
ATOM 3576 C CA . THR B 1 15 ? 58.656 5.891 -19.562 1 66.31 15 THR B CA 1
ATOM 3577 C C . THR B 1 15 ? 57.219 5.832 -20.062 1 66.31 15 THR B C 1
ATOM 3579 O O . THR B 1 15 ? 56.281 6.102 -19.312 1 66.31 15 THR B O 1
ATOM 3582 N N . ILE B 1 16 ? 57.094 5.41 -21.297 1 62.88 16 ILE B N 1
ATOM 3583 C CA . ILE B 1 16 ? 55.75 5.262 -21.859 1 62.88 16 ILE B CA 1
ATOM 3584 C C . ILE B 1 16 ? 55.031 4.09 -21.203 1 62.88 16 ILE B C 1
ATOM 3586 O O . ILE B 1 16 ? 53.875 4.191 -20.859 1 62.88 16 ILE B O 1
ATOM 3590 N N . LEU B 1 17 ? 55.781 3.014 -20.969 1 67.5 17 LEU B N 1
ATOM 3591 C CA . LEU B 1 17 ? 55.219 1.833 -20.344 1 67.5 17 LEU B CA 1
ATOM 3592 C 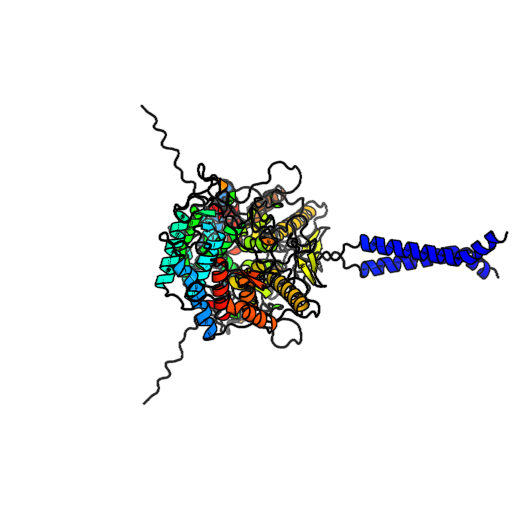C . LEU B 1 17 ? 54.812 2.121 -18.891 1 67.5 17 LEU B C 1
ATOM 3594 O O . LEU B 1 17 ? 53.75 1.696 -18.422 1 67.5 17 LEU B O 1
ATOM 3598 N N . VAL B 1 18 ? 55.688 2.855 -18.234 1 71.31 18 VAL B N 1
ATOM 3599 C CA . VAL B 1 18 ? 55.406 3.23 -16.859 1 71.31 18 VAL B CA 1
ATOM 3600 C C . VAL B 1 18 ? 54.219 4.195 -16.812 1 71.31 18 VAL B C 1
ATOM 3602 O O . VAL B 1 18 ? 53.344 4.086 -15.945 1 71.31 18 VAL B O 1
ATOM 3605 N N . GLY B 1 19 ? 54.219 5.117 -17.75 1 66.69 19 GLY B N 1
ATOM 3606 C CA . GLY B 1 19 ? 53.062 6 -17.859 1 66.69 19 GLY B CA 1
ATOM 3607 C C . GLY B 1 19 ? 51.75 5.262 -18.125 1 66.69 19 GLY B C 1
ATOM 3608 O O . GLY B 1 19 ? 50.719 5.547 -17.5 1 66.69 19 GLY B O 1
ATOM 3609 N N . PHE B 1 20 ? 51.844 4.242 -19.016 1 65.88 20 PHE B N 1
ATOM 3610 C CA . PHE B 1 20 ? 50.688 3.41 -19.312 1 65.88 20 PHE B CA 1
ATOM 3611 C C . PHE B 1 20 ? 50.281 2.602 -18.078 1 65.88 20 PHE B C 1
ATOM 3613 O O . PHE B 1 20 ? 49.062 2.469 -17.797 1 65.88 20 PHE B O 1
ATOM 3620 N N . LEU B 1 21 ? 51.219 2.125 -17.359 1 70 21 LEU B N 1
ATOM 3621 C CA . LEU B 1 21 ? 50.938 1.332 -16.172 1 70 21 LEU B CA 1
ATOM 3622 C C . LEU B 1 21 ? 50.344 2.205 -15.062 1 70 21 LEU B C 1
ATOM 3624 O O . LEU B 1 21 ? 49.406 1.787 -14.367 1 70 21 LEU B O 1
ATOM 3628 N N . ILE B 1 22 ? 50.812 3.377 -14.969 1 70.62 22 ILE B N 1
ATOM 3629 C CA . ILE B 1 22 ? 50.25 4.312 -13.992 1 70.62 22 ILE B CA 1
ATOM 3630 C C . ILE B 1 22 ? 48.844 4.742 -14.422 1 70.62 22 ILE B C 1
ATOM 3632 O O . ILE B 1 22 ? 47.938 4.789 -13.602 1 70.62 22 ILE B O 1
ATOM 3636 N N . GLY B 1 23 ? 48.719 5.039 -15.656 1 63.53 23 GLY B N 1
ATOM 3637 C CA . GLY B 1 23 ? 47.375 5.344 -16.172 1 63.53 23 GLY B CA 1
ATOM 3638 C C . GLY B 1 23 ? 46.406 4.219 -15.953 1 63.53 23 GLY B C 1
ATOM 3639 O O . GLY B 1 23 ? 45.281 4.453 -15.516 1 63.53 23 GLY B O 1
ATOM 3640 N N . PHE B 1 24 ? 46.812 3.033 -16.234 1 65.25 24 PHE B N 1
ATOM 3641 C CA . PHE B 1 24 ? 46 1.85 -16.016 1 65.25 24 PHE B CA 1
ATOM 3642 C C . PHE B 1 24 ? 45.688 1.671 -14.531 1 65.25 24 PHE B C 1
ATOM 3644 O O . PHE B 1 24 ? 44.562 1.358 -14.156 1 65.25 24 PHE B O 1
ATOM 3651 N N . ALA B 1 25 ? 46.625 1.896 -13.758 1 66.06 25 ALA B N 1
ATOM 3652 C CA . ALA B 1 25 ? 46.406 1.788 -12.312 1 66.06 25 ALA B CA 1
ATOM 3653 C C . ALA B 1 25 ? 45.438 2.846 -11.812 1 66.06 25 ALA B C 1
ATOM 3655 O O . ALA B 1 25 ? 44.594 2.566 -10.953 1 66.06 25 ALA B O 1
ATOM 3656 N N . VAL B 1 26 ? 45.5 3.955 -12.281 1 64.06 26 VAL B N 1
ATOM 3657 C CA . VAL B 1 26 ? 44.594 5.023 -11.914 1 64.06 26 VAL B CA 1
ATOM 3658 C C . VAL B 1 26 ? 43.188 4.684 -12.391 1 64.06 26 VAL B C 1
ATOM 3660 O O . VAL B 1 26 ? 42.188 4.867 -11.656 1 64.06 26 VAL B O 1
ATOM 3663 N N . VAL B 1 27 ? 43.062 4.227 -13.594 1 57.56 27 VAL B N 1
ATOM 3664 C CA . VAL B 1 27 ? 41.75 3.828 -14.117 1 57.56 27 VAL B CA 1
ATOM 3665 C C . VAL B 1 27 ? 41.156 2.717 -13.25 1 57.56 27 VAL B C 1
ATOM 3667 O O . VAL B 1 27 ? 40 2.764 -12.883 1 57.56 27 VAL B O 1
ATOM 3670 N N . VAL B 1 28 ? 41.969 1.779 -13 1 59.53 28 VAL B N 1
ATOM 3671 C CA . VAL B 1 28 ? 41.531 0.693 -12.133 1 59.53 28 VAL B CA 1
ATOM 3672 C C . VAL B 1 28 ? 41.188 1.238 -10.742 1 59.53 28 VAL B C 1
ATOM 3674 O O . VAL B 1 28 ? 40.188 0.841 -10.141 1 59.53 28 VAL B O 1
ATOM 3677 N N . TRP B 1 29 ? 41.969 2.109 -10.32 1 59.34 29 TRP B N 1
ATOM 3678 C CA . TRP B 1 29 ? 41.75 2.736 -9.023 1 59.34 29 TRP B CA 1
ATOM 3679 C C . TRP B 1 29 ? 40.469 3.561 -9.047 1 59.34 29 TRP B C 1
ATOM 3681 O O . TRP B 1 29 ? 39.656 3.484 -8.125 1 59.34 29 TRP B O 1
ATOM 3691 N N . VAL B 1 30 ? 40.312 4.352 -9.992 1 52.44 30 VAL B N 1
ATOM 3692 C CA . VAL B 1 30 ? 39.094 5.141 -10.156 1 52.44 30 VAL B CA 1
ATOM 3693 C C . VAL B 1 30 ? 37.906 4.211 -10.352 1 52.44 30 VAL B C 1
ATOM 3695 O O . VAL B 1 30 ? 36.844 4.438 -9.781 1 52.44 30 VAL B O 1
ATOM 3698 N N . GLU B 1 31 ? 38.094 3.254 -11.273 1 47.56 31 GLU B N 1
ATOM 3699 C CA . GLU B 1 31 ? 37.062 2.242 -11.453 1 47.56 31 GLU B CA 1
ATOM 3700 C C . GLU B 1 31 ? 36.719 1.557 -10.133 1 47.56 31 GLU B C 1
ATOM 3702 O O . GLU B 1 31 ? 35.531 1.285 -9.852 1 47.56 31 GLU B O 1
ATOM 3707 N N . ARG B 1 32 ? 37.719 1.251 -9.5 1 46.78 32 ARG B N 1
ATOM 3708 C CA . ARG B 1 32 ? 37.5 0.635 -8.195 1 46.78 32 ARG B CA 1
ATOM 3709 C C . ARG B 1 32 ? 36.875 1.615 -7.227 1 46.78 32 ARG B C 1
ATOM 3711 O O . ARG B 1 32 ? 36.156 1.204 -6.301 1 46.78 32 ARG B O 1
ATOM 3718 N N . GLN B 1 33 ? 37.344 2.789 -7.352 1 41.53 33 GLN B N 1
ATOM 3719 C CA . GLN B 1 33 ? 36.719 3.816 -6.523 1 41.53 33 GLN B CA 1
ATOM 3720 C C . GLN B 1 33 ? 35.375 4.266 -7.117 1 41.53 33 GLN B C 1
ATOM 3722 O O . GLN B 1 33 ? 34.625 4.988 -6.469 1 41.53 33 GLN B O 1
ATOM 3727 N N . MET B 1 34 ? 35.344 4.152 -8.398 1 37.53 34 MET B N 1
ATOM 3728 C CA . MET B 1 34 ? 34.062 4.441 -9.016 1 37.53 34 MET B CA 1
ATOM 3729 C C . MET B 1 34 ? 32.969 3.574 -8.406 1 37.53 34 MET B C 1
ATOM 3731 O O . MET B 1 34 ? 33.094 2.352 -8.336 1 37.53 34 MET B O 1
ATOM 3735 N N . PRO B 1 35 ? 32.219 4.09 -7.621 1 33.62 35 PRO B N 1
ATOM 3736 C CA . PRO B 1 35 ? 31.172 3.195 -7.156 1 33.62 35 PRO B CA 1
ATOM 3737 C C . PRO B 1 35 ? 30.438 2.508 -8.305 1 33.62 35 PRO B C 1
ATOM 3739 O O . PRO B 1 35 ? 30.203 3.115 -9.352 1 33.62 35 PRO B O 1
ATOM 3742 N N . THR B 1 36 ? 30.781 1.307 -8.75 1 35.19 36 THR B N 1
ATOM 3743 C CA . THR B 1 36 ? 29.938 0.526 -9.648 1 35.19 36 THR B CA 1
ATOM 3744 C C . THR B 1 36 ? 28.5 1.006 -9.594 1 35.19 36 THR B C 1
ATOM 3746 O O . THR B 1 36 ? 28 1.365 -8.531 1 35.19 36 THR B O 1
ATOM 3749 N N . ARG B 1 37 ? 27.984 1.471 -10.781 1 36.09 37 ARG B N 1
ATOM 3750 C CA . ARG B 1 37 ? 26.547 1.684 -10.836 1 36.09 37 ARG B CA 1
ATOM 3751 C C . ARG B 1 37 ? 25.812 0.653 -9.992 1 36.09 37 ARG B C 1
ATOM 3753 O O . ARG B 1 37 ? 25.625 -0.49 -10.414 1 36.09 37 ARG B O 1
ATOM 3760 N N . VAL B 1 38 ? 26.125 0.543 -8.812 1 37.84 38 VAL B N 1
ATOM 3761 C CA . VAL B 1 38 ? 25.344 -0.372 -7.992 1 37.84 38 VAL B CA 1
ATOM 3762 C C . VAL B 1 38 ? 23.875 0.033 -8.031 1 37.84 38 VAL B C 1
ATOM 3764 O O . VAL B 1 38 ? 23.5 1.1 -7.531 1 37.84 38 VAL B O 1
ATOM 3767 N N . GLU B 1 39 ? 23.203 -0.309 -9.289 1 42.44 39 GLU B N 1
ATOM 3768 C CA . GLU B 1 39 ? 21.75 -0.178 -9.234 1 42.44 39 GLU B CA 1
ATOM 3769 C C . GLU B 1 39 ? 21.203 -0.698 -7.91 1 42.44 39 GLU B C 1
ATOM 3771 O O . GLU B 1 39 ? 21.516 -1.812 -7.492 1 42.44 39 GLU B O 1
ATOM 3776 N N . SER B 1 40 ? 20.938 0.223 -7.09 1 46.56 40 SER B N 1
ATOM 3777 C CA . SER B 1 40 ? 20.312 -0.195 -5.84 1 46.56 40 SER B CA 1
ATOM 3778 C C . SER B 1 40 ? 18.984 -0.913 -6.102 1 46.56 40 SER B C 1
ATOM 3780 O O . SER B 1 40 ? 18.312 -0.636 -7.09 1 46.56 40 SER B O 1
ATOM 3782 N N . SER B 1 41 ? 18.875 -2.111 -5.527 1 43.81 41 SER B N 1
ATOM 3783 C CA . SER B 1 41 ? 17.625 -2.865 -5.613 1 43.81 41 SER B CA 1
ATOM 3784 C C . SER B 1 41 ? 16.422 -1.972 -5.336 1 43.81 41 SER B C 1
ATOM 3786 O O . SER B 1 41 ? 15.297 -2.307 -5.707 1 43.81 41 SER B O 1
ATOM 3788 N N . SER B 1 42 ? 16.875 -0.799 -4.645 1 55 42 SER B N 1
ATOM 3789 C CA . SER B 1 42 ? 15.859 0.21 -4.387 1 55 42 SER B CA 1
ATOM 3790 C C . SER B 1 42 ? 15.852 1.281 -5.473 1 55 42 SER B C 1
ATOM 3792 O O . SER B 1 42 ? 16.891 1.56 -6.082 1 55 42 SER B O 1
ATOM 3794 N N . GLY B 1 43 ? 14.742 1.385 -6.43 1 62.97 43 GLY B N 1
ATOM 3795 C CA . GLY B 1 43 ? 14.648 2.43 -7.438 1 62.97 43 GLY B CA 1
ATOM 3796 C C . GLY B 1 43 ? 14.539 1.89 -8.852 1 62.97 43 GLY B C 1
ATOM 3797 O O . GLY B 1 43 ? 15 2.527 -9.805 1 62.97 43 GLY B O 1
ATOM 3798 N N . ILE B 1 44 ? 14.234 0.702 -8.891 1 74.56 44 ILE B N 1
ATOM 3799 C CA . ILE B 1 44 ? 14.039 0.09 -10.203 1 74.56 44 ILE B CA 1
ATOM 3800 C C . ILE B 1 44 ? 12.883 0.774 -10.922 1 74.56 44 ILE B C 1
ATOM 3802 O O . ILE B 1 44 ? 11.789 0.91 -10.367 1 74.56 44 ILE B O 1
ATOM 3806 N N . THR B 1 45 ? 13.273 1.288 -12.133 1 78.94 45 THR B N 1
ATOM 3807 C CA . THR B 1 45 ? 12.273 1.916 -12.984 1 78.94 45 THR B CA 1
ATOM 3808 C C . THR B 1 45 ? 11.977 1.042 -14.203 1 78.94 45 THR B C 1
ATOM 3810 O O . THR B 1 45 ? 12.742 0.136 -14.523 1 78.94 45 THR B O 1
ATOM 3813 N N . LEU B 1 46 ? 10.898 1.268 -14.789 1 85.44 46 LEU B N 1
ATOM 3814 C CA . LEU B 1 46 ? 10.492 0.487 -15.961 1 85.44 46 LEU B CA 1
ATOM 3815 C C . LEU B 1 46 ? 11.422 0.751 -17.141 1 85.44 46 LEU B C 1
ATOM 3817 O O . LEU B 1 46 ? 11.734 1.905 -17.438 1 85.44 46 LEU B O 1
ATOM 3821 N N . SER B 1 47 ? 11.844 -0.292 -17.719 1 84.75 47 SER B N 1
ATOM 3822 C CA . SER B 1 47 ? 12.641 -0.173 -18.938 1 84.75 47 SER B CA 1
ATOM 3823 C C . SER B 1 47 ? 11.797 0.272 -20.125 1 84.75 47 SER B C 1
ATOM 3825 O O . SER B 1 47 ? 10.57 0.108 -20.109 1 84.75 47 SER B O 1
ATOM 3827 N N . ASP B 1 48 ? 12.484 0.793 -21.156 1 79.94 48 ASP B N 1
ATOM 3828 C CA . ASP B 1 48 ? 11.797 1.28 -22.359 1 79.94 48 ASP B CA 1
ATOM 3829 C C . ASP B 1 48 ? 11.133 0.133 -23.109 1 79.94 48 ASP B C 1
ATOM 3831 O O . ASP B 1 48 ? 10.133 0.337 -23.812 1 79.94 48 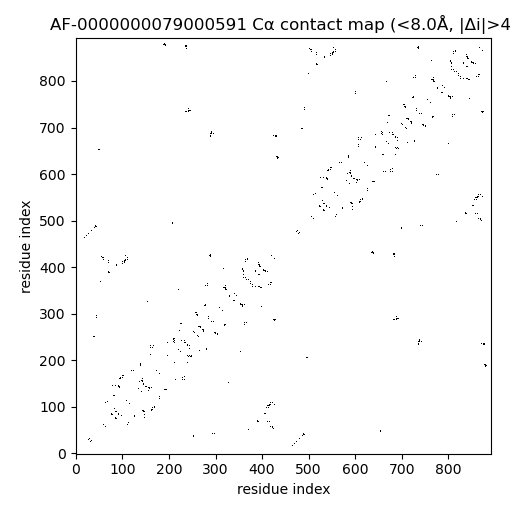ASP B O 1
ATOM 3835 N N . ASP B 1 49 ? 11.664 -0.984 -22.938 1 85.88 49 ASP B N 1
ATOM 3836 C CA . ASP B 1 49 ? 11.156 -2.113 -23.703 1 85.88 49 ASP B CA 1
ATOM 3837 C C . ASP B 1 49 ? 10.141 -2.916 -22.906 1 85.88 49 ASP B C 1
ATOM 3839 O O . ASP B 1 49 ? 9.719 -3.998 -23.312 1 85.88 49 ASP B O 1
ATOM 3843 N N . PHE B 1 50 ? 9.82 -2.406 -21.75 1 89.75 50 PHE B N 1
ATOM 3844 C CA . PHE B 1 50 ? 8.734 -3.053 -21.016 1 89.75 50 PHE B CA 1
ATOM 3845 C C . PHE B 1 50 ? 7.477 -3.139 -21.859 1 89.75 50 PHE B C 1
ATOM 3847 O O . PHE B 1 50 ? 7.023 -2.129 -22.406 1 89.75 50 PHE B O 1
ATOM 3854 N N . PRO B 1 51 ? 6.871 -4.281 -21.984 1 88.81 51 PRO B N 1
ATOM 3855 C CA . PRO B 1 51 ? 5.742 -4.445 -22.906 1 88.81 51 PRO B CA 1
ATOM 3856 C C . PRO B 1 51 ? 4.426 -3.949 -22.312 1 88.81 51 PRO B C 1
ATOM 3858 O O . PRO B 1 51 ? 4.27 -3.902 -21.094 1 88.81 51 PRO B O 1
ATOM 3861 N N . PRO B 1 52 ? 3.529 -3.559 -23.219 1 84.62 52 PRO B N 1
ATOM 3862 C CA . PRO B 1 52 ? 2.176 -3.334 -22.719 1 84.62 52 PRO B CA 1
ATOM 3863 C C . PRO B 1 52 ? 1.539 -4.602 -22.156 1 84.62 52 PRO B C 1
ATOM 3865 O O . PRO B 1 52 ? 1.749 -5.691 -22.688 1 84.62 52 PRO B O 1
ATOM 3868 N N . LEU B 1 53 ? 0.867 -4.457 -21.109 1 89.12 53 LEU B N 1
ATOM 3869 C CA . LEU B 1 53 ? 0.199 -5.605 -20.5 1 89.12 53 LEU B CA 1
ATOM 3870 C C . LEU B 1 53 ? -1.151 -5.855 -21.172 1 89.12 53 LEU B C 1
ATOM 3872 O O . LEU B 1 53 ? -1.821 -4.914 -21.594 1 89.12 53 LEU B O 1
ATOM 3876 N N . PRO B 1 54 ? -1.521 -7.074 -21.172 1 91.62 54 PRO B N 1
ATOM 3877 C CA . PRO B 1 54 ? -2.742 -7.43 -21.906 1 91.62 54 PRO B CA 1
ATOM 3878 C C . PRO B 1 54 ? -4.008 -6.938 -21.203 1 91.62 54 PRO B C 1
ATOM 3880 O O . PRO B 1 54 ? -4.07 -6.918 -19.969 1 91.62 54 PRO B O 1
ATOM 3883 N N . ASP B 1 55 ? -5.039 -6.699 -22.031 1 89.56 55 ASP B N 1
ATOM 3884 C CA . ASP B 1 55 ? -6.352 -6.332 -21.516 1 89.56 55 ASP B CA 1
ATOM 3885 C C . ASP B 1 55 ? -7.117 -7.566 -21.031 1 89.56 55 ASP B C 1
ATOM 3887 O O . ASP B 1 55 ? -6.852 -8.68 -21.484 1 89.56 55 ASP B O 1
ATOM 3891 N N . ALA B 1 56 ? -8.039 -7.277 -20.172 1 93.75 56 ALA B N 1
ATOM 3892 C CA . ALA B 1 56 ? -8.938 -8.352 -19.766 1 93.75 56 ALA B CA 1
ATOM 3893 C C . ALA B 1 56 ? -9.789 -8.836 -20.938 1 93.75 56 ALA B C 1
ATOM 3895 O O . ALA B 1 56 ? -10.102 -8.062 -21.844 1 93.75 56 ALA B O 1
ATOM 3896 N N . ARG B 1 57 ? -10.141 -10.078 -20.891 1 96.19 57 ARG B N 1
ATOM 3897 C CA . ARG B 1 57 ? -11 -10.719 -21.891 1 96.19 57 ARG B CA 1
ATOM 3898 C C . ARG B 1 57 ? -11.75 -11.898 -21.281 1 96.19 57 ARG B C 1
ATOM 3900 O O . ARG B 1 57 ? -11.344 -12.438 -20.25 1 96.19 57 ARG B O 1
ATOM 3907 N N . PRO B 1 58 ? -12.844 -12.25 -21.906 1 97.12 58 PRO B N 1
ATOM 3908 C CA . PRO B 1 58 ? -13.508 -13.461 -21.422 1 97.12 58 PRO B CA 1
ATOM 3909 C C . PRO B 1 58 ? -12.633 -14.703 -21.547 1 97.12 58 PRO B C 1
ATOM 3911 O O . PRO B 1 58 ? -11.75 -14.766 -22.406 1 97.12 58 PRO B O 1
ATOM 3914 N N . LEU B 1 59 ? -12.875 -15.625 -20.719 1 98.38 59 LEU B N 1
ATOM 3915 C CA . LEU B 1 59 ? -12.141 -16.891 -20.766 1 98.38 59 LEU B CA 1
ATOM 3916 C C . LEU B 1 59 ? -12.586 -17.719 -21.969 1 98.38 59 LEU B C 1
ATOM 3918 O O . LEU B 1 59 ? -13.758 -17.688 -22.359 1 98.38 59 LEU B O 1
ATOM 3922 N N . THR B 1 60 ? -11.648 -18.422 -22.578 1 98.19 60 THR B N 1
ATOM 3923 C CA . THR B 1 60 ? -12.008 -19.453 -23.531 1 98.19 60 THR B CA 1
ATOM 3924 C C . THR B 1 60 ? -12.68 -20.625 -22.828 1 98.19 60 THR B C 1
ATOM 3926 O O . THR B 1 60 ? -12.664 -20.719 -21.594 1 98.19 60 THR B O 1
ATOM 3929 N N . PHE B 1 61 ? -13.273 -21.469 -23.578 1 97.88 61 PHE B N 1
ATOM 3930 C CA . PHE B 1 61 ? -13.922 -22.656 -23.016 1 97.88 61 PHE B CA 1
ATOM 3931 C C . PHE B 1 61 ? -12.945 -23.484 -22.203 1 97.88 61 PHE B C 1
ATOM 3933 O O . PHE B 1 61 ? -13.25 -23.875 -21.078 1 97.88 61 PHE B O 1
ATOM 3940 N N . ASP B 1 62 ? -11.766 -23.734 -22.719 1 98.12 62 ASP B N 1
ATOM 3941 C CA . ASP B 1 62 ? -10.75 -24.516 -22.031 1 98.12 62 ASP B CA 1
ATOM 3942 C C . ASP B 1 62 ? -10.336 -23.844 -20.719 1 98.12 62 ASP B C 1
ATOM 3944 O O . ASP B 1 62 ? -10.203 -24.516 -19.688 1 98.12 62 ASP B O 1
ATOM 3948 N N . GLU B 1 63 ? -10.133 -22.578 -20.766 1 98.62 63 GLU B N 1
ATOM 3949 C CA . GLU B 1 63 ? -9.734 -21.828 -19.578 1 98.62 63 GLU B CA 1
ATOM 3950 C C . GLU B 1 63 ? -10.797 -21.938 -18.484 1 98.62 63 GLU B C 1
ATOM 3952 O O . GLU B 1 63 ? -10.469 -22.016 -17.297 1 98.62 63 GLU B O 1
ATOM 3957 N N . ALA B 1 64 ? -12.062 -21.922 -18.875 1 98.62 64 ALA B N 1
ATOM 3958 C CA . ALA B 1 64 ? -13.148 -22.078 -17.922 1 98.62 64 ALA B CA 1
ATOM 3959 C C . ALA B 1 64 ? -13.102 -23.453 -17.266 1 98.62 64 ALA B C 1
ATOM 3961 O O . ALA B 1 64 ? -13.352 -23.594 -16.062 1 98.62 64 ALA B O 1
ATOM 3962 N N . ILE B 1 65 ? -12.781 -24.422 -18.047 1 98.38 65 ILE B N 1
ATOM 3963 C CA . ILE B 1 65 ? -12.648 -25.781 -17.516 1 98.38 65 ILE B CA 1
ATOM 3964 C C . ILE B 1 65 ? -11.461 -25.844 -16.547 1 98.38 65 ILE B C 1
ATOM 3966 O O . ILE B 1 65 ? -11.555 -26.453 -15.477 1 98.38 65 ILE B O 1
ATOM 3970 N N . TRP B 1 66 ? -10.289 -25.219 -16.922 1 98.81 66 TRP B N 1
ATOM 3971 C CA . TRP B 1 66 ? -9.117 -25.188 -16.062 1 98.81 66 TRP B CA 1
ATOM 3972 C C . TRP B 1 66 ? -9.461 -24.609 -14.695 1 98.81 66 TRP B C 1
ATOM 3974 O O . TRP B 1 66 ? -9 -25.109 -13.664 1 98.81 66 TRP B O 1
ATOM 3984 N N . ALA B 1 67 ? -10.32 -23.547 -14.711 1 98.88 67 ALA B N 1
ATOM 3985 C CA . ALA B 1 67 ? -10.719 -22.891 -13.469 1 98.88 67 ALA B CA 1
ATOM 3986 C C . ALA B 1 67 ? -11.531 -23.844 -12.586 1 98.88 67 ALA B C 1
ATOM 3988 O O . ALA B 1 67 ? -11.312 -23.922 -11.375 1 98.88 67 ALA B O 1
ATOM 3989 N N . ARG B 1 68 ? -12.422 -24.547 -13.156 1 98.75 68 ARG B N 1
ATOM 3990 C CA . ARG B 1 68 ? -13.273 -25.469 -12.406 1 98.75 68 ARG B CA 1
ATOM 3991 C C . ARG B 1 68 ? -12.453 -26.609 -11.812 1 98.75 68 ARG B C 1
ATOM 3993 O O . ARG B 1 68 ? -12.711 -27.047 -10.688 1 98.75 68 ARG B O 1
ATOM 4000 N N . VAL B 1 69 ? -11.516 -27.062 -12.578 1 98.81 69 VAL B N 1
ATOM 4001 C CA . VAL B 1 69 ? -10.656 -28.125 -12.094 1 98.81 69 VAL B CA 1
ATOM 4002 C C . VAL B 1 69 ? -9.805 -27.609 -10.93 1 98.81 69 VAL B C 1
ATOM 4004 O O . VAL B 1 69 ? -9.641 -28.312 -9.922 1 98.81 69 VAL B O 1
ATOM 4007 N N . ALA B 1 70 ? -9.25 -26.422 -11.039 1 98.94 70 ALA B N 1
ATOM 4008 C CA . ALA B 1 70 ? -8.477 -25.844 -9.945 1 98.94 70 ALA B CA 1
ATOM 4009 C C . ALA B 1 70 ? -9.336 -25.688 -8.688 1 98.94 70 ALA B C 1
ATOM 4011 O O . ALA B 1 70 ? -8.875 -25.984 -7.582 1 98.94 70 ALA B O 1
ATOM 4012 N N . TRP B 1 71 ? -10.586 -25.266 -8.852 1 98.88 71 TRP B N 1
ATOM 4013 C CA . TRP B 1 71 ? -11.484 -25.078 -7.719 1 98.88 71 TRP B CA 1
ATOM 4014 C C . TRP B 1 71 ? -11.82 -26.406 -7.066 1 98.88 71 TRP B C 1
ATOM 4016 O O . TRP B 1 71 ? -12.031 -26.484 -5.852 1 98.88 71 TRP B O 1
ATOM 4026 N N . GLN B 1 72 ? -11.82 -27.453 -7.855 1 98.81 72 GLN B N 1
ATOM 4027 C CA . GLN B 1 72 ? -12.133 -28.766 -7.324 1 98.81 72 GLN B CA 1
ATOM 4028 C C . GLN B 1 72 ? -11.203 -29.125 -6.172 1 98.81 72 GLN B C 1
ATOM 4030 O O . GLN B 1 72 ? -11.609 -29.812 -5.227 1 98.81 72 GLN B O 1
ATOM 4035 N N . TYR B 1 73 ? -9.977 -28.703 -6.23 1 98.81 73 TYR B N 1
ATOM 4036 C CA . TYR B 1 73 ? -9.078 -28.906 -5.098 1 98.81 73 TYR B CA 1
ATOM 4037 C C . TYR B 1 73 ? -9.711 -28.406 -3.805 1 98.81 73 TYR B C 1
ATOM 4039 O O . TYR B 1 73 ? -9.672 -29.094 -2.779 1 98.81 73 TYR B O 1
ATOM 4047 N N . PHE B 1 74 ? -10.227 -27.219 -3.828 1 98.81 74 PHE B N 1
ATOM 4048 C CA . PHE B 1 74 ? -10.75 -26.562 -2.637 1 98.81 74 PHE B CA 1
ATOM 4049 C C . PHE B 1 74 ? -12.055 -27.203 -2.193 1 98.81 74 PHE B C 1
ATOM 4051 O O . PHE B 1 74 ? -12.414 -27.156 -1.015 1 98.81 74 PHE B O 1
ATOM 4058 N N . VAL B 1 75 ? -12.766 -27.797 -3.111 1 98.44 75 VAL B N 1
ATOM 4059 C CA . VAL B 1 75 ? -13.93 -28.594 -2.744 1 98.44 75 VAL B CA 1
ATOM 4060 C C . VAL B 1 75 ? -13.484 -29.859 -2.016 1 98.44 75 VAL B C 1
ATOM 4062 O O . VAL B 1 75 ? -13.984 -30.172 -0.937 1 98.44 75 VAL B O 1
ATOM 4065 N N . ASN B 1 76 ? -12.445 -30.5 -2.559 1 98.19 76 ASN B N 1
ATOM 4066 C CA . ASN B 1 76 ? -11.984 -31.781 -2.057 1 98.19 76 ASN B CA 1
ATOM 4067 C C . ASN B 1 76 ? -11.312 -31.656 -0.693 1 98.19 76 ASN B C 1
ATOM 4069 O O . ASN B 1 76 ? -11.32 -32.594 0.102 1 98.19 76 ASN B O 1
ATOM 4073 N N . ASN B 1 77 ? -10.727 -30.5 -0.428 1 97.5 77 ASN B N 1
ATOM 4074 C CA . ASN B 1 77 ? -9.859 -30.391 0.745 1 97.5 77 ASN B CA 1
ATOM 4075 C C . ASN B 1 77 ? -10.453 -29.438 1.782 1 97.5 77 ASN B C 1
ATOM 4077 O O . ASN B 1 77 ? -9.758 -29.031 2.713 1 97.5 77 ASN B O 1
ATOM 4081 N N . SER B 1 78 ? -11.68 -29.047 1.574 1 96.62 78 SER B N 1
ATOM 4082 C CA . SER B 1 78 ? -12.391 -28.25 2.572 1 96.62 78 SER B CA 1
ATOM 4083 C C . SER B 1 78 ? -12.617 -29.047 3.852 1 96.62 78 SER B C 1
ATOM 4085 O O . SER B 1 78 ? -12.945 -30.234 3.797 1 96.62 78 SER B O 1
ATOM 4087 N N . ARG B 1 79 ? -12.508 -28.359 4.918 1 94.06 79 ARG B N 1
ATOM 4088 C CA . ARG B 1 79 ? -12.703 -28.984 6.223 1 94.06 79 ARG B CA 1
ATOM 4089 C C . ARG B 1 79 ? -14.008 -28.516 6.863 1 94.06 79 ARG B C 1
ATOM 4091 O O . ARG B 1 79 ? -14.562 -27.484 6.469 1 94.06 79 ARG B O 1
ATOM 4098 N N . PRO B 1 80 ? -14.406 -29.203 7.938 1 91.81 80 PRO B N 1
ATOM 4099 C CA . PRO B 1 80 ? -15.656 -28.812 8.602 1 91.81 80 PRO B CA 1
ATOM 4100 C C . PRO B 1 80 ? -15.562 -27.438 9.273 1 91.81 80 PRO B C 1
ATOM 4102 O O . PRO B 1 80 ? -16.578 -26.766 9.43 1 91.81 80 PRO B O 1
ATOM 4105 N N . ASP B 1 81 ? -14.422 -27.078 9.656 1 91.5 81 ASP B N 1
ATOM 4106 C CA . ASP B 1 81 ? -14.297 -25.797 10.344 1 91.5 81 ASP B CA 1
ATOM 4107 C C . ASP B 1 81 ? -14.266 -24.641 9.359 1 91.5 81 ASP B C 1
ATOM 4109 O O . ASP B 1 81 ? -14.234 -23.469 9.758 1 91.5 81 ASP B O 1
ATOM 4113 N N . GLY B 1 82 ? -14.25 -24.969 8.102 1 94.12 82 GLY B N 1
ATOM 4114 C CA . GLY B 1 82 ? -14.32 -23.906 7.105 1 94.12 82 GLY B CA 1
ATOM 4115 C C . GLY B 1 82 ? -12.977 -23.578 6.48 1 94.12 82 GLY B C 1
ATOM 4116 O O . GLY B 1 82 ? -12.898 -22.812 5.527 1 94.12 82 GLY B O 1
ATOM 4117 N N . LEU B 1 83 ? -11.906 -24.172 6.984 1 96.38 83 LEU B N 1
ATOM 4118 C CA . LEU B 1 83 ? -10.586 -23.969 6.41 1 96.38 83 LEU B CA 1
ATOM 4119 C C . LEU B 1 83 ? -10.25 -25.078 5.418 1 96.38 83 LEU B C 1
ATOM 4121 O O . LEU B 1 83 ? -11.047 -26 5.215 1 96.38 83 LEU B O 1
ATOM 4125 N N . VAL B 1 84 ? -9.195 -24.938 4.688 1 97.19 84 VAL B N 1
ATOM 4126 C CA . VAL B 1 84 ? -8.789 -25.875 3.645 1 97.19 84 VAL B CA 1
ATOM 4127 C C . VAL B 1 84 ? -7.371 -26.375 3.91 1 97.19 84 VAL B C 1
ATOM 4129 O O . VAL B 1 84 ? -6.496 -25.578 4.285 1 97.19 84 VAL B O 1
ATOM 4132 N N . ASN B 1 85 ? -7.18 -27.656 3.707 1 95.25 85 ASN B N 1
ATOM 4133 C CA . ASN B 1 85 ? -5.836 -28.203 3.855 1 95.25 85 ASN B CA 1
ATOM 4134 C C . ASN B 1 85 ? -4.875 -27.609 2.826 1 95.25 85 ASN B C 1
ATOM 4136 O O . ASN B 1 85 ? -5.25 -27.391 1.672 1 95.25 85 ASN B O 1
ATOM 4140 N N . ALA B 1 86 ? -3.602 -27.469 3.24 1 94.81 86 ALA B N 1
ATOM 4141 C CA . ALA B 1 86 ? -2.586 -26.859 2.377 1 94.81 86 ALA B CA 1
ATOM 4142 C C . ALA B 1 86 ? -2.162 -27.828 1.277 1 94.81 86 ALA B C 1
ATOM 4144 O O . ALA B 1 86 ? -1.645 -27.422 0.239 1 94.81 86 ALA B O 1
ATOM 4145 N N . GLN B 1 87 ? -2.363 -29.109 1.481 1 93.62 87 GLN B N 1
ATOM 4146 C CA . GLN B 1 87 ? -1.936 -30.156 0.556 1 93.62 87 GLN B CA 1
ATOM 4147 C C . GLN B 1 87 ? -2.92 -31.328 0.55 1 93.62 87 GLN B C 1
ATOM 4149 O O . GLN B 1 87 ? -3.418 -31.719 1.603 1 93.62 87 GLN B O 1
ATOM 4154 N N . ASP B 1 88 ? -3.156 -31.766 -0.662 1 94.69 88 ASP B N 1
ATOM 4155 C CA . ASP B 1 88 ? -4.043 -32.906 -0.8 1 94.69 88 ASP B CA 1
ATOM 4156 C C . ASP B 1 88 ? -3.496 -34.125 -0.045 1 94.69 88 ASP B C 1
ATOM 4158 O O . ASP B 1 88 ? -2.324 -34.469 -0.196 1 94.69 88 ASP B O 1
ATOM 4162 N N . GLY B 1 89 ? -4.355 -34.688 0.767 1 88.56 89 GLY B N 1
ATOM 4163 C CA . GLY B 1 89 ? -3.988 -35.875 1.51 1 88.56 89 GLY B CA 1
ATOM 4164 C C . GLY B 1 89 ? -3.16 -35.562 2.746 1 88.56 89 GLY B C 1
ATOM 4165 O O . GLY B 1 89 ? -2.693 -36.5 3.424 1 88.56 89 GLY B O 1
ATOM 4166 N N . ALA B 1 90 ? -2.9 -34.344 3.076 1 87.56 90 ALA B N 1
ATOM 4167 C CA . ALA B 1 90 ? -2.135 -33.938 4.258 1 87.56 90 ALA B CA 1
ATOM 4168 C C . ALA B 1 90 ? -2.92 -32.969 5.125 1 87.56 90 ALA B C 1
ATOM 4170 O O . ALA B 1 90 ? -3.24 -31.859 4.684 1 87.56 90 ALA B O 1
ATOM 4171 N N . PRO B 1 91 ? -3.135 -33.281 6.367 1 89.69 91 PRO B N 1
ATOM 4172 C CA . PRO B 1 91 ? -4.039 -32.5 7.211 1 89.69 91 PRO B CA 1
ATOM 4173 C C . PRO B 1 91 ? -3.326 -31.359 7.93 1 89.69 91 PRO B C 1
ATOM 4175 O O . PRO B 1 91 ? -3.248 -31.344 9.164 1 89.69 91 PRO B O 1
ATOM 4178 N N . TRP B 1 92 ? -2.838 -30.422 7.203 1 91.31 92 TRP B N 1
ATOM 4179 C CA . TRP B 1 92 ? -2.229 -29.219 7.785 1 91.31 92 TRP B CA 1
ATOM 4180 C C . TRP B 1 92 ? -2.52 -28 6.934 1 91.31 92 TRP B C 1
ATOM 4182 O O . TRP B 1 92 ? -2.98 -28.109 5.797 1 91.31 92 TRP B O 1
ATOM 4192 N N . PHE B 1 93 ? -2.383 -26.906 7.574 1 93 93 PHE B N 1
ATOM 4193 C CA . PHE B 1 93 ? -2.506 -25.641 6.855 1 93 93 PHE B CA 1
ATOM 4194 C C . PHE B 1 93 ? -1.622 -24.578 7.48 1 93 93 PHE B C 1
ATOM 4196 O O . PHE B 1 93 ? -1.09 -24.766 8.578 1 93 93 PHE B O 1
ATOM 4203 N N . SER B 1 94 ? -1.349 -23.562 6.73 1 92.19 94 SER B N 1
ATOM 4204 C CA . SER B 1 94 ? -0.562 -22.422 7.164 1 92.19 94 SER B CA 1
ATOM 4205 C C . SER B 1 94 ? -1.298 -21.109 6.891 1 92.19 94 SER B C 1
ATOM 4207 O O . SER B 1 94 ? -2.34 -21.109 6.234 1 92.19 94 SER B O 1
ATOM 4209 N N . LEU B 1 95 ? -0.765 -20.016 7.418 1 93.5 95 LEU B N 1
ATOM 4210 C CA . LEU B 1 95 ? -1.356 -18.719 7.121 1 93.5 95 LEU B CA 1
ATOM 4211 C C . LEU B 1 95 ? -1.246 -18.391 5.633 1 93.5 95 LEU B C 1
ATOM 4213 O O . LEU B 1 95 ? -2.16 -17.812 5.051 1 93.5 95 LEU B O 1
ATOM 4217 N N . TRP B 1 96 ? -0.121 -18.781 5.059 1 94.12 96 TRP B N 1
ATOM 4218 C CA . TRP B 1 96 ? 0.064 -18.578 3.625 1 94.12 96 TRP B CA 1
ATOM 4219 C C . TRP B 1 96 ? -0.988 -19.328 2.824 1 94.12 96 TRP B C 1
ATOM 4221 O O . TRP B 1 96 ? -1.666 -18.75 1.971 1 94.12 96 TRP B O 1
ATOM 4231 N N . SER B 1 97 ? -1.147 -20.609 3.148 1 95.56 97 SER B N 1
ATOM 4232 C CA . SER B 1 97 ? -2.102 -21.422 2.395 1 95.56 97 SER B CA 1
ATOM 4233 C C . SER B 1 97 ? -3.529 -20.922 2.602 1 95.56 97 SER B C 1
ATOM 4235 O O . SER B 1 97 ? -4.359 -21.016 1.696 1 95.56 97 SER B O 1
ATOM 4237 N N . THR B 1 98 ? -3.803 -20.438 3.762 1 97.38 98 THR B N 1
ATOM 4238 C CA . THR B 1 98 ? -5.133 -19.891 4.027 1 97.38 98 THR B CA 1
ATOM 4239 C C . THR B 1 98 ? -5.363 -18.609 3.23 1 97.38 98 THR B C 1
ATOM 4241 O O . THR B 1 98 ? -6.449 -18.391 2.693 1 97.38 98 THR B O 1
ATOM 4244 N N . GLY B 1 99 ? -4.324 -17.75 3.205 1 98.31 99 GLY B N 1
ATOM 4245 C CA . GLY B 1 99 ? -4.418 -16.594 2.316 1 98.31 99 GLY B CA 1
ATOM 4246 C C . GLY B 1 99 ? -4.676 -16.984 0.872 1 98.31 99 GLY B C 1
ATOM 4247 O O . GLY B 1 99 ? -5.508 -16.375 0.199 1 98.31 99 GLY B O 1
ATOM 4248 N N . SER B 1 100 ? -3.99 -18 0.445 1 98.06 100 SER B N 1
ATOM 4249 C CA . SER B 1 100 ? -4.188 -18.5 -0.907 1 98.06 100 SER B CA 1
ATOM 4250 C C . SER B 1 100 ? -5.617 -19 -1.108 1 98.06 100 SER B C 1
ATOM 4252 O O . SER B 1 100 ? -6.219 -18.766 -2.16 1 98.06 100 SER B O 1
ATOM 4254 N N . TYR B 1 101 ? -6.16 -19.672 -0.128 1 98.75 101 TYR B N 1
ATOM 4255 C CA . TYR B 1 101 ? -7.531 -20.172 -0.194 1 98.75 101 TYR B CA 1
ATOM 4256 C C . TYR B 1 101 ? -8.523 -19.016 -0.32 1 98.75 101 TYR B C 1
ATOM 4258 O O . TYR B 1 101 ? -9.43 -19.062 -1.158 1 98.75 101 TYR B O 1
ATOM 4266 N N . LEU B 1 102 ? -8.367 -17.984 0.512 1 98.94 102 LEU B N 1
ATOM 4267 C CA . LEU B 1 102 ? -9.281 -16.844 0.452 1 98.94 102 LEU B CA 1
ATOM 4268 C C . LEU B 1 102 ? -9.227 -16.172 -0.918 1 98.94 102 LEU B C 1
ATOM 4270 O O . LEU B 1 102 ? -10.266 -15.828 -1.484 1 98.94 102 LEU B O 1
ATOM 4274 N N . LEU B 1 103 ? -8.062 -16.031 -1.476 1 98.88 103 LEU B N 1
ATOM 4275 C CA . LEU B 1 103 ? -7.902 -15.414 -2.789 1 98.88 103 LEU B CA 1
ATOM 4276 C C . LEU B 1 103 ? -8.445 -16.328 -3.885 1 98.88 103 LEU B C 1
ATOM 4278 O O . LEU B 1 103 ? -8.977 -15.852 -4.891 1 98.88 103 LEU B O 1
ATOM 4282 N N . ALA B 1 104 ? -8.297 -17.641 -3.646 1 98.94 104 ALA B N 1
ATOM 4283 C CA . ALA B 1 104 ? -8.906 -18.609 -4.562 1 98.94 104 ALA B CA 1
ATOM 4284 C C . ALA B 1 104 ? -10.422 -18.469 -4.574 1 98.94 104 ALA B C 1
ATOM 4286 O O . ALA B 1 104 ? -11.047 -18.516 -5.637 1 98.94 104 ALA B O 1
ATOM 4287 N N . ALA B 1 105 ? -10.992 -18.312 -3.428 1 98.94 105 ALA B N 1
ATOM 4288 C CA . ALA B 1 105 ? -12.438 -18.156 -3.33 1 98.94 105 ALA B CA 1
ATOM 4289 C C . ALA B 1 105 ? -12.898 -16.875 -4.043 1 98.94 105 ALA B C 1
ATOM 4291 O O . ALA B 1 105 ? -13.898 -16.891 -4.758 1 98.94 105 ALA B O 1
ATOM 4292 N N . VAL B 1 106 ? -12.164 -15.773 -3.863 1 98.81 106 VAL B N 1
ATOM 4293 C CA . VAL B 1 106 ? -12.453 -14.531 -4.57 1 98.81 106 VAL B CA 1
ATOM 4294 C C . VAL B 1 106 ? -12.406 -14.773 -6.078 1 98.81 106 VAL B C 1
ATOM 4296 O O . VAL B 1 106 ? -13.312 -14.359 -6.809 1 98.81 106 VAL B O 1
ATOM 4299 N N . SER B 1 107 ? -11.391 -15.461 -6.492 1 98.88 107 SER B N 1
ATOM 4300 C CA . SER B 1 107 ? -11.203 -15.727 -7.914 1 98.88 107 SER B CA 1
ATOM 4301 C C . SER B 1 107 ? -12.312 -16.625 -8.461 1 98.88 107 SER B C 1
ATOM 4303 O O . SER B 1 107 ? -12.859 -16.359 -9.531 1 98.88 107 SER B O 1
ATOM 4305 N N . ALA B 1 108 ? -12.633 -17.656 -7.73 1 98.88 108 ALA B N 1
ATOM 4306 C CA . ALA B 1 108 ? -13.688 -18.578 -8.156 1 98.88 108 ALA B CA 1
ATOM 4307 C C . ALA B 1 108 ? -15.023 -17.844 -8.281 1 98.88 108 ALA B C 1
ATOM 4309 O O . ALA B 1 108 ? -15.789 -18.094 -9.219 1 98.88 108 ALA B O 1
ATOM 4310 N N . TYR B 1 109 ? -15.328 -16.984 -7.367 1 98.69 109 TYR B N 1
ATOM 4311 C CA . TYR B 1 109 ? -16.547 -16.203 -7.426 1 98.69 109 TYR B CA 1
ATOM 4312 C C . TYR B 1 109 ? -16.562 -15.297 -8.656 1 98.69 109 TYR B C 1
ATOM 4314 O O . TYR B 1 109 ? -17.547 -15.242 -9.398 1 98.69 109 TYR B O 1
ATOM 4322 N N . ARG B 1 110 ? -15.422 -14.633 -8.914 1 97.88 110 ARG B N 1
ATOM 4323 C CA . ARG B 1 110 ? -15.312 -13.711 -10.039 1 97.88 110 ARG B CA 1
ATOM 4324 C C . ARG B 1 110 ? -15.422 -14.453 -11.367 1 97.88 110 ARG B C 1
ATOM 4326 O O . ARG B 1 110 ? -15.867 -13.875 -12.367 1 97.88 110 ARG B O 1
ATOM 4333 N N . LEU B 1 111 ? -15.078 -15.703 -11.359 1 98.5 111 LEU B N 1
ATOM 4334 C CA . LEU B 1 111 ? -15.094 -16.516 -12.57 1 98.5 111 LEU B CA 1
ATOM 4335 C C . LEU B 1 111 ? -16.422 -17.25 -12.719 1 98.5 111 LEU B C 1
ATOM 4337 O O . LEU B 1 111 ? -16.578 -18.078 -13.617 1 98.5 111 LEU B O 1
ATOM 4341 N N . ASP B 1 112 ? -17.344 -17.031 -11.773 1 97.56 112 ASP B N 1
ATOM 4342 C CA . ASP B 1 112 ? -18.672 -17.641 -11.766 1 97.56 112 ASP B CA 1
ATOM 4343 C C . ASP B 1 112 ? -18.578 -19.156 -11.609 1 97.56 112 ASP B C 1
ATOM 4345 O O . ASP B 1 112 ? -19.391 -19.891 -12.172 1 97.56 112 ASP B O 1
ATOM 4349 N N . VAL B 1 113 ? -17.531 -19.562 -10.977 1 98.62 113 VAL B N 1
ATOM 4350 C CA . VAL B 1 113 ? -17.391 -20.969 -10.641 1 98.62 113 VAL B CA 1
ATOM 4351 C C . VAL B 1 113 ? -18.266 -21.297 -9.438 1 98.62 113 VAL B C 1
ATOM 4353 O O . VAL B 1 113 ? -18.812 -22.406 -9.336 1 98.62 113 VAL B O 1
ATOM 4356 N N . ILE B 1 114 ? -18.344 -20.391 -8.508 1 98.69 114 ILE B N 1
ATOM 4357 C CA . ILE B 1 114 ? -19.219 -20.547 -7.348 1 98.69 114 ILE B CA 1
ATOM 4358 C C . ILE B 1 114 ? -20.172 -19.375 -7.25 1 98.69 114 ILE B C 1
ATOM 4360 O O . ILE B 1 114 ? -19.906 -18.297 -7.797 1 98.69 114 ILE B O 1
ATOM 4364 N N . THR B 1 115 ? -21.25 -19.516 -6.559 1 98.31 115 THR B N 1
ATOM 4365 C CA . THR B 1 115 ? -22.266 -18.484 -6.391 1 98.31 115 THR B CA 1
ATOM 4366 C C . THR B 1 115 ? -21.859 -17.5 -5.297 1 98.31 115 THR B C 1
ATOM 4368 O O . THR B 1 115 ? -20.938 -17.766 -4.527 1 98.31 115 THR B O 1
ATOM 4371 N N . ARG B 1 116 ? -22.547 -16.391 -5.266 1 97.62 116 ARG B N 1
ATOM 4372 C CA . ARG B 1 116 ? -22.328 -15.383 -4.227 1 97.62 116 ARG B CA 1
ATOM 4373 C C . ARG B 1 116 ? -22.562 -15.969 -2.84 1 97.62 116 ARG B C 1
ATOM 4375 O O . ARG B 1 116 ? -21.781 -15.727 -1.918 1 97.62 116 ARG B O 1
ATOM 4382 N N . ASP B 1 117 ? -23.625 -16.734 -2.705 1 98.38 117 ASP B N 1
ATOM 4383 C CA . ASP B 1 117 ? -23.969 -17.328 -1.414 1 98.38 117 ASP B CA 1
ATOM 4384 C C . ASP B 1 117 ? -22.859 -18.281 -0.941 1 98.38 117 ASP B C 1
ATOM 4386 O O . ASP B 1 117 ? -22.453 -18.234 0.222 1 98.38 117 ASP B O 1
ATOM 4390 N N . GLU B 1 118 ? -22.391 -19.125 -1.881 1 98.44 118 GLU B N 1
ATOM 4391 C CA . GLU B 1 118 ? -21.328 -20.047 -1.515 1 98.44 118 GLU B CA 1
ATOM 4392 C C . GLU B 1 118 ? -20.062 -19.297 -1.136 1 98.44 118 GLU B C 1
ATOM 4394 O O . GLU B 1 118 ? -19.391 -19.641 -0.158 1 98.44 118 GLU B O 1
ATOM 4399 N N . PHE B 1 119 ? -19.812 -18.312 -1.918 1 98.69 119 PHE B N 1
ATOM 4400 C CA . PHE B 1 119 ? -18.641 -17.5 -1.648 1 98.69 119 PHE B CA 1
ATOM 4401 C C . PHE B 1 119 ? -18.703 -16.891 -0.253 1 98.69 119 PHE B C 1
ATOM 4403 O O . PHE B 1 119 ? -17.781 -17.031 0.544 1 98.69 119 PHE B O 1
ATOM 4410 N N . ASP B 1 120 ? -19.766 -16.188 0.063 1 98.69 120 ASP B N 1
ATOM 4411 C CA . ASP B 1 120 ? -19.938 -15.508 1.342 1 98.69 120 ASP B CA 1
ATOM 4412 C C . ASP B 1 120 ? -19.891 -16.5 2.504 1 98.69 120 ASP B C 1
ATOM 4414 O O . ASP B 1 120 ? -19.312 -16.203 3.551 1 98.69 120 ASP B O 1
ATOM 4418 N N . GLU B 1 121 ? -20.484 -17.594 2.334 1 98.5 121 GLU B N 1
ATOM 4419 C CA . GLU B 1 121 ? -20.469 -18.625 3.373 1 98.5 121 GLU B CA 1
ATOM 4420 C C . GLU B 1 121 ? -19.062 -19.125 3.645 1 98.5 121 GLU B C 1
ATOM 4422 O O . GLU B 1 121 ? -18.641 -19.234 4.801 1 98.5 121 GLU B O 1
ATOM 4427 N N . ARG B 1 122 ? -18.328 -19.438 2.615 1 98.69 122 ARG B N 1
ATOM 4428 C CA . ARG B 1 122 ? -16.969 -19.953 2.756 1 98.69 122 ARG B CA 1
ATOM 4429 C C . ARG B 1 122 ? -16.062 -18.938 3.445 1 98.69 122 ARG B C 1
ATOM 4431 O O . ARG B 1 122 ? -15.305 -19.281 4.355 1 98.69 122 ARG B O 1
ATOM 4438 N N . ILE B 1 123 ? -16.156 -17.641 2.975 1 98.81 123 ILE B N 1
ATOM 4439 C CA . ILE B 1 123 ? -15.32 -16.594 3.545 1 98.81 123 ILE B CA 1
ATOM 4440 C C . ILE B 1 123 ? -15.672 -16.406 5.02 1 98.81 123 ILE B C 1
ATOM 4442 O O . ILE B 1 123 ? -14.781 -16.328 5.871 1 98.81 123 ILE B O 1
ATOM 4446 N N . SER B 1 124 ? -16.953 -16.328 5.336 1 98.56 124 SER B N 1
ATOM 4447 C CA . SER B 1 124 ? -17.391 -16.141 6.711 1 98.56 124 SER B CA 1
ATOM 4448 C C . SER B 1 124 ? -16.906 -17.266 7.613 1 98.56 124 SER B C 1
ATOM 4450 O O . SER B 1 124 ? -16.406 -17.016 8.711 1 98.56 124 SER B O 1
ATOM 4452 N N . GLN B 1 125 ? -17.031 -18.469 7.145 1 98 125 GLN B N 1
ATOM 4453 C CA . GLN B 1 125 ? -16.594 -19.625 7.93 1 98 125 GLN B CA 1
ATOM 4454 C C . GLN B 1 125 ? -15.078 -19.609 8.133 1 98 125 GLN B C 1
ATOM 4456 O O . GLN B 1 125 ? -14.594 -19.922 9.227 1 98 125 GLN B O 1
ATOM 4461 N N . ALA B 1 126 ? -14.406 -19.297 7.117 1 98.38 126 ALA B N 1
ATOM 4462 C CA . ALA B 1 126 ? -12.945 -19.281 7.211 1 98.38 126 ALA B CA 1
ATOM 4463 C C . ALA B 1 126 ? -12.484 -18.219 8.211 1 98.38 126 ALA B C 1
ATOM 4465 O O . ALA B 1 126 ? -11.602 -18.484 9.031 1 98.38 126 ALA B O 1
ATOM 4466 N N . LEU B 1 127 ? -13.062 -17.016 8.109 1 98.44 127 LEU B N 1
ATOM 4467 C CA . LEU B 1 127 ? -12.688 -15.938 9.016 1 98.44 127 LEU B CA 1
ATOM 4468 C C . LEU B 1 127 ? -13.023 -16.297 10.453 1 98.44 127 LEU B C 1
ATOM 4470 O O . LEU B 1 127 ? -12.25 -16 11.367 1 98.44 127 LEU B O 1
ATOM 4474 N N . PHE B 1 128 ? -14.148 -16.906 10.633 1 97.12 128 PHE B N 1
ATOM 4475 C CA . PHE B 1 128 ? -14.523 -17.344 11.969 1 97.12 128 PHE B CA 1
ATOM 4476 C C . PHE B 1 128 ? -13.531 -18.375 12.5 1 97.12 128 PHE B C 1
ATOM 4478 O O . PHE B 1 128 ? -13.062 -18.281 13.633 1 97.12 128 PH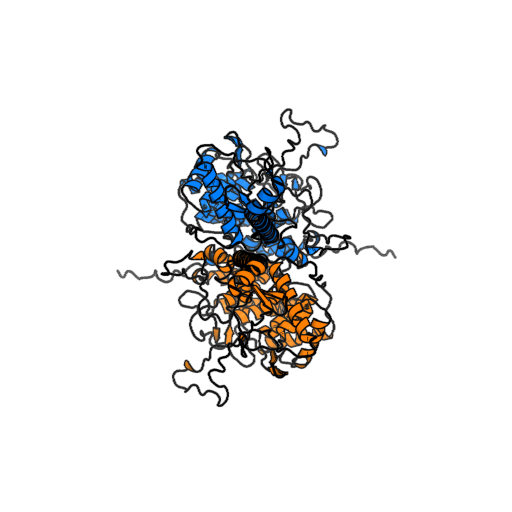E B O 1
ATOM 4485 N N . ALA B 1 129 ? -13.219 -19.344 11.672 1 96.38 129 ALA B N 1
ATOM 4486 C CA . ALA B 1 129 ? -12.289 -20.406 12.07 1 96.38 129 ALA B CA 1
ATOM 4487 C C . ALA B 1 129 ? -10.914 -19.828 12.406 1 96.38 129 ALA B C 1
ATOM 4489 O O . ALA B 1 129 ? -10.281 -20.266 13.367 1 96.38 129 ALA B O 1
ATOM 4490 N N . LEU B 1 130 ? -10.445 -18.906 11.664 1 96.88 130 LEU B N 1
ATOM 4491 C CA . LEU B 1 130 ? -9.172 -18.234 11.938 1 96.88 130 LEU B CA 1
ATOM 4492 C C . LEU B 1 130 ? -9.18 -17.578 13.312 1 96.88 130 LEU B C 1
ATOM 4494 O O . LEU B 1 130 ? -8.172 -17.609 14.023 1 96.88 130 LEU B O 1
ATOM 4498 N N . GLY B 1 131 ? -10.281 -16.984 13.648 1 95.44 131 GLY B N 1
ATOM 4499 C CA . GLY B 1 131 ? -10.414 -16.312 14.93 1 95.44 131 GLY B CA 1
ATOM 4500 C C . GLY B 1 131 ? -10.391 -17.266 16.109 1 95.44 131 GLY B C 1
ATOM 4501 O O . GLY B 1 131 ? -10.156 -16.859 17.25 1 95.44 131 GLY B O 1
ATOM 4502 N N . GLU B 1 132 ? -10.57 -18.562 15.852 1 94.31 132 GLU B N 1
ATOM 4503 C CA . GLU B 1 132 ? -10.664 -19.562 16.922 1 94.31 132 GLU B CA 1
ATOM 4504 C C . GLU B 1 132 ? -9.344 -20.297 17.078 1 94.31 132 GLU B C 1
ATOM 4506 O O . GLU B 1 132 ? -9.211 -21.156 17.969 1 94.31 132 GLU B O 1
ATOM 4511 N N . LEU B 1 133 ? -8.406 -20 16.281 1 94.88 133 LEU B N 1
ATOM 4512 C CA . LEU B 1 133 ? -7.133 -20.719 16.328 1 94.88 133 LEU B CA 1
ATOM 4513 C C . LEU B 1 133 ? -6.402 -20.438 17.641 1 94.88 133 LEU B C 1
ATOM 4515 O O . LEU B 1 133 ? -6.406 -19.312 18.125 1 94.88 133 LEU B O 1
ATOM 4519 N N . PRO B 1 134 ? -5.762 -21.516 18.172 1 94.88 134 PRO B N 1
ATOM 4520 C CA . PRO B 1 134 ? -4.844 -21.203 19.266 1 94.88 134 PRO B CA 1
ATOM 4521 C C . PRO B 1 134 ? -3.699 -20.297 18.844 1 94.88 134 PRO B C 1
ATOM 4523 O O . PRO B 1 134 ? -3.182 -20.422 17.719 1 94.88 134 PRO B O 1
ATOM 4526 N N . LEU B 1 135 ? -3.346 -19.438 19.703 1 95.12 135 LEU B N 1
ATOM 4527 C CA . LEU B 1 135 ? -2.305 -18.469 19.391 1 95.12 135 LEU B CA 1
ATOM 4528 C C . LEU B 1 135 ? -0.995 -18.828 20.078 1 95.12 135 LEU B C 1
ATOM 4530 O O . LEU B 1 135 ? -0.986 -19.609 21.031 1 95.12 135 LEU B O 1
ATOM 4534 N N . THR B 1 136 ? 0.076 -18.344 19.562 1 92.19 136 THR B N 1
ATOM 4535 C CA . THR B 1 136 ? 1.385 -18.453 20.203 1 92.19 136 THR B CA 1
ATOM 4536 C C . THR B 1 136 ? 1.426 -17.656 21.5 1 92.19 136 THR B C 1
ATOM 4538 O O . THR B 1 136 ? 0.536 -16.844 21.766 1 92.19 136 THR B O 1
ATOM 4541 N N . PRO B 1 137 ? 2.447 -17.875 22.266 1 90.81 137 PRO B N 1
ATOM 4542 C CA . PRO B 1 137 ? 2.564 -17.109 23.516 1 90.81 137 PRO B CA 1
ATOM 4543 C C . PRO B 1 137 ? 2.602 -15.609 23.297 1 90.81 137 PRO B C 1
ATOM 4545 O O . PRO B 1 137 ? 2.215 -14.836 24.172 1 90.81 137 PRO B O 1
ATOM 4548 N N . ASP B 1 138 ? 2.951 -15.188 22.156 1 87.94 138 ASP B N 1
ATOM 4549 C CA . ASP B 1 138 ? 3.051 -13.766 21.859 1 87.94 138 ASP B CA 1
ATOM 4550 C C . ASP B 1 138 ? 1.724 -13.219 21.344 1 87.94 138 ASP B C 1
ATOM 4552 O O . ASP B 1 138 ? 1.631 -12.047 20.969 1 87.94 138 ASP B O 1
ATOM 4556 N N . GLY B 1 139 ? 0.751 -14.055 21.234 1 93.38 139 GLY B N 1
ATOM 4557 C CA . GLY B 1 139 ? -0.582 -13.617 20.844 1 93.38 139 GLY B CA 1
ATOM 4558 C C . GLY B 1 139 ? -0.769 -13.547 19.344 1 93.38 139 GLY B C 1
ATOM 4559 O O . GLY B 1 139 ? -1.565 -12.742 18.859 1 93.38 139 GLY B O 1
ATOM 4560 N N . LEU B 1 140 ? 0.041 -14.375 18.641 1 92.56 140 LEU B N 1
ATOM 4561 C CA . LEU B 1 140 ? -0.021 -14.406 17.188 1 92.56 140 LEU B CA 1
ATOM 4562 C C . LEU B 1 140 ? -0.415 -15.789 16.688 1 92.56 140 LEU B C 1
ATOM 4564 O O . LEU B 1 140 ? -0.161 -16.797 17.359 1 92.56 140 LEU B O 1
ATOM 4568 N N . PRO B 1 141 ? -1.104 -15.828 15.523 1 93.88 141 PRO B N 1
ATOM 4569 C CA . PRO B 1 141 ? -1.261 -17.156 14.93 1 93.88 141 PRO B CA 1
ATOM 4570 C C . PRO B 1 141 ? 0.076 -17.812 14.586 1 93.88 141 PRO B C 1
ATOM 4572 O O . PRO B 1 141 ? 1.012 -17.125 14.164 1 93.88 141 PRO B O 1
ATOM 4575 N N . ALA B 1 142 ? 0.08 -19.078 14.781 1 90.94 142 ALA B N 1
ATOM 4576 C CA . ALA B 1 142 ? 1.286 -19.844 14.461 1 90.94 142 ALA B CA 1
ATOM 4577 C C . ALA B 1 142 ? 1.465 -19.984 12.953 1 90.94 142 ALA B C 1
ATOM 4579 O O . ALA B 1 142 ? 0.529 -19.734 12.188 1 90.94 142 ALA B O 1
ATOM 4580 N N . ALA B 1 143 ? 2.648 -20.422 12.555 1 87.12 143 ALA B N 1
ATOM 4581 C CA . ALA B 1 143 ? 2.955 -20.578 11.141 1 87.12 143 ALA B CA 1
ATOM 4582 C C . ALA B 1 143 ? 2.168 -21.734 10.531 1 87.12 143 ALA B C 1
ATOM 4584 O O . ALA B 1 143 ? 1.73 -21.656 9.383 1 87.12 143 ALA B O 1
ATOM 4585 N N . TYR B 1 144 ? 2.057 -22.812 11.375 1 89.44 144 TYR B N 1
ATOM 4586 C CA . TYR B 1 144 ? 1.43 -24.031 10.867 1 89.44 144 TYR B CA 1
ATOM 4587 C C . TYR B 1 144 ? 0.473 -24.625 11.906 1 89.44 144 TYR B C 1
ATOM 4589 O O . TYR B 1 144 ? 0.728 -24.547 13.109 1 89.44 144 TYR B O 1
ATOM 4597 N N . TYR B 1 145 ? -0.532 -25.188 11.375 1 91.75 145 TYR B N 1
ATOM 4598 C CA . TYR B 1 145 ? -1.521 -25.875 12.203 1 91.75 145 TYR B CA 1
ATOM 4599 C C . TYR B 1 145 ? -1.852 -27.25 11.633 1 91.75 145 TYR B C 1
ATOM 4601 O O . TYR B 1 145 ? -1.77 -27.469 10.422 1 91.75 145 TYR B O 1
ATOM 4609 N N . ARG B 1 146 ? -2.248 -28.062 12.586 1 88.69 146 ARG B N 1
ATOM 4610 C CA . ARG B 1 146 ? -2.828 -29.328 12.172 1 88.69 146 ARG B CA 1
ATOM 4611 C C . ARG B 1 146 ? -4.281 -29.156 11.742 1 88.69 146 ARG B C 1
ATOM 4613 O O . ARG B 1 146 ? -5.008 -28.344 12.312 1 88.69 146 ARG B O 1
ATOM 4620 N N . GLY B 1 147 ? -4.699 -29.828 10.766 1 79.75 147 GLY B N 1
ATOM 4621 C CA . GLY B 1 147 ? -6.043 -29.703 10.227 1 79.75 147 GLY B CA 1
ATOM 4622 C C . GLY B 1 147 ? -7.109 -30.266 11.156 1 79.75 147 GLY B C 1
ATOM 4623 O O . GLY B 1 147 ? -8.25 -29.781 11.156 1 79.75 147 GLY B O 1
ATOM 4624 N N . ASP B 1 148 ? -6.984 -31.297 11.906 1 70.44 148 ASP B N 1
ATOM 4625 C CA . ASP B 1 148 ? -8.031 -31.969 12.664 1 70.44 148 ASP B CA 1
ATOM 4626 C C . ASP B 1 148 ? -8.266 -31.281 14.008 1 70.44 148 ASP B C 1
ATOM 4628 O O . ASP B 1 148 ? -9.406 -31.203 14.477 1 70.44 148 ASP B O 1
ATOM 4632 N N . LYS B 1 149 ? -7.254 -30.891 14.789 1 66.5 149 LYS B N 1
ATOM 4633 C CA . LYS B 1 149 ? -7.465 -30.375 16.141 1 66.5 149 LYS B CA 1
ATOM 4634 C C . LYS B 1 149 ? -7.004 -28.938 16.25 1 66.5 149 LYS B C 1
ATOM 4636 O O . LYS B 1 149 ? -7.176 -28.297 17.297 1 66.5 149 LYS B O 1
ATOM 4641 N N . GLN B 1 150 ? -6.875 -28.312 15.289 1 71.81 150 GLN B N 1
ATOM 4642 C CA . GLN B 1 150 ? -6.352 -26.953 15.227 1 71.81 150 GLN B CA 1
ATOM 4643 C C . GLN B 1 150 ? -5.211 -26.766 16.219 1 71.81 150 GLN B C 1
ATOM 4645 O O . GLN B 1 150 ? -5.207 -25.797 16.984 1 71.81 150 GLN B O 1
ATOM 4650 N N . GLU B 1 151 ? -4.375 -27.766 16.25 1 87.44 151 GLU B N 1
ATOM 4651 C CA . GLU B 1 151 ? -3.184 -27.688 17.094 1 87.44 151 GLU B CA 1
ATOM 4652 C C . GLU B 1 151 ? -2.002 -27.094 16.328 1 87.44 151 GLU B C 1
ATOM 4654 O O . GLU B 1 151 ? -1.868 -27.312 15.125 1 87.44 151 GLU B O 1
ATOM 4659 N N . ILE B 1 152 ? -1.271 -26.328 17.062 1 90.5 152 ILE B N 1
ATOM 4660 C CA . ILE B 1 152 ? -0.07 -25.766 16.453 1 90.5 152 ILE B CA 1
ATOM 4661 C C . ILE B 1 152 ? 0.888 -26.875 16.047 1 90.5 152 ILE B C 1
ATOM 4663 O O . ILE B 1 152 ? 1.104 -27.828 16.797 1 90.5 152 ILE B O 1
ATOM 4667 N N . LEU B 1 153 ? 1.281 -26.781 14.883 1 85.62 153 LEU B N 1
ATOM 4668 C CA . LEU B 1 153 ? 2.254 -27.734 14.352 1 85.62 153 LEU B CA 1
ATOM 4669 C C . LEU B 1 153 ? 3.664 -27.156 14.422 1 85.62 153 LEU B C 1
ATOM 4671 O O . LEU B 1 153 ? 3.918 -26.062 13.914 1 85.62 153 LEU B O 1
ATOM 4675 N N . GLY B 1 154 ? 4.613 -27.875 15.07 1 80.81 154 GLY B N 1
ATOM 4676 C CA . GLY B 1 154 ? 5.984 -27.406 15.203 1 80.81 154 GLY B CA 1
ATOM 4677 C C . GLY B 1 154 ? 6.16 -26.359 16.281 1 80.81 154 GLY B C 1
ATOM 4678 O O . GLY B 1 154 ? 5.531 -26.453 17.344 1 80.81 154 GLY B O 1
ATOM 4679 N N . LYS B 1 155 ? 7.094 -25.422 16 1 80.19 155 LYS B N 1
ATOM 4680 C CA . LYS B 1 155 ? 7.367 -24.359 16.969 1 80.19 155 LYS B CA 1
ATOM 4681 C C . LYS B 1 155 ? 6.227 -23.344 17.016 1 80.19 155 LYS B C 1
ATOM 4683 O O . LYS B 1 155 ? 5.676 -22.984 15.977 1 80.19 155 LYS B O 1
ATOM 4688 N N . PRO B 1 156 ? 5.926 -23.016 18.188 1 86.19 156 PRO B N 1
ATOM 4689 C CA . PRO B 1 156 ? 4.859 -22.016 18.328 1 86.19 156 PRO B CA 1
ATOM 4690 C C . PRO B 1 156 ? 5.316 -20.609 17.953 1 86.19 156 PRO B C 1
ATOM 4692 O O . PRO B 1 156 ? 5.324 -19.719 18.812 1 86.19 156 PRO B O 1
ATOM 4695 N N . GLU B 1 157 ? 5.664 -20.469 16.719 1 83.81 157 GLU B N 1
ATOM 4696 C CA . GLU B 1 157 ? 6.121 -19.188 16.172 1 83.81 157 GLU B CA 1
ATOM 4697 C C . GLU B 1 157 ? 5.289 -18.781 14.969 1 83.81 157 GLU B C 1
ATOM 4699 O O . GLU B 1 157 ? 4.715 -19.625 14.289 1 83.81 157 GLU B O 1
ATOM 4704 N N . SER B 1 158 ? 5.266 -17.531 14.844 1 87.62 158 SER B N 1
ATOM 4705 C CA . SER B 1 158 ? 4.484 -17.016 13.734 1 87.62 158 SER B CA 1
ATOM 4706 C C . SER B 1 158 ? 5.359 -16.781 12.5 1 87.62 158 SER B C 1
ATOM 4708 O O . SER B 1 158 ? 6.578 -16.641 12.617 1 87.62 158 SER B O 1
ATOM 4710 N N . SER B 1 159 ? 4.773 -16.828 11.328 1 86.06 159 SER B N 1
ATOM 4711 C CA . SER B 1 159 ? 5.426 -16.484 10.062 1 86.06 159 SER B CA 1
ATOM 4712 C C . SER B 1 159 ? 5 -15.109 9.57 1 86.06 159 SER B C 1
ATOM 4714 O O . SER B 1 159 ? 3.857 -14.922 9.148 1 86.06 159 SER B O 1
ATOM 4716 N N . ALA B 1 160 ? 5.957 -14.141 9.516 1 87.62 160 ALA B N 1
ATOM 4717 C CA . ALA B 1 160 ? 5.633 -12.797 9.047 1 87.62 160 ALA B CA 1
ATOM 4718 C C . ALA B 1 160 ? 5.176 -12.828 7.59 1 87.62 160 ALA B C 1
ATOM 4720 O O . ALA B 1 160 ? 4.234 -12.125 7.215 1 87.62 160 ALA B O 1
ATOM 4721 N N . ILE B 1 161 ? 5.836 -13.633 6.805 1 89.94 161 ILE B N 1
ATOM 4722 C CA . ILE B 1 161 ? 5.508 -13.719 5.383 1 89.94 161 ILE B CA 1
ATOM 4723 C C . ILE B 1 161 ? 4.129 -14.344 5.207 1 89.94 161 ILE B C 1
ATOM 4725 O O . ILE B 1 161 ? 3.348 -13.906 4.355 1 89.94 161 ILE B O 1
ATOM 4729 N N . GLY B 1 162 ? 3.828 -15.352 6.027 1 91.81 162 GLY B N 1
ATOM 4730 C CA . GLY B 1 162 ? 2.496 -15.938 6.016 1 91.81 162 GLY B CA 1
ATOM 4731 C C . GLY B 1 162 ? 1.407 -14.953 6.387 1 91.81 162 GLY B C 1
ATOM 4732 O O . GLY B 1 162 ? 0.353 -14.914 5.75 1 91.81 162 GLY B O 1
ATOM 4733 N N . VAL B 1 163 ? 1.697 -14.156 7.398 1 93.56 163 VAL B N 1
ATOM 4734 C CA . VAL B 1 163 ? 0.762 -13.117 7.805 1 93.56 163 VAL B CA 1
ATOM 4735 C C . VAL B 1 163 ? 0.563 -12.125 6.66 1 93.56 163 VAL B C 1
ATOM 4737 O O . VAL B 1 163 ? -0.559 -11.688 6.398 1 93.56 163 VAL B O 1
ATOM 4740 N N . GLY B 1 164 ? 1.667 -11.805 6 1 94.88 164 GLY B N 1
ATOM 4741 C CA . GLY B 1 164 ? 1.587 -10.898 4.867 1 94.88 164 GLY B CA 1
ATOM 4742 C C . GLY B 1 164 ? 0.647 -11.375 3.779 1 94.88 164 GLY B C 1
ATOM 4743 O O . GLY B 1 164 ? -0.13 -10.594 3.23 1 94.88 164 GLY B O 1
ATOM 4744 N N . ARG B 1 165 ? 0.732 -12.656 3.432 1 96.06 165 ARG B N 1
ATOM 4745 C CA . ARG B 1 165 ? -0.142 -13.234 2.418 1 96.06 165 ARG B CA 1
ATOM 4746 C C . ARG B 1 165 ? -1.603 -13.172 2.854 1 96.06 165 ARG B C 1
ATOM 4748 O O . ARG B 1 165 ? -2.48 -12.844 2.055 1 96.06 165 ARG B O 1
ATOM 4755 N N . LEU B 1 166 ? -1.833 -13.531 4.102 1 97.88 166 LEU B N 1
ATOM 4756 C CA . LEU B 1 166 ? -3.195 -13.5 4.621 1 97.88 166 LEU B CA 1
ATOM 4757 C C . LEU B 1 166 ? -3.742 -12.07 4.617 1 97.88 166 LEU B C 1
ATOM 4759 O O . LEU B 1 166 ? -4.891 -11.844 4.227 1 97.88 166 LEU B O 1
ATOM 4763 N N . LEU B 1 167 ? -2.916 -11.117 5.023 1 98.12 167 LEU B N 1
ATOM 4764 C CA . LEU B 1 167 ? -3.346 -9.727 5.039 1 98.12 167 LEU B CA 1
ATOM 4765 C C . LEU B 1 167 ? -3.682 -9.242 3.635 1 98.12 167 LEU B C 1
ATOM 4767 O O . LEU B 1 167 ? -4.582 -8.414 3.455 1 98.12 167 LEU B O 1
ATOM 4771 N N . MET B 1 168 ? -2.949 -9.719 2.637 1 98.44 168 MET B N 1
ATOM 4772 C CA . MET B 1 168 ? -3.27 -9.375 1.254 1 98.44 168 MET B CA 1
ATOM 4773 C C . MET B 1 168 ? -4.691 -9.805 0.902 1 98.44 168 MET B C 1
ATOM 4775 O O . MET B 1 168 ? -5.449 -9.031 0.316 1 98.44 168 MET B O 1
ATOM 4779 N N . ALA B 1 169 ? -5.027 -11 1.271 1 98.81 169 ALA B N 1
ATOM 4780 C CA . ALA B 1 169 ? -6.375 -11.5 1.022 1 98.81 169 ALA B CA 1
ATOM 4781 C C . ALA B 1 169 ? -7.418 -10.672 1.767 1 98.81 169 ALA B C 1
ATOM 4783 O O . ALA B 1 169 ? -8.469 -10.336 1.213 1 98.81 169 ALA B O 1
ATOM 4784 N N . LEU B 1 170 ? -7.141 -10.344 3.002 1 98.75 170 LEU B N 1
ATOM 4785 C CA . LEU B 1 170 ? -8.078 -9.57 3.807 1 98.75 170 LEU B CA 1
ATOM 4786 C C . LEU B 1 170 ? -8.273 -8.172 3.221 1 98.75 170 LEU B C 1
ATOM 4788 O O . LEU B 1 170 ? -9.383 -7.637 3.248 1 98.75 170 LEU B O 1
ATOM 4792 N N . GLN B 1 171 ? -7.219 -7.629 2.697 1 98.31 171 GLN B N 1
ATOM 4793 C CA . GLN B 1 171 ? -7.32 -6.316 2.066 1 98.31 171 GLN B CA 1
ATOM 4794 C C . GLN B 1 171 ? -8.266 -6.352 0.87 1 98.31 171 GLN B C 1
ATOM 4796 O O . GLN B 1 171 ? -9.078 -5.441 0.683 1 98.31 171 GLN B O 1
ATOM 4801 N N . VAL B 1 172 ? -8.125 -7.348 0.084 1 98.44 172 VAL B N 1
ATOM 4802 C CA . VAL B 1 172 ? -9.016 -7.508 -1.065 1 98.44 172 VAL B CA 1
ATOM 4803 C C . VAL B 1 172 ? -10.461 -7.594 -0.592 1 98.44 172 VAL B C 1
ATOM 4805 O O . VAL B 1 172 ? -11.344 -6.949 -1.162 1 98.44 172 VAL B O 1
ATOM 4808 N N . LEU B 1 173 ? -10.695 -8.352 0.485 1 98.56 173 LEU B N 1
ATOM 4809 C CA . LEU B 1 173 ? -12.039 -8.5 1.023 1 98.56 173 LEU B CA 1
ATOM 4810 C C . LEU B 1 173 ? -12.586 -7.156 1.498 1 98.56 173 LEU B C 1
ATOM 4812 O O . LEU B 1 173 ? -13.75 -6.832 1.252 1 98.56 173 LEU B O 1
ATOM 4816 N N . LEU B 1 174 ? -11.789 -6.352 2.082 1 97.69 174 LEU B N 1
ATOM 4817 C CA . LEU B 1 174 ? -12.234 -5.082 2.646 1 97.69 174 LEU B CA 1
ATOM 4818 C C . LEU B 1 174 ? -12.664 -4.117 1.545 1 97.69 174 LEU B C 1
ATOM 4820 O O . LEU B 1 174 ? -13.688 -3.447 1.668 1 97.69 174 LEU B O 1
ATOM 4824 N N . TRP B 1 175 ? -11.938 -4.086 0.485 1 97 175 TRP B N 1
ATOM 4825 C CA . TRP B 1 175 ? -12.203 -3.115 -0.569 1 97 175 TRP B CA 1
ATOM 4826 C C . TRP B 1 175 ? -13.391 -3.553 -1.426 1 97 175 TRP B C 1
ATOM 4828 O O . TRP B 1 175 ? -14.133 -2.717 -1.945 1 97 175 TRP B O 1
ATOM 4838 N N . HIS B 1 176 ? -13.602 -4.895 -1.548 1 97.31 176 HIS B N 1
ATOM 4839 C CA . HIS B 1 176 ? -14.531 -5.316 -2.592 1 97.31 176 HIS B CA 1
ATOM 4840 C C . HIS B 1 176 ? -15.727 -6.051 -2 1 97.31 176 HIS B C 1
ATOM 4842 O O . HIS B 1 176 ? -16.766 -6.195 -2.658 1 97.31 176 HIS B O 1
ATOM 4848 N N . TYR B 1 177 ? -15.594 -6.504 -0.823 1 97.69 177 TYR B N 1
ATOM 4849 C CA . TYR B 1 177 ? -16.656 -7.293 -0.205 1 97.69 177 TYR B CA 1
ATOM 4850 C C . TYR B 1 177 ? -16.938 -6.812 1.212 1 97.69 177 TYR B C 1
ATOM 4852 O O . TYR B 1 177 ? -16.688 -7.531 2.182 1 97.69 177 TYR B O 1
ATOM 4860 N N . PRO B 1 178 ? -17.609 -5.656 1.26 1 96.25 178 PRO B N 1
ATOM 4861 C CA . PRO B 1 178 ? -17.766 -4.938 2.525 1 96.25 178 PRO B CA 1
ATOM 4862 C C . PRO B 1 178 ? -18.562 -5.73 3.561 1 96.25 178 PRO B C 1
ATOM 4864 O O . PRO B 1 178 ? -18.438 -5.48 4.762 1 96.25 178 PRO B O 1
ATOM 4867 N N . GLN B 1 179 ? -19.312 -6.699 3.176 1 96.94 179 GLN B N 1
ATOM 4868 C CA . GLN B 1 179 ? -20.094 -7.496 4.117 1 96.94 179 GLN B CA 1
ATOM 4869 C C . GLN B 1 179 ? -19.188 -8.297 5.043 1 96.94 179 GLN B C 1
ATOM 4871 O O . GLN B 1 179 ? -19.609 -8.742 6.109 1 96.94 179 GLN B O 1
ATOM 4876 N N . HIS B 1 180 ? -17.984 -8.516 4.668 1 98.38 180 HIS B N 1
ATOM 4877 C CA . HIS B 1 180 ? -17.062 -9.32 5.469 1 98.38 180 HIS B CA 1
ATOM 4878 C C . HIS B 1 180 ? -16.172 -8.438 6.328 1 98.38 180 HIS B C 1
ATOM 4880 O O . HIS B 1 180 ? -15.367 -8.945 7.121 1 98.38 180 HIS B O 1
ATOM 4886 N N . ALA B 1 181 ? -16.312 -7.102 6.227 1 97.88 181 ALA B N 1
ATOM 4887 C CA . ALA B 1 181 ? -15.438 -6.156 6.906 1 97.88 181 ALA B CA 1
ATOM 4888 C C . ALA B 1 181 ? -15.531 -6.312 8.422 1 97.88 181 ALA B C 1
ATOM 4890 O O . ALA B 1 181 ? -14.508 -6.309 9.117 1 97.88 181 ALA B O 1
ATOM 4891 N N . PRO B 1 182 ? -16.75 -6.5 8.984 1 97.38 182 PRO B N 1
ATOM 4892 C CA . PRO B 1 182 ? -16.797 -6.676 10.438 1 97.38 182 PRO B CA 1
ATOM 4893 C C . PRO B 1 182 ? -16.031 -7.914 10.914 1 97.38 182 PRO B C 1
ATOM 4895 O O . PRO B 1 182 ? -15.359 -7.871 11.945 1 97.38 182 PRO B O 1
ATOM 4898 N N . ALA B 1 183 ? -16.172 -9 10.148 1 98.19 183 ALA B N 1
ATOM 4899 C CA . ALA B 1 183 ? -15.477 -10.227 10.523 1 98.19 183 ALA B CA 1
ATOM 4900 C C . ALA B 1 183 ? -13.961 -10.047 10.43 1 98.19 183 ALA B C 1
ATOM 4902 O O . ALA B 1 183 ? -13.219 -10.562 11.266 1 98.19 183 ALA B O 1
ATOM 4903 N N . VAL B 1 184 ? -13.484 -9.344 9.422 1 98.19 184 VAL B N 1
ATOM 4904 C CA . VAL B 1 184 ? -12.062 -9.062 9.266 1 98.19 184 VAL B CA 1
ATOM 4905 C C . VAL B 1 184 ? -11.562 -8.242 10.453 1 98.19 184 VAL B C 1
ATOM 4907 O O . VAL B 1 184 ? -10.508 -8.547 11.023 1 98.19 184 VAL B O 1
ATOM 4910 N N . ASN B 1 185 ? -12.297 -7.199 10.75 1 95.81 185 ASN B N 1
ATOM 4911 C CA . ASN B 1 185 ? -11.938 -6.348 11.883 1 95.81 185 ASN B CA 1
ATOM 4912 C C . ASN B 1 185 ? -11.883 -7.137 13.188 1 95.81 185 ASN B C 1
ATOM 4914 O O . ASN B 1 185 ? -10.945 -6.984 13.969 1 95.81 185 ASN B O 1
ATOM 4918 N N . ALA B 1 186 ? -12.859 -7.988 13.43 1 95.75 186 ALA B N 1
ATOM 4919 C CA . ALA B 1 186 ? -12.906 -8.82 14.625 1 95.75 186 ALA B CA 1
ATOM 4920 C C . ALA B 1 186 ? -11.703 -9.758 14.68 1 95.75 186 ALA B C 1
ATOM 4922 O O . ALA B 1 186 ? -11.109 -9.953 15.75 1 95.75 186 ALA B O 1
ATOM 4923 N N . LEU B 1 187 ? -11.352 -10.32 13.609 1 96.69 187 LEU B N 1
ATOM 4924 C CA . LEU B 1 187 ? -10.211 -11.219 13.516 1 96.69 187 LEU B CA 1
ATOM 4925 C C . LEU B 1 187 ? -8.93 -10.523 13.93 1 96.69 187 LEU B C 1
ATOM 4927 O O . LEU B 1 187 ? -8.195 -11.016 14.789 1 96.69 187 LEU B O 1
ATOM 4931 N N . LEU B 1 188 ? -8.68 -9.398 13.391 1 95.88 188 LEU B N 1
ATOM 4932 C CA . LEU B 1 188 ? -7.414 -8.695 13.602 1 95.88 188 LEU B CA 1
ATOM 4933 C C . LEU B 1 188 ? -7.332 -8.148 15.016 1 95.88 188 LEU B C 1
ATOM 4935 O O . LEU B 1 188 ? -6.238 -7.977 15.562 1 95.88 188 LEU B O 1
ATOM 4939 N N . SER B 1 189 ? -8.43 -7.859 15.625 1 94.19 189 SER B N 1
ATOM 4940 C CA . SER B 1 189 ? -8.445 -7.336 16.984 1 94.19 189 SER B CA 1
ATOM 4941 C C . SER B 1 189 ? -7.965 -8.383 17.984 1 94.19 189 SER B C 1
ATOM 4943 O O . SER B 1 189 ? -7.625 -8.047 19.125 1 94.19 189 SER B O 1
ATOM 4945 N N . GLN B 1 190 ? -7.934 -9.625 17.547 1 94.88 190 GLN B N 1
ATOM 4946 C CA . GLN B 1 190 ? -7.535 -10.711 18.438 1 94.88 190 GLN B CA 1
ATOM 4947 C C . GLN B 1 190 ? -6.023 -10.914 18.422 1 94.88 190 GLN B C 1
ATOM 4949 O O . GLN B 1 190 ? -5.469 -11.586 19.281 1 94.88 190 GLN B O 1
ATOM 4954 N N . TRP B 1 191 ? -5.414 -10.406 17.453 1 95.69 191 TRP B N 1
ATOM 4955 C CA . TRP B 1 191 ? -4.008 -10.727 17.25 1 95.69 191 TRP B CA 1
ATOM 4956 C C . TRP B 1 191 ? -3.111 -9.586 17.703 1 95.69 191 TRP B C 1
ATOM 4958 O O . TRP B 1 191 ? -3.367 -8.422 17.375 1 95.69 191 TRP B O 1
ATOM 4968 N N . HIS B 1 192 ? -2.045 -9.93 18.391 1 93.56 192 HIS B N 1
ATOM 4969 C CA . HIS B 1 192 ? -1.028 -8.961 18.781 1 93.56 192 HIS B CA 1
ATOM 4970 C C . HIS B 1 192 ? 0.003 -8.766 17.672 1 93.56 192 HIS B C 1
ATOM 4972 O O . HIS B 1 192 ? 1.171 -9.125 17.844 1 93.56 192 HIS B O 1
ATOM 4978 N N . LEU B 1 193 ? -0.353 -8.109 16.672 1 92.44 193 LEU B N 1
ATOM 4979 C CA . LEU B 1 193 ? 0.437 -8.023 15.453 1 92.44 193 LEU B CA 1
ATOM 4980 C C . LEU B 1 193 ? 1.744 -7.281 15.703 1 92.44 193 LEU B C 1
ATOM 4982 O O . LEU B 1 193 ? 2.723 -7.48 14.977 1 92.44 193 LEU B O 1
ATOM 4986 N N . ASP B 1 194 ? 1.844 -6.426 16.672 1 87.69 194 ASP B N 1
ATOM 4987 C CA . ASP B 1 194 ? 3.072 -5.707 17 1 87.69 194 ASP B CA 1
ATOM 4988 C C . ASP B 1 194 ? 4.199 -6.676 17.359 1 87.69 194 ASP B C 1
ATOM 4990 O O . ASP B 1 194 ? 5.375 -6.352 17.203 1 87.69 194 ASP B O 1
ATOM 4994 N N . ALA B 1 195 ? 3.816 -7.848 17.828 1 86.12 195 ALA B N 1
ATOM 4995 C CA . ALA B 1 195 ? 4.785 -8.828 18.312 1 86.12 195 ALA B CA 1
ATOM 4996 C C . ALA B 1 195 ? 5.531 -9.477 17.141 1 86.12 195 ALA B C 1
ATOM 4998 O O . ALA B 1 195 ? 6.523 -10.18 17.344 1 86.12 195 ALA B O 1
ATOM 4999 N N . LEU B 1 196 ? 5.102 -9.242 15.961 1 84.44 196 LEU B N 1
ATOM 5000 C CA . LEU B 1 196 ? 5.773 -9.812 14.797 1 84.44 196 LEU B CA 1
ATOM 5001 C C . LEU B 1 196 ? 7.16 -9.195 14.617 1 84.44 196 LEU B C 1
ATOM 5003 O O . LEU B 1 196 ? 8.016 -9.773 13.953 1 84.44 196 LEU B O 1
ATOM 5007 N N . PHE B 1 197 ? 7.32 -8.008 15.172 1 76.12 197 PHE B N 1
ATOM 5008 C CA . PHE B 1 197 ? 8.57 -7.285 14.953 1 76.12 197 PHE B CA 1
ATOM 5009 C C . PHE B 1 197 ? 9.312 -7.066 16.266 1 76.12 197 PHE B C 1
ATOM 5011 O O . PHE B 1 197 ? 8.719 -6.617 17.25 1 76.12 197 PHE B O 1
ATOM 5018 N N . VAL B 1 198 ? 10.383 -8.016 16.453 1 62.38 198 VAL B N 1
ATOM 5019 C CA . VAL B 1 198 ? 11.164 -7.953 17.688 1 62.38 198 VAL B CA 1
ATOM 5020 C C . VAL B 1 198 ? 12.281 -6.926 17.531 1 62.38 198 VAL B C 1
ATOM 5022 O O . VAL B 1 198 ? 12.867 -6.785 16.453 1 62.38 198 VAL B O 1
ATOM 5025 N N . GLN B 1 199 ? 12.289 -6.016 18.5 1 55.03 199 GLN B N 1
ATOM 5026 C CA . GLN B 1 199 ? 13.406 -5.078 18.547 1 55.03 199 GLN B CA 1
ATOM 5027 C C . GLN B 1 199 ? 14.734 -5.812 18.734 1 55.03 199 GLN B C 1
ATOM 5029 O O . GLN B 1 199 ? 14.836 -6.73 19.547 1 55.03 199 GLN B O 1
ATOM 5034 N N . ALA B 1 200 ? 15.609 -5.828 17.797 1 49.09 200 ALA B N 1
ATOM 5035 C CA . ALA B 1 200 ? 16.922 -6.449 17.969 1 49.09 200 ALA B CA 1
ATOM 5036 C C . ALA B 1 200 ? 17.594 -5.957 19.25 1 49.09 200 ALA B C 1
ATOM 5038 O O . ALA B 1 200 ? 17.625 -4.754 19.516 1 49.09 200 ALA B O 1
ATOM 5039 N N . LYS B 1 201 ? 17.594 -6.691 20.469 1 45.22 201 LYS B N 1
ATOM 5040 C CA . LYS B 1 201 ? 18.281 -6.305 21.703 1 45.22 201 LYS B CA 1
ATOM 5041 C C . LYS B 1 201 ? 19.625 -5.656 21.391 1 45.22 201 LYS B C 1
ATOM 5043 O O . LYS B 1 201 ? 19.953 -4.59 21.922 1 45.22 201 LYS B O 1
ATOM 5048 N N . ASN B 1 202 ? 20.812 -6.535 21.656 1 39.22 202 ASN B N 1
ATOM 5049 C CA . ASN B 1 202 ? 22.203 -6.293 22.016 1 39.22 202 ASN B CA 1
ATOM 5050 C C . ASN B 1 202 ? 22.938 -5.523 20.922 1 39.22 202 ASN B C 1
ATOM 5052 O O . ASN B 1 202 ? 24.172 -5.465 20.922 1 39.22 202 ASN B O 1
ATOM 5056 N N . THR B 1 203 ? 22.781 -5.887 19.672 1 38.59 203 THR B N 1
ATOM 5057 C CA . THR B 1 203 ? 24 -5.598 18.953 1 38.59 203 THR B CA 1
ATOM 5058 C C . THR B 1 203 ? 24.297 -4.098 18.938 1 38.59 203 THR B C 1
ATOM 5060 O O . THR B 1 203 ? 23.359 -3.285 18.938 1 38.59 203 THR B O 1
ATOM 5063 N N . ASN B 1 204 ? 25.375 -3.703 19.516 1 37.19 204 ASN B N 1
ATOM 5064 C CA . ASN B 1 204 ? 25.969 -2.371 19.406 1 37.19 204 ASN B CA 1
ATOM 5065 C C . ASN B 1 204 ? 25.406 -1.604 18.219 1 37.19 204 ASN B C 1
ATOM 5067 O O . ASN B 1 204 ? 25.844 -0.49 17.922 1 37.19 204 ASN B O 1
ATOM 5071 N N . ALA B 1 205 ? 25.266 -2.418 17.125 1 35.97 205 ALA B N 1
ATOM 5072 C CA . ALA B 1 205 ? 24.984 -1.727 15.867 1 35.97 205 ALA B CA 1
ATOM 5073 C C . ALA B 1 205 ? 23.656 -0.986 15.93 1 35.97 205 ALA B C 1
ATOM 5075 O O . ALA B 1 205 ? 22.828 -1.258 16.797 1 35.97 205 ALA B O 1
ATOM 5076 N N . ALA B 1 206 ? 23.141 -0.565 14.648 1 39.31 206 ALA B N 1
ATOM 5077 C CA . ALA B 1 206 ? 22.219 0.323 13.938 1 39.31 206 ALA B CA 1
ATOM 5078 C C . ALA B 1 206 ? 20.781 0.062 14.352 1 39.31 206 ALA B C 1
ATOM 5080 O O . ALA B 1 206 ? 20.453 -1.005 14.883 1 39.31 206 ALA B O 1
ATOM 5081 N N . LEU B 1 207 ? 19.844 0.965 13.922 1 45.59 207 LEU B N 1
ATOM 5082 C CA . LEU B 1 207 ? 18.453 1.325 14.211 1 45.59 207 LEU B CA 1
ATOM 5083 C C . LEU B 1 207 ? 17.562 0.092 14.195 1 45.59 207 LEU B C 1
ATOM 5085 O O . LEU B 1 207 ? 17.609 -0.703 13.258 1 45.59 207 LEU B O 1
ATOM 5089 N N . ALA B 1 208 ? 17.125 -0.332 15.414 1 46.84 208 ALA B N 1
ATOM 5090 C CA . ALA B 1 208 ? 16.047 -1.297 15.586 1 46.84 208 ALA B CA 1
ATOM 5091 C C . ALA B 1 208 ? 15.195 -1.392 14.32 1 46.84 208 ALA B C 1
ATOM 5093 O O . ALA B 1 208 ? 14.719 -2.471 13.969 1 46.84 208 ALA B O 1
ATOM 5094 N N . VAL B 1 209 ? 15.008 -0.251 13.75 1 50.72 209 VAL B N 1
ATOM 5095 C CA . VAL B 1 209 ? 14.156 -0.087 12.57 1 50.72 209 VAL B CA 1
ATOM 5096 C C . VAL B 1 209 ? 14.766 -0.82 11.383 1 50.72 209 VAL B C 1
ATOM 5098 O O . VAL B 1 209 ? 14.047 -1.271 10.484 1 50.72 209 VAL B O 1
ATOM 5101 N N . ARG B 1 210 ? 16.156 -0.935 11.484 1 49.69 210 ARG B N 1
ATOM 5102 C CA . ARG B 1 210 ? 16.781 -1.509 10.305 1 49.69 210 ARG B CA 1
ATOM 5103 C C . ARG B 1 210 ? 16.609 -3.021 10.266 1 49.69 210 ARG B C 1
ATOM 5105 O O . ARG B 1 210 ? 16.719 -3.639 9.203 1 49.69 210 ARG B O 1
ATOM 5112 N N . HIS B 1 211 ? 16.453 -3.574 11.398 1 50.91 211 HIS B N 1
ATOM 5113 C CA . HIS B 1 211 ? 16.531 -5.027 11.289 1 50.91 211 HIS B CA 1
ATOM 5114 C C . HIS B 1 211 ? 15.188 -5.68 11.586 1 50.91 211 HIS B C 1
ATOM 5116 O O . HIS B 1 211 ? 14.609 -5.465 12.656 1 50.91 211 HIS B O 1
ATOM 5122 N N . TRP B 1 212 ? 14.445 -5.598 10.602 1 55.47 212 TRP B N 1
ATOM 5123 C CA . TRP B 1 212 ? 13.297 -6.504 10.609 1 55.47 212 TRP B CA 1
ATOM 5124 C C . TRP B 1 212 ? 13.75 -7.949 10.766 1 55.47 212 TRP B C 1
ATOM 5126 O O . TRP B 1 212 ? 14.461 -8.477 9.906 1 55.47 212 TRP B O 1
ATOM 5136 N N . VAL B 1 213 ? 13.977 -8.359 12.125 1 52.81 213 VAL B N 1
ATOM 5137 C CA . VAL B 1 213 ? 14.383 -9.758 12.203 1 52.81 213 VAL B CA 1
ATOM 5138 C C . VAL B 1 213 ? 13.156 -10.656 12.07 1 52.81 213 VAL B C 1
ATOM 5140 O O . VAL B 1 213 ? 12.227 -10.57 12.875 1 52.81 213 VAL B O 1
ATOM 5143 N N . ILE B 1 214 ? 12.875 -10.938 10.875 1 54.84 214 ILE B N 1
ATOM 5144 C CA . ILE B 1 214 ? 11.961 -12.062 10.711 1 54.84 214 ILE B CA 1
ATOM 5145 C C . ILE B 1 214 ? 12.57 -13.32 11.336 1 54.84 214 ILE B C 1
ATOM 5147 O O . ILE B 1 214 ? 13.773 -13.562 11.219 1 54.84 214 ILE B O 1
ATOM 5151 N N . PRO B 1 215 ? 11.766 -13.867 12.133 1 52.5 215 PRO B N 1
ATOM 5152 C CA . PRO B 1 215 ? 12.328 -15.078 12.734 1 52.5 215 PRO B CA 1
ATOM 5153 C C . PRO B 1 215 ? 13.164 -15.891 11.75 1 52.5 215 PRO B C 1
ATOM 5155 O O . PRO B 1 215 ? 12.875 -15.891 10.547 1 52.5 215 PRO B O 1
ATOM 5158 N N . THR B 1 216 ? 14.266 -16.312 12.203 1 47.16 216 THR B N 1
ATOM 5159 C CA . THR B 1 216 ? 15.297 -17.047 11.492 1 47.16 216 THR B CA 1
ATOM 5160 C C . THR B 1 216 ? 14.695 -18.25 10.758 1 47.16 216 THR B C 1
ATOM 5162 O O . THR B 1 216 ? 15.242 -18.703 9.75 1 47.16 216 THR B O 1
ATOM 5165 N N . ASP B 1 217 ? 13.547 -18.719 11.164 1 55.41 217 ASP B N 1
ATOM 5166 C CA . ASP B 1 217 ? 13.078 -19.953 10.531 1 55.41 217 ASP B CA 1
ATOM 5167 C C . ASP B 1 217 ? 11.977 -19.656 9.516 1 55.41 217 ASP B C 1
ATOM 5169 O O . ASP B 1 217 ? 11.18 -20.547 9.188 1 55.41 217 ASP B O 1
ATOM 5173 N N . GLU B 1 218 ? 12.117 -18.469 8.992 1 61.5 218 GLU B N 1
ATOM 5174 C CA . GLU B 1 218 ? 11.156 -18.141 7.941 1 61.5 218 GLU B CA 1
ATOM 5175 C C . GLU B 1 218 ? 11.5 -18.844 6.633 1 61.5 218 GLU B C 1
ATOM 5177 O O . GLU B 1 218 ? 12.562 -18.609 6.055 1 61.5 218 GLU B O 1
ATOM 5182 N N . PRO B 1 219 ? 10.562 -19.781 6.238 1 60.88 219 PRO B N 1
ATOM 5183 C CA . PRO B 1 219 ? 10.883 -20.547 5.023 1 60.88 219 PRO B CA 1
ATOM 5184 C C . PRO B 1 219 ? 10.945 -19.656 3.779 1 60.88 219 PRO B C 1
ATOM 5186 O O . PRO B 1 219 ? 11.688 -19.953 2.84 1 60.88 219 PRO B O 1
ATOM 5189 N N . ARG B 1 220 ? 10.18 -18.625 3.762 1 62.78 220 ARG B N 1
ATOM 5190 C CA . ARG B 1 220 ? 10.141 -17.719 2.611 1 62.78 220 ARG B CA 1
ATOM 5191 C C . 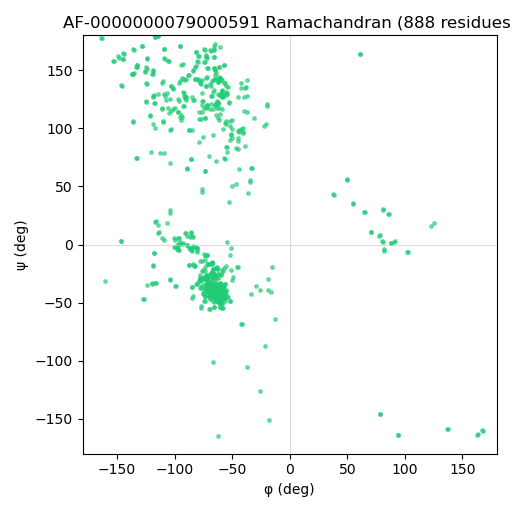ARG B 1 220 ? 10.898 -16.438 2.896 1 62.78 220 ARG B C 1
ATOM 5193 O O . ARG B 1 220 ? 10.312 -15.344 2.885 1 62.78 220 ARG B O 1
ATOM 5200 N N . ASP B 1 221 ? 12.234 -16.562 2.982 1 71.38 221 ASP B N 1
ATOM 5201 C CA . ASP B 1 221 ? 12.984 -15.398 3.441 1 71.38 221 ASP B CA 1
ATOM 5202 C C . ASP B 1 221 ? 13.734 -14.734 2.285 1 71.38 221 ASP B C 1
ATOM 5204 O O . ASP B 1 221 ? 14.664 -13.953 2.506 1 71.38 221 ASP B O 1
ATOM 5208 N N . SER B 1 222 ? 13.281 -15.07 1.005 1 80.75 222 SER B N 1
ATOM 5209 C CA . SER B 1 222 ? 13.922 -14.406 -0.127 1 80.75 222 SER B CA 1
ATOM 5210 C C . SER B 1 222 ? 13.5 -12.945 -0.225 1 80.75 222 SER B C 1
ATOM 5212 O O . SER B 1 222 ? 12.5 -12.539 0.373 1 80.75 222 SER B O 1
ATOM 5214 N N . PHE B 1 223 ? 14.312 -12.188 -0.998 1 85.81 223 PHE B N 1
ATOM 5215 C CA . PHE B 1 223 ? 14.031 -10.766 -1.172 1 85.81 223 PHE B CA 1
ATOM 5216 C C . PHE B 1 223 ? 12.656 -10.555 -1.793 1 85.81 223 PHE B C 1
ATOM 5218 O O . PHE B 1 223 ? 11.906 -9.672 -1.372 1 85.81 223 PHE B O 1
ATOM 5225 N N . GLY B 1 224 ? 12.312 -11.352 -2.76 1 88.94 224 GLY B N 1
ATOM 5226 C CA . GLY B 1 224 ? 11.031 -11.242 -3.432 1 88.94 224 GLY B CA 1
ATOM 5227 C C . GLY B 1 224 ? 9.852 -11.43 -2.5 1 88.94 224 GLY B C 1
ATOM 5228 O O . GLY B 1 224 ? 8.906 -10.641 -2.518 1 88.94 224 GLY B O 1
ATOM 5229 N N . TYR B 1 225 ? 9.914 -12.461 -1.685 1 89.62 225 TYR B N 1
ATOM 5230 C CA . TYR B 1 225 ? 8.805 -12.742 -0.773 1 89.62 225 TYR B CA 1
ATOM 5231 C C . TYR B 1 225 ? 8.719 -11.688 0.32 1 89.62 225 TYR B C 1
ATOM 5233 O O . TYR B 1 225 ? 7.625 -11.32 0.758 1 89.62 225 TYR B O 1
ATOM 5241 N N . ARG B 1 226 ? 9.859 -11.195 0.735 1 87.12 226 ARG B N 1
ATOM 5242 C CA . ARG B 1 226 ? 9.852 -10.102 1.7 1 87.12 226 ARG B CA 1
ATOM 5243 C C . ARG B 1 226 ? 9.219 -8.852 1.106 1 87.12 226 ARG B C 1
ATOM 5245 O O . ARG B 1 226 ? 8.438 -8.172 1.772 1 87.12 226 ARG B O 1
ATOM 5252 N N . THR B 1 227 ? 9.586 -8.578 -0.114 1 90.81 227 THR B N 1
ATOM 5253 C CA . THR B 1 227 ? 9.031 -7.414 -0.793 1 90.81 227 THR B CA 1
ATOM 5254 C C . THR B 1 227 ? 7.52 -7.559 -0.96 1 90.81 227 THR B C 1
ATOM 5256 O O . THR B 1 227 ? 6.766 -6.609 -0.725 1 90.81 227 THR B O 1
ATOM 5259 N N . TYR B 1 228 ? 7.094 -8.75 -1.299 1 93.94 228 TYR B N 1
ATOM 5260 C CA . TYR B 1 228 ? 5.668 -9.031 -1.427 1 93.94 228 TYR B CA 1
ATOM 5261 C C . TYR B 1 228 ? 4.945 -8.797 -0.105 1 93.94 228 TYR B C 1
ATOM 5263 O O . TYR B 1 228 ? 3.922 -8.109 -0.063 1 93.94 228 TYR B O 1
ATOM 5271 N N . ALA B 1 229 ? 5.504 -9.32 0.93 1 92.81 229 ALA B N 1
ATOM 5272 C CA . ALA B 1 229 ? 4.863 -9.234 2.24 1 92.81 229 ALA B CA 1
ATOM 5273 C C . ALA B 1 229 ? 4.867 -7.797 2.756 1 92.81 229 ALA B C 1
ATOM 5275 O O . ALA B 1 229 ? 4.004 -7.41 3.545 1 92.81 229 ALA B O 1
ATOM 5276 N N . SER B 1 230 ? 5.801 -6.98 2.305 1 92.38 230 SER B N 1
ATOM 5277 C CA . SER B 1 230 ? 5.934 -5.613 2.797 1 92.38 230 SER B CA 1
ATOM 5278 C C . SER B 1 230 ? 4.73 -4.762 2.391 1 92.38 230 SER B C 1
ATOM 5280 O O . SER B 1 230 ? 4.434 -3.754 3.033 1 92.38 230 SER B O 1
ATOM 5282 N N . HIS B 1 231 ? 4.012 -5.168 1.37 1 95.12 231 HIS B N 1
ATOM 5283 C CA . HIS B 1 231 ? 2.863 -4.41 0.891 1 95.12 231 HIS B CA 1
ATOM 5284 C C . HIS B 1 231 ? 1.784 -4.309 1.964 1 95.12 231 HIS B C 1
ATOM 5286 O O . HIS B 1 231 ? 1.016 -3.344 1.988 1 95.12 231 HIS B O 1
ATOM 5292 N N . THR B 1 232 ? 1.765 -5.266 2.863 1 96.19 232 THR B N 1
ATOM 5293 C CA . THR B 1 232 ? 0.707 -5.258 3.869 1 96.19 232 THR B CA 1
ATOM 5294 C C . THR B 1 232 ? 1.295 -5.152 5.273 1 96.19 232 THR B C 1
ATOM 5296 O O . THR B 1 232 ? 0.707 -4.516 6.148 1 96.19 232 THR B O 1
ATOM 5299 N N . LEU B 1 233 ? 2.473 -5.746 5.48 1 93.38 233 LEU B N 1
ATOM 5300 C CA . LEU B 1 233 ? 3.074 -5.73 6.809 1 93.38 233 LEU B CA 1
ATOM 5301 C C . LEU B 1 233 ? 3.387 -4.301 7.242 1 93.38 233 LEU B C 1
ATOM 5303 O O . LEU B 1 233 ? 3.465 -4.016 8.438 1 93.38 233 LEU B O 1
ATOM 5307 N N . ARG B 1 234 ? 3.479 -3.43 6.266 1 93.12 234 ARG B N 1
ATOM 5308 C CA . ARG B 1 234 ? 3.83 -2.045 6.566 1 93.12 234 ARG B CA 1
ATOM 5309 C C . ARG B 1 234 ? 2.721 -1.356 7.352 1 93.12 234 ARG B C 1
ATOM 5311 O O . ARG B 1 234 ? 2.949 -0.32 7.98 1 93.12 234 ARG B O 1
ATOM 5318 N N . PHE B 1 235 ? 1.559 -1.9 7.367 1 94.88 235 PHE B N 1
ATOM 5319 C CA . PHE B 1 235 ? 0.415 -1.258 8.008 1 94.88 235 PHE B CA 1
ATOM 5320 C C . PHE B 1 235 ? 0.351 -1.612 9.484 1 94.88 235 PHE B C 1
ATOM 5322 O O . PHE B 1 235 ? -0.509 -1.109 10.211 1 94.88 235 PHE B O 1
ATOM 5329 N N . ILE B 1 236 ? 1.222 -2.449 9.977 1 92.88 236 ILE B N 1
ATOM 5330 C CA . ILE B 1 236 ? 1.115 -2.947 11.344 1 92.88 236 ILE B CA 1
ATOM 5331 C C . ILE B 1 236 ? 1.412 -1.817 12.328 1 92.88 236 ILE B C 1
ATOM 5333 O O . ILE B 1 236 ? 0.601 -1.524 13.211 1 92.88 236 ILE B O 1
ATOM 5337 N N . ASN B 1 237 ? 2.549 -1.18 12.203 1 90.44 237 ASN B N 1
ATOM 5338 C CA . ASN B 1 237 ? 2.938 -0.011 12.984 1 90.44 237 ASN B CA 1
ATOM 5339 C C . ASN B 1 237 ? 4.109 0.729 12.344 1 90.44 237 ASN B C 1
ATOM 5341 O O . ASN B 1 237 ? 4.59 0.333 11.281 1 90.44 237 ASN B O 1
ATOM 5345 N N . THR B 1 238 ? 4.504 1.796 12.93 1 88.81 238 THR B N 1
ATOM 5346 C CA . THR B 1 238 ? 5.535 2.648 12.352 1 88.81 238 THR B CA 1
ATOM 5347 C C . THR B 1 238 ? 6.852 1.888 12.211 1 88.81 238 THR B C 1
ATOM 5349 O O . THR B 1 238 ? 7.535 1.999 11.195 1 88.81 238 THR B O 1
ATOM 5352 N N . THR B 1 239 ? 7.199 1.095 13.18 1 84.75 239 THR B N 1
ATOM 5353 C CA . THR B 1 239 ? 8.422 0.295 13.133 1 84.75 239 THR B CA 1
ATOM 5354 C C . THR B 1 239 ? 8.367 -0.7 11.977 1 84.75 239 THR B C 1
ATOM 5356 O O . THR B 1 239 ? 9.352 -0.865 11.25 1 84.75 239 THR B O 1
ATOM 5359 N N . ALA B 1 240 ? 7.266 -1.335 11.875 1 87.88 240 ALA B N 1
ATOM 5360 C CA . ALA B 1 240 ? 7.086 -2.289 10.781 1 87.88 240 ALA B CA 1
ATOM 5361 C C . ALA B 1 240 ? 7.238 -1.607 9.43 1 87.88 240 ALA B C 1
ATOM 5363 O O . ALA B 1 240 ? 7.93 -2.117 8.539 1 87.88 240 ALA B O 1
ATOM 5364 N N . GLY B 1 241 ? 6.586 -0.442 9.281 1 89.19 241 GLY B N 1
ATOM 5365 C CA . GLY B 1 241 ? 6.664 0.28 8.023 1 89.19 241 GLY B CA 1
ATOM 5366 C C . GLY B 1 241 ? 8.086 0.606 7.609 1 89.19 241 GLY B C 1
ATOM 5367 O O . GLY B 1 241 ? 8.453 0.439 6.445 1 89.19 241 GLY B O 1
ATOM 5368 N N . LEU B 1 242 ? 8.883 1.011 8.516 1 88 242 LEU B N 1
ATOM 5369 C CA . LEU B 1 242 ? 10.273 1.345 8.25 1 88 242 LEU B CA 1
ATOM 5370 C C . LEU B 1 242 ? 11.094 0.087 7.984 1 88 242 LEU B C 1
ATOM 5372 O O . LEU B 1 242 ? 11.891 0.05 7.043 1 88 242 LEU B O 1
ATOM 5376 N N . ALA B 1 243 ? 10.828 -0.926 8.734 1 84.81 243 ALA B N 1
ATOM 5377 C CA . ALA B 1 243 ? 11.648 -2.133 8.695 1 84.81 243 ALA B CA 1
ATOM 5378 C C . ALA B 1 243 ? 11.391 -2.93 7.418 1 84.81 243 ALA B C 1
ATOM 5380 O O . ALA B 1 243 ? 12.336 -3.354 6.742 1 84.81 243 ALA B O 1
ATOM 5381 N N . VAL B 1 244 ? 10.172 -3.1 7.035 1 87.81 244 VAL B N 1
ATOM 5382 C CA . VAL B 1 244 ? 9.852 -4.07 5.992 1 87.81 244 VAL B CA 1
ATOM 5383 C C . VAL B 1 244 ? 10.07 -3.447 4.617 1 87.81 244 VAL B C 1
ATOM 5385 O O . VAL B 1 244 ? 10.156 -4.156 3.611 1 87.81 244 VAL B O 1
ATOM 5388 N N . THR B 1 245 ? 10.117 -2.141 4.586 1 87.69 245 THR B N 1
ATOM 5389 C CA . THR B 1 245 ? 10.32 -1.483 3.301 1 87.69 245 THR B CA 1
ATOM 5390 C C . THR B 1 245 ? 11.797 -1.151 3.094 1 87.69 245 THR B C 1
ATOM 5392 O O . THR B 1 245 ? 12.172 -0.587 2.064 1 87.69 245 THR B O 1
ATOM 5395 N N . GLN B 1 246 ? 12.586 -1.508 4.043 1 81.12 246 GLN B N 1
ATOM 5396 C CA . GLN B 1 246 ? 14.039 -1.384 3.936 1 81.12 246 GLN B CA 1
ATOM 5397 C C . GLN B 1 246 ? 14.656 -2.65 3.354 1 81.12 246 GLN B C 1
ATOM 5399 O O . GLN B 1 246 ? 14.383 -3.756 3.826 1 81.12 246 GLN B O 1
ATOM 5404 N N . PRO B 1 247 ? 15.422 -2.418 2.316 1 76.12 247 PRO B N 1
ATOM 5405 C CA . PRO B 1 247 ? 16.125 -3.617 1.846 1 76.12 247 PRO B CA 1
ATOM 5406 C C . PRO B 1 247 ? 17.062 -4.203 2.896 1 76.12 247 PRO B C 1
ATOM 5408 O O . PRO B 1 247 ? 17.688 -3.459 3.652 1 76.12 247 PRO B O 1
ATOM 5411 N N . PRO B 1 248 ? 17.094 -5.539 2.957 1 73.88 248 PRO B N 1
ATOM 5412 C CA . PRO B 1 248 ? 18.016 -6.156 3.91 1 73.88 248 PRO B CA 1
ATOM 5413 C C . PRO B 1 248 ? 19.469 -5.734 3.682 1 73.88 248 PRO B C 1
ATOM 5415 O O . PRO B 1 248 ? 19.844 -5.363 2.564 1 73.88 248 PRO B O 1
ATOM 5418 N N . GLU B 1 249 ? 20.203 -5.812 4.766 1 69.88 249 GLU B N 1
ATOM 5419 C CA . GLU B 1 249 ? 21.625 -5.48 4.66 1 69.88 249 GLU B CA 1
ATOM 5420 C C . GLU B 1 249 ? 22.312 -6.367 3.635 1 69.88 249 GLU B C 1
ATOM 5422 O O . GLU B 1 249 ? 22.125 -7.582 3.623 1 69.88 249 GLU B O 1
ATOM 5427 N N . GLY B 1 250 ? 23.016 -5.77 2.752 1 70.12 250 GLY B N 1
ATOM 5428 C CA . GLY B 1 250 ? 23.766 -6.523 1.759 1 70.12 250 GLY B CA 1
ATOM 5429 C C . GLY B 1 250 ? 22.969 -6.844 0.516 1 70.12 250 GLY B C 1
ATOM 5430 O O . GLY B 1 250 ? 23.438 -7.555 -0.373 1 70.12 250 GLY B O 1
ATOM 5431 N N . GLN B 1 251 ? 21.75 -6.352 0.542 1 79.38 251 GLN B N 1
ATOM 5432 C CA . GLN B 1 251 ? 20.953 -6.57 -0.657 1 79.38 251 GLN B CA 1
ATOM 5433 C C . GLN B 1 251 ? 21.625 -5.957 -1.885 1 79.38 251 GLN B C 1
ATOM 5435 O O . GLN B 1 251 ? 22.094 -4.82 -1.838 1 79.38 251 GLN B O 1
ATOM 5440 N N . SER B 1 252 ? 21.719 -6.723 -2.953 1 78.88 252 SER B N 1
ATOM 5441 C CA . SER B 1 252 ? 22.391 -6.254 -4.156 1 78.88 252 SER B CA 1
ATOM 5442 C C . SER B 1 252 ? 21.719 -6.777 -5.414 1 78.88 252 SER B C 1
ATOM 5444 O O . SER B 1 252 ? 20.797 -7.594 -5.336 1 78.88 252 SER B O 1
ATOM 5446 N N . MET B 1 253 ? 22.094 -6.129 -6.492 1 85.44 253 MET B N 1
ATOM 5447 C CA . MET B 1 253 ? 21.703 -6.648 -7.797 1 85.44 253 MET B CA 1
ATOM 5448 C C . MET B 1 253 ? 22.734 -7.641 -8.32 1 85.44 253 MET B C 1
ATOM 5450 O O . MET B 1 253 ? 23.922 -7.52 -8.031 1 85.44 253 MET B O 1
ATOM 5454 N N . ILE B 1 254 ? 22.25 -8.625 -9.031 1 84.06 254 ILE B N 1
ATOM 5455 C CA . ILE B 1 254 ? 23.156 -9.594 -9.641 1 84.06 254 ILE B CA 1
ATOM 5456 C C . ILE B 1 254 ? 22.875 -9.688 -11.141 1 84.06 254 ILE B C 1
ATOM 5458 O O . ILE B 1 254 ? 21.734 -9.477 -11.578 1 84.06 254 ILE B O 1
ATOM 5462 N N . ASP B 1 255 ? 23.938 -9.977 -11.812 1 85.06 255 ASP B N 1
ATOM 5463 C CA . ASP B 1 255 ? 23.844 -10.141 -13.258 1 85.06 255 ASP B CA 1
ATOM 5464 C C . ASP B 1 255 ? 23.609 -11.602 -13.633 1 85.06 255 ASP B C 1
ATOM 5466 O O . ASP B 1 255 ? 24.422 -12.469 -13.289 1 85.06 255 ASP B O 1
ATOM 5470 N N . ILE B 1 256 ? 22.547 -11.867 -14.258 1 85.31 256 ILE B N 1
ATOM 5471 C CA . ILE B 1 256 ? 22.266 -13.188 -14.82 1 85.31 256 ILE B CA 1
ATOM 5472 C C . ILE B 1 256 ? 22.047 -13.07 -16.328 1 85.31 256 ILE B C 1
ATOM 5474 O O . ILE B 1 256 ? 21.031 -12.531 -16.766 1 85.31 256 ILE B O 1
ATOM 5478 N N . ASP B 1 257 ? 23.047 -13.641 -17.109 1 83.81 257 ASP B N 1
ATOM 5479 C CA . ASP B 1 257 ? 23 -13.641 -18.578 1 83.81 257 ASP B CA 1
ATOM 5480 C C . ASP B 1 257 ? 22.844 -12.227 -19.125 1 83.81 257 ASP B C 1
ATOM 5482 O O . ASP B 1 257 ? 22.031 -11.984 -20.031 1 83.81 257 ASP B O 1
ATOM 5486 N N . GLY B 1 258 ? 23.422 -11.203 -18.516 1 84.81 258 GLY B N 1
ATOM 5487 C CA . GLY B 1 258 ? 23.453 -9.828 -19 1 84.81 258 GLY B CA 1
ATOM 5488 C C . GLY B 1 258 ? 22.297 -8.992 -18.484 1 84.81 258 GLY B C 1
ATOM 5489 O O . GLY B 1 258 ? 22.156 -7.828 -18.875 1 84.81 258 GLY B O 1
ATOM 5490 N N . ILE B 1 259 ? 21.531 -9.578 -17.688 1 89.25 259 ILE B N 1
ATOM 5491 C CA . ILE B 1 259 ? 20.375 -8.859 -17.156 1 89.25 259 ILE B CA 1
ATOM 5492 C C . ILE B 1 259 ? 20.469 -8.758 -15.641 1 89.25 259 ILE B C 1
ATOM 5494 O O . ILE B 1 259 ? 20.703 -9.758 -14.953 1 89.25 259 ILE B O 1
ATOM 5498 N N . MET B 1 260 ? 20.328 -7.496 -15.109 1 88.56 260 MET B N 1
ATOM 5499 C CA . MET B 1 260 ? 20.438 -7.258 -13.672 1 88.56 260 MET B CA 1
ATOM 5500 C C . MET B 1 260 ? 19.125 -7.543 -12.961 1 88.56 260 MET B C 1
ATOM 5502 O O . MET B 1 260 ? 18.078 -7.012 -13.344 1 88.56 260 MET B O 1
ATOM 5506 N N . VAL B 1 261 ? 19.172 -8.414 -11.977 1 90.25 261 VAL B N 1
AT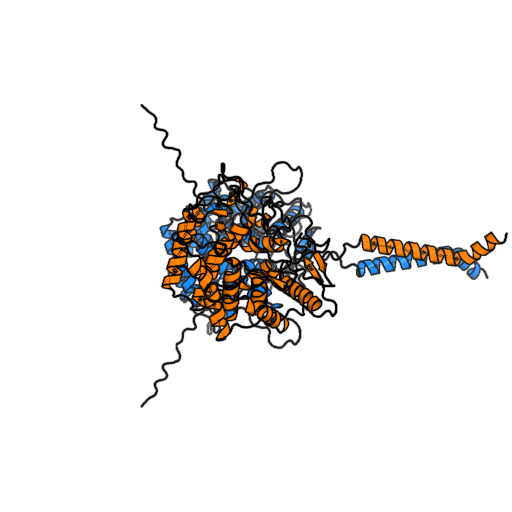OM 5507 C CA . VAL B 1 261 ? 18 -8.703 -11.141 1 90.25 261 VAL B CA 1
ATOM 5508 C C . VAL B 1 261 ? 18.406 -8.672 -9.664 1 90.25 261 VAL B C 1
ATOM 5510 O O . VAL B 1 261 ? 19.594 -8.82 -9.336 1 90.25 261 VAL B O 1
ATOM 5513 N N . PRO B 1 262 ? 17.422 -8.391 -8.789 1 87.88 262 PRO B N 1
ATOM 5514 C CA . PRO B 1 262 ? 17.781 -8.43 -7.371 1 87.88 262 PRO B CA 1
ATOM 5515 C C . PRO B 1 262 ? 18.266 -9.805 -6.922 1 87.88 262 PRO B C 1
ATOM 5517 O O . PRO B 1 262 ? 17.734 -10.828 -7.359 1 87.88 262 PRO B O 1
ATOM 5520 N N . ASP B 1 263 ? 19.234 -9.789 -6.074 1 84.94 263 ASP B N 1
ATOM 5521 C CA . ASP B 1 263 ? 19.719 -11.031 -5.477 1 84.94 263 ASP B CA 1
ATOM 5522 C C . ASP B 1 263 ? 18.719 -11.578 -4.465 1 84.94 263 ASP B C 1
ATOM 5524 O O . ASP B 1 263 ? 18.406 -10.914 -3.469 1 84.94 263 ASP B O 1
ATOM 5528 N N . GLU B 1 264 ? 18.219 -12.711 -4.727 1 82.19 264 GLU B N 1
ATOM 5529 C CA . GLU B 1 264 ? 17.203 -13.32 -3.875 1 82.19 264 GLU B CA 1
ATOM 5530 C C . GLU B 1 264 ? 17.828 -13.977 -2.648 1 82.19 264 GLU B C 1
ATOM 5532 O O . GLU B 1 264 ? 17.125 -14.383 -1.725 1 82.19 264 GLU B O 1
ATOM 5537 N N . GLY B 1 265 ? 19.094 -13.953 -2.57 1 73.75 265 GLY B N 1
ATOM 5538 C CA . GLY B 1 265 ? 19.812 -14.602 -1.478 1 73.75 265 GLY B CA 1
ATOM 5539 C C . GLY B 1 265 ? 19.766 -16.125 -1.553 1 73.75 265 GLY B C 1
ATOM 5540 O O . GLY B 1 265 ? 20.047 -16.797 -0.564 1 73.75 265 GLY B O 1
ATOM 5541 N N . LEU B 1 266 ? 19.297 -16.625 -2.672 1 72.88 266 LEU B N 1
ATOM 5542 C CA . LEU B 1 266 ? 19.203 -18.062 -2.895 1 72.88 266 LEU B CA 1
ATOM 5543 C C . LEU B 1 266 ? 20.203 -18.531 -3.939 1 72.88 266 LEU B C 1
ATOM 5545 O O . LEU B 1 266 ? 20.516 -17.797 -4.875 1 72.88 266 LEU B O 1
ATOM 5549 N N . ARG B 1 267 ? 20.719 -19.688 -3.578 1 67.88 267 ARG B N 1
ATOM 5550 C CA . ARG B 1 267 ? 21.656 -20.297 -4.516 1 67.88 267 ARG B CA 1
ATOM 5551 C C . ARG B 1 267 ? 21.156 -21.656 -4.969 1 67.88 267 ARG B C 1
ATOM 5553 O O . ARG B 1 267 ? 20.422 -22.328 -4.246 1 67.88 267 ARG B O 1
ATOM 5560 N N . THR B 1 268 ? 21.469 -22.047 -6.297 1 64.25 268 THR B N 1
ATOM 5561 C CA . THR B 1 268 ? 21.031 -23.312 -6.871 1 64.25 268 THR B CA 1
ATOM 5562 C C . THR B 1 268 ? 21.688 -24.484 -6.164 1 64.25 268 THR B C 1
ATOM 5564 O O . THR B 1 268 ? 22.766 -24.344 -5.578 1 64.25 268 THR B O 1
ATOM 5567 N N . PRO B 1 269 ? 20.953 -25.656 -6.172 1 59.28 269 PRO B N 1
ATOM 5568 C CA . PRO B 1 269 ? 21.531 -26.828 -5.516 1 59.28 269 PRO B CA 1
ATOM 5569 C C . PRO B 1 269 ? 22.859 -27.25 -6.117 1 59.28 269 PRO B C 1
ATOM 5571 O O . PRO B 1 269 ? 23.656 -27.922 -5.453 1 59.28 269 PRO B O 1
ATOM 5574 N N . TRP B 1 270 ? 23.016 -27.125 -7.406 1 57.72 270 TRP B N 1
ATOM 5575 C CA . TRP B 1 270 ? 24.203 -27.641 -8.07 1 57.72 270 TRP B CA 1
ATOM 5576 C C . TRP B 1 270 ? 25.344 -26.625 -8.047 1 57.72 270 TRP B C 1
ATOM 5578 O O . TRP B 1 270 ? 26.359 -26.797 -8.719 1 57.72 270 TRP B O 1
ATOM 5588 N N . GLY B 1 271 ? 25.172 -25.453 -7.32 1 57.28 271 GLY B N 1
ATOM 5589 C CA . GLY B 1 271 ? 26.328 -24.578 -7.289 1 57.28 271 GLY B CA 1
ATOM 5590 C C . GLY B 1 271 ? 26.016 -23.188 -6.738 1 57.28 271 GLY B C 1
ATOM 5591 O O . GLY B 1 271 ? 25.109 -23.031 -5.926 1 57.28 271 GLY B O 1
ATOM 5592 N N . LYS B 1 272 ? 26.953 -22.266 -7.094 1 61.34 272 LYS B N 1
ATOM 5593 C CA . LYS B 1 272 ? 27.047 -20.891 -6.621 1 61.34 272 LYS B CA 1
ATOM 5594 C C . LYS B 1 272 ? 26.172 -19.969 -7.465 1 61.34 272 LYS B C 1
ATOM 5596 O O . LYS B 1 272 ? 26.188 -18.75 -7.266 1 61.34 272 LYS B O 1
ATOM 5601 N N . GLN B 1 273 ? 25.312 -20.75 -8.328 1 69.44 273 GLN B N 1
ATOM 5602 C CA . GLN B 1 273 ? 24.562 -19.828 -9.172 1 69.44 273 GLN B CA 1
ATOM 5603 C C . GLN B 1 273 ? 23.344 -19.281 -8.445 1 69.44 273 GLN B C 1
ATOM 5605 O O . GLN B 1 273 ? 22.688 -20.016 -7.695 1 69.44 273 GLN B O 1
ATOM 5610 N N . PRO B 1 274 ? 23.156 -18.062 -8.742 1 75.81 274 PRO B N 1
ATOM 5611 C CA . PRO B 1 274 ? 21.969 -17.453 -8.117 1 75.81 274 PRO B CA 1
ATOM 5612 C C . PRO B 1 274 ? 20.656 -18.031 -8.656 1 75.81 274 PRO B C 1
ATOM 5614 O O . PRO B 1 274 ? 20.578 -18.391 -9.836 1 75.81 274 PRO B O 1
ATOM 5617 N N . SER B 1 275 ? 19.766 -18.281 -7.75 1 76.75 275 SER B N 1
ATOM 5618 C CA . SER B 1 275 ? 18.438 -18.734 -8.117 1 76.75 275 SER B CA 1
ATOM 5619 C C . SER B 1 275 ? 17.453 -17.562 -8.266 1 76.75 275 SER B C 1
ATOM 5621 O O . SER B 1 275 ? 17.578 -16.562 -7.555 1 76.75 275 SER B O 1
ATOM 5623 N N . LEU B 1 276 ? 16.609 -17.766 -9.273 1 83.94 276 LEU B N 1
ATOM 5624 C CA . LEU B 1 276 ? 15.57 -16.766 -9.484 1 83.94 276 LEU B CA 1
ATOM 5625 C C . LEU B 1 276 ? 14.273 -17.172 -8.797 1 83.94 276 LEU B C 1
ATOM 5627 O O . LEU B 1 276 ? 13.938 -18.359 -8.75 1 83.94 276 LEU B O 1
ATOM 5631 N N . VAL B 1 277 ? 13.625 -16.234 -8.227 1 86.56 277 VAL B N 1
ATOM 5632 C CA . VAL B 1 277 ? 12.289 -16.422 -7.676 1 86.56 277 VAL B CA 1
ATOM 5633 C C . VAL B 1 277 ? 11.305 -15.516 -8.406 1 86.56 277 VAL B C 1
ATOM 5635 O O . VAL B 1 277 ? 11.438 -14.289 -8.391 1 86.56 277 VAL B O 1
ATOM 5638 N N . SER B 1 278 ? 10.289 -16.125 -9 1 91.12 278 SER B N 1
ATOM 5639 C CA . SER B 1 278 ? 9.398 -15.344 -9.844 1 91.12 278 SER B CA 1
ATOM 5640 C C . SER B 1 278 ? 8.078 -15.062 -9.141 1 91.12 278 SER B C 1
ATOM 5642 O O . SER B 1 278 ? 7.492 -13.984 -9.312 1 91.12 278 SER B O 1
ATOM 5644 N N . LEU B 1 279 ? 7.68 -15.945 -8.305 1 92.69 279 LEU B N 1
ATOM 5645 C CA . LEU B 1 279 ? 6.289 -16.016 -7.867 1 92.69 279 LEU B CA 1
ATOM 5646 C C . LEU B 1 279 ? 5.906 -14.758 -7.086 1 92.69 279 LEU B C 1
ATOM 5648 O O . LEU B 1 279 ? 4.844 -14.18 -7.312 1 92.69 279 LEU B O 1
ATOM 5652 N N . PRO B 1 280 ? 6.77 -14.266 -6.133 1 93.75 280 PRO B N 1
ATOM 5653 C CA . PRO B 1 280 ? 6.332 -13.094 -5.371 1 93.75 280 PRO B CA 1
ATOM 5654 C C . PRO B 1 280 ? 6.074 -11.875 -6.254 1 93.75 280 PRO B C 1
ATOM 5656 O O . PRO B 1 280 ? 5.168 -11.086 -5.973 1 93.75 280 PRO B O 1
ATOM 5659 N N . TRP B 1 281 ? 6.836 -11.742 -7.332 1 95.44 281 TRP B N 1
ATOM 5660 C CA . TRP B 1 281 ? 6.645 -10.633 -8.258 1 95.44 281 TRP B CA 1
ATOM 5661 C C . TRP B 1 281 ? 5.387 -10.836 -9.094 1 95.44 281 TRP B C 1
ATOM 5663 O O . TRP B 1 281 ? 4.629 -9.891 -9.328 1 95.44 281 TRP B O 1
ATOM 5673 N N . LEU B 1 282 ? 5.156 -12.055 -9.445 1 96.88 282 LEU B N 1
ATOM 5674 C CA . LEU B 1 282 ? 3.979 -12.383 -10.242 1 96.88 282 LEU B CA 1
ATOM 5675 C C . LEU B 1 282 ? 2.709 -12.25 -9.406 1 96.88 282 LEU B C 1
ATOM 5677 O O . LEU B 1 282 ? 1.68 -11.789 -9.898 1 96.88 282 LEU B O 1
ATOM 5681 N N . LEU B 1 283 ? 2.799 -12.672 -8.156 1 97.62 283 LEU B N 1
ATOM 5682 C CA . LEU B 1 283 ? 1.655 -12.523 -7.262 1 97.62 283 LEU B CA 1
ATOM 5683 C C . LEU B 1 283 ? 1.28 -11.055 -7.102 1 97.62 283 LEU B C 1
ATOM 5685 O O . LEU B 1 283 ? 0.096 -10.711 -7.086 1 97.62 283 LEU B O 1
ATOM 5689 N N . THR B 1 284 ? 2.291 -10.203 -7 1 97.75 284 THR B N 1
ATOM 5690 C CA . THR B 1 284 ? 2.025 -8.773 -6.922 1 97.75 284 THR B CA 1
ATOM 5691 C C . THR B 1 284 ? 1.255 -8.297 -8.148 1 97.75 284 THR B C 1
ATOM 5693 O O . THR B 1 284 ? 0.329 -7.488 -8.031 1 97.75 284 THR B O 1
ATOM 5696 N N . GLY B 1 285 ? 1.639 -8.797 -9.297 1 97.75 285 GLY B N 1
ATOM 5697 C CA . GLY B 1 285 ? 0.932 -8.453 -10.523 1 97.75 285 GLY B CA 1
ATOM 5698 C C . GLY B 1 285 ? -0.508 -8.93 -10.531 1 97.75 285 GLY B C 1
ATOM 5699 O O . GLY B 1 285 ? -1.419 -8.164 -10.859 1 97.75 285 GLY B O 1
ATOM 5700 N N . LEU B 1 286 ? -0.736 -10.133 -10.148 1 98.44 286 LEU B N 1
ATOM 5701 C CA . LEU B 1 286 ? -2.064 -10.734 -10.195 1 98.44 286 LEU B CA 1
ATOM 5702 C C . LEU B 1 286 ? -2.996 -10.062 -9.188 1 98.44 286 LEU B C 1
ATOM 5704 O O . LEU B 1 286 ? -4.184 -9.883 -9.461 1 98.44 286 LEU B O 1
ATOM 5708 N N . GLU B 1 287 ? -2.434 -9.695 -8.062 1 98.56 287 GLU B N 1
ATOM 5709 C CA . GLU B 1 287 ? -3.279 -9.305 -6.941 1 98.56 287 GLU B CA 1
ATOM 5710 C C . GLU B 1 287 ? -3.395 -7.781 -6.84 1 98.56 287 GLU B C 1
ATOM 5712 O O . GLU B 1 287 ? -4.469 -7.254 -6.551 1 98.56 287 GLU B O 1
ATOM 5717 N N . LEU B 1 288 ? -2.277 -7.062 -7.168 1 97.25 288 LEU B N 1
ATOM 5718 C CA . LEU B 1 288 ? -2.256 -5.613 -6.996 1 97.25 288 LEU B CA 1
ATOM 5719 C C . LEU B 1 288 ? -2.051 -4.91 -8.336 1 97.25 288 LEU B C 1
ATOM 5721 O O . LEU B 1 288 ? -2.111 -3.68 -8.406 1 97.25 288 LEU B O 1
ATOM 5725 N N . GLY B 1 289 ? -1.799 -5.574 -9.367 1 94.56 289 GLY B N 1
ATOM 5726 C CA . GLY B 1 289 ? -1.569 -4.961 -10.672 1 94.56 289 GLY B CA 1
ATOM 5727 C C . GLY B 1 289 ? -0.157 -4.434 -10.836 1 94.56 289 GLY B C 1
ATOM 5728 O O . GLY B 1 289 ? 0.06 -3.441 -11.539 1 94.56 289 GLY B O 1
ATOM 5729 N N . PHE B 1 290 ? 0.789 -5.02 -10.219 1 93.56 290 PHE B N 1
ATOM 5730 C CA . PHE B 1 290 ? 2.201 -4.66 -10.234 1 93.56 290 PHE B CA 1
ATOM 5731 C C . PHE B 1 290 ? 2.41 -3.256 -9.68 1 93.56 290 PHE B C 1
ATOM 5733 O O . PHE B 1 290 ? 1.446 -2.518 -9.469 1 93.56 290 PHE B O 1
ATOM 5740 N N . ASP B 1 291 ? 3.523 -2.871 -9.328 1 92.12 291 ASP B N 1
ATOM 5741 C CA . ASP B 1 291 ? 4.16 -1.558 -9.312 1 92.12 291 ASP B CA 1
ATOM 5742 C C . ASP B 1 291 ? 5.383 -1.526 -10.227 1 92.12 291 ASP B C 1
ATOM 5744 O O . ASP B 1 291 ? 5.719 -2.533 -10.859 1 92.12 291 ASP B O 1
ATOM 5748 N N . ALA B 1 292 ? 6.031 -0.413 -10.336 1 89.12 292 ALA B N 1
ATOM 5749 C CA . ALA B 1 292 ? 7.141 -0.288 -11.281 1 89.12 292 ALA B CA 1
ATOM 5750 C C . ALA B 1 292 ? 8.234 -1.306 -10.977 1 89.12 292 ALA B C 1
ATOM 5752 O O . ALA B 1 292 ? 8.773 -1.938 -11.891 1 89.12 292 ALA B O 1
ATOM 5753 N N . GLN B 1 293 ? 8.539 -1.461 -9.703 1 90.81 293 GLN B N 1
ATOM 5754 C CA . GLN B 1 293 ? 9.602 -2.387 -9.32 1 90.81 293 GLN B CA 1
ATOM 5755 C C . GLN B 1 293 ? 9.219 -3.826 -9.648 1 90.81 293 GLN B C 1
ATOM 5757 O O . GLN B 1 293 ? 9.969 -4.531 -10.328 1 90.81 293 GLN B O 1
ATOM 5762 N N . SER B 1 294 ? 8.078 -4.254 -9.172 1 94.5 294 SER B N 1
ATOM 5763 C CA . SER B 1 294 ? 7.691 -5.645 -9.383 1 94.5 294 SER B CA 1
ATOM 5764 C C . SER B 1 294 ? 7.461 -5.941 -10.859 1 94.5 294 SER B C 1
ATOM 5766 O O . SER B 1 294 ? 7.801 -7.02 -11.344 1 94.5 294 SER B O 1
ATOM 5768 N N . GLY B 1 295 ? 6.902 -4.984 -11.594 1 94.19 295 GLY B N 1
ATOM 5769 C CA . GLY B 1 295 ? 6.727 -5.168 -13.031 1 94.19 295 GLY B CA 1
ATOM 5770 C C . GLY B 1 295 ? 8.039 -5.324 -13.773 1 94.19 295 GLY B C 1
ATOM 5771 O O . GLY B 1 295 ? 8.188 -6.23 -14.594 1 94.19 295 GLY B O 1
ATOM 5772 N N . GLU B 1 296 ? 8.961 -4.461 -13.453 1 93.31 296 GLU B N 1
ATOM 5773 C CA . GLU B 1 296 ? 10.25 -4.492 -14.133 1 93.31 296 GLU B CA 1
ATOM 5774 C C . GLU B 1 296 ? 11.023 -5.766 -13.789 1 93.31 296 GLU B C 1
ATOM 5776 O O . GLU B 1 296 ? 11.602 -6.402 -14.672 1 93.31 296 GLU B O 1
ATOM 5781 N N . VAL B 1 297 ? 11.047 -6.125 -12.531 1 94.06 297 VAL B N 1
ATOM 5782 C CA . VAL B 1 297 ? 11.766 -7.328 -12.125 1 94.06 297 VAL B CA 1
ATOM 5783 C C . VAL B 1 297 ? 11.148 -8.555 -12.797 1 94.06 297 VAL B C 1
ATOM 5785 O O . VAL B 1 297 ? 11.867 -9.422 -13.297 1 94.06 297 VAL B O 1
ATOM 5788 N N . ALA B 1 298 ? 9.836 -8.656 -12.812 1 95.44 298 ALA B N 1
ATOM 5789 C CA . ALA B 1 298 ? 9.164 -9.758 -13.508 1 95.44 298 ALA B CA 1
ATOM 5790 C C . ALA B 1 298 ? 9.555 -9.797 -14.984 1 95.44 298 ALA B C 1
ATOM 5792 O O . ALA B 1 298 ? 9.844 -10.859 -15.523 1 95.44 298 ALA B O 1
ATOM 5793 N N . TRP B 1 299 ? 9.586 -8.641 -15.578 1 94.62 299 TRP B N 1
ATOM 5794 C CA . TRP B 1 299 ? 9.945 -8.531 -16.984 1 94.62 299 TRP B CA 1
ATOM 5795 C C . TRP B 1 299 ? 11.375 -9.008 -17.234 1 94.62 299 TRP B C 1
ATOM 5797 O O . TRP B 1 299 ? 11.625 -9.789 -18.156 1 94.62 299 TRP B O 1
ATOM 5807 N N . ARG B 1 300 ? 12.266 -8.578 -16.391 1 93.88 300 ARG B N 1
ATOM 5808 C CA . ARG B 1 300 ? 13.664 -8.969 -16.5 1 93.88 300 ARG B CA 1
ATOM 5809 C C . ARG B 1 300 ? 13.82 -10.477 -16.297 1 93.88 300 ARG B C 1
ATOM 5811 O O . ARG B 1 300 ? 14.578 -11.125 -17.031 1 93.88 300 ARG B O 1
ATOM 5818 N N . ILE B 1 301 ? 13.117 -11.008 -15.336 1 93.19 301 ILE B N 1
ATOM 5819 C CA . ILE B 1 301 ? 13.164 -12.445 -15.102 1 93.19 301 ILE B CA 1
ATOM 5820 C C . ILE B 1 301 ? 12.648 -13.188 -16.328 1 93.19 301 ILE B C 1
ATOM 5822 O O . ILE B 1 301 ? 13.227 -14.195 -16.75 1 93.19 301 ILE B O 1
ATOM 5826 N N . MET B 1 302 ? 11.602 -12.742 -16.906 1 93.69 302 MET B N 1
ATOM 5827 C CA . MET B 1 302 ? 11.047 -13.375 -18.094 1 93.69 302 MET B CA 1
ATOM 5828 C C . MET B 1 302 ? 12.062 -13.367 -19.234 1 93.69 302 MET B C 1
ATOM 5830 O O . MET B 1 302 ? 12.227 -14.367 -19.938 1 93.69 302 MET B O 1
ATOM 5834 N N . GLN B 1 303 ? 12.75 -12.234 -19.391 1 92.12 303 GLN B N 1
ATOM 5835 C CA . GLN B 1 303 ? 13.758 -12.125 -20.438 1 92.12 303 GLN B CA 1
ATOM 5836 C C . GLN B 1 303 ? 14.883 -13.141 -20.234 1 92.12 303 GLN B C 1
ATOM 5838 O O . GLN B 1 303 ? 15.336 -13.773 -21.188 1 92.12 303 GLN B O 1
ATOM 5843 N N . ILE B 1 304 ? 15.305 -13.242 -19 1 90.31 304 ILE B N 1
ATOM 5844 C CA . ILE B 1 304 ? 16.359 -14.211 -18.688 1 90.31 304 ILE B CA 1
ATOM 5845 C C . ILE B 1 304 ? 15.883 -15.617 -19.031 1 90.31 304 ILE B C 1
ATOM 5847 O O . ILE B 1 304 ? 16.609 -16.375 -19.688 1 90.31 304 ILE B O 1
ATOM 5851 N N . GLN B 1 305 ? 14.68 -15.938 -18.656 1 88.06 305 GLN B N 1
ATOM 5852 C CA . GLN B 1 305 ? 14.148 -17.281 -18.906 1 88.06 305 GLN B CA 1
ATOM 5853 C C . GLN B 1 305 ? 13.961 -17.516 -20.391 1 88.06 305 GLN B C 1
ATOM 5855 O O . GLN B 1 305 ? 14.227 -18.609 -20.891 1 88.06 305 GLN B O 1
ATOM 5860 N N . GLN B 1 306 ? 13.547 -16.547 -21.094 1 87.81 306 GLN B N 1
ATOM 5861 C CA . GLN B 1 306 ? 13.383 -16.656 -22.547 1 87.81 306 GLN B CA 1
ATOM 5862 C C . GLN B 1 306 ? 14.719 -16.891 -23.234 1 87.81 306 GLN B C 1
ATOM 5864 O O . GLN B 1 306 ? 14.82 -17.734 -24.141 1 87.81 306 GLN B O 1
ATOM 5869 N N . ARG B 1 307 ? 15.656 -16.188 -22.812 1 84.5 307 ARG B N 1
ATOM 5870 C CA . ARG B 1 307 ? 16.984 -16.312 -23.391 1 84.5 307 ARG B CA 1
ATOM 5871 C C . ARG B 1 307 ? 17.562 -17.703 -23.141 1 84.5 307 ARG B C 1
ATOM 5873 O O . ARG B 1 307 ? 18.203 -18.281 -24.016 1 84.5 307 ARG B O 1
ATOM 5880 N N . ARG B 1 308 ? 17.328 -18.156 -22.031 1 82 308 ARG B N 1
ATOM 5881 C CA . ARG B 1 308 ? 17.859 -19.453 -21.672 1 82 308 ARG B CA 1
ATOM 5882 C C . ARG B 1 308 ? 17.109 -20.578 -22.375 1 82 308 ARG B C 1
ATOM 5884 O O . ARG B 1 308 ? 17.688 -21.641 -22.672 1 82 308 ARG B O 1
ATOM 5891 N N . HIS B 1 309 ? 15.898 -20.406 -22.656 1 77.06 309 HIS B N 1
ATOM 5892 C CA . HIS B 1 309 ? 15.102 -21.406 -23.359 1 77.06 309 HIS B CA 1
ATOM 5893 C C . HIS B 1 309 ? 15.461 -21.469 -24.844 1 77.06 309 HIS B C 1
ATOM 5895 O O . HIS B 1 309 ? 15.336 -22.516 -25.484 1 77.06 309 HIS B O 1
ATOM 5901 N N . SER B 1 310 ? 15.898 -20.375 -25.312 1 69.31 310 SER B N 1
ATOM 5902 C CA . SER B 1 310 ? 16.188 -20.281 -26.75 1 69.31 310 SER B CA 1
ATOM 5903 C C . SER B 1 310 ? 17.594 -20.781 -27.047 1 69.31 310 SER B C 1
ATOM 5905 O O . SER B 1 310 ? 17.953 -20.969 -28.219 1 69.31 310 SER B O 1
ATOM 5907 N N . LEU B 1 311 ? 18.266 -21.109 -26.016 1 58.12 311 LEU B N 1
ATOM 5908 C CA . LEU B 1 311 ? 19.641 -21.531 -26.234 1 58.12 311 LEU B CA 1
ATOM 5909 C C . LEU B 1 311 ? 19.688 -22.969 -26.75 1 58.12 311 LEU B C 1
ATOM 5911 O O . LEU B 1 311 ? 18.844 -23.797 -26.375 1 58.12 311 LEU B O 1
ATOM 5915 N N . ARG B 1 312 ? 20.562 -23.125 -27.672 1 55.88 312 ARG B N 1
ATOM 5916 C CA . ARG B 1 312 ? 20.828 -24.453 -28.219 1 55.88 312 ARG B CA 1
ATOM 5917 C C . ARG B 1 312 ? 21.266 -25.422 -27.125 1 55.88 312 ARG B C 1
ATOM 5919 O O . ARG B 1 312 ? 20.891 -26.594 -27.125 1 55.88 312 ARG B O 1
ATOM 5926 N N . VAL B 1 313 ? 22.109 -24.906 -26.219 1 52.12 313 VAL B N 1
ATOM 5927 C CA . VAL B 1 313 ? 22.531 -25.672 -25.047 1 52.12 313 VAL B CA 1
ATOM 5928 C C . VAL B 1 313 ? 21.625 -25.344 -23.859 1 52.12 313 VAL B C 1
ATOM 5930 O O . VAL B 1 313 ? 21.516 -24.172 -23.453 1 52.12 313 VAL B O 1
ATOM 5933 N N . ARG B 1 314 ? 20.875 -26.391 -23.547 1 59.22 314 ARG B N 1
ATOM 5934 C CA . ARG B 1 314 ? 19.891 -26.203 -22.484 1 59.22 314 ARG B CA 1
ATOM 5935 C C . ARG B 1 314 ? 20.578 -25.859 -21.156 1 59.22 314 ARG B C 1
ATOM 5937 O O . ARG B 1 314 ? 21.422 -26.625 -20.672 1 59.22 314 ARG B O 1
ATOM 5944 N N . LYS B 1 315 ? 20.453 -24.656 -20.719 1 64.44 315 LYS B N 1
ATOM 5945 C CA . LYS B 1 315 ? 20.875 -24.297 -19.359 1 64.44 315 LYS B CA 1
ATOM 5946 C C . LYS B 1 315 ? 19.844 -24.75 -18.328 1 64.44 315 LYS B C 1
ATOM 5948 O O . LYS B 1 315 ? 18.641 -24.797 -18.609 1 64.44 315 LYS B O 1
ATOM 5953 N N . PRO B 1 316 ? 20.422 -25.219 -17.234 1 62.72 316 PRO B N 1
ATOM 5954 C CA . PRO B 1 316 ? 19.469 -25.656 -16.203 1 62.72 316 PRO B CA 1
ATOM 5955 C C . PRO B 1 316 ? 18.547 -24.531 -15.742 1 62.72 316 PRO B C 1
ATOM 5957 O O . PRO B 1 316 ? 18.922 -23.359 -15.773 1 62.72 316 PRO B O 1
ATOM 5960 N N . PRO B 1 317 ? 17.297 -24.953 -15.508 1 63.44 317 PRO B N 1
ATOM 5961 C CA . PRO B 1 317 ? 16.375 -23.938 -14.992 1 63.44 317 PRO B CA 1
ATOM 5962 C C . PRO B 1 317 ? 16.844 -23.328 -13.672 1 63.44 317 PRO B C 1
ATOM 5964 O O . PRO B 1 317 ? 17.438 -24.031 -12.844 1 63.44 317 PRO B O 1
ATOM 5967 N N . ILE B 1 318 ? 16.812 -22.031 -13.539 1 65.06 318 ILE B N 1
ATOM 5968 C CA . ILE B 1 318 ? 17.297 -21.344 -12.352 1 65.06 318 ILE B CA 1
ATOM 5969 C C . ILE B 1 318 ? 16.109 -20.734 -11.586 1 65.06 318 ILE B C 1
ATOM 5971 O O . ILE B 1 318 ? 16.312 -19.984 -10.633 1 65.06 318 ILE B O 1
ATOM 5975 N N . SER B 1 319 ? 14.906 -21.062 -12.102 1 66 319 SER B N 1
ATOM 5976 C CA . SER B 1 319 ? 13.758 -20.531 -11.375 1 66 319 SER B CA 1
ATOM 5977 C C . SER B 1 319 ? 13.266 -21.516 -10.32 1 66 319 SER B C 1
ATOM 5979 O O . SER B 1 319 ? 13.188 -22.719 -10.57 1 66 319 SER B O 1
ATOM 5981 N N . THR B 1 320 ? 13.195 -20.859 -9.125 1 62.69 320 THR B N 1
ATOM 5982 C CA . THR B 1 320 ? 12.68 -21.703 -8.047 1 62.69 320 THR B CA 1
ATOM 5983 C C . THR B 1 320 ? 11.25 -21.297 -7.688 1 62.69 320 THR B C 1
ATOM 5985 O O . THR B 1 320 ? 10.836 -20.172 -7.938 1 62.69 320 THR B O 1
ATOM 5988 N N . ASP B 1 321 ? 10.492 -22.281 -7.656 1 65.19 321 ASP B N 1
ATOM 5989 C CA . ASP B 1 321 ? 9.172 -22.094 -7.074 1 65.19 321 ASP B CA 1
ATOM 5990 C C . ASP B 1 321 ? 9.109 -22.641 -5.652 1 65.19 321 ASP B C 1
ATOM 5992 O O . ASP B 1 321 ? 9.414 -23.812 -5.422 1 65.19 321 ASP B O 1
ATOM 5996 N N . TYR B 1 322 ? 8.883 -21.719 -4.738 1 60.34 322 TYR B N 1
ATOM 5997 C CA . TYR B 1 322 ? 8.812 -22.109 -3.336 1 60.34 322 TYR B CA 1
ATOM 5998 C C . TYR B 1 322 ? 7.711 -23.141 -3.117 1 60.34 322 TYR B C 1
ATOM 6000 O O . TYR B 1 322 ? 6.598 -23 -3.625 1 60.34 322 TYR B O 1
ATOM 6008 N N . ALA B 1 323 ? 8.156 -24.328 -2.689 1 57.53 323 ALA B N 1
ATOM 6009 C CA . ALA B 1 323 ? 7.168 -25.312 -2.234 1 57.53 323 ALA B CA 1
ATOM 6010 C C . ALA B 1 323 ? 7.023 -25.281 -0.717 1 57.53 323 ALA B C 1
ATOM 6012 O O . ALA B 1 323 ? 8 -25.453 0.011 1 57.53 323 ALA B O 1
ATOM 6013 N N . GLU B 1 324 ? 5.887 -24.891 -0.288 1 56.66 324 GLU B N 1
ATOM 6014 C CA . GLU B 1 324 ? 5.66 -24.969 1.151 1 56.66 324 GLU B CA 1
ATOM 6015 C C . GLU B 1 324 ? 5.707 -26.406 1.637 1 56.66 324 GLU B C 1
ATOM 6017 O O . GLU B 1 324 ? 5.176 -27.312 0.98 1 56.66 324 GLU B O 1
ATOM 6022 N N . GLN B 1 325 ? 6.578 -26.641 2.592 1 58.56 325 GLN B N 1
ATOM 6023 C CA . GLN B 1 325 ? 6.59 -27.953 3.225 1 58.56 325 GLN B CA 1
ATOM 6024 C C . GLN B 1 325 ? 6.289 -27.859 4.719 1 58.56 325 GLN B C 1
ATOM 6026 O O . GLN B 1 325 ? 6.75 -26.922 5.383 1 58.56 325 GLN B O 1
ATOM 6031 N N . ALA B 1 326 ? 5.18 -28.766 5.129 1 59.19 326 ALA B N 1
ATOM 6032 C CA . ALA B 1 326 ? 4.949 -28.828 6.566 1 59.19 326 ALA B CA 1
ATOM 6033 C C . ALA B 1 326 ? 6.211 -29.266 7.309 1 59.19 326 ALA B C 1
ATOM 6035 O O . ALA B 1 326 ? 7.004 -30.047 6.785 1 59.19 326 ALA B O 1
ATOM 6036 N N . PRO B 1 327 ? 6.414 -28.547 8.492 1 57.59 327 PRO B N 1
ATOM 6037 C CA . PRO B 1 327 ? 7.543 -29.047 9.281 1 57.59 327 PRO B CA 1
ATOM 6038 C C . PRO B 1 327 ? 7.426 -30.531 9.609 1 57.59 327 PRO B C 1
ATOM 6040 O O . PRO B 1 327 ? 6.32 -31.078 9.641 1 57.59 327 PRO B O 1
ATOM 6043 N N . ASP B 1 328 ? 8.438 -31.344 9.398 1 53.16 328 ASP B N 1
ATOM 6044 C CA . ASP B 1 328 ? 8.5 -32.781 9.719 1 53.16 328 ASP B CA 1
ATOM 6045 C C . ASP B 1 328 ? 7.926 -33.031 11.109 1 53.16 328 ASP B C 1
ATOM 6047 O O . ASP B 1 328 ? 8.422 -32.5 12.109 1 53.16 328 ASP B O 1
ATOM 6051 N N . PHE B 1 329 ? 6.691 -33.438 11.188 1 43.5 329 PHE B N 1
ATOM 6052 C CA . PHE B 1 329 ? 5.938 -33.844 12.367 1 43.5 329 PHE B CA 1
ATOM 6053 C C . PHE B 1 329 ? 6.652 -35 13.102 1 43.5 329 PHE B C 1
ATOM 6055 O O . PHE B 1 329 ? 6.242 -35.375 14.195 1 43.5 329 PHE B O 1
ATOM 6062 N N . ALA B 1 330 ? 7.262 -35.938 12.438 1 38.91 330 ALA B N 1
ATOM 6063 C CA . ALA B 1 330 ? 7.605 -37.219 13.062 1 38.91 330 ALA B CA 1
ATOM 6064 C C . ALA B 1 330 ? 8.32 -37 14.391 1 38.91 330 ALA B C 1
ATOM 6066 O O . ALA B 1 330 ? 8.312 -37.875 15.258 1 38.91 330 ALA B O 1
ATOM 6067 N N . THR B 1 331 ? 9.031 -35.969 14.547 1 38.59 331 THR B N 1
ATOM 6068 C CA . THR B 1 331 ? 9.75 -36.062 15.812 1 38.59 331 THR B CA 1
ATOM 6069 C C . THR B 1 331 ? 8.836 -35.719 16.984 1 38.59 331 THR B C 1
ATOM 6071 O O . THR B 1 331 ? 9.211 -35.875 18.141 1 38.59 331 THR B O 1
ATOM 6074 N N . ALA B 1 332 ? 7.656 -35.125 16.781 1 37.66 332 ALA B N 1
ATOM 6075 C CA . ALA B 1 332 ? 7.027 -34.719 18.031 1 37.66 332 ALA B CA 1
ATOM 6076 C C . ALA B 1 332 ? 6.039 -35.75 18.516 1 37.66 332 ALA B C 1
ATOM 6078 O O . ALA B 1 332 ? 5.223 -35.5 19.406 1 37.66 332 ALA B O 1
ATOM 6079 N N . ILE B 1 333 ? 5.738 -36.875 17.75 1 36.34 333 ILE B N 1
ATOM 6080 C CA . ILE B 1 333 ? 4.957 -37.844 18.516 1 36.34 333 ILE B CA 1
ATOM 6081 C C . ILE B 1 333 ? 5.828 -38.469 19.609 1 36.34 333 ILE B C 1
ATOM 6083 O O . ILE B 1 333 ? 6.867 -39.062 19.312 1 36.34 333 ILE B O 1
ATOM 6087 N N . PRO B 1 334 ? 5.621 -38.344 20.828 1 35.53 334 PRO B N 1
ATOM 6088 C CA . PRO B 1 334 ? 6.441 -39.031 21.844 1 35.53 334 PRO B CA 1
ATOM 6089 C C . PRO B 1 334 ? 6.77 -40.469 21.469 1 35.53 334 PRO B C 1
ATOM 6091 O O . PRO B 1 334 ? 7.891 -40.938 21.688 1 35.53 334 PRO B O 1
ATOM 6094 N N . GLU B 1 335 ? 5.742 -41.469 21.438 1 33.88 335 GLU B N 1
ATOM 6095 C CA . GLU B 1 335 ? 6.004 -42.906 21.453 1 33.88 335 GLU B CA 1
ATOM 6096 C C . GLU B 1 335 ? 6.453 -43.406 20.094 1 33.88 335 GLU B C 1
ATOM 6098 O O . GLU B 1 335 ? 6.957 -44.531 19.969 1 33.88 335 GLU B O 1
ATOM 6103 N N . ARG B 1 336 ? 5.695 -43.125 19.047 1 35.16 336 ARG B N 1
ATOM 6104 C CA . ARG B 1 336 ? 6.074 -43.844 17.844 1 35.16 336 ARG B CA 1
ATOM 6105 C C . ARG B 1 336 ? 7.344 -43.281 17.219 1 35.16 336 ARG B C 1
ATOM 6107 O O . ARG B 1 336 ? 7.539 -42.062 17.219 1 35.16 336 ARG B O 1
ATOM 6114 N N . GLN B 1 337 ? 8.375 -44.094 17.156 1 29.66 337 GLN B N 1
ATOM 6115 C CA . GLN B 1 337 ? 9.594 -43.875 16.391 1 29.66 337 GLN B CA 1
ATOM 6116 C C . GLN B 1 337 ? 9.289 -43.188 15.062 1 29.66 337 GLN B C 1
ATOM 6118 O O . GLN B 1 337 ? 8.289 -43.5 14.414 1 29.66 337 GLN B O 1
ATOM 6123 N N . PRO B 1 338 ? 9.703 -42.031 14.836 1 34.22 338 PRO B N 1
ATOM 6124 C CA . PRO B 1 338 ? 9.531 -41.438 13.5 1 34.22 338 PRO B CA 1
ATOM 6125 C C . PRO B 1 338 ? 9.617 -42.469 12.383 1 34.22 338 PRO B C 1
ATOM 6127 O O . PRO B 1 338 ? 10.648 -43.094 12.211 1 34.22 338 PRO B O 1
ATOM 6130 N N . GLN B 1 339 ? 8.609 -43.406 12.367 1 32.09 339 GLN B N 1
ATOM 6131 C CA . GLN B 1 339 ? 8.781 -44.312 11.25 1 32.09 339 GLN B CA 1
ATOM 6132 C C . GLN B 1 339 ? 8.891 -43.562 9.93 1 32.09 339 GLN B C 1
ATOM 6134 O O . GLN B 1 339 ? 7.953 -42.875 9.516 1 32.09 339 GLN B O 1
ATOM 6139 N N . ARG B 1 340 ? 10 -43.031 9.633 1 35.28 340 ARG B N 1
ATOM 6140 C CA . ARG B 1 340 ? 10.422 -42.5 8.336 1 35.28 340 ARG B CA 1
ATOM 6141 C C . ARG B 1 340 ? 9.961 -43.406 7.203 1 35.28 340 ARG B C 1
ATOM 6143 O O . ARG B 1 340 ? 10.07 -44.625 7.301 1 35.28 340 ARG B O 1
ATOM 6150 N N . ALA B 1 341 ? 8.938 -43.188 6.555 1 33.22 341 ALA B N 1
ATOM 6151 C CA . ALA B 1 341 ? 8.82 -44.125 5.453 1 33.22 341 ALA B CA 1
ATOM 6152 C C . ALA B 1 341 ? 10.18 -44.438 4.844 1 33.22 341 ALA B C 1
ATOM 6154 O O . ALA B 1 341 ? 11.07 -43.594 4.816 1 33.22 341 ALA B O 1
ATOM 6155 N N . PRO B 1 342 ? 10.641 -45.719 4.656 1 34.88 342 PRO B N 1
ATOM 6156 C CA . PRO B 1 342 ? 11.875 -46.312 4.184 1 34.88 342 PRO B CA 1
ATOM 6157 C C . PRO B 1 342 ? 12.328 -45.781 2.826 1 34.88 342 PRO B C 1
ATOM 6159 O O . PRO B 1 342 ? 11.57 -45.875 1.85 1 34.88 342 PRO B O 1
ATOM 6162 N N . GLY B 1 343 ? 12.219 -44.469 2.338 1 32.69 343 GLY B N 1
ATOM 6163 C CA . GLY B 1 343 ? 12.719 -43.719 1.197 1 32.69 343 GLY B CA 1
ATOM 6164 C C . GLY B 1 343 ? 12.68 -42.219 1.407 1 32.69 343 GLY B C 1
ATOM 6165 O O . GLY B 1 343 ? 13.078 -41.438 0.524 1 32.69 343 GLY B O 1
ATOM 6166 N N . GLU B 1 344 ? 11.703 -41.781 2.172 1 32.91 344 GLU B N 1
ATOM 6167 C CA . GLU B 1 344 ? 11.773 -40.344 2.432 1 32.91 344 GLU B CA 1
ATOM 6168 C C . GLU B 1 344 ? 12.953 -40.031 3.336 1 32.91 344 GLU B C 1
ATOM 6170 O O . GLU B 1 344 ? 13.031 -40.5 4.469 1 32.91 344 GLU B O 1
ATOM 6175 N N . THR B 1 345 ? 14.125 -40.062 2.756 1 29.02 345 THR B N 1
ATOM 6176 C CA . THR B 1 345 ? 15.289 -39.625 3.512 1 29.02 345 THR B CA 1
ATOM 6177 C C . THR B 1 345 ? 14.984 -38.312 4.27 1 29.02 345 THR B C 1
ATOM 6179 O O . THR B 1 345 ? 14.133 -37.531 3.844 1 29.02 345 THR B O 1
ATOM 6182 N N . ALA B 1 346 ? 15.242 -38.344 5.559 1 31.44 346 ALA B N 1
ATOM 6183 C CA . ALA B 1 346 ? 15.211 -37.188 6.469 1 31.44 346 ALA B CA 1
ATOM 6184 C C . ALA B 1 346 ? 15.359 -35.875 5.703 1 31.44 346 ALA B C 1
ATOM 6186 O O . ALA B 1 346 ? 14.641 -34.906 5.965 1 31.44 346 ALA B O 1
ATOM 6187 N N . TYR B 1 347 ? 16.703 -35.531 5.512 1 29.56 347 TYR B N 1
ATOM 6188 C CA . TYR B 1 347 ? 17.281 -34.406 4.77 1 29.56 347 TYR B CA 1
ATOM 6189 C C . TYR B 1 347 ? 16.766 -34.375 3.336 1 29.56 347 TYR B C 1
ATOM 6191 O O . TYR B 1 347 ? 17.453 -33.906 2.432 1 29.56 347 TYR B O 1
ATOM 6199 N N . ASP B 1 348 ? 16.031 -34.938 2.629 1 33.06 348 ASP B N 1
ATOM 6200 C CA . ASP B 1 348 ? 16.438 -34.219 1.424 1 33.06 348 ASP B CA 1
ATOM 6201 C C . ASP B 1 348 ? 16.578 -32.719 1.695 1 33.06 348 ASP B C 1
ATOM 6203 O O . ASP B 1 348 ? 15.57 -32 1.857 1 33.06 348 ASP B O 1
ATOM 6207 N N . LYS B 1 349 ? 17.438 -32.219 2.475 1 38.19 349 LYS B N 1
ATOM 6208 C CA . LYS B 1 349 ? 18.031 -30.984 2.957 1 38.19 349 LYS B CA 1
ATOM 6209 C C . LYS B 1 349 ? 17.75 -29.828 1.996 1 38.19 349 LYS B C 1
ATOM 6211 O O . LYS B 1 349 ? 18.219 -28.703 2.213 1 38.19 349 LYS B O 1
ATOM 6216 N N . ALA B 1 350 ? 17.625 -30.125 0.875 1 42.81 350 ALA B N 1
ATOM 6217 C CA . ALA B 1 350 ? 17.578 -29 -0.055 1 42.81 350 ALA B CA 1
ATOM 6218 C C . ALA B 1 350 ? 16.328 -28.156 0.155 1 42.81 350 ALA B C 1
ATOM 6220 O O . ALA B 1 350 ? 15.219 -28.703 0.221 1 42.81 350 ALA B O 1
ATOM 6221 N N . ALA B 1 351 ? 16.375 -27.156 0.889 1 44.53 351 ALA B N 1
ATOM 6222 C CA . ALA B 1 351 ? 15.352 -26.125 1.092 1 44.53 351 ALA B CA 1
ATOM 6223 C C . ALA B 1 351 ? 14.383 -26.078 -0.089 1 44.53 351 ALA B C 1
ATOM 6225 O O . ALA B 1 351 ? 14.812 -26 -1.244 1 44.53 351 ALA B O 1
ATOM 6226 N N . PRO B 1 352 ? 13.188 -26.656 0.063 1 45.34 352 PRO B N 1
ATOM 6227 C CA . PRO B 1 352 ? 12.195 -26.656 -1.017 1 45.34 352 PRO B CA 1
ATOM 6228 C C . PRO B 1 352 ? 12.367 -25.484 -1.977 1 45.34 352 PRO B C 1
ATOM 6230 O O . PRO B 1 352 ? 12.078 -25.609 -3.17 1 45.34 352 PRO B O 1
ATOM 6233 N N . GLU B 1 353 ? 12.688 -24.344 -1.37 1 48.09 353 GLU B N 1
ATOM 6234 C CA . GLU B 1 353 ? 12.961 -23.219 -2.254 1 48.09 353 GLU B CA 1
ATOM 6235 C C . GLU B 1 353 ? 14.055 -23.547 -3.26 1 48.09 353 GLU B C 1
ATOM 6237 O O . GLU B 1 353 ? 14.188 -22.891 -4.289 1 48.09 353 GLU B O 1
ATOM 6242 N N . ARG B 1 354 ? 14.836 -24.703 -2.826 1 52.44 354 ARG B N 1
ATOM 6243 C CA . ARG B 1 354 ? 16.156 -24.812 -3.451 1 52.44 354 ARG B CA 1
ATOM 6244 C C . ARG B 1 354 ? 16.109 -25.734 -4.668 1 52.44 354 ARG B C 1
ATOM 6246 O O . ARG B 1 354 ? 17.125 -26 -5.293 1 52.44 354 ARG B O 1
ATOM 6253 N N . THR B 1 355 ? 14.695 -26.234 -4.902 1 59.75 355 THR B N 1
ATOM 6254 C CA . THR B 1 355 ? 14.781 -27.062 -6.098 1 59.75 355 THR B CA 1
ATOM 6255 C C . THR B 1 355 ? 14.125 -26.359 -7.285 1 59.75 355 THR B C 1
ATOM 6257 O O . THR B 1 355 ? 12.984 -25.906 -7.191 1 59.75 355 THR B O 1
ATOM 6260 N N . ALA B 1 356 ? 14.844 -26.219 -8.266 1 69.62 356 ALA B N 1
ATOM 6261 C CA . ALA B 1 356 ? 14.375 -25.672 -9.539 1 69.62 356 ALA B CA 1
ATOM 6262 C C . ALA B 1 356 ? 13.289 -26.562 -10.141 1 69.62 356 ALA B C 1
ATOM 6264 O O . ALA B 1 356 ? 13.383 -27.797 -10.102 1 69.62 356 ALA B O 1
ATOM 6265 N N . ILE B 1 357 ? 12.141 -26.062 -10.391 1 78.5 357 ILE B N 1
ATOM 6266 C CA . ILE B 1 357 ? 11.031 -26.766 -11.016 1 78.5 357 ILE B CA 1
ATOM 6267 C C . ILE B 1 357 ? 10.375 -25.891 -12.07 1 78.5 357 ILE B C 1
ATOM 6269 O O . ILE B 1 357 ? 10.492 -24.656 -12.016 1 78.5 357 ILE B O 1
ATOM 6273 N N . THR B 1 358 ? 9.883 -26.578 -13.133 1 84.75 358 THR B N 1
ATOM 6274 C CA . THR B 1 358 ? 8.883 -25.875 -13.922 1 84.75 358 THR B CA 1
ATOM 6275 C C . THR B 1 358 ? 7.551 -25.812 -13.18 1 84.75 358 THR B C 1
ATOM 6277 O O . THR B 1 358 ? 6.859 -26.812 -13.031 1 84.75 358 THR B O 1
ATOM 6280 N N . SER B 1 359 ? 7.215 -24.688 -12.742 1 90.5 359 SER B N 1
ATOM 6281 C CA . SER B 1 359 ? 6.113 -24.484 -11.805 1 90.5 359 SER B CA 1
ATOM 6282 C C . SER B 1 359 ? 4.805 -24.203 -12.539 1 90.5 359 SER B C 1
ATOM 6284 O O . SER B 1 359 ? 4.738 -23.312 -13.383 1 90.5 359 SER B O 1
ATOM 6286 N N . THR B 1 360 ? 3.74 -24.953 -12.141 1 95.12 360 THR B N 1
ATOM 6287 C CA . THR B 1 360 ? 2.404 -24.688 -12.664 1 95.12 360 THR B CA 1
ATOM 6288 C C . THR B 1 360 ? 1.949 -23.281 -12.305 1 95.12 360 THR B C 1
ATOM 6290 O O . THR B 1 360 ? 1.373 -22.578 -13.133 1 95.12 360 THR B O 1
ATOM 6293 N N . ARG B 1 361 ? 2.277 -22.844 -11.102 1 95.5 361 ARG B N 1
ATOM 6294 C CA . ARG B 1 361 ? 1.905 -21.516 -10.617 1 95.5 361 ARG B CA 1
ATOM 6295 C C . ARG B 1 361 ? 2.49 -20.422 -11.5 1 95.5 361 ARG B C 1
ATOM 6297 O O . ARG B 1 361 ? 1.759 -19.562 -12.008 1 95.5 361 ARG B O 1
ATOM 6304 N N . SER B 1 362 ? 3.764 -20.516 -11.672 1 93.5 362 SER B N 1
ATOM 6305 C CA . SER B 1 362 ? 4.43 -19.484 -12.453 1 93.5 362 SER B CA 1
ATOM 6306 C C . SER B 1 362 ? 3.992 -19.531 -13.914 1 93.5 362 SER B C 1
ATOM 6308 O O . SER B 1 362 ? 3.854 -18.484 -14.555 1 93.5 362 SER B O 1
ATOM 6310 N N . ALA B 1 363 ? 3.785 -20.75 -14.422 1 95.12 363 ALA B N 1
ATOM 6311 C CA . ALA B 1 363 ? 3.359 -20.875 -15.812 1 95.12 363 ALA B CA 1
ATOM 6312 C C . ALA B 1 363 ? 2.047 -20.141 -16.062 1 95.12 363 ALA B C 1
ATOM 6314 O O . ALA B 1 363 ? 1.928 -19.375 -17.016 1 95.12 363 ALA B O 1
ATOM 6315 N N . PHE B 1 364 ? 1.112 -20.359 -15.195 1 98.25 364 PHE B N 1
ATOM 6316 C CA . PHE B 1 364 ? -0.186 -19.719 -15.359 1 98.25 364 PHE B CA 1
ATOM 6317 C C . PHE B 1 364 ? -0.088 -18.219 -15.102 1 98.25 364 PHE B C 1
ATOM 6319 O O . PHE B 1 364 ? -0.759 -17.422 -15.758 1 98.25 364 PHE B O 1
ATOM 6326 N N . ALA B 1 365 ? 0.713 -17.828 -14.141 1 97.75 365 ALA B N 1
ATOM 6327 C CA . ALA B 1 365 ? 0.867 -16.406 -13.836 1 97.75 365 ALA B CA 1
ATOM 6328 C C . ALA B 1 365 ? 1.488 -15.664 -15.016 1 97.75 365 ALA B C 1
ATOM 6330 O O . ALA B 1 365 ? 1.016 -14.594 -15.391 1 97.75 365 ALA B O 1
ATOM 6331 N N . TRP B 1 366 ? 2.559 -16.266 -15.609 1 96.5 366 TRP B N 1
ATOM 6332 C CA . TRP B 1 366 ? 3.156 -15.68 -16.812 1 96.5 366 TRP B CA 1
ATOM 6333 C C . TRP B 1 366 ? 2.135 -15.578 -17.938 1 96.5 366 TRP B C 1
ATOM 6335 O O . TRP B 1 366 ? 2.045 -14.555 -18.609 1 96.5 366 TRP B O 1
ATOM 6345 N N . TYR B 1 367 ? 1.41 -16.609 -18.109 1 97.56 367 TYR B N 1
ATOM 6346 C CA . TYR B 1 367 ? 0.394 -16.703 -19.156 1 97.56 367 TYR B CA 1
ATOM 6347 C C . TYR B 1 367 ? -0.65 -15.602 -18.984 1 97.56 367 TYR B C 1
ATOM 6349 O O . TYR B 1 367 ? -1.069 -14.977 -19.953 1 97.56 367 TYR B O 1
ATOM 6357 N N . ALA B 1 368 ? -1.035 -15.344 -17.797 1 98.56 368 ALA B N 1
ATOM 6358 C CA . ALA B 1 368 ? -2.068 -14.352 -17.516 1 98.56 368 ALA B CA 1
ATOM 6359 C C . ALA B 1 368 ? -1.521 -12.93 -17.672 1 98.56 368 ALA B C 1
ATOM 6361 O O . ALA B 1 368 ? -2.156 -12.078 -18.297 1 98.56 368 ALA B O 1
ATOM 6362 N N . LEU B 1 369 ? -0.343 -12.625 -17.203 1 97.75 369 LEU B N 1
ATOM 6363 C CA . LEU B 1 369 ? 0.167 -11.273 -17.016 1 97.75 369 LEU B CA 1
ATOM 6364 C C . LEU B 1 369 ? 0.782 -10.75 -18.312 1 97.75 369 LEU B C 1
ATOM 6366 O O . LEU B 1 369 ? 0.664 -9.562 -18.625 1 97.75 369 LEU B O 1
ATOM 6370 N N . PHE B 1 370 ? 1.437 -11.602 -19.078 1 95.94 370 PHE B N 1
ATOM 6371 C CA . PHE B 1 370 ? 2.174 -11.109 -20.234 1 95.94 370 PHE B CA 1
ATOM 6372 C C . PHE B 1 370 ? 1.59 -11.672 -21.531 1 95.94 370 PHE B C 1
ATOM 6374 O O . PHE B 1 370 ? 1.622 -11.016 -22.562 1 95.94 370 PHE B O 1
ATOM 6381 N N . ARG B 1 371 ? 1.085 -12.82 -21.562 1 95.69 371 ARG B N 1
ATOM 6382 C CA . ARG B 1 371 ? 0.363 -13.461 -22.656 1 95.69 371 ARG B CA 1
ATOM 6383 C C . ARG B 1 371 ? 1.142 -13.344 -23.969 1 95.69 371 ARG B C 1
ATOM 6385 O O . ARG B 1 371 ? 0.608 -12.875 -24.984 1 95.69 371 ARG B O 1
ATOM 6392 N N . ASN B 1 372 ? 2.291 -13.773 -24 1 93.44 372 ASN B N 1
ATOM 6393 C CA . ASN B 1 372 ? 3.102 -13.836 -25.219 1 93.44 372 ASN B CA 1
ATOM 6394 C C . ASN B 1 372 ? 3.412 -15.273 -25.609 1 93.44 372 ASN B C 1
ATOM 6396 O O . ASN B 1 372 ? 2.91 -16.219 -24.984 1 93.44 372 ASN B O 1
ATOM 6400 N N . GLY B 1 373 ? 4.152 -15.445 -26.734 1 93.19 373 GLY B N 1
ATOM 6401 C CA . GLY B 1 373 ? 4.406 -16.781 -27.25 1 93.19 373 GLY B CA 1
ATOM 6402 C C . GLY B 1 373 ? 5.133 -17.672 -26.25 1 93.19 373 GLY B C 1
ATOM 6403 O O . GLY B 1 373 ? 4.832 -18.859 -26.141 1 93.19 373 GLY B O 1
ATOM 6404 N N . TRP B 1 374 ? 6.062 -17.172 -25.484 1 92.31 374 TRP B N 1
ATOM 6405 C CA . TRP B 1 374 ? 6.836 -17.938 -24.516 1 92.31 374 TRP B CA 1
ATOM 6406 C C . TRP B 1 374 ? 5.961 -18.375 -23.344 1 92.31 374 TRP B C 1
ATOM 6408 O O . TRP B 1 374 ? 6.004 -19.531 -22.938 1 92.31 374 TRP B O 1
ATOM 6418 N N . SER B 1 375 ? 5.164 -17.438 -22.828 1 94.62 375 SER B N 1
ATOM 6419 C CA . SER B 1 375 ? 4.297 -17.781 -21.703 1 94.62 375 SER B CA 1
ATOM 6420 C C . SER B 1 375 ? 3.223 -18.781 -22.109 1 94.62 375 SER B C 1
ATOM 6422 O O . SER B 1 375 ? 2.832 -19.641 -21.328 1 94.62 375 SER B O 1
ATOM 6424 N N . GLU B 1 376 ? 2.764 -18.688 -23.328 1 95.5 376 GLU B N 1
ATOM 6425 C CA . GLU B 1 376 ? 1.811 -19.656 -23.844 1 95.5 376 GLU B CA 1
ATOM 6426 C C . GLU B 1 376 ? 2.441 -21.047 -23.922 1 95.5 376 GLU B C 1
ATOM 6428 O O . GLU B 1 376 ? 1.809 -22.047 -23.578 1 95.5 376 GLU B O 1
ATOM 6433 N N . ALA B 1 377 ? 3.668 -21.078 -24.391 1 93.56 377 ALA B N 1
ATOM 6434 C CA . ALA B 1 377 ? 4.371 -22.359 -24.484 1 93.56 377 ALA B CA 1
ATOM 6435 C C . ALA B 1 377 ? 4.566 -22.984 -23.109 1 93.56 377 ALA B C 1
ATOM 6437 O O . ALA B 1 377 ? 4.414 -24.203 -22.938 1 93.56 377 ALA B O 1
ATOM 6438 N N . LEU B 1 378 ? 4.906 -22.172 -22.141 1 92.19 378 LEU B N 1
ATOM 6439 C CA . LEU B 1 378 ? 5.078 -22.656 -20.781 1 92.19 378 LEU B CA 1
ATOM 6440 C C . LEU B 1 378 ? 3.766 -23.188 -20.219 1 92.19 378 LEU B C 1
ATOM 6442 O O . LEU B 1 378 ? 3.74 -24.25 -19.594 1 92.19 378 LEU B O 1
ATOM 6446 N N . ARG B 1 379 ? 2.697 -22.453 -20.438 1 95.62 379 ARG B N 1
ATOM 6447 C CA . ARG B 1 379 ? 1.376 -22.891 -20 1 95.62 379 ARG B CA 1
ATOM 6448 C C . ARG B 1 379 ? 1.006 -24.219 -20.641 1 95.62 379 ARG B C 1
ATOM 6450 O O . ARG B 1 379 ? 0.465 -25.109 -19.984 1 95.62 379 ARG B O 1
ATOM 6457 N N . GLN B 1 380 ? 1.301 -24.422 -21.906 1 95.94 380 GLN B N 1
ATOM 6458 C CA . GLN B 1 380 ? 1.019 -25.672 -22.609 1 95.94 380 GLN B CA 1
ATOM 6459 C C . GLN B 1 380 ? 1.817 -26.828 -22.031 1 95.94 380 GLN B C 1
ATOM 6461 O O . GLN B 1 380 ? 1.324 -27.953 -21.953 1 95.94 380 GLN B O 1
ATOM 6466 N N . GLN B 1 381 ? 3.002 -26.531 -21.609 1 92.5 381 GLN B N 1
ATOM 6467 C CA . GLN B 1 381 ? 3.875 -27.562 -21.047 1 92.5 381 GLN B CA 1
ATOM 6468 C C . GLN B 1 381 ? 3.273 -28.172 -19.781 1 92.5 381 GLN B C 1
ATOM 6470 O O . GLN B 1 381 ? 3.484 -29.344 -19.484 1 92.5 381 GLN B O 1
ATOM 6475 N N . VAL B 1 382 ? 2.482 -27.359 -19.078 1 95.38 382 VAL B N 1
ATOM 6476 C CA . VAL B 1 382 ? 1.985 -27.859 -17.797 1 95.38 382 VAL B CA 1
ATOM 6477 C C . VAL B 1 382 ? 0.548 -28.359 -17.969 1 95.38 382 VAL B C 1
ATOM 6479 O O . VAL B 1 382 ? -0.073 -28.812 -17 1 95.38 382 VAL B O 1
ATOM 6482 N N . GLN B 1 383 ? 0.041 -28.359 -19.125 1 96.69 383 GLN B N 1
ATOM 6483 C CA . GLN B 1 383 ? -1.337 -28.766 -19.391 1 96.69 383 GLN B CA 1
ATOM 6484 C C . GLN B 1 383 ? -1.586 -30.188 -18.922 1 96.69 383 GLN B C 1
ATOM 6486 O O . GLN B 1 383 ? -2.633 -30.484 -18.344 1 96.69 383 GLN B O 1
ATOM 6491 N N . PRO B 1 384 ? -0.595 -31.047 -19.078 1 96.62 384 PRO B N 1
ATOM 6492 C CA . PRO B 1 384 ? -0.835 -32.438 -18.672 1 96.62 384 PRO B CA 1
ATOM 6493 C C . PRO B 1 384 ? -0.9 -32.594 -17.156 1 96.62 384 PRO B C 1
ATOM 6495 O O . PRO B 1 384 ? -1.239 -33.688 -16.656 1 96.62 384 PRO B O 1
ATOM 6498 N N . LEU B 1 385 ? -0.576 -31.594 -16.422 1 97.56 385 LEU B N 1
ATOM 6499 C CA . LEU B 1 385 ? -0.527 -31.672 -14.961 1 97.56 385 LEU B CA 1
ATOM 6500 C C . LEU B 1 385 ? -1.916 -31.484 -14.359 1 97.56 385 LEU B C 1
ATOM 6502 O O . LEU B 1 385 ? -2.086 -31.562 -13.141 1 97.56 385 LEU B O 1
ATOM 6506 N N . LEU B 1 386 ? -2.867 -31.25 -15.188 1 98.38 386 LEU B N 1
ATOM 6507 C CA . LEU B 1 386 ? -4.27 -31.203 -14.781 1 98.38 386 LEU B CA 1
ATOM 6508 C C . LEU B 1 386 ? -4.785 -32.594 -14.461 1 98.38 386 LEU B C 1
ATOM 6510 O O . LEU B 1 386 ? -4.703 -33.5 -15.297 1 98.38 386 LEU B O 1
ATOM 6514 N N . VAL B 1 387 ? -5.207 -32.75 -13.258 1 98.19 387 VAL B N 1
ATOM 6515 C CA . VAL B 1 387 ? -5.809 -34.031 -12.844 1 98.19 387 VAL B CA 1
ATOM 6516 C C . VAL B 1 387 ? -7.309 -33.844 -12.617 1 98.19 387 VAL B C 1
ATOM 6518 O O . VAL B 1 387 ? -7.723 -33.281 -11.602 1 98.19 387 VAL B O 1
ATOM 6521 N N . PRO B 1 388 ? -8.086 -34.344 -13.531 1 96.19 388 PRO B N 1
ATOM 6522 C CA . PRO B 1 388 ? -9.539 -34.156 -13.367 1 96.19 388 PRO B CA 1
ATOM 6523 C C . PRO B 1 388 ? -10.039 -34.688 -12.016 1 96.19 388 PRO B C 1
ATOM 6525 O O . PRO B 1 388 ? -9.617 -35.75 -11.555 1 96.19 388 PRO B O 1
ATOM 6528 N N . GLY B 1 389 ? -10.867 -33.906 -11.422 1 97 389 GLY B N 1
ATOM 6529 C CA . GLY B 1 389 ? -11.484 -34.25 -10.156 1 97 389 GLY B CA 1
ATOM 6530 C C . GLY B 1 389 ? -10.609 -33.969 -8.953 1 97 389 GLY B C 1
ATOM 6531 O O . GLY B 1 389 ? -11.039 -34.125 -7.809 1 97 389 GLY B O 1
ATOM 6532 N N . LYS B 1 390 ? -9.398 -33.531 -9.164 1 98.06 390 LYS B N 1
ATOM 6533 C CA . LYS B 1 390 ? -8.5 -33.312 -8.039 1 98.06 390 LYS B CA 1
ATOM 6534 C C . LYS B 1 390 ? -7.91 -31.906 -8.078 1 98.06 390 LYS B C 1
ATOM 6536 O O . LYS B 1 390 ? -7.812 -31.234 -7.055 1 98.06 390 LYS B O 1
ATOM 6541 N N . GLY B 1 391 ? -7.426 -31.438 -9.18 1 98.69 391 GLY B N 1
ATOM 6542 C CA . GLY B 1 391 ? -6.801 -30.141 -9.32 1 98.69 391 GLY B CA 1
ATOM 6543 C C . GLY B 1 391 ? -5.539 -30.156 -10.156 1 98.69 391 GLY B C 1
ATOM 6544 O O . GLY B 1 391 ? -5.375 -31.031 -11.016 1 98.69 391 GLY B O 1
ATOM 6545 N N . TRP B 1 392 ? -4.715 -29.219 -10.023 1 98.5 392 TRP B N 1
ATOM 6546 C CA . TRP B 1 392 ? -3.455 -29.078 -10.742 1 98.5 392 TRP B CA 1
ATOM 6547 C C . TRP B 1 392 ? -2.277 -29.5 -9.875 1 98.5 392 TRP B C 1
ATOM 6549 O O . TRP B 1 392 ? -2.205 -29.156 -8.695 1 98.5 392 TRP B O 1
ATOM 6559 N N . GLN B 1 393 ? -1.472 -30.25 -10.508 1 96.38 393 GLN B N 1
ATOM 6560 C CA . GLN B 1 393 ? -0.244 -30.672 -9.852 1 96.38 393 GLN B CA 1
ATOM 6561 C C . GLN B 1 393 ? 0.808 -29.562 -9.875 1 96.38 393 GLN B C 1
ATOM 6563 O O . GLN B 1 393 ? 0.715 -28.641 -10.672 1 96.38 393 GLN B O 1
ATOM 6568 N N . ARG B 1 394 ? 1.788 -29.641 -9.062 1 92.62 394 ARG B N 1
ATOM 6569 C CA . ARG B 1 394 ? 2.727 -28.578 -8.719 1 92.62 394 ARG B CA 1
ATOM 6570 C C . ARG B 1 394 ? 3.586 -28.203 -9.922 1 92.62 394 ARG B C 1
ATOM 6572 O O . ARG B 1 394 ? 3.902 -27.031 -10.125 1 92.62 394 ARG B O 1
ATOM 6579 N N . GLY B 1 395 ? 4.078 -29.156 -10.641 1 92 395 GLY B N 1
ATOM 6580 C CA . GLY B 1 395 ? 4.938 -28.844 -11.766 1 92 395 GLY B CA 1
ATOM 6581 C C . GLY B 1 395 ? 5.754 -30.016 -12.25 1 92 395 GLY B C 1
ATOM 6582 O O . GLY B 1 395 ? 5.344 -31.172 -12.094 1 92 395 GLY B O 1
ATOM 6583 N N . LEU B 1 396 ? 6.793 -29.672 -13.047 1 88 396 LEU B N 1
ATOM 6584 C CA . LEU B 1 396 ? 7.742 -30.672 -13.547 1 88 396 LEU B CA 1
ATOM 6585 C C . LEU B 1 396 ? 9.102 -30.516 -12.867 1 88 396 LEU B C 1
ATOM 6587 O O . LEU B 1 396 ? 9.633 -29.406 -12.773 1 88 396 LEU B O 1
ATOM 6591 N N . ASN B 1 397 ? 9.578 -31.594 -12.383 1 82.19 397 ASN B N 1
ATOM 6592 C CA . ASN B 1 397 ? 10.914 -31.594 -11.781 1 82.19 397 ASN B CA 1
ATOM 6593 C C . ASN B 1 397 ? 11.992 -31.312 -12.828 1 82.19 397 ASN B C 1
ATOM 6595 O O . ASN B 1 397 ? 11.703 -31.25 -14.023 1 82.19 397 ASN B O 1
ATOM 6599 N N . LEU B 1 398 ? 13.211 -31.109 -12.391 1 75.56 398 LEU B N 1
ATOM 6600 C CA . LEU B 1 398 ? 14.32 -30.781 -13.281 1 75.56 398 LEU B CA 1
ATOM 6601 C C . LEU B 1 398 ? 14.508 -31.859 -14.344 1 75.56 398 LEU B C 1
ATOM 6603 O O . LEU B 1 398 ? 14.898 -31.562 -15.477 1 75.56 398 LEU B O 1
ATOM 6607 N N . ASN B 1 399 ? 14.266 -33.094 -13.945 1 76.94 399 ASN B N 1
ATOM 6608 C CA . ASN B 1 399 ? 14.398 -34.188 -14.883 1 76.94 399 ASN B CA 1
ATOM 6609 C C . ASN B 1 399 ? 13.133 -34.375 -15.711 1 76.94 399 ASN B C 1
ATOM 6611 O O . ASN B 1 399 ? 12.953 -35.438 -16.344 1 76.94 399 ASN B O 1
ATOM 6615 N N . ASN B 1 400 ? 12.188 -33.531 -15.609 1 81.31 400 ASN B N 1
ATOM 6616 C CA . ASN B 1 400 ? 10.953 -33.469 -16.391 1 81.31 400 ASN B CA 1
ATOM 6617 C C . ASN B 1 400 ? 9.93 -34.5 -15.891 1 81.31 400 ASN B C 1
ATOM 6619 O O . ASN B 1 400 ? 8.906 -34.719 -16.531 1 81.31 400 ASN B O 1
ATOM 6623 N N . SER B 1 401 ? 10.281 -35.125 -14.75 1 87.38 401 SER B N 1
ATOM 6624 C CA . SER B 1 401 ? 9.25 -35.938 -14.148 1 87.38 401 SER B CA 1
ATOM 6625 C C . SER B 1 401 ? 8.18 -35.094 -13.469 1 87.38 401 SER B C 1
ATOM 6627 O O . SER B 1 401 ? 8.43 -33.938 -13.102 1 87.38 401 SER B O 1
ATOM 6629 N N . VAL B 1 402 ? 7.066 -35.688 -13.344 1 91.06 402 VAL B N 1
ATOM 6630 C CA . VAL B 1 402 ? 5.93 -34.969 -12.773 1 91.06 402 VAL B CA 1
ATOM 6631 C C . VAL B 1 402 ? 6.094 -34.844 -11.258 1 91.06 402 VAL B C 1
ATOM 6633 O O . VAL B 1 402 ? 6.398 -35.844 -10.586 1 91.06 402 VAL B O 1
ATOM 6636 N N . ASN B 1 403 ? 6.066 -33.656 -10.75 1 89.19 403 ASN B N 1
ATOM 6637 C CA . ASN B 1 403 ? 5.805 -33.469 -9.328 1 89.19 403 ASN B CA 1
ATOM 6638 C C . ASN B 1 403 ? 4.32 -33.594 -9.008 1 89.19 403 ASN B C 1
ATOM 6640 O O . ASN B 1 403 ? 3.535 -32.688 -9.297 1 89.19 403 ASN B O 1
ATOM 6644 N N . ASN B 1 404 ? 3.92 -34.625 -8.383 1 90.94 404 ASN B N 1
ATOM 6645 C CA . ASN B 1 404 ? 2.51 -34.969 -8.32 1 90.94 404 ASN B CA 1
ATOM 6646 C C . ASN B 1 404 ? 1.825 -34.344 -7.105 1 90.94 404 ASN B C 1
ATOM 6648 O O . ASN B 1 404 ? 0.676 -34.688 -6.801 1 90.94 404 ASN B O 1
ATOM 6652 N N . VAL B 1 405 ? 2.527 -33.469 -6.441 1 91.31 405 VAL B N 1
ATOM 6653 C CA . VAL B 1 405 ? 1.911 -32.781 -5.312 1 91.31 405 VAL B CA 1
ATOM 6654 C C . VAL B 1 405 ? 0.797 -31.859 -5.816 1 91.31 405 VAL B C 1
ATOM 6656 O O . VAL B 1 405 ? 0.981 -31.125 -6.785 1 91.31 405 VAL B O 1
ATOM 6659 N N . ILE B 1 406 ? -0.351 -32.031 -5.215 1 96 406 ILE B N 1
ATOM 6660 C CA . ILE B 1 406 ? -1.477 -31.125 -5.457 1 96 406 ILE B CA 1
ATOM 6661 C C . ILE B 1 406 ? -1.754 -30.297 -4.203 1 96 406 ILE B C 1
ATOM 6663 O O . ILE B 1 406 ? -2.062 -30.844 -3.145 1 96 406 ILE B O 1
ATOM 6667 N N . ASP B 1 407 ? -1.598 -28.953 -4.316 1 95.19 407 ASP B N 1
ATOM 6668 C CA . ASP B 1 407 ? -1.659 -28.156 -3.102 1 95.19 407 ASP B CA 1
ATOM 6669 C C . ASP B 1 407 ? -2.502 -26.906 -3.318 1 95.19 407 ASP B C 1
ATOM 6671 O O . ASP B 1 407 ? -2.908 -26.609 -4.445 1 95.19 407 ASP B O 1
ATOM 6675 N N . ALA B 1 408 ? -2.828 -26.234 -2.252 1 97.06 408 ALA B N 1
ATOM 6676 C CA . ALA B 1 408 ? -3.705 -25.062 -2.242 1 97.06 408 ALA B CA 1
ATOM 6677 C C . ALA B 1 408 ? -3.084 -23.906 -3.02 1 97.06 408 ALA B C 1
ATOM 6679 O O . ALA B 1 408 ? -3.764 -23.25 -3.801 1 97.06 408 ALA B O 1
ATOM 6680 N N . ASP B 1 409 ? -1.812 -23.672 -2.85 1 95.69 409 ASP B N 1
ATOM 6681 C CA . ASP B 1 409 ? -1.137 -22.531 -3.467 1 95.69 409 ASP B CA 1
ATOM 6682 C C . ASP B 1 409 ? -1.169 -22.641 -4.988 1 95.69 409 ASP B C 1
ATOM 6684 O O . ASP B 1 409 ? -1.469 -21.656 -5.676 1 95.69 409 ASP B O 1
ATOM 6688 N N . THR B 1 410 ? -0.894 -23.797 -5.48 1 96.69 410 THR B N 1
ATOM 6689 C CA . THR B 1 410 ? -0.892 -24 -6.922 1 96.69 410 THR B CA 1
ATOM 6690 C C . THR B 1 410 ? -2.273 -23.734 -7.512 1 96.69 410 THR B C 1
ATOM 6692 O O . THR B 1 410 ? -2.404 -22.969 -8.469 1 96.69 410 THR B O 1
ATOM 6695 N N . ASN B 1 411 ? -3.232 -24.312 -6.945 1 98.75 411 ASN B N 1
ATOM 6696 C CA . ASN B 1 411 ? -4.578 -24.203 -7.492 1 98.75 411 ASN B CA 1
ATOM 6697 C C . ASN B 1 411 ? -5.148 -22.797 -7.277 1 98.75 411 ASN B C 1
ATOM 6699 O O . ASN B 1 411 ? -5.922 -22.297 -8.102 1 98.75 411 ASN B O 1
ATOM 6703 N N . ALA B 1 412 ? -4.746 -22.156 -6.215 1 98.81 412 ALA B N 1
ATOM 6704 C CA . ALA B 1 412 ? -5.133 -20.75 -6 1 98.81 412 ALA B CA 1
ATOM 6705 C C . ALA B 1 412 ? -4.555 -19.859 -7.086 1 98.81 412 ALA B C 1
ATOM 6707 O O . ALA B 1 412 ? -5.254 -19 -7.633 1 98.81 412 ALA B O 1
ATOM 6708 N N . VAL B 1 413 ? -3.277 -20.031 -7.414 1 98.38 413 VAL B N 1
ATOM 6709 C CA . VAL B 1 413 ? -2.617 -19.172 -8.383 1 98.38 413 VAL B CA 1
ATOM 6710 C C . VAL B 1 413 ? -3.195 -19.406 -9.773 1 98.38 413 VAL B C 1
ATOM 6712 O O . VAL B 1 413 ? -3.33 -18.484 -10.57 1 98.38 413 VAL B O 1
ATOM 6715 N N . VAL B 1 414 ? -3.553 -20.656 -10.055 1 98.88 414 VAL B N 1
ATOM 6716 C CA . VAL B 1 414 ? -4.234 -20.938 -11.312 1 98.88 414 VAL B CA 1
ATOM 6717 C C . VAL B 1 414 ? -5.539 -20.141 -11.383 1 98.88 414 VAL B C 1
ATOM 6719 O O . VAL B 1 414 ? -5.816 -19.469 -12.383 1 98.88 414 VAL B O 1
ATOM 6722 N N . LEU B 1 415 ? -6.297 -20.203 -10.336 1 98.94 415 LEU B N 1
ATOM 6723 C CA . LEU B 1 415 ? -7.559 -19.469 -10.289 1 98.94 415 LEU B CA 1
ATOM 6724 C C . LEU B 1 415 ? -7.324 -17.969 -10.383 1 98.94 415 LEU B C 1
ATOM 6726 O O . LEU B 1 415 ? -8.023 -17.281 -11.125 1 98.94 415 LEU B O 1
ATOM 6730 N N . GLU B 1 416 ? -6.328 -17.453 -9.633 1 98.88 416 GLU B N 1
ATOM 6731 C CA . GLU B 1 416 ? -6.012 -16.016 -9.672 1 98.88 416 GLU B CA 1
ATOM 6732 C C . GLU B 1 416 ? -5.598 -15.586 -11.078 1 98.88 416 GLU B C 1
ATOM 6734 O O . GLU B 1 416 ? -5.965 -14.5 -11.531 1 98.88 416 GLU B O 1
ATOM 6739 N N . SER B 1 417 ? -4.82 -16.438 -11.711 1 98.88 417 SER B N 1
ATOM 6740 C CA . SER B 1 417 ? -4.359 -16.125 -13.062 1 98.88 417 SER B CA 1
ATOM 6741 C C . SER B 1 417 ? -5.527 -16.031 -14.039 1 98.88 417 SER B C 1
ATOM 6743 O O . SER B 1 417 ? -5.598 -15.094 -14.836 1 98.88 417 SER B O 1
ATOM 6745 N N . LEU B 1 418 ? -6.414 -16.953 -13.93 1 98.94 418 LEU B N 1
ATOM 6746 C CA . LEU B 1 418 ? -7.566 -16.953 -14.82 1 98.94 418 LEU B CA 1
ATOM 6747 C C . LEU B 1 418 ? -8.508 -15.805 -14.492 1 98.94 418 LEU B C 1
ATOM 6749 O O . LEU B 1 418 ? -9.125 -15.227 -15.383 1 98.94 418 LEU B O 1
ATOM 6753 N N . ALA B 1 419 ? -8.641 -15.477 -13.258 1 98.69 419 ALA B N 1
ATOM 6754 C CA . ALA B 1 419 ? -9.43 -14.305 -12.867 1 98.69 419 ALA B CA 1
ATOM 6755 C C . ALA B 1 419 ? -8.82 -13.023 -13.43 1 98.69 419 ALA B C 1
ATOM 6757 O O . ALA B 1 419 ? -9.539 -12.117 -13.852 1 98.69 419 ALA B O 1
ATOM 6758 N N . TYR B 1 420 ? -7.5 -12.961 -13.398 1 98.19 420 TYR B N 1
ATOM 6759 C CA . TYR B 1 420 ? -6.812 -11.805 -13.953 1 98.19 420 TYR B CA 1
ATOM 6760 C C . TYR B 1 420 ? -7.105 -11.664 -15.445 1 98.19 420 TYR B C 1
ATOM 6762 O O . TYR B 1 420 ? -7.324 -10.562 -15.945 1 98.19 420 TYR B O 1
ATOM 6770 N N . ILE B 1 421 ? -7.082 -12.766 -16.141 1 98.31 421 ILE B N 1
ATOM 6771 C CA . ILE B 1 421 ? -7.371 -12.75 -17.562 1 98.31 421 ILE B CA 1
ATOM 6772 C C . ILE B 1 421 ? -8.773 -12.195 -17.797 1 98.31 421 ILE B C 1
ATOM 6774 O O . ILE B 1 421 ? -8.984 -11.375 -18.688 1 98.31 421 ILE B O 1
ATOM 6778 N N . ALA B 1 422 ? -9.672 -12.57 -16.969 1 97.62 422 ALA B N 1
ATOM 6779 C CA . ALA B 1 422 ? -11.078 -12.258 -17.188 1 97.62 422 ALA B CA 1
ATOM 6780 C C . ALA B 1 422 ? -11.398 -10.836 -16.75 1 97.62 422 ALA B C 1
ATOM 6782 O O . ALA B 1 422 ? -12.266 -10.172 -17.328 1 97.62 422 ALA B O 1
ATOM 6783 N N . GLY B 1 423 ? -10.719 -10.391 -15.711 1 95.56 423 GLY B N 1
ATOM 6784 C CA . GLY B 1 423 ? -11.211 -9.133 -15.164 1 95.56 423 GLY B CA 1
ATOM 6785 C C . GLY B 1 423 ? -10.109 -8.258 -14.594 1 95.56 423 GLY B C 1
ATOM 6786 O O . GLY B 1 423 ? -10.383 -7.195 -14.031 1 95.56 423 GLY B O 1
ATOM 6787 N N . GLY B 1 424 ? -8.898 -8.664 -14.703 1 95.44 424 GLY B N 1
ATOM 6788 C CA . GLY B 1 424 ? -7.801 -7.879 -14.164 1 95.44 424 GLY B CA 1
ATOM 6789 C C . GLY B 1 424 ? -7.41 -8.289 -12.758 1 95.44 424 GLY B C 1
ATOM 6790 O O . GLY B 1 424 ? -7.77 -9.375 -12.297 1 95.44 424 GLY B O 1
ATOM 6791 N N . GLN B 1 425 ? -6.66 -7.414 -12.07 1 97.25 425 GLN B N 1
ATOM 6792 C CA . GLN B 1 425 ? -6.094 -7.719 -10.766 1 97.25 425 GLN B CA 1
ATOM 6793 C C . GLN B 1 425 ? -7.195 -7.895 -9.719 1 97.25 425 GLN B C 1
ATOM 6795 O O . GLN B 1 425 ? -8.305 -7.395 -9.891 1 97.25 425 GLN B O 1
ATOM 6800 N N . LEU B 1 426 ? -6.832 -8.531 -8.633 1 98.12 426 LEU B N 1
ATOM 6801 C CA . LEU B 1 426 ? -7.84 -8.852 -7.625 1 98.12 426 LEU B CA 1
ATOM 6802 C C . LEU B 1 426 ? -8.242 -7.602 -6.844 1 98.12 426 LEU B C 1
ATOM 6804 O O . LEU B 1 426 ? -9.43 -7.363 -6.613 1 98.12 426 LEU B O 1
ATOM 6808 N N . LEU B 1 427 ? -7.258 -6.848 -6.379 1 98 427 LEU B N 1
ATOM 6809 C CA . LEU B 1 427 ? -7.566 -5.539 -5.812 1 98 427 LEU B CA 1
ATOM 6810 C C . LEU B 1 427 ? -7.582 -4.469 -6.898 1 98 427 LEU B C 1
ATOM 6812 O O . LEU B 1 427 ? -6.535 -3.922 -7.254 1 98 427 LEU B O 1
ATOM 6816 N N . CYS B 1 428 ? -8.773 -4.141 -7.363 1 96.31 428 CYS B N 1
ATOM 6817 C CA . CYS B 1 428 ? -8.961 -3.236 -8.492 1 96.31 428 CYS B CA 1
ATOM 6818 C C . CYS B 1 428 ? -10.086 -2.248 -8.211 1 96.31 428 CYS B C 1
ATOM 6820 O O . CYS B 1 428 ? -11.266 -2.586 -8.352 1 96.31 428 CYS B O 1
ATOM 6822 N N . LEU B 1 429 ? -9.695 -1.048 -7.953 1 95.94 429 LEU B N 1
ATOM 6823 C CA . LEU B 1 429 ? -10.711 -0.048 -7.645 1 95.94 429 LEU B CA 1
ATOM 6824 C C . LEU B 1 429 ? -11.406 0.434 -8.914 1 95.94 429 LEU B C 1
ATOM 6826 O O . LEU B 1 429 ? -12.578 0.808 -8.883 1 95.94 429 LEU B O 1
ATOM 6830 N N . GLY B 1 430 ? -10.68 0.433 -9.977 1 92.31 430 GLY B N 1
ATOM 6831 C CA . GLY B 1 430 ? -11.258 0.846 -11.25 1 92.31 430 GLY B CA 1
ATOM 6832 C C . GLY B 1 430 ? -12.242 -0.161 -11.812 1 92.31 430 GLY B C 1
ATOM 6833 O O . GLY B 1 430 ? -13.062 0.177 -12.672 1 92.31 430 GLY B O 1
ATOM 6834 N N . CYS B 1 431 ? -12.164 -1.345 -11.281 1 87.5 431 CYS B N 1
ATOM 6835 C CA . CYS B 1 431 ? -12.992 -2.422 -11.82 1 87.5 431 CYS B CA 1
ATOM 6836 C C . CYS B 1 431 ? -14.375 -2.42 -11.18 1 87.5 431 CYS B C 1
ATOM 6838 O O . CYS B 1 431 ? -15.25 -3.197 -11.578 1 87.5 431 CYS B O 1
ATOM 6840 N N . GLN B 1 432 ? -14.594 -1.605 -10.273 1 81.38 432 GLN B N 1
ATOM 6841 C CA . GLN B 1 432 ? -15.828 -1.603 -9.5 1 81.38 432 GLN B CA 1
ATOM 6842 C C . GLN B 1 432 ? -16.938 -0.836 -10.227 1 81.38 432 GLN B C 1
ATOM 6844 O O . GLN B 1 432 ? -18.109 -1 -9.914 1 81.38 432 GLN B O 1
ATOM 6849 N N . HIS B 1 433 ? -16.469 -0.053 -11.188 1 78.94 433 HIS B N 1
ATOM 6850 C CA . HIS B 1 433 ? -17.422 0.844 -11.844 1 78.94 433 HIS B CA 1
ATOM 6851 C C . HIS B 1 433 ? -18.484 0.06 -12.609 1 78.94 433 HIS B C 1
ATOM 6853 O O . HIS B 1 433 ? -18.156 -0.833 -13.391 1 78.94 433 HIS B O 1
ATOM 6859 N N . THR B 1 434 ? -19.719 0.18 -12.328 1 67.5 434 THR B N 1
ATOM 6860 C CA . THR B 1 434 ? -20.859 -0.342 -13.062 1 67.5 434 THR B CA 1
ATOM 6861 C C . THR B 1 434 ? -21.547 0.77 -13.852 1 67.5 434 THR B C 1
ATOM 6863 O O . THR B 1 434 ? -22.156 1.662 -13.273 1 67.5 434 THR B O 1
ATOM 6866 N N . PRO B 1 435 ? -21.266 0.906 -15.203 1 56.97 435 PRO B N 1
ATOM 6867 C CA . PRO B 1 435 ? -21.875 1.996 -15.977 1 56.97 435 PRO B CA 1
ATOM 6868 C C . PRO B 1 435 ? -23.406 2.049 -15.828 1 56.97 435 PRO B C 1
ATOM 6870 O O . PRO B 1 435 ? -24.047 1.011 -15.648 1 56.97 435 PRO B O 1
ATOM 6873 N N . SER B 1 436 ? -23.938 3.127 -15.406 1 48.25 436 SER B N 1
ATOM 6874 C CA . SER B 1 436 ? -25.391 3.326 -15.398 1 48.25 436 SER B CA 1
ATOM 6875 C C . SER B 1 436 ? -26 3.027 -16.766 1 48.25 436 SER B C 1
ATOM 6877 O O . SER B 1 436 ? -25.547 3.562 -17.781 1 48.25 436 SER B O 1
ATOM 6879 N N . THR B 1 437 ? -26.422 1.896 -17.141 1 42.19 437 THR B N 1
ATOM 6880 C CA . THR B 1 437 ? -27.203 1.613 -18.344 1 42.19 437 THR B CA 1
ATOM 6881 C C . THR B 1 437 ? -28.344 2.609 -18.5 1 42.19 437 THR B C 1
ATOM 6883 O O . THR B 1 437 ? -29.406 2.455 -17.875 1 42.19 437 THR B O 1
ATOM 6886 N N . ALA B 1 438 ? -28.422 3.818 -18.5 1 35.28 438 ALA B N 1
ATOM 6887 C CA . ALA B 1 438 ? -29.594 4.59 -18.906 1 35.28 438 ALA B CA 1
ATOM 6888 C C . ALA B 1 438 ? -29.984 4.297 -20.344 1 35.28 438 ALA B C 1
ATOM 6890 O O . ALA B 1 438 ? -31 4.793 -20.844 1 35.28 438 ALA B O 1
ATOM 6891 N N . THR B 1 439 ? -29.25 4.078 -21.453 1 32.75 439 THR B N 1
ATOM 6892 C CA . THR B 1 439 ? -29.797 4.41 -22.766 1 32.75 439 THR B CA 1
ATOM 6893 C C . THR B 1 439 ? -30.859 3.396 -23.172 1 32.75 439 THR B C 1
ATOM 6895 O O . THR B 1 439 ? -31.375 3.439 -24.297 1 32.75 439 THR B O 1
ATOM 6898 N N . ALA B 1 440 ? -31.172 2.248 -22.844 1 30.89 440 ALA B N 1
ATOM 6899 C CA . ALA B 1 440 ? -31.875 1.432 -23.828 1 30.89 440 ALA B CA 1
ATOM 6900 C C . ALA B 1 440 ? -33.281 1.954 -24.062 1 30.89 440 ALA B C 1
ATOM 6902 O O . ALA B 1 440 ? -34.031 1.429 -24.906 1 30.89 440 ALA B O 1
ATOM 6903 N N . SER B 1 441 ? -34.062 2.656 -23.172 1 30.31 441 SER B N 1
ATOM 6904 C CA . SER B 1 441 ? -35.438 2.467 -23.609 1 30.31 441 SER B CA 1
ATOM 6905 C C . SER B 1 441 ? -35.75 3.328 -24.828 1 30.31 441 SER B C 1
ATOM 6907 O O . SER B 1 441 ? -36.156 4.488 -24.688 1 30.31 441 SER B O 1
ATOM 6909 N N . ALA B 1 442 ? -35.031 3.451 -25.922 1 32.09 442 ALA B N 1
ATOM 6910 C CA . ALA B 1 442 ? -35.656 3.848 -27.172 1 32.09 442 ALA B CA 1
ATOM 6911 C C . ALA B 1 442 ? -36.875 2.957 -27.469 1 32.09 442 ALA B C 1
ATOM 6913 O O . ALA B 1 442 ? -36.75 1.729 -27.5 1 32.09 442 ALA B O 1
ATOM 6914 N N . GLY B 1 443 ? -38.094 3.445 -27.312 1 27.41 443 GLY B N 1
ATOM 6915 C CA . GLY B 1 443 ? -39.438 3.078 -27.719 1 27.41 443 GLY B CA 1
ATOM 6916 C C . GLY B 1 443 ? -39.562 2.703 -29.172 1 27.41 443 GLY B C 1
ATOM 6917 O O . GLY B 1 443 ? -39.188 3.482 -30.047 1 27.41 443 GLY B O 1
ATOM 6918 N N . VAL B 1 444 ? -39.312 1.595 -29.625 1 26.06 444 VAL B N 1
ATOM 6919 C CA . VAL B 1 444 ? -39.969 1.072 -30.812 1 26.06 444 VAL B CA 1
ATOM 6920 C C . VAL B 1 444 ? -41.469 1.334 -30.734 1 26.06 444 VAL B C 1
ATOM 6922 O O . VAL B 1 444 ? -42.125 0.954 -29.75 1 26.06 444 VAL B O 1
ATOM 6925 N N . THR B 1 445 ? -41.938 2.5 -31.297 1 29.22 445 THR B N 1
ATOM 6926 C CA . THR B 1 445 ? -43.312 2.633 -31.797 1 29.22 445 THR B CA 1
ATOM 6927 C C . THR B 1 445 ? -43.75 1.377 -32.562 1 29.22 445 THR B C 1
ATOM 6929 O O . THR B 1 445 ? -42.969 0.843 -33.375 1 29.22 445 THR B O 1
ATOM 6932 N N . PRO B 1 446 ? -45 1.055 -32.281 1 27.39 446 PRO B N 1
ATOM 6933 C CA . PRO B 1 446 ? -45.625 0.243 -33.344 1 27.39 446 PRO B CA 1
ATOM 6934 C C . PRO B 1 446 ? -45.594 0.94 -34.719 1 27.39 446 PRO B C 1
ATOM 6936 O O . PRO B 1 446 ? -45.594 2.172 -34.781 1 27.39 446 PRO B O 1
#

Foldseek 3Di:
DVVVVVCVVCVVVVVVVVVVVVVVVVVVVVVVVVPPPQVDLPPFFADPPQDDWDDFDQDDPVLLVQLLLLVLQQVQQADPQLAGAFFPPFFKDFLLLRLLVLLSLLLCCLSVVDDPVVSVVSLLSSLVSLLPADAAPQQAQDGMAGRPPSHHADDRHHFLLSVLSNQLSVVLCVQAPVVCVVSSVSSVVRGPLVSQQDQPPDDPDDGSLQARDGDPPHLQQWQLSLLLSLVRQLPNDVSSVSNSNHRHPPWGWDDQPNFTATQRVDDAPVDRDTADEQQSLLLCCLAVVGDRSSSRRNVSVVVSVVVQVPDPDRDQARYFDADDDRDLRLVPPVPDRSPCPPPNDDPPVQSSSHFGFLFLLVLLSCCQTHVDPVSVVSNVLQVVQRDGSNHGATGAGRVRHGRNIDGSNNSSSSSSSSSCNNQRHSRDPPSPDDPPPPPPPPDPDD/DVVVVVCVVCVVVVVVVVVVVVVVVVCVVCVVVVPPVQVDLPPFFADPPQDDWDDFDQDDPVLLVQLLLLCLQQVQQADPQLAGAFFPPFFKDFLLLRLLLLLSLLLCCLSVVDDPVVSVVSLLSSLVSLLVADAAPQQARDGMAGRPPSHHADDRHHALLSVLSNQLSVVLCVQAPVVCVVSSVSSVVRGPLVSQADQPPDDPDDDSLADRPRDPPHLQQWQLSLLLSLVRQLPNDVSSVSHSNHDHPPWGWDDQPNFTATQRVADAPVDRHTADEQQSLLLCCLAVNGDRSSSRRNVSVVVSVVVQVPDPDRDQARYFDQDDDRDLRLVPPVPDRSPPPPPNPPPVVQSSSRFGFLFLLVLLSCCQTHVDPVSVVSNVLQVVQRDGSNHGATGAGRVRHGRNIDGSNNSSSSSSSSSCNNQRHSRDPPSPDDPPPPPPPPDPDD

Nearest PDB structures (foldseek):
  4qt9-assembly2_B  TM=6.770E-01  e=1.006E-08  Bacteroides caccae ATCC 43185
  3eu8-assembly4_D  TM=6.323E-01  e=1.060E-08  Bacteroides fragilis NCTC 9343
  5z06-assembly2_B  TM=6.315E-01  e=3.671E-08  Parabacteroides distasonis ATCC 8503
  5z06-assembly1_A  TM=6.291E-01  e=4.640E-07  Parabacteroides distasonis ATCC 8503
  8rf9-assembly1_A  TM=5.462E-01  e=5.555E-08  Agrobacterium tumefaciens

Sequence (892 aa):
MKVSSALLSARSYITILVGFLIGFAVVVWVERQMPTRVESSSGITLSDDFPPLPDARPLTFDEAIWARVAWQYFVNNSRPDGLVNAQDGAPWFSLWSTGSYLLAAVSAYRLDVITRDEFDERISQALFALGELPLTPDGLPAAYYRGDKQEILGKPESSAIGVGRLLMALQVLLWHYPQHAPAVNALLSQWHLDALFVQAKNTNAALAVRHWVIPTDEPRDSFGYRTYASHTLRFINTTAGLAVTQPPEGQSMIDIDGIMVPDEGLRTPWGKQPSLVSLPWLLTGLELGFDAQSGEVAWRIMQIQQRRHSLRVRKPPISTDYAEQAPDFATAIPERQPQRAPGETAYDKAAPERTAITSTRSAFAWYALFRNGWSEALRQQVQPLLVPGKGWQRGLNLNNSVNNVIDADTNAVVLESLAYIAGGQLLCLGCQHTPSTATASAGVTPMKVSSALLSARSYITILVGFLIGFAVVVWVERQMPTRVESSSGITLSDDFPPLPDARPLTFDEAIWARVAWQYFVNNSRPDGLVNAQDGAPWFSLWSTGSYLLAAVSAYRLDVITRDEFDERISQALFALGELPLTPDGLPAAYYRGDKQEILGKPESSAIGVGRLLMALQVLLWHYPQHAPAVNALLSQWHLDALFVQAKNTNAALAVRHWVIPTDEPRDSFGYRTYASHTLRFINTTAGLAVTQPPEGQSMIDIDGIMVPDEGLRTPWGKQPSLVSLPWLLTGLELGFDAQSGEVAWRIMQIQQRRHSLRVRKPPISTDYAEQAPDFATAIPERQPQRAPGETAYDKAAPERTAITSTRSAFAWYALFRNGWSEALRQQVQPLLVPGKGWQRGLNLNNSVNNVIDADTNAVVLESLAYIAGGQLLCLGCQHTPSTATASAGVTP

Radius of gyration: 30.81 Å; Cα contacts (8 Å, |Δi|>4): 1593; chains: 2; bounding box: 124×93×87 Å

Organism: Cronobacter sakazakii (strain ATCC BAA-894) (NCBI:txid290339)